Protein AF-0000000067006328 (afdb_homodimer)

Sequence (794 aa):
MAFDNLFRKAFWGLAACGLIYALAMGSLTVPVVQRNVTYVHNINPTYWQDLNNTEQFGFIHHQIQPFTITTSDNVSLFAWHILPTHLYCKHERALKAQPDFGLKPFQVASQSVGLQLLLNDPHATAVVAFHGNAAHLASNYRPTAYQQMLGVSTPEKPVHVIAFDYRGFGLSTGSPTETGVIQDAVALLSALTGYSGETGREQQVPEQHLDPAQIILVGQSMGTFISTAFYHEWVLKLGRAPFKALVLIASFTSLPNLLESYSFKGLTPPLLSPLMGYPRLQDYLRSKIQDRWDASSRLAELAQTPGVQLNLVMLHARNDYEIPWQEGRANWDHVLAAASNGKTDFTRDLNHEEFKSEDGSKHLRWERVRHGGHNRIQTSEQVRLSILRLVEGEDTGMAFDNLFRKAFWGLAACGLIYALAMGSLTVPVVQRNVTYVHNINPTYWQDLNNTEQFGFIHHQIQPFTITTSDNVSLFAWHILPTHLYCKHERALKAQPDFGLKPFQVASQSVGLQLLLNDPHATAVVAFHGNAAHLASNYRPTAYQQMLGVSTPEKPVHVIAFDYRGFGLSTGSPTETGVIQDAVALLSALTGYSGETGREQQVPEQHLDPAQIILVGQSMGTFISTAFYHEWVLKLGRAPFKALVLIASFTSLPNLLESYSFKGLTPPLLSPLMGYPRLQDYLRSKIQDRWDASSRLAELAQTP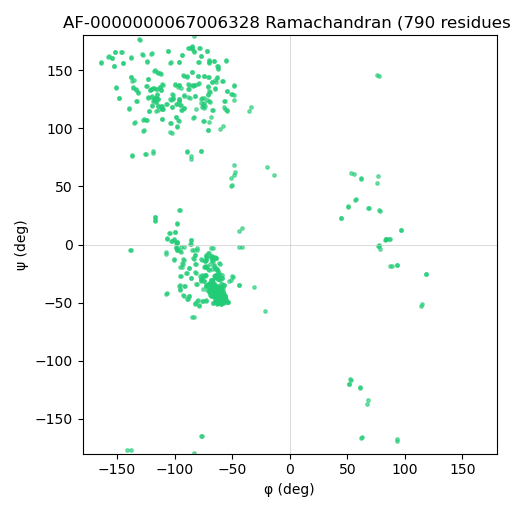GVQLNLVMLHARNDYEIPWQEGRANWDHVLAAASNGKTDFTRDLNHEEFKSEDGSKHLRWERVRHGGHNRIQTSEQVRLSILRLVEGEDTG

Solvent-accessible surface area (backbone atoms only — not comparable to full-atom values): 40575 Å² total; per-residue (Å²): 110,70,65,59,51,52,51,50,51,50,48,53,50,50,50,47,51,48,48,53,48,49,49,53,56,55,45,46,54,36,65,70,50,33,42,44,69,66,40,27,29,81,51,40,60,59,82,82,41,59,87,83,50,45,36,75,61,36,41,44,87,72,37,50,45,35,24,32,45,68,30,97,86,70,34,42,26,32,33,35,40,38,55,24,62,70,60,42,65,75,40,40,68,63,47,70,65,45,86,77,66,58,78,34,47,42,86,60,39,54,69,34,69,70,44,38,60,49,33,70,33,93,57,32,31,39,35,38,44,30,60,46,59,41,27,36,63,68,45,84,57,40,41,55,25,52,50,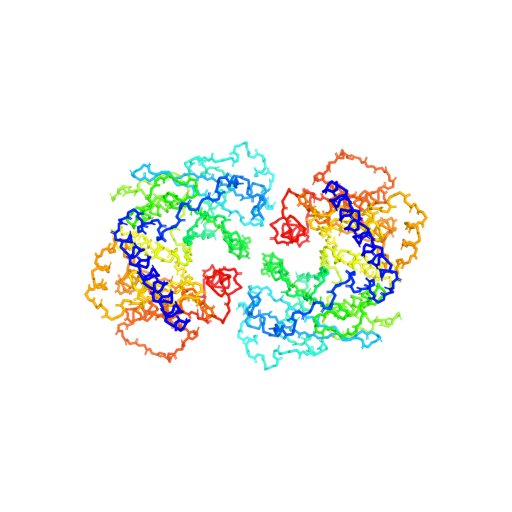40,53,28,26,61,26,35,95,81,43,34,25,34,41,34,39,43,27,46,38,28,13,48,82,9,37,70,67,63,42,62,70,51,40,34,45,42,50,49,38,52,52,22,65,48,40,50,52,57,88,61,85,84,59,79,60,80,59,94,64,69,38,38,57,45,65,34,29,35,40,38,11,31,42,55,6,23,40,47,50,44,50,29,52,40,44,43,37,73,71,66,63,41,80,51,48,48,28,42,35,29,34,43,30,59,34,28,46,65,60,40,46,53,60,30,15,62,81,57,76,38,69,25,71,42,51,86,40,64,85,35,61,67,57,48,50,50,55,56,68,45,53,77,64,43,55,57,32,34,61,43,45,19,49,51,43,48,39,82,89,44,57,42,35,38,39,36,39,28,17,61,55,10,56,50,56,51,37,63,34,32,46,50,32,49,53,41,26,51,35,37,49,43,72,70,57,74,94,65,83,88,45,87,46,54,43,75,48,66,41,93,87,64,39,36,38,40,38,41,36,45,39,75,37,40,25,67,65,54,33,62,55,17,45,59,47,35,45,54,51,40,39,63,73,72,51,68,71,82,116,109,69,65,58,50,54,51,50,50,50,48,53,51,50,48,49,51,48,48,51,49,50,48,52,55,54,46,48,54,36,65,69,52,34,42,43,69,66,39,28,28,80,52,40,61,59,84,83,40,60,85,84,51,46,36,74,63,37,40,44,87,72,37,51,45,34,25,33,46,68,29,97,86,70,35,43,27,34,32,37,40,38,57,23,62,69,59,43,63,76,39,40,69,62,48,70,65,46,86,77,64,55,77,35,47,40,86,58,38,55,70,35,69,68,44,37,62,50,34,72,32,92,57,32,32,38,36,37,46,31,60,47,58,40,27,37,65,68,46,85,59,40,40,55,24,51,52,40,53,28,27,60,25,35,96,81,42,35,25,35,39,35,39,44,27,46,39,29,13,48,85,10,37,67,66,63,44,62,70,51,40,33,46,42,52,50,38,52,52,22,64,48,40,54,52,54,91,56,87,82,57,79,60,79,58,94,64,70,38,40,58,44,64,33,27,34,39,38,11,32,41,55,6,24,39,46,49,44,52,28,50,38,43,42,36,71,71,66,64,41,78,51,50,49,29,43,36,30,32,42,31,58,36,26,46,64,59,40,46,54,61,30,14,62,81,57,75,39,71,26,71,42,50,86,41,64,86,36,59,68,59,47,50,51,55,55,68,46,55,78,65,43,56,57,32,35,62,43,43,19,50,52,43,50,39,82,88,45,57,41,36,37,38,35,36,26,17,62,55,10,58,51,57,53,37,62,34,33,46,50,33,49,51,42,25,49,35,35,50,42,72,68,58,73,93,64,81,88,44,88,44,55,43,76,48,68,42,93,84,62,37,35,38,40,36,42,35,45,39,73,36,40,25,68,63,54,34,62,53,16,43,60,47,36,46,53,52,40,40,62,73,72,50,66,70,81,115

Secondary structure (DSSP, 8-state):
-HHHHHHHHHHHHHHHHHHHHHHHHHHTTSHHHHHHHHH-TT--GGGT--TT-GGGGT--TTTEEEEEEE-TTSPEEEEEEE--HHHHHHTHHHHHH-S--S-EEHHHHTTSHHHHHHHT-TT-EEEEEE--SSS-TTSTTHHHHHHHHHTT--SSS-EEEEEEPPTTSTT--S---HHHHHHHHHHHHHHHHT--SSTT-----SS----GGGEEEEEETHHHHHHHHHHHIIIIIS-PPPPSEEEEES--S-HHHHHHH--GGGTS--TTGGGTT-HHHHHHHHHT------HHHHHHHHHHSTT--EEEEEEEETT-SSS-HHHHHHHHHHHHHHHHTT---S---SSEEEEE-TTSSEEEEEEEESS-TTTGGGGSHHHHHHHHHHHHT----/-HHHHHHHHHHHHHHHHHHHHHHHHHHTTSHHHHHHHHH-TT--GGGT--TT-GGGGT--TTTEEEEEEE-TTSPEEEEEEE--HHHHHHTHHHHHH-S--S-EEHHHHTTSHHHHHHHT-TT-EEEEEE--SSS-TTSTTHHHHHHHHHTT--SSS-EEEEEEPPTTSTT--S---HHHHHHHHHHHHHHHHT--SSTT-----SS----GGGEEEEEETHHHHHHHHHHHIIIIIS-PPPPSEEEEES--S-HHHHHHH--GGGTS--TTGGGTT-HHHHHHHHHT------HHHHHHHHHHSTT--EEEEEEEETT-SSS-HHHHHHHHHHHHHHHHTT---S---SSEEEEE-TTSSEEEEEEEESS-TTTGGGGSHHHHHHHHHHHHT----

Organism: NCBI:txid86049

Foldseek 3Di:
DVVVVVVVVVVVVVVVVVVVLVVVLVQCLPVVSVQCVQQVQVQACVVPDDVQPCVVLVDDVLQKQWEWFAFPVGWIKIKIKGFQPVVCVVCVVQSVPDPDSTYYHCVVSCPGPRNCVQLVDLLEAEEEEQEAGHYFCSDDCNSLLQNLQSVLADPRRGYMYMYIGFDSHHPIHDGDDLVRRLRVVVRVQCSQAVPDPDPPPSPVDPRRHHDLQRYEYEYAHVSLLNQLSNQLCQCPVNVHAHHLAYEYELYAAKPLVCQQCFDDLLPGGRSCVVCVVPVVVSVVSSVSNRHISRNLVSLLCQQQDPPAAYHYEYEYECPASRRHCVRSVVSVVSNCCSNCVNDDPDDDDPAWDWDAHPVRRYTYIYGYHHDLYRDRVSSDVVVSVVSSCSSVPVPVD/DVVVVVVVVVVVVVVVVVVVLVVVLVQCLDPVSVQCVQQVQVQACVVPDDVQPCVVLVDDVLQKQWEWFAFPVGWIKIKIKGFQPVVCVVCVVQSVPPPDSGYYHCVVSCPGPRNCVQLVDQLEAEEEEQEAGHYFCSDDCNSLLQNLQSVLADPRRGYMYMYIGFDSHHPIHDGDDLVRRLRVVVRVQCSQAVPDPDDPCSPPDVRRHHDLQRYEYEYAHVSLLNQLVNQLCQCPVVVHAHHLAYEYELYAFKPLVCQQCFDDVLPGGRSCVVCVVPVVVSVVSSVSNRHISRNLVSLLCQQQDPPAAYHYEYEYECPASRRHCVRSVSSVVSNCCSNCVNDDPDDDDPAWDWDADPVRRYTYIYGYHHDLYRDRVSSDVVVSVVSSCSSVVPPVD

Nearest PDB structures (foldseek):
  8q03-assembly1_B  TM=6.640E-01  e=1.497E-07  metagenome
  4wy5-assembly1_B  TM=5.974E-01  e=1.922E-06  Rhizomucor miehei
  6rt8-assembly2_C  TM=5.659E-01  e=8.477E-06  Catharanthus roseus
  2veo-assembly2_B  TM=4.602E-01  e=1.629E-05  Moesziomyces antarcticus
  3zpx-assembly1_B  TM=4.339E-01  e=1.834E-05  Mycosarcoma maydis

Structure (mmCIF, N/CA/C/O backbone):
data_AF-0000000067006328-model_v1
#
loop_
_entity.id
_entity.type
_entity.pdbx_description
1 polymer 'AB hydrolase-1 domain-containing protein'
#
loop_
_atom_site.group_PDB
_atom_site.id
_atom_site.type_symbol
_atom_site.label_atom_id
_atom_site.label_alt_id
_atom_site.label_comp_id
_atom_site.label_asym_id
_atom_site.label_entity_id
_atom_site.label_seq_id
_atom_site.pdbx_PDB_ins_code
_atom_site.Cartn_x
_atom_site.Cartn_y
_atom_site.Cartn_z
_atom_site.occupancy
_atom_site.B_iso_or_equiv
_atom_site.auth_seq_id
_atom_site.auth_comp_id
_atom_site.auth_asym_id
_atom_site.auth_atom_id
_atom_site.pdbx_PDB_model_num
ATOM 1 N N . MET A 1 1 ? -25.219 8.836 -56.031 1 57.38 1 MET A N 1
ATOM 2 C CA . MET A 1 1 ? -23.766 8.891 -56.156 1 57.38 1 MET A CA 1
ATOM 3 C C . MET A 1 1 ? -23.094 9.039 -54.781 1 57.38 1 MET A C 1
ATOM 5 O O . MET A 1 1 ? -22.125 8.336 -54.469 1 57.38 1 MET A O 1
ATOM 9 N N . ALA A 1 2 ? -23.516 9.898 -53.969 1 72.56 2 ALA A N 1
ATOM 10 C CA . ALA A 1 2 ? -22.969 10.141 -52.625 1 72.56 2 ALA A CA 1
ATOM 11 C C . ALA A 1 2 ? -23.172 8.922 -51.719 1 72.56 2 ALA A C 1
ATOM 13 O O . ALA A 1 2 ? -22.266 8.531 -51 1 72.56 2 ALA A O 1
ATOM 14 N N . PHE A 1 3 ? -24.297 8.383 -51.969 1 73.81 3 PHE A N 1
ATOM 15 C CA . PHE A 1 3 ? -24.625 7.219 -51.156 1 73.81 3 PHE A CA 1
ATOM 16 C C . PHE A 1 3 ? -23.75 6.027 -51.531 1 73.81 3 PHE A C 1
ATOM 18 O O . PHE A 1 3 ? -23.297 5.27 -50.656 1 73.81 3 PHE A O 1
ATOM 25 N N . ASP A 1 4 ? -23.484 5.875 -52.719 1 74.5 4 ASP A N 1
ATOM 26 C CA . ASP A 1 4 ? -22.641 4.793 -53.219 1 74.5 4 ASP A CA 1
ATOM 27 C C . ASP A 1 4 ? -21.188 4.973 -52.75 1 74.5 4 ASP A C 1
ATOM 29 O O . ASP A 1 4 ? -20.531 3.998 -52.375 1 74.5 4 ASP A O 1
ATOM 33 N N . ASN A 1 5 ? -20.797 6.148 -52.594 1 77.44 5 ASN A N 1
ATOM 34 C CA . ASN A 1 5 ? -19.438 6.438 -52.156 1 77.44 5 ASN A CA 1
ATOM 35 C C . ASN A 1 5 ? -19.281 6.152 -50.656 1 77.44 5 ASN A C 1
ATOM 37 O O . ASN A 1 5 ? -18.25 5.629 -50.219 1 77.44 5 ASN A O 1
ATOM 41 N N . LEU A 1 6 ? -20.281 6.449 -49.875 1 77.62 6 LEU A N 1
ATOM 42 C CA . LEU A 1 6 ? -20.234 6.184 -48.438 1 77.62 6 LEU A CA 1
ATOM 43 C C . LEU A 1 6 ? -20.219 4.684 -48.156 1 77.62 6 LEU A C 1
ATOM 45 O O . LEU A 1 6 ? -19.484 4.223 -47.281 1 77.62 6 LEU A O 1
ATOM 49 N N . PHE A 1 7 ? -20.969 3.959 -48.906 1 78.31 7 PHE A N 1
ATOM 50 C CA . PHE A 1 7 ? -21.016 2.51 -48.75 1 78.31 7 PHE A CA 1
ATOM 51 C C . PHE A 1 7 ? -19.688 1.878 -49.156 1 78.31 7 PHE A C 1
ATOM 53 O O . PHE A 1 7 ? -19.234 0.939 -48.5 1 78.31 7 PHE A O 1
ATOM 60 N N . ARG A 1 8 ? -19.109 2.357 -50.188 1 75.19 8 ARG A N 1
ATOM 61 C CA . ARG A 1 8 ? -17.812 1.83 -50.656 1 75.19 8 ARG A CA 1
ATOM 62 C C . ARG A 1 8 ? -16.734 2.109 -49.625 1 75.19 8 ARG A C 1
ATOM 64 O O . ARG A 1 8 ? -15.906 1.24 -49.312 1 75.19 8 ARG A O 1
ATOM 71 N N . LYS A 1 9 ? -16.688 3.164 -49 1 77.69 9 LYS A N 1
ATOM 72 C CA . LYS A 1 9 ? -15.703 3.512 -48 1 77.69 9 LYS A CA 1
ATOM 73 C C . LYS A 1 9 ? -15.898 2.67 -46.75 1 77.69 9 LYS A C 1
ATOM 75 O O . LYS A 1 9 ? -14.922 2.205 -46.156 1 77.69 9 LYS A O 1
ATOM 80 N N . ALA A 1 10 ? -17.109 2.59 -46.469 1 80.56 10 ALA A N 1
ATOM 81 C CA . ALA A 1 10 ? -17.422 1.749 -45.312 1 80.56 10 ALA A CA 1
ATOM 82 C C . ALA A 1 10 ? -17 0.303 -45.562 1 80.56 10 ALA A C 1
ATOM 84 O O . ALA A 1 10 ? -16.438 -0.346 -44.688 1 80.56 10 ALA A O 1
ATOM 85 N N . PHE A 1 11 ? -17.281 -0.171 -46.781 1 76.94 11 PHE A N 1
ATOM 86 C CA . PHE A 1 11 ? -16.922 -1.537 -47.125 1 76.94 11 PHE A CA 1
ATOM 87 C C . PHE A 1 11 ? -15.414 -1.732 -47.094 1 76.94 11 PHE A C 1
ATOM 89 O O . PHE A 1 11 ? -14.922 -2.691 -46.5 1 76.94 11 PHE A O 1
ATOM 96 N N . TRP A 1 12 ? -14.695 -0.899 -47.688 1 79.75 12 TRP A N 1
ATOM 97 C CA . TRP A 1 12 ? -13.242 -1.029 -47.719 1 79.75 12 TRP A CA 1
ATOM 98 C C . TRP A 1 12 ? -12.641 -0.838 -46.344 1 79.75 12 TRP A C 1
ATOM 100 O O . TRP A 1 12 ? -11.633 -1.464 -46 1 79.75 12 TRP A O 1
ATOM 110 N N . GLY A 1 13 ? -13.234 0.03 -45.531 1 79.25 13 GLY A N 1
ATOM 111 C CA . GLY A 1 13 ? -12.82 0.16 -44.156 1 79.25 13 GLY A CA 1
ATOM 112 C C . GLY A 1 13 ? -12.977 -1.126 -43.344 1 79.25 13 GLY A C 1
ATOM 113 O O . GLY A 1 13 ? -12.062 -1.528 -42.625 1 79.25 13 GLY A O 1
ATOM 114 N N . LEU A 1 14 ? -14.094 -1.743 -43.531 1 78.62 14 LEU A N 1
ATOM 115 C CA . LEU A 1 14 ? -14.359 -3.004 -42.844 1 78.62 14 LEU A CA 1
ATOM 116 C C . LEU A 1 14 ? -13.438 -4.105 -43.344 1 78.62 14 LEU A C 1
ATOM 118 O O . LEU A 1 14 ? -12.961 -4.93 -42.562 1 78.62 14 LEU A O 1
ATOM 122 N N . ALA A 1 15 ? -13.289 -4.113 -44.625 1 79.25 15 ALA A N 1
ATOM 123 C CA . ALA A 1 15 ? -12.383 -5.094 -45.219 1 79.25 15 ALA A CA 1
ATOM 124 C C . ALA A 1 15 ? -10.961 -4.91 -44.688 1 79.25 15 ALA A C 1
ATOM 126 O O . ALA A 1 15 ? -10.266 -5.887 -44.406 1 79.25 15 ALA A O 1
ATOM 127 N N . ALA A 1 16 ? -10.586 -3.721 -44.656 1 83.75 16 ALA A N 1
ATOM 128 C CA . ALA A 1 16 ? -9.25 -3.439 -44.125 1 83.75 16 ALA A CA 1
ATOM 129 C C . ALA A 1 16 ? -9.133 -3.883 -42.656 1 83.75 16 ALA A C 1
ATOM 131 O O . ALA A 1 16 ? -8.133 -4.48 -42.281 1 83.75 16 ALA A O 1
ATOM 132 N N . CYS A 1 17 ? -10.117 -3.582 -41.906 1 79.81 17 CYS A N 1
ATOM 133 C CA . CYS A 1 17 ? -10.133 -4.02 -40.5 1 79.81 17 CYS A CA 1
ATOM 134 C C . CYS A 1 17 ? -10.086 -5.539 -40.406 1 79.81 17 CYS A C 1
ATOM 136 O O . CYS A 1 17 ? -9.398 -6.098 -39.562 1 79.81 17 CYS A O 1
ATOM 138 N N . GLY A 1 18 ? -10.812 -6.109 -41.25 1 79.38 18 GLY A N 1
ATOM 139 C CA . GLY A 1 18 ? -10.797 -7.562 -41.281 1 79.38 18 GLY A CA 1
ATOM 140 C C . GLY A 1 18 ? -9.43 -8.133 -41.625 1 79.38 18 GLY A C 1
ATOM 141 O O . GLY A 1 18 ? -8.992 -9.117 -41.031 1 79.38 18 GLY A O 1
ATOM 142 N N . LEU A 1 19 ? -8.852 -7.512 -42.562 1 80.81 19 LEU A N 1
ATOM 143 C CA . LEU A 1 19 ? -7.516 -7.957 -42.969 1 80.81 19 LEU A CA 1
ATOM 144 C C . LEU A 1 19 ? -6.52 -7.766 -41.812 1 80.81 19 LEU A C 1
ATOM 146 O O . LEU A 1 19 ? -5.684 -8.633 -41.562 1 80.81 19 LEU A O 1
ATOM 150 N N . ILE A 1 20 ? -6.574 -6.648 -41.219 1 81.44 20 ILE A N 1
ATOM 151 C CA . ILE A 1 20 ? -5.695 -6.379 -40.094 1 81.44 20 ILE A CA 1
ATOM 152 C C . ILE A 1 20 ? -5.91 -7.434 -39 1 81.44 20 ILE A C 1
ATOM 154 O O . ILE A 1 20 ? -4.945 -7.961 -38.438 1 81.44 20 ILE A O 1
ATOM 158 N N . TYR A 1 21 ? -7.137 -7.688 -38.812 1 81.69 21 TYR A N 1
ATOM 159 C CA . TYR A 1 21 ? -7.465 -8.719 -37.812 1 81.69 21 TYR A CA 1
ATOM 160 C C . TYR A 1 21 ? -6.898 -10.07 -38.25 1 81.69 21 TYR A C 1
ATOM 162 O O . TYR A 1 21 ? -6.305 -10.781 -37.438 1 81.69 21 TYR A O 1
ATOM 170 N N . ALA A 1 22 ? -7.098 -10.367 -39.406 1 80.62 22 ALA A N 1
ATOM 171 C CA . ALA A 1 22 ? -6.609 -11.648 -39.906 1 80.62 22 ALA A CA 1
ATOM 172 C C . ALA A 1 22 ? -5.09 -11.727 -39.844 1 80.62 22 ALA A C 1
ATOM 174 O O . ALA A 1 22 ? -4.535 -12.766 -39.469 1 80.62 22 ALA A O 1
ATOM 175 N N . LEU A 1 23 ? -4.496 -10.688 -40.156 1 82.62 23 LEU A N 1
ATOM 176 C CA . LEU A 1 23 ? -3.039 -10.648 -40.062 1 82.62 23 LEU A CA 1
ATOM 177 C C . LEU A 1 23 ? -2.568 -10.75 -38.625 1 82.62 23 LEU A C 1
ATOM 179 O O . LEU A 1 23 ? -1.579 -11.43 -38.344 1 82.62 23 LEU A O 1
ATOM 183 N N . ALA A 1 24 ? -3.252 -10.094 -37.812 1 82.19 24 ALA A N 1
ATOM 184 C CA . ALA A 1 24 ? -2.926 -10.172 -36.406 1 82.19 24 ALA A CA 1
ATOM 185 C C . ALA A 1 24 ? -3.082 -11.602 -35.875 1 82.19 24 ALA A C 1
ATOM 187 O O . ALA A 1 24 ? -2.199 -12.117 -35.188 1 82.19 24 ALA A O 1
ATOM 188 N N . MET A 1 25 ? -4.109 -12.227 -36.281 1 81.12 25 MET A N 1
ATOM 189 C CA . MET A 1 25 ? -4.355 -13.602 -35.844 1 81.12 25 MET A CA 1
ATOM 190 C C . MET A 1 25 ? -3.326 -14.547 -36.469 1 81.12 25 MET A C 1
ATOM 192 O O . MET A 1 25 ? -2.869 -15.484 -35.812 1 81.12 25 MET A O 1
ATOM 196 N N . GLY A 1 26 ? -3.08 -14.281 -37.688 1 82.38 26 GLY A N 1
ATOM 197 C CA . GLY A 1 26 ? -2.043 -15.07 -38.312 1 82.38 26 GLY A CA 1
ATOM 198 C C . GLY A 1 26 ? -0.684 -14.922 -37.688 1 82.38 26 GLY A C 1
ATOM 199 O O . GLY A 1 26 ? 0.034 -15.906 -37.5 1 82.38 26 GLY A O 1
ATOM 200 N N . SER A 1 27 ? -0.433 -13.727 -37.344 1 85.62 27 SER A N 1
ATOM 201 C CA . SER A 1 27 ? 0.854 -13.469 -36.688 1 85.62 27 SER A CA 1
ATOM 202 C C . SER A 1 27 ? 0.958 -14.188 -35.344 1 85.62 27 SER A C 1
ATOM 204 O O . SER A 1 27 ? 2.053 -14.547 -34.938 1 85.62 27 SER A O 1
ATOM 206 N N . LEU A 1 28 ? -0.098 -14.414 -34.75 1 84 28 LEU A N 1
ATOM 207 C CA . LEU A 1 28 ? -0.126 -15.07 -33.469 1 84 28 LEU A CA 1
ATOM 208 C C . LEU A 1 28 ? 0.195 -16.547 -33.594 1 84 28 LEU A C 1
ATOM 210 O O . LEU A 1 28 ? 0.432 -17.234 -32.594 1 84 28 LEU A O 1
ATOM 214 N N . THR A 1 29 ? 0.228 -17.031 -34.812 1 84.56 29 THR A N 1
ATOM 215 C CA . THR A 1 29 ? 0.603 -18.422 -35 1 84.56 29 THR A CA 1
ATOM 216 C C . THR A 1 29 ? 2.121 -18.578 -35.031 1 84.56 29 THR A C 1
ATOM 218 O O . THR A 1 29 ? 2.639 -19.688 -34.938 1 84.56 29 THR A O 1
ATOM 221 N N . VAL A 1 30 ? 2.75 -17.469 -35.125 1 87.5 30 VAL A N 1
ATOM 222 C CA . VAL A 1 30 ? 4.207 -17.453 -35.094 1 87.5 30 VAL A CA 1
ATOM 223 C C . VAL A 1 30 ? 4.676 -17.5 -33.625 1 87.5 30 VAL A C 1
ATOM 225 O O . VAL A 1 30 ? 4.316 -16.625 -32.844 1 87.5 30 VAL A O 1
ATOM 228 N N . PRO A 1 31 ? 5.566 -18.453 -33.312 1 86.25 31 PRO A N 1
ATOM 229 C CA . PRO A 1 31 ? 5.93 -18.688 -31.922 1 86.25 31 PRO A CA 1
ATOM 230 C C . PRO A 1 31 ? 6.527 -17.453 -31.25 1 86.25 31 PRO A C 1
ATOM 232 O O . PRO A 1 31 ? 6.172 -17.125 -30.125 1 86.25 31 PRO A O 1
ATOM 235 N N . VAL A 1 32 ? 7.375 -16.797 -31.938 1 86.38 32 VAL A N 1
ATOM 236 C CA . VAL A 1 32 ? 8.039 -15.641 -31.344 1 86.38 32 VAL A CA 1
ATOM 237 C C . VAL A 1 32 ? 7.012 -14.547 -31.062 1 86.38 32 VAL A C 1
ATOM 239 O O . VAL A 1 32 ? 7.07 -13.883 -30.016 1 86.38 32 VAL A O 1
ATOM 242 N N . VAL A 1 33 ? 6.129 -14.336 -31.969 1 88 33 VAL A N 1
ATOM 243 C CA . VAL A 1 33 ? 5.082 -13.336 -31.781 1 88 33 VAL A CA 1
ATOM 244 C C . VAL A 1 33 ? 4.156 -13.758 -30.656 1 88 33 VAL A C 1
ATOM 246 O O . VAL A 1 33 ? 3.801 -12.938 -29.797 1 88 33 VAL A O 1
ATOM 249 N N . GLN A 1 34 ? 3.85 -14.984 -30.641 1 87.44 34 GLN A N 1
ATOM 250 C CA . GLN A 1 34 ? 2.969 -15.523 -29.609 1 87.44 34 GLN A CA 1
ATOM 251 C C . GLN A 1 34 ? 3.564 -15.312 -28.219 1 87.44 34 GLN A C 1
ATOM 253 O O . GLN A 1 34 ? 2.867 -14.883 -27.297 1 87.44 34 GLN A O 1
ATOM 258 N N . ARG A 1 35 ? 4.812 -15.586 -28.094 1 88.5 35 ARG A N 1
ATOM 259 C CA . ARG A 1 35 ? 5.496 -15.445 -26.812 1 88.5 35 ARG A CA 1
ATOM 260 C C . ARG A 1 35 ? 5.547 -13.984 -26.375 1 88.5 35 ARG A C 1
ATOM 262 O O . ARG A 1 35 ? 5.328 -13.672 -25.203 1 88.5 35 ARG A O 1
ATOM 269 N N . ASN A 1 36 ? 5.762 -13.172 -27.328 1 89.88 36 ASN A N 1
ATOM 270 C CA . ASN A 1 36 ? 5.844 -11.758 -27 1 89.88 36 ASN A CA 1
ATOM 271 C C . ASN A 1 36 ? 4.488 -11.195 -26.578 1 89.88 36 ASN A C 1
ATOM 273 O O . ASN A 1 36 ? 4.41 -10.32 -25.719 1 89.88 36 ASN A O 1
ATOM 277 N N . VAL A 1 37 ? 3.486 -11.688 -27.156 1 86.75 37 VAL A N 1
ATOM 278 C CA . VAL A 1 37 ? 2.145 -11.219 -26.828 1 86.75 37 VAL A CA 1
ATOM 279 C C . VAL A 1 37 ? 1.691 -11.812 -25.5 1 86.75 37 VAL A C 1
ATOM 281 O O . VAL A 1 37 ? 0.993 -11.156 -24.719 1 86.75 37 VAL A O 1
ATOM 284 N N . THR A 1 38 ? 2.148 -12.984 -25.219 1 89.62 38 THR A N 1
ATOM 285 C CA . THR A 1 38 ? 1.762 -13.688 -24 1 89.62 38 THR A CA 1
ATOM 286 C C . THR A 1 38 ? 2.482 -13.102 -22.781 1 89.62 38 THR A C 1
ATOM 288 O O . THR A 1 38 ? 1.85 -12.766 -21.781 1 89.62 38 THR A O 1
ATOM 291 N N . TYR A 1 39 ? 3.77 -12.953 -22.938 1 94.88 39 TYR A N 1
ATOM 292 C CA . TYR A 1 39 ? 4.586 -12.578 -21.781 1 94.88 39 TYR A CA 1
ATOM 293 C C . TYR A 1 39 ? 4.797 -11.062 -21.734 1 94.88 39 TYR A C 1
ATOM 295 O O . TYR A 1 39 ? 5.051 -10.5 -20.672 1 94.88 39 TYR A O 1
ATOM 303 N N . VAL A 1 40 ? 4.758 -10.406 -22.922 1 93.5 40 VAL A N 1
ATOM 304 C CA . VAL A 1 40 ? 4.945 -8.969 -23.078 1 93.5 40 VAL A CA 1
ATOM 305 C C . VAL A 1 40 ? 6.215 -8.531 -22.344 1 93.5 40 VAL A C 1
ATOM 307 O O . VAL A 1 40 ? 6.242 -7.484 -21.703 1 93.5 40 VAL A O 1
ATOM 310 N N . HIS A 1 41 ? 7.168 -9.375 -22.328 1 93.06 41 HIS A N 1
ATOM 311 C CA . HIS A 1 41 ? 8.414 -9.133 -21.609 1 93.06 41 HIS A CA 1
ATOM 312 C C . HIS A 1 41 ? 9.273 -8.094 -22.312 1 93.06 41 HIS A C 1
ATOM 314 O O . HIS A 1 41 ? 10.172 -7.508 -21.719 1 93.06 41 HIS A O 1
ATOM 320 N N . ASN A 1 42 ? 8.938 -7.773 -23.562 1 90.75 42 ASN A N 1
ATOM 321 C CA . ASN A 1 42 ? 9.719 -6.824 -24.344 1 90.75 42 ASN A CA 1
ATOM 322 C C . ASN A 1 42 ? 9.43 -5.383 -23.938 1 90.75 42 ASN A C 1
ATOM 324 O O . ASN A 1 42 ? 10.203 -4.477 -24.25 1 90.75 42 ASN A O 1
ATOM 328 N N . ILE A 1 43 ? 8.25 -5.207 -23.453 1 90.94 43 ILE A N 1
ATOM 329 C CA . ILE A 1 43 ? 8.031 -3.93 -22.781 1 90.94 43 ILE A CA 1
ATOM 330 C C . ILE A 1 43 ? 8.797 -3.908 -21.453 1 90.94 43 ILE A C 1
ATOM 332 O O . ILE A 1 43 ? 8.328 -4.461 -20.453 1 90.94 43 ILE A O 1
ATOM 336 N N . ASN A 1 44 ? 9.945 -3.285 -21.531 1 91.94 44 ASN A N 1
ATOM 337 C CA . ASN A 1 44 ? 10.891 -3.383 -20.406 1 91.94 44 ASN A CA 1
ATOM 338 C C . ASN A 1 44 ? 11.336 -2.006 -19.938 1 91.94 44 ASN A C 1
ATOM 340 O O . ASN A 1 44 ? 12.32 -1.459 -20.438 1 91.94 44 ASN A O 1
ATOM 344 N N . PRO A 1 45 ? 10.711 -1.504 -18.891 1 93.44 45 PRO A N 1
ATOM 345 C CA . PRO A 1 45 ? 10.992 -0.153 -18.391 1 93.44 45 PRO A CA 1
ATOM 346 C C . PRO A 1 45 ? 12.391 -0.018 -17.812 1 93.44 45 PRO A C 1
ATOM 348 O O . PRO A 1 45 ? 12.805 1.08 -17.422 1 93.44 45 PRO A O 1
ATOM 351 N N . THR A 1 46 ? 13.18 -1.041 -17.734 1 92.12 46 THR A N 1
ATOM 352 C CA . THR A 1 46 ? 14.539 -0.93 -17.234 1 92.12 46 THR A CA 1
ATOM 353 C C . THR A 1 46 ? 15.391 -0.053 -18.156 1 92.12 46 THR A C 1
ATOM 355 O O . THR A 1 46 ? 16.484 0.372 -17.766 1 92.12 46 THR A O 1
ATOM 358 N N . TYR A 1 47 ? 14.875 0.246 -19.266 1 89.06 47 TYR A N 1
ATOM 359 C CA . TYR A 1 47 ? 15.547 1.181 -20.172 1 89.06 47 TYR A CA 1
ATOM 360 C C . TYR A 1 47 ? 15.625 2.57 -19.547 1 89.06 47 TYR A C 1
ATOM 362 O O . TYR A 1 47 ? 16.516 3.357 -19.875 1 89.06 47 TYR A O 1
ATOM 370 N N . TRP A 1 48 ? 14.719 2.873 -18.531 1 90.44 48 TRP A N 1
ATOM 371 C CA . TRP A 1 48 ? 14.742 4.199 -17.922 1 90.44 48 TRP A CA 1
ATOM 372 C C . TRP A 1 48 ? 14.562 4.109 -16.406 1 90.44 48 TRP A C 1
ATOM 374 O O . TRP A 1 48 ? 14.594 5.125 -15.711 1 90.44 48 TRP A O 1
ATOM 384 N N . GLN A 1 49 ? 14.336 2.92 -16 1 93.25 49 GLN A N 1
ATOM 385 C CA . GLN A 1 49 ? 14.25 2.691 -14.562 1 93.25 49 GLN A CA 1
ATOM 386 C C . GLN A 1 49 ? 15.414 1.84 -14.07 1 93.25 49 GLN A C 1
ATOM 388 O O . GLN A 1 49 ? 15.797 0.864 -14.719 1 93.25 49 GLN A O 1
ATOM 393 N N . ASP A 1 50 ? 15.945 2.27 -12.984 1 93.56 50 ASP A N 1
ATOM 394 C CA . ASP A 1 50 ? 17.031 1.524 -12.359 1 93.56 50 ASP A CA 1
ATOM 395 C C . ASP A 1 50 ? 16.516 0.662 -11.211 1 93.56 50 ASP A C 1
ATOM 397 O O . ASP A 1 50 ? 16.219 1.173 -10.125 1 93.56 50 ASP A O 1
ATOM 401 N N . LEU A 1 51 ? 16.516 -0.652 -11.383 1 94.12 51 LEU A N 1
ATOM 402 C CA . LEU A 1 51 ? 15.961 -1.581 -10.398 1 94.12 51 LEU A CA 1
ATOM 403 C C . LEU A 1 51 ? 16.875 -1.678 -9.18 1 94.12 51 LEU A C 1
ATOM 405 O O . LEU A 1 51 ? 16.469 -2.213 -8.141 1 94.12 51 LEU A O 1
ATOM 409 N N . ASN A 1 52 ? 18.047 -1.099 -9.289 1 89.94 52 ASN A N 1
ATOM 410 C CA . ASN A 1 52 ? 18.938 -1.061 -8.141 1 89.94 52 ASN A CA 1
ATOM 411 C C . ASN A 1 52 ? 18.672 0.159 -7.262 1 89.94 52 ASN A C 1
ATOM 413 O O . ASN A 1 52 ? 19.141 0.224 -6.121 1 89.94 52 ASN A O 1
ATOM 417 N N . ASN A 1 53 ? 18.062 1.122 -7.801 1 91.88 53 ASN A N 1
ATOM 418 C CA . ASN A 1 53 ? 17.594 2.268 -7.027 1 91.88 53 ASN A CA 1
ATOM 419 C C . ASN A 1 53 ? 16.188 2.049 -6.5 1 91.88 53 ASN A C 1
ATOM 421 O O . ASN A 1 53 ? 15.227 2.629 -7.016 1 91.88 53 ASN A O 1
ATOM 425 N N . THR A 1 54 ? 16.109 1.312 -5.441 1 93.38 54 THR A N 1
ATOM 426 C CA . THR A 1 54 ? 14.836 0.793 -4.969 1 93.38 54 THR A CA 1
ATOM 427 C C . THR A 1 54 ? 13.984 1.909 -4.363 1 93.38 54 THR A C 1
ATOM 429 O O . THR A 1 54 ? 12.766 1.773 -4.242 1 93.38 54 THR A O 1
ATOM 432 N N . GLU A 1 55 ? 14.586 3.057 -3.982 1 93.88 55 GLU A N 1
ATOM 433 C CA . GLU A 1 55 ? 13.859 4.184 -3.412 1 93.88 55 GLU A CA 1
ATOM 434 C C . GLU A 1 55 ? 12.844 4.742 -4.406 1 93.88 55 GLU A C 1
ATOM 436 O O . GLU A 1 55 ? 11.805 5.285 -4.008 1 93.88 55 GLU A O 1
ATOM 441 N N . GLN A 1 56 ? 13.172 4.598 -5.668 1 95.06 56 GLN A N 1
ATOM 442 C CA . GLN A 1 56 ? 12.266 5.105 -6.688 1 95.06 56 GLN A CA 1
ATOM 443 C C . GLN A 1 56 ? 10.945 4.336 -6.684 1 95.06 56 GLN A C 1
ATOM 445 O O . GLN A 1 56 ? 9.938 4.82 -7.203 1 95.06 56 GLN A O 1
ATOM 450 N N . PHE A 1 57 ? 11.031 3.182 -6.059 1 96.44 57 PHE A N 1
ATOM 451 C CA . PHE A 1 57 ? 9.836 2.35 -6.031 1 96.44 57 PHE A CA 1
ATOM 452 C C . PHE A 1 57 ? 9.18 2.389 -4.656 1 96.44 57 PHE A C 1
ATOM 454 O O . PHE A 1 57 ? 8.312 1.563 -4.352 1 96.44 57 PHE A O 1
ATOM 461 N N . GLY A 1 58 ? 9.617 3.279 -3.771 1 96.5 58 GLY A N 1
ATOM 462 C CA . GLY A 1 58 ? 8.938 3.506 -2.502 1 96.5 58 GLY A CA 1
ATOM 463 C C . GLY A 1 58 ? 9.562 2.74 -1.352 1 96.5 58 GLY A C 1
ATOM 464 O O . GLY A 1 58 ? 8.969 2.635 -0.276 1 96.5 58 GLY A O 1
ATOM 465 N N . PHE A 1 59 ? 10.734 2.186 -1.557 1 98.06 59 PHE A N 1
ATOM 466 C CA . PHE A 1 59 ? 11.406 1.436 -0.498 1 98.06 59 PHE A CA 1
ATOM 467 C C . PHE A 1 59 ? 12.562 2.232 0.078 1 98.06 59 PHE A C 1
ATOM 469 O O . PHE A 1 59 ? 12.93 3.285 -0.451 1 98.06 59 PHE A O 1
ATOM 476 N N . ILE A 1 60 ? 13.07 1.783 1.224 1 96.19 60 ILE A N 1
ATOM 477 C CA . ILE A 1 60 ? 14.172 2.447 1.909 1 96.19 60 ILE A CA 1
ATOM 478 C C . ILE A 1 60 ? 15.508 1.967 1.335 1 96.19 60 ILE A C 1
ATOM 480 O O . ILE A 1 60 ? 15.625 0.816 0.91 1 96.19 60 ILE A O 1
ATOM 484 N N . HIS A 1 61 ? 16.391 2.867 1.388 1 92.06 61 HIS A N 1
ATOM 485 C CA . HIS A 1 61 ? 17.734 2.475 0.994 1 92.06 61 HIS A CA 1
ATOM 486 C C . HIS A 1 61 ? 18.234 1.299 1.83 1 92.06 61 HIS A C 1
ATOM 488 O O . HIS A 1 61 ? 18.125 1.312 3.059 1 92.06 61 HIS A O 1
ATOM 494 N N . HIS A 1 62 ? 18.625 0.21 1.291 1 94.25 62 HIS A N 1
ATOM 495 C CA . HIS A 1 62 ? 19.188 -0.994 1.894 1 94.25 62 HIS A CA 1
ATOM 496 C C . HIS A 1 62 ? 18.094 -1.91 2.418 1 94.25 62 HIS A C 1
ATOM 498 O O . HIS A 1 62 ? 18.375 -2.895 3.105 1 94.25 62 HIS A O 1
ATOM 504 N N . GLN A 1 63 ? 16.875 -1.527 2.176 1 97.38 63 GLN A N 1
ATOM 505 C CA . GLN A 1 63 ? 15.781 -2.41 2.578 1 97.38 63 GLN A CA 1
ATOM 506 C C . GLN A 1 63 ? 15.695 -3.635 1.672 1 97.38 63 GLN A C 1
ATOM 508 O O . GLN A 1 63 ? 15.242 -4.699 2.098 1 97.38 63 GLN A O 1
ATOM 513 N N . ILE A 1 64 ? 16.188 -3.453 0.443 1 98.06 64 ILE A N 1
ATOM 514 C CA . ILE A 1 64 ? 16.094 -4.496 -0.572 1 98.06 64 ILE A CA 1
ATOM 515 C C . ILE A 1 64 ? 17.5 -4.965 -0.968 1 98.06 64 ILE A C 1
ATOM 517 O O . ILE A 1 64 ? 18.344 -4.152 -1.351 1 98.06 64 ILE A O 1
ATOM 521 N N . GLN A 1 65 ? 17.75 -6.227 -0.829 1 97.12 65 GLN A N 1
ATOM 522 C CA . GLN A 1 65 ? 18.969 -6.844 -1.352 1 97.12 65 GLN A CA 1
ATOM 523 C C . GLN A 1 65 ? 18.719 -7.488 -2.711 1 97.12 65 GLN A C 1
ATOM 525 O O . GLN A 1 65 ? 18 -8.5 -2.807 1 97.12 65 GLN A O 1
ATOM 530 N N . PRO A 1 66 ? 19.219 -6.875 -3.762 1 97.5 66 PRO A N 1
ATOM 531 C CA . PRO A 1 66 ? 19.125 -7.535 -5.066 1 97.5 66 PRO A CA 1
ATOM 532 C C . PRO A 1 66 ? 20.109 -8.695 -5.219 1 97.5 66 PRO A C 1
ATOM 534 O O . PRO A 1 66 ? 21.203 -8.656 -4.664 1 97.5 66 PRO A O 1
ATOM 537 N N . PHE A 1 67 ? 19.688 -9.711 -5.906 1 97.88 67 PHE A N 1
ATOM 538 C CA . PHE A 1 67 ? 20.594 -10.828 -6.168 1 97.88 67 PHE A CA 1
ATOM 539 C C . PHE A 1 67 ? 20.219 -11.523 -7.473 1 97.88 67 PHE A C 1
ATOM 541 O O . PHE A 1 67 ? 19.156 -11.258 -8.047 1 97.88 67 PHE A O 1
ATOM 548 N N . THR A 1 68 ? 21.109 -12.344 -7.973 1 98.38 68 THR A N 1
ATOM 549 C CA . THR A 1 68 ? 20.859 -13.141 -9.172 1 98.38 68 THR A CA 1
ATOM 550 C C . THR A 1 68 ? 20.906 -14.625 -8.852 1 98.38 68 THR A C 1
ATOM 552 O O . THR A 1 68 ? 21.594 -15.039 -7.91 1 98.38 68 THR A O 1
ATOM 555 N N . ILE A 1 69 ? 20.172 -15.336 -9.578 1 97.69 69 ILE A N 1
ATOM 556 C CA . ILE A 1 69 ? 20.203 -16.797 -9.57 1 97.69 69 ILE A CA 1
ATOM 557 C C . ILE A 1 69 ? 20.453 -17.312 -10.984 1 97.69 69 ILE A C 1
ATOM 559 O O . ILE A 1 69 ? 19.859 -16.797 -11.945 1 97.69 69 ILE A O 1
ATOM 563 N N . THR A 1 70 ? 21.297 -18.266 -11.117 1 97.44 70 THR A N 1
ATOM 564 C CA . THR A 1 70 ? 21.547 -18.891 -12.406 1 97.44 70 THR A CA 1
ATOM 565 C C . THR A 1 70 ? 20.828 -20.219 -12.516 1 97.44 70 THR A C 1
ATOM 567 O O . THR A 1 70 ? 20.938 -21.078 -11.633 1 97.44 70 THR A O 1
ATOM 570 N N . THR A 1 71 ? 20.047 -20.344 -13.555 1 97.25 71 THR A N 1
ATOM 571 C CA . THR A 1 71 ? 19.328 -21.578 -13.781 1 97.25 71 THR A CA 1
ATOM 572 C C . THR A 1 71 ? 20.25 -22.641 -14.375 1 97.25 71 THR A C 1
ATOM 574 O O . THR A 1 71 ? 21.375 -22.359 -14.758 1 97.25 71 THR A O 1
ATOM 577 N N . SER A 1 72 ? 19.781 -23.859 -14.422 1 94.31 72 SER A N 1
ATOM 578 C CA . SER A 1 72 ? 20.578 -24.984 -14.922 1 94.31 72 SER A CA 1
ATOM 579 C C . SER A 1 72 ? 20.938 -24.797 -16.391 1 94.31 72 SER A C 1
ATOM 581 O O . SER A 1 72 ? 21.969 -25.297 -16.859 1 94.31 72 SER A O 1
ATOM 583 N N . ASP A 1 73 ? 20.109 -24.078 -17.078 1 96.38 73 ASP A N 1
ATOM 584 C CA . ASP A 1 73 ? 20.375 -23.812 -18.484 1 96.38 73 ASP A CA 1
ATOM 585 C C . ASP A 1 73 ? 21.016 -22.453 -18.688 1 96.38 73 ASP A C 1
ATOM 587 O O . ASP A 1 73 ? 20.891 -21.844 -19.75 1 96.38 73 ASP A O 1
ATOM 591 N N . ASN A 1 74 ? 21.562 -21.875 -17.703 1 96.94 74 ASN A N 1
ATOM 592 C CA . ASN A 1 74 ? 22.484 -20.75 -17.703 1 96.94 74 ASN A CA 1
ATOM 593 C C . ASN A 1 74 ? 21.766 -19.438 -17.938 1 96.94 74 ASN A C 1
ATOM 595 O O . ASN A 1 74 ? 22.281 -18.531 -18.578 1 96.94 74 ASN A O 1
ATOM 599 N N . VAL A 1 75 ? 20.547 -19.344 -17.531 1 98.19 75 VAL A N 1
ATOM 600 C CA . VAL A 1 75 ? 19.812 -18.078 -17.484 1 98.19 75 VAL A CA 1
ATOM 601 C C . VAL A 1 75 ? 20.062 -17.391 -16.141 1 98.19 75 VAL A C 1
ATOM 603 O O . VAL A 1 75 ? 20.062 -18.047 -15.094 1 98.19 75 VAL A O 1
ATOM 606 N N . SER A 1 76 ? 20.344 -16.109 -16.203 1 98.62 76 SER A N 1
ATOM 607 C CA . SER A 1 76 ? 20.5 -15.328 -14.977 1 98.62 76 SER A CA 1
ATOM 608 C C . SER A 1 76 ? 19.203 -14.617 -14.609 1 98.62 76 SER A C 1
ATOM 610 O O . SER A 1 76 ? 18.688 -13.797 -15.375 1 98.62 76 SER A O 1
ATOM 612 N N . LEU A 1 77 ? 18.703 -14.922 -13.484 1 98.81 77 LEU A N 1
ATOM 613 C CA . LEU A 1 77 ? 17.469 -14.32 -12.992 1 98.81 77 LEU A CA 1
ATOM 614 C C . LEU A 1 77 ? 17.766 -13.195 -12.008 1 98.81 77 LEU A C 1
ATOM 616 O O . LEU A 1 77 ? 18.672 -13.32 -11.172 1 98.81 77 LEU A O 1
ATOM 620 N N . PHE A 1 78 ? 17.062 -12.125 -12.141 1 98.75 78 PHE A N 1
ATOM 621 C CA . PHE A 1 78 ? 17.141 -11.008 -11.211 1 98.75 78 PHE A CA 1
ATOM 622 C C . PHE A 1 78 ? 16.062 -11.102 -10.141 1 98.75 78 PHE A C 1
ATOM 624 O O . PHE A 1 78 ? 14.898 -11.359 -10.453 1 98.75 78 PHE A O 1
ATOM 631 N N . ALA A 1 79 ? 16.484 -10.867 -8.891 1 98.75 79 ALA A N 1
ATOM 632 C CA . ALA A 1 79 ? 15.531 -11.008 -7.793 1 98.75 79 ALA A CA 1
ATOM 633 C C . ALA A 1 79 ? 15.797 -9.977 -6.699 1 98.75 79 ALA A C 1
ATOM 635 O O . ALA A 1 79 ? 16.875 -9.383 -6.648 1 98.75 79 ALA A O 1
ATOM 636 N N . TRP A 1 80 ? 14.766 -9.656 -5.91 1 98.75 80 TRP A N 1
ATOM 637 C CA . TRP A 1 80 ? 14.812 -8.805 -4.727 1 98.75 80 TRP A CA 1
ATOM 638 C C . TRP A 1 80 ? 14.469 -9.609 -3.473 1 98.75 80 TRP A C 1
ATOM 640 O O . TRP A 1 80 ? 13.508 -10.375 -3.463 1 98.75 80 TRP A O 1
ATOM 650 N N . HIS A 1 81 ? 15.297 -9.516 -2.48 1 98.69 81 HIS A N 1
ATOM 651 C CA . HIS A 1 81 ? 14.859 -9.812 -1.121 1 98.69 81 HIS A CA 1
ATOM 652 C C . HIS A 1 81 ? 14.461 -8.539 -0.383 1 98.69 81 HIS A C 1
ATOM 654 O O . HIS A 1 81 ? 15.258 -7.602 -0.269 1 98.69 81 HIS A O 1
ATOM 660 N N . ILE A 1 82 ? 13.258 -8.453 0.132 1 98.81 82 ILE A N 1
ATOM 661 C CA . ILE A 1 82 ? 12.734 -7.25 0.76 1 98.81 82 ILE A CA 1
ATOM 662 C C . ILE A 1 82 ? 12.492 -7.504 2.246 1 98.81 82 ILE A C 1
ATOM 664 O O . ILE A 1 82 ? 11.734 -8.398 2.615 1 98.81 82 ILE A O 1
ATOM 668 N N . LEU A 1 83 ? 13.07 -6.68 3.086 1 98.31 83 LEU A N 1
ATOM 669 C CA . LEU A 1 83 ? 12.969 -6.773 4.539 1 98.31 83 LEU A CA 1
ATOM 670 C C . LEU A 1 83 ? 11.703 -6.086 5.039 1 98.31 83 LEU A C 1
ATOM 672 O O . LEU A 1 83 ? 11.344 -5.008 4.559 1 98.31 83 LEU A O 1
ATOM 676 N N . PRO A 1 84 ? 11.023 -6.746 5.98 1 98.38 84 PRO A N 1
ATOM 677 C CA . PRO A 1 84 ? 9.977 -5.949 6.625 1 98.38 84 PRO A CA 1
ATOM 678 C C . PRO A 1 84 ? 10.531 -4.738 7.371 1 98.38 84 PRO A C 1
ATOM 680 O O . PRO A 1 84 ? 11.664 -4.773 7.859 1 98.38 84 PRO A O 1
ATOM 683 N N . THR A 1 85 ? 9.742 -3.727 7.523 1 97.81 85 THR A N 1
ATOM 684 C CA . THR A 1 85 ? 10.188 -2.42 7.992 1 97.81 85 THR A CA 1
ATOM 685 C C . THR A 1 85 ? 10.719 -2.51 9.422 1 97.81 85 THR A C 1
ATOM 687 O O . THR A 1 85 ? 11.711 -1.853 9.758 1 97.81 85 THR A O 1
ATOM 690 N N . HIS A 1 86 ? 10.07 -3.305 10.305 1 97.5 86 HIS A N 1
ATOM 691 C CA . HIS A 1 86 ? 10.5 -3.367 11.695 1 97.5 86 HIS A CA 1
ATOM 692 C C . HIS A 1 86 ? 11.883 -4.004 11.812 1 97.5 86 HIS A C 1
ATOM 694 O O . HIS A 1 86 ? 12.68 -3.604 12.664 1 97.5 86 HIS A O 1
ATOM 700 N N . LEU A 1 87 ? 12.188 -5 10.984 1 98.12 87 LEU A N 1
ATOM 701 C CA . LEU A 1 87 ? 13.523 -5.582 11.008 1 98.12 87 LEU A CA 1
ATOM 702 C C . LEU A 1 87 ? 14.555 -4.605 10.438 1 98.12 87 LEU A C 1
ATOM 704 O O . LEU A 1 87 ? 15.68 -4.523 10.938 1 98.12 87 LEU A O 1
ATOM 708 N N . TYR A 1 88 ? 14.156 -3.9 9.359 1 97.88 88 TYR A N 1
ATOM 709 C CA . TYR A 1 88 ? 15.039 -2.842 8.891 1 97.88 88 TYR A CA 1
ATOM 710 C C . TYR A 1 88 ? 15.375 -1.868 10.008 1 97.88 88 TYR A C 1
ATOM 712 O O . TYR A 1 88 ? 16.547 -1.523 10.211 1 97.88 88 TYR A O 1
ATOM 720 N N . CYS A 1 89 ? 14.344 -1.418 10.695 1 97 89 CYS A N 1
ATOM 721 C CA . CYS A 1 89 ? 14.508 -0.458 11.781 1 97 89 CYS A CA 1
ATOM 722 C C . CYS A 1 89 ? 15.469 -0.988 12.836 1 97 89 CYS A C 1
ATOM 724 O O . CYS A 1 89 ? 16.406 -0.291 13.242 1 97 89 CYS A O 1
ATOM 726 N N . LYS A 1 90 ? 15.281 -2.197 13.234 1 96.88 90 LYS A N 1
ATOM 727 C CA . LYS A 1 90 ? 16.062 -2.811 14.305 1 96.88 90 LYS A CA 1
ATOM 728 C C . LYS A 1 90 ? 17.516 -3.008 13.883 1 96.88 90 LYS A C 1
ATOM 730 O O . LYS A 1 90 ? 18.422 -2.922 14.703 1 96.88 90 LYS A O 1
ATOM 735 N N . HIS A 1 91 ? 17.766 -3.244 12.586 1 97.31 91 HIS A N 1
ATOM 736 C CA . HIS A 1 91 ? 19.094 -3.602 12.125 1 97.31 91 HIS A CA 1
ATOM 737 C C . HIS A 1 91 ? 19.656 -2.551 11.172 1 97.31 91 HIS A C 1
ATOM 739 O O . HIS A 1 91 ? 20.469 -2.865 10.305 1 97.31 91 HIS A O 1
ATOM 745 N N . GLU A 1 92 ? 19.156 -1.362 11.273 1 95.69 92 GLU A N 1
ATOM 746 C CA . GLU A 1 92 ? 19.484 -0.281 10.352 1 95.69 92 GLU A CA 1
ATOM 747 C C . GLU A 1 92 ? 21 -0.045 10.297 1 95.69 92 GLU A C 1
ATOM 749 O O . GLU A 1 92 ? 21.578 0.085 9.219 1 95.69 92 GLU A O 1
ATOM 754 N N . ARG A 1 93 ? 21.672 -0.004 11.445 1 95.06 93 ARG A N 1
ATOM 755 C CA . ARG A 1 93 ? 23.109 0.255 11.508 1 95.06 93 ARG A CA 1
ATOM 756 C C . ARG A 1 93 ? 23.891 -0.827 10.773 1 95.06 93 ARG A C 1
ATOM 758 O O . ARG A 1 93 ? 24.781 -0.522 9.977 1 95.06 93 ARG A O 1
ATOM 765 N N . ALA A 1 94 ? 23.516 -2.049 11.016 1 95.75 94 ALA A N 1
ATOM 766 C CA . ALA A 1 94 ? 24.203 -3.168 10.383 1 95.75 94 ALA A CA 1
ATOM 767 C C . ALA A 1 94 ? 23.969 -3.172 8.875 1 95.75 94 ALA A C 1
ATOM 769 O O . ALA A 1 94 ? 24.875 -3.469 8.094 1 95.75 94 ALA A O 1
ATOM 770 N N . LEU A 1 95 ? 22.734 -2.885 8.469 1 95.62 95 LEU A N 1
ATOM 771 C CA . LEU A 1 95 ? 22.375 -2.855 7.055 1 95.62 95 LEU A CA 1
ATOM 772 C C . LEU A 1 95 ? 23.156 -1.762 6.324 1 95.62 95 LEU A C 1
ATOM 774 O O . LEU A 1 95 ? 23.688 -1.992 5.234 1 95.62 95 LEU A O 1
ATOM 778 N N . LYS A 1 96 ? 23.266 -0.591 6.957 1 92.06 96 LYS A N 1
ATOM 779 C CA . LYS A 1 96 ? 23.938 0.551 6.344 1 92.06 96 LYS A CA 1
ATOM 780 C C . LYS A 1 96 ? 25.453 0.357 6.328 1 92.06 96 LYS A C 1
ATOM 782 O O . LYS A 1 96 ? 26.141 0.897 5.465 1 92.06 96 LYS A O 1
ATOM 787 N N . ALA A 1 97 ? 25.969 -0.41 7.258 1 93.62 97 ALA A N 1
ATOM 788 C CA . ALA A 1 97 ? 27.406 -0.644 7.375 1 93.62 97 ALA A CA 1
ATOM 789 C C . ALA A 1 97 ? 27.859 -1.729 6.406 1 93.62 97 ALA A C 1
ATOM 791 O O . ALA A 1 97 ? 29.062 -1.898 6.176 1 93.62 97 ALA A O 1
ATOM 792 N N . GLN A 1 98 ? 26.875 -2.348 5.824 1 89.69 98 GLN A N 1
ATOM 793 C CA . GLN A 1 98 ? 27.234 -3.422 4.902 1 89.69 98 GLN A CA 1
ATOM 794 C C . GLN A 1 98 ? 27.953 -2.875 3.672 1 89.69 98 GLN A C 1
ATOM 796 O O . GLN A 1 98 ? 27.422 -2.004 2.977 1 89.69 98 GLN A O 1
ATOM 801 N N . PRO A 1 99 ? 29.219 -3.176 3.393 1 80.12 99 PRO A N 1
ATOM 802 C CA . PRO A 1 99 ? 30.031 -2.586 2.336 1 80.12 99 PRO A CA 1
ATOM 803 C C . PRO A 1 99 ? 29.469 -2.822 0.94 1 80.12 99 PRO A C 1
ATOM 805 O O . PRO A 1 99 ? 29.484 -1.917 0.102 1 80.12 99 PRO A O 1
ATOM 808 N N . ASP A 1 100 ? 28.984 -3.955 0.617 1 82.81 100 ASP A N 1
ATOM 809 C CA . ASP A 1 100 ? 28.562 -4.309 -0.736 1 82.81 100 ASP A CA 1
ATOM 810 C C . ASP A 1 100 ? 27.078 -4.648 -0.777 1 82.81 100 ASP A C 1
ATOM 812 O O . ASP A 1 100 ? 26.703 -5.801 -1.021 1 82.81 100 ASP A O 1
ATOM 816 N N . PHE A 1 101 ? 26.172 -3.551 -0.771 1 87 101 PHE A N 1
ATOM 817 C CA . PHE A 1 101 ? 24.734 -3.771 -0.784 1 87 101 PHE A CA 1
ATOM 818 C C . PHE A 1 101 ? 24.219 -3.939 -2.211 1 87 101 PHE A C 1
ATOM 820 O O . PHE A 1 101 ? 23.078 -4.336 -2.422 1 87 101 PHE A O 1
ATOM 827 N N . GLY A 1 102 ? 24.969 -3.957 -3.188 1 89.31 102 GLY A N 1
ATOM 828 C CA . GLY A 1 102 ? 24.562 -4.008 -4.582 1 89.31 102 GLY A CA 1
ATOM 829 C C . GLY A 1 102 ? 24.25 -5.414 -5.062 1 89.31 102 GLY A C 1
ATOM 830 O O . GLY A 1 102 ? 24.203 -6.352 -4.266 1 89.31 102 GLY A O 1
ATOM 831 N N . LEU A 1 103 ? 23.875 -5.496 -6.309 1 95.38 103 LEU A N 1
ATOM 832 C CA . LEU A 1 103 ? 23.531 -6.754 -6.969 1 95.38 103 LEU A CA 1
ATOM 833 C C . LEU A 1 103 ? 24.672 -7.762 -6.832 1 95.38 103 LEU A C 1
ATOM 835 O O . LEU A 1 103 ? 25.828 -7.418 -7.031 1 95.38 103 LEU A O 1
ATOM 839 N N . LYS A 1 104 ? 24.359 -8.945 -6.457 1 95.56 104 LYS A N 1
ATOM 840 C CA . LYS A 1 104 ? 25.328 -10.023 -6.355 1 95.56 104 LYS A CA 1
ATOM 841 C C . LYS A 1 104 ? 24.672 -11.383 -6.512 1 95.56 104 LYS A C 1
ATOM 843 O O . LYS A 1 104 ? 23.453 -11.516 -6.367 1 95.56 104 LYS A O 1
ATOM 848 N N . PRO A 1 105 ? 25.453 -12.398 -6.836 1 96.88 105 PRO A N 1
ATOM 849 C CA . PRO A 1 105 ? 24.875 -13.75 -6.898 1 96.88 105 PRO A CA 1
ATOM 850 C C . PRO A 1 105 ? 24.344 -14.227 -5.551 1 96.88 105 PRO A C 1
ATOM 852 O O . PRO A 1 105 ? 24.875 -13.852 -4.504 1 96.88 105 PRO A O 1
ATOM 855 N N . PHE A 1 106 ? 23.391 -15.055 -5.582 1 96.62 106 PHE A N 1
ATOM 856 C CA . PHE A 1 106 ? 22.719 -15.5 -4.371 1 96.62 106 PHE A CA 1
ATOM 857 C C . PHE A 1 106 ? 23.703 -16.109 -3.393 1 96.62 106 PHE A C 1
ATOM 859 O O . PHE A 1 106 ? 23.562 -15.953 -2.178 1 96.62 106 PHE A O 1
ATOM 866 N N . GLN A 1 107 ? 24.703 -16.781 -3.9 1 93.06 107 GLN A N 1
ATOM 867 C CA . GLN A 1 107 ? 25.672 -17.438 -3.033 1 93.06 107 GLN A CA 1
ATOM 868 C C . GLN A 1 107 ? 26.359 -16.406 -2.129 1 93.06 107 GLN A C 1
ATOM 870 O O . GLN A 1 107 ? 26.703 -16.719 -0.984 1 93.06 107 GLN A O 1
ATOM 875 N N . VAL A 1 108 ? 26.516 -15.266 -2.682 1 94.31 108 VAL A N 1
ATOM 876 C CA . VAL A 1 108 ? 27.125 -14.18 -1.917 1 94.31 108 VAL A CA 1
ATOM 877 C C . VAL A 1 108 ? 26.047 -13.43 -1.137 1 94.31 108 VAL A C 1
ATOM 879 O O . VAL A 1 108 ? 26.219 -13.133 0.049 1 94.31 108 VAL A O 1
ATOM 882 N N . ALA A 1 109 ? 24.922 -13.148 -1.784 1 95.12 109 ALA A N 1
ATOM 883 C CA . ALA A 1 109 ? 23.844 -12.367 -1.203 1 95.12 109 ALA A CA 1
ATOM 884 C C . ALA A 1 109 ? 23.266 -13.055 0.038 1 95.12 109 ALA A C 1
ATOM 886 O O . ALA A 1 109 ? 22.828 -12.383 0.978 1 95.12 109 ALA A O 1
ATOM 887 N N . SER A 1 110 ? 23.344 -14.391 0.011 1 94.62 110 SER A N 1
ATOM 888 C CA . SER A 1 110 ? 22.766 -15.156 1.114 1 94.62 110 SER A CA 1
ATOM 889 C C . SER A 1 110 ? 23.484 -14.859 2.426 1 94.62 110 SER A C 1
ATOM 891 O O . SER A 1 110 ? 22.984 -15.18 3.504 1 94.62 110 SER A O 1
ATOM 893 N N . GLN A 1 111 ? 24.656 -14.164 2.355 1 92.88 111 GLN A N 1
ATOM 894 C CA . GLN A 1 111 ? 25.438 -13.836 3.541 1 92.88 111 GLN A CA 1
ATOM 895 C C . GLN A 1 111 ? 25.156 -12.406 3.998 1 92.88 111 GLN A C 1
ATOM 897 O O . GLN A 1 111 ? 25.641 -11.977 5.047 1 92.88 111 GLN A O 1
ATOM 902 N N . SER A 1 112 ? 24.391 -11.734 3.236 1 94.56 112 SER A N 1
ATOM 903 C CA . SER A 1 112 ? 24.062 -10.359 3.615 1 94.56 112 SER A CA 1
ATOM 904 C C . SER A 1 112 ? 23.234 -10.328 4.895 1 94.56 112 SER A C 1
ATOM 906 O O . SER A 1 112 ? 22.578 -11.312 5.246 1 94.56 112 SER A O 1
ATOM 908 N N . VAL A 1 113 ? 23.234 -9.211 5.609 1 95.38 113 VAL A N 1
ATOM 909 C CA . VAL A 1 113 ? 22.531 -9.031 6.871 1 95.38 113 VAL A CA 1
ATOM 910 C C . VAL A 1 113 ? 21.047 -9.344 6.68 1 95.38 113 VAL A C 1
ATOM 912 O O . VAL A 1 113 ? 20.469 -10.109 7.449 1 95.38 113 VAL A O 1
ATOM 915 N N . GLY A 1 114 ? 20.453 -8.805 5.641 1 95.88 114 GLY A N 1
ATOM 916 C CA . GLY A 1 114 ? 19.031 -8.969 5.406 1 95.88 114 GLY A CA 1
ATOM 917 C C . GLY A 1 114 ? 18.625 -10.414 5.172 1 95.88 114 GLY A C 1
ATOM 918 O O . GLY A 1 114 ? 17.703 -10.914 5.816 1 95.88 114 GLY A O 1
ATOM 919 N N . LEU A 1 115 ? 19.328 -11.078 4.273 1 96.81 115 LEU A N 1
ATOM 920 C CA . LEU A 1 115 ? 18.969 -12.461 3.951 1 96.81 115 LEU A CA 1
ATOM 921 C C . LEU A 1 115 ? 19.25 -13.383 5.129 1 96.81 115 LEU A C 1
ATOM 923 O O . LEU A 1 115 ? 18.547 -14.367 5.336 1 96.81 115 LEU A O 1
ATOM 927 N N . GLN A 1 116 ? 20.25 -13.062 5.938 1 96.44 116 GLN A N 1
ATOM 928 C CA . GLN A 1 116 ? 20.547 -13.867 7.117 1 96.44 116 GLN A CA 1
ATOM 929 C C . GLN A 1 116 ? 19.422 -13.789 8.133 1 96.44 116 GLN A C 1
ATOM 931 O O . GLN A 1 116 ? 19.141 -14.766 8.828 1 96.44 116 GLN A O 1
ATOM 936 N N . LEU A 1 117 ? 18.75 -12.617 8.195 1 97.44 117 LEU A N 1
ATOM 937 C CA . LEU A 1 117 ? 17.609 -12.469 9.094 1 97.44 117 LEU A CA 1
ATOM 938 C C . LEU A 1 117 ? 16.469 -13.383 8.664 1 97.44 117 LEU A C 1
ATOM 940 O O . LEU A 1 117 ? 15.672 -13.82 9.508 1 97.44 117 LEU A O 1
ATOM 944 N N . LEU A 1 118 ? 16.406 -13.656 7.375 1 98.12 118 LEU A N 1
ATOM 945 C CA . LEU A 1 118 ? 15.398 -14.578 6.859 1 98.12 118 LEU A CA 1
ATOM 946 C C . LEU A 1 118 ? 15.836 -16.031 7.027 1 98.12 118 LEU A C 1
ATOM 948 O O . LEU A 1 118 ? 15.117 -16.828 7.617 1 98.12 118 LEU A O 1
ATOM 952 N N . LEU A 1 119 ? 17.016 -16.344 6.609 1 96.94 119 LEU A N 1
ATOM 953 C CA . LEU A 1 119 ? 17.469 -17.719 6.453 1 96.94 119 LEU A CA 1
ATOM 954 C C . LEU A 1 119 ? 17.766 -18.344 7.812 1 96.94 119 LEU A C 1
ATOM 956 O O . LEU A 1 119 ? 17.75 -19.578 7.953 1 96.94 119 LEU A O 1
ATOM 960 N N . ASN A 1 120 ? 17.969 -17.516 8.859 1 95.44 120 ASN A N 1
ATOM 961 C CA . ASN A 1 120 ? 18.359 -18.047 10.164 1 95.44 120 ASN A CA 1
ATOM 962 C C . ASN A 1 120 ? 17.203 -17.984 11.156 1 95.44 120 ASN A C 1
ATOM 964 O O . ASN A 1 120 ? 17.375 -18.266 12.336 1 95.44 120 ASN A O 1
ATOM 968 N N . ASP A 1 121 ? 16.062 -17.594 10.758 1 96.75 121 ASP A N 1
ATOM 969 C CA . ASP A 1 121 ? 14.93 -17.453 11.664 1 96.75 121 ASP A CA 1
ATOM 970 C C . ASP A 1 121 ? 13.867 -18.516 11.367 1 96.75 121 ASP A C 1
ATOM 972 O O . ASP A 1 121 ? 13.133 -18.406 10.383 1 96.75 121 ASP A O 1
ATOM 976 N N . PRO A 1 122 ? 13.703 -19.469 12.18 1 95.5 122 PRO A N 1
ATOM 977 C CA . PRO A 1 122 ? 12.719 -20.531 11.938 1 95.5 122 PRO A CA 1
ATOM 978 C C . PRO A 1 122 ? 11.281 -20.016 12.008 1 95.5 122 PRO A C 1
ATOM 980 O O . PRO A 1 122 ? 10.352 -20.719 11.586 1 95.5 122 PRO A O 1
ATOM 983 N N . HIS A 1 123 ? 11.086 -18.812 12.516 1 96.44 123 HIS A N 1
ATOM 984 C CA . HIS A 1 123 ? 9.742 -18.266 12.656 1 96.44 123 HIS A CA 1
ATOM 985 C C . HIS A 1 123 ? 9.398 -17.344 11.492 1 96.44 123 HIS A C 1
ATOM 987 O O . HIS A 1 123 ? 8.266 -16.859 11.383 1 96.44 123 HIS A O 1
ATOM 993 N N . ALA A 1 124 ? 10.352 -17.125 10.609 1 98 124 ALA A N 1
ATOM 994 C CA . ALA A 1 124 ? 10.133 -16.219 9.484 1 98 124 ALA A CA 1
ATOM 995 C C . ALA A 1 124 ? 9.344 -16.906 8.375 1 98 124 ALA A C 1
ATOM 997 O O . ALA A 1 124 ? 9.398 -18.125 8.219 1 98 124 ALA A O 1
ATOM 998 N N . THR A 1 125 ? 8.547 -16.156 7.754 1 98.56 125 THR A N 1
ATOM 999 C CA . THR A 1 125 ? 7.859 -16.578 6.531 1 98.56 125 THR A CA 1
ATOM 1000 C C . THR A 1 125 ? 8.375 -15.781 5.332 1 98.56 125 THR A C 1
ATOM 1002 O O . THR A 1 125 ? 8.57 -14.562 5.418 1 98.56 125 THR A O 1
ATOM 1005 N N . ALA A 1 126 ? 8.68 -16.453 4.266 1 98.81 126 ALA A N 1
ATOM 1006 C CA . ALA A 1 126 ? 9.008 -15.805 2.996 1 98.81 126 ALA A CA 1
ATOM 1007 C C . ALA A 1 126 ? 7.832 -15.867 2.025 1 98.81 126 ALA A C 1
ATOM 1009 O O . ALA A 1 126 ? 7.348 -16.953 1.704 1 98.81 126 ALA A O 1
ATOM 1010 N N . VAL A 1 127 ? 7.359 -14.758 1.653 1 98.94 127 VAL A N 1
ATOM 1011 C CA . VAL A 1 127 ? 6.375 -14.703 0.578 1 98.94 127 VAL A CA 1
ATOM 1012 C C . VAL A 1 127 ? 7.086 -14.516 -0.762 1 98.94 127 VAL A C 1
ATOM 1014 O O . VAL A 1 127 ? 7.781 -13.523 -0.968 1 98.94 127 VAL A O 1
ATOM 1017 N N . VAL A 1 128 ? 6.949 -15.461 -1.629 1 98.94 128 VAL A N 1
ATOM 1018 C CA . VAL A 1 128 ? 7.543 -15.375 -2.959 1 98.94 128 VAL A CA 1
ATOM 1019 C C . VAL A 1 128 ? 6.488 -14.922 -3.965 1 98.94 128 VAL A C 1
ATOM 1021 O O . VAL A 1 128 ? 5.48 -15.602 -4.168 1 98.94 128 VAL A O 1
ATOM 1024 N N . ALA A 1 129 ? 6.805 -13.82 -4.578 1 98.88 129 ALA A N 1
ATOM 1025 C CA . ALA A 1 129 ? 5.828 -13.203 -5.469 1 98.88 129 ALA A CA 1
ATOM 1026 C C . ALA A 1 129 ? 6.066 -13.609 -6.918 1 98.88 129 ALA A C 1
ATOM 1028 O O . ALA A 1 129 ? 7.176 -13.477 -7.434 1 98.88 129 ALA A O 1
ATOM 1029 N N . PHE A 1 130 ? 5.031 -14.133 -7.531 1 98.88 130 PHE A N 1
ATOM 1030 C CA . PHE A 1 130 ? 4.984 -14.414 -8.961 1 98.88 130 PHE A CA 1
ATOM 1031 C C . PHE A 1 130 ? 4.152 -13.367 -9.688 1 98.88 130 PHE A C 1
ATOM 1033 O O . PHE A 1 130 ? 2.92 -13.398 -9.633 1 98.88 130 PHE A O 1
ATOM 1040 N N . HIS A 1 131 ? 4.875 -12.469 -10.375 1 98.44 131 HIS A N 1
ATOM 1041 C CA . HIS A 1 131 ? 4.188 -11.312 -10.938 1 98.44 131 HIS A CA 1
ATOM 1042 C C . HIS A 1 131 ? 3.541 -11.648 -12.273 1 98.44 131 HIS A C 1
ATOM 1044 O O . HIS A 1 131 ? 3.832 -12.695 -12.867 1 98.44 131 HIS A O 1
ATOM 1050 N N . GLY A 1 132 ? 2.656 -10.781 -12.75 1 97 132 GLY A N 1
ATOM 1051 C CA . GLY A 1 132 ? 1.948 -10.945 -14.008 1 97 132 GLY A CA 1
ATOM 1052 C C . GLY A 1 132 ? 2.805 -10.641 -15.227 1 97 132 GLY A C 1
ATOM 1053 O O . GLY A 1 132 ? 4.031 -10.57 -15.125 1 97 132 GLY A O 1
ATOM 1054 N N . ASN A 1 133 ? 2.123 -10.477 -16.344 1 94.75 133 ASN A N 1
ATOM 1055 C CA . ASN A 1 133 ? 2.848 -10.234 -17.594 1 94.75 133 ASN A CA 1
ATOM 1056 C C . ASN A 1 133 ? 3.346 -8.797 -17.688 1 94.75 133 ASN A C 1
ATOM 1058 O O . ASN A 1 133 ? 2.936 -7.945 -16.891 1 94.75 133 ASN A O 1
ATOM 1062 N N . ALA A 1 134 ? 4.227 -8.586 -18.516 1 94.38 134 ALA A N 1
ATOM 1063 C CA . ALA A 1 134 ? 4.75 -7.293 -18.953 1 94.38 134 ALA A CA 1
ATOM 1064 C C . ALA A 1 134 ? 5.68 -6.691 -17.906 1 94.38 134 ALA A C 1
ATOM 1066 O O . ALA A 1 134 ? 5.469 -6.875 -16.703 1 94.38 134 ALA A O 1
ATOM 1067 N N . ALA A 1 135 ? 6.629 -6.031 -18.328 1 96.25 135 ALA A N 1
ATOM 1068 C CA . ALA A 1 135 ? 7.531 -5.156 -17.578 1 96.25 135 ALA A CA 1
ATOM 1069 C C . ALA A 1 135 ? 8.398 -5.961 -16.609 1 96.25 135 ALA A C 1
ATOM 1071 O O . ALA A 1 135 ? 8.953 -6.996 -16.984 1 96.25 135 ALA A O 1
ATOM 1072 N N . HIS A 1 136 ? 8.578 -5.449 -15.344 1 97.81 136 HIS A N 1
ATOM 1073 C CA . HIS A 1 136 ? 9.492 -6.098 -14.406 1 97.81 136 HIS A CA 1
ATOM 1074 C C . HIS A 1 136 ? 8.891 -6.148 -13.008 1 97.81 136 HIS A C 1
ATOM 1076 O O . HIS A 1 136 ? 7.75 -5.73 -12.797 1 97.81 136 HIS A O 1
ATOM 1082 N N . LEU A 1 137 ? 9.68 -6.66 -12.094 1 98.31 137 LEU A N 1
ATOM 1083 C CA . LEU A 1 137 ? 9.188 -7.043 -10.773 1 98.31 137 LEU A CA 1
ATOM 1084 C C . LEU A 1 137 ? 8.773 -5.816 -9.969 1 98.31 137 LEU A C 1
ATOM 1086 O O . LEU A 1 137 ? 8.141 -5.941 -8.922 1 98.31 137 LEU A O 1
ATOM 1090 N N . ALA A 1 138 ? 9.062 -4.594 -10.406 1 98 138 ALA A N 1
ATOM 1091 C CA . ALA A 1 138 ? 8.719 -3.398 -9.641 1 98 138 ALA A CA 1
ATOM 1092 C C . ALA A 1 138 ? 7.727 -2.527 -10.414 1 98 138 ALA A C 1
ATOM 1094 O O . ALA A 1 138 ? 7.609 -1.327 -10.148 1 98 138 ALA A O 1
ATOM 1095 N N . SER A 1 139 ? 7.043 -3.105 -11.359 1 97.06 139 SER A N 1
ATOM 1096 C CA . SER A 1 139 ? 6.164 -2.312 -12.219 1 97.06 139 SER A CA 1
ATOM 1097 C C . SER A 1 139 ? 4.762 -2.209 -11.625 1 97.06 139 SER A C 1
ATOM 1099 O O . SER A 1 139 ? 4.281 -3.146 -10.984 1 97.06 139 SER A O 1
ATOM 1101 N N . ASN A 1 140 ? 4.129 -1.063 -11.82 1 94.5 140 ASN A N 1
ATOM 1102 C CA . ASN A 1 140 ? 2.719 -0.836 -11.516 1 94.5 140 ASN A CA 1
ATOM 1103 C C . ASN A 1 140 ? 2.424 -1.041 -10.031 1 94.5 140 ASN A C 1
ATOM 1105 O O . ASN A 1 140 ? 3.057 -0.419 -9.18 1 94.5 140 ASN A O 1
ATOM 1109 N N . TYR A 1 141 ? 1.48 -1.952 -9.688 1 96.69 141 TYR A N 1
ATOM 1110 C CA . TYR A 1 141 ? 0.983 -2.117 -8.328 1 96.69 141 TYR A CA 1
ATOM 1111 C C . TYR A 1 141 ? 1.871 -3.066 -7.535 1 96.69 141 TYR A C 1
ATOM 1113 O O . TYR A 1 141 ? 1.646 -3.289 -6.344 1 96.69 141 TYR A O 1
ATOM 1121 N N . ARG A 1 142 ? 2.938 -3.574 -8.18 1 98.44 142 ARG A N 1
ATOM 1122 C CA . ARG A 1 142 ? 3.727 -4.648 -7.586 1 98.44 142 ARG A CA 1
ATOM 1123 C C . ARG A 1 142 ? 4.453 -4.168 -6.336 1 98.44 142 ARG A C 1
ATOM 1125 O O . ARG A 1 142 ? 4.398 -4.824 -5.289 1 98.44 142 ARG A O 1
ATOM 1132 N N . PRO A 1 143 ? 5.055 -2.936 -6.355 1 98.25 143 PRO A N 1
ATOM 1133 C CA . PRO A 1 143 ? 5.691 -2.477 -5.117 1 98.25 143 PRO A CA 1
ATOM 1134 C C . PRO A 1 143 ? 4.699 -2.326 -3.967 1 98.25 143 PRO A C 1
ATOM 1136 O O . PRO A 1 143 ? 5.008 -2.705 -2.832 1 98.25 143 PRO A O 1
ATOM 1139 N N . THR A 1 144 ? 3.527 -1.796 -4.297 1 97.81 144 THR A N 1
ATOM 1140 C CA . THR A 1 144 ? 2.504 -1.641 -3.27 1 97.81 144 THR A CA 1
ATOM 1141 C C . THR A 1 144 ? 2.059 -3 -2.74 1 97.81 144 THR A C 1
ATOM 1143 O O . THR A 1 144 ? 1.815 -3.156 -1.542 1 97.81 144 THR A O 1
ATOM 1146 N N . ALA A 1 145 ? 1.949 -3.963 -3.611 1 98.5 145 ALA A N 1
ATOM 1147 C CA . ALA A 1 145 ? 1.593 -5.316 -3.191 1 98.5 145 ALA A CA 1
ATOM 1148 C C . ALA A 1 145 ? 2.631 -5.883 -2.227 1 98.5 145 ALA A C 1
ATOM 1150 O O . ALA A 1 145 ? 2.279 -6.496 -1.216 1 98.5 145 ALA A O 1
ATOM 1151 N N . TYR A 1 146 ? 3.924 -5.672 -2.537 1 98.81 146 TYR A N 1
ATOM 1152 C CA . TYR A 1 146 ? 4.984 -6.121 -1.644 1 98.81 146 TYR A CA 1
ATOM 1153 C C . TYR A 1 146 ? 4.855 -5.473 -0.272 1 98.81 146 TYR A C 1
ATOM 1155 O O . TYR A 1 146 ? 5 -6.141 0.755 1 98.81 146 TYR A O 1
ATOM 1163 N N . GLN A 1 147 ? 4.559 -4.195 -0.308 1 98.25 147 GLN A N 1
ATOM 1164 C CA . GLN A 1 147 ? 4.418 -3.451 0.939 1 98.25 147 GLN A CA 1
ATOM 1165 C C . GLN A 1 147 ? 3.256 -3.986 1.771 1 98.25 147 GLN A C 1
ATOM 1167 O O . GLN A 1 147 ? 3.346 -4.055 3 1 98.25 147 GLN A O 1
ATOM 1172 N N . GLN A 1 148 ? 2.195 -4.371 1.088 1 97.81 148 GLN A N 1
ATOM 1173 C CA . GLN A 1 148 ? 1.053 -4.945 1.789 1 97.81 148 GLN A CA 1
ATOM 1174 C C . GLN A 1 148 ? 1.422 -6.27 2.451 1 97.81 148 GLN A C 1
ATOM 1176 O O . GLN A 1 148 ? 1.035 -6.527 3.592 1 97.81 148 GLN A O 1
ATOM 1181 N N . MET A 1 149 ? 2.186 -7.047 1.747 1 98.44 149 MET A N 1
ATOM 1182 C CA . MET A 1 149 ? 2.623 -8.328 2.287 1 98.44 149 MET A CA 1
ATOM 1183 C C . MET A 1 149 ? 3.561 -8.133 3.475 1 98.44 149 MET A C 1
ATOM 1185 O O . MET A 1 149 ? 3.439 -8.82 4.488 1 98.44 149 MET A O 1
ATOM 1189 N N . LEU A 1 150 ? 4.422 -7.141 3.355 1 98.44 150 LEU A N 1
ATOM 1190 C CA . LEU A 1 150 ? 5.344 -6.82 4.438 1 98.44 150 LEU A CA 1
ATOM 1191 C C . LEU A 1 150 ? 4.59 -6.328 5.668 1 98.44 150 LEU A C 1
ATOM 1193 O O . LEU A 1 150 ? 5.043 -6.52 6.801 1 98.44 150 LEU A O 1
ATOM 1197 N N . GLY A 1 151 ? 3.42 -5.734 5.422 1 97.31 151 GLY A N 1
ATOM 1198 C CA . GLY A 1 151 ? 2.623 -5.152 6.492 1 97.31 151 GLY A CA 1
ATOM 1199 C C . GLY A 1 151 ? 2.053 -6.188 7.441 1 97.31 151 GLY A C 1
ATOM 1200 O O . GLY A 1 151 ? 1.574 -5.848 8.523 1 97.31 151 GLY A O 1
ATOM 1201 N N . VAL A 1 152 ? 2.154 -7.488 7.082 1 97.5 152 VAL A N 1
ATOM 1202 C CA . VAL A 1 152 ? 1.689 -8.594 7.914 1 97.5 152 VAL A CA 1
ATOM 1203 C C . VAL A 1 152 ? 2.744 -8.93 8.969 1 97.5 152 VAL A C 1
ATOM 1205 O O . VAL A 1 152 ? 2.441 -9.562 9.977 1 97.5 152 VAL A O 1
ATOM 1208 N N . SER A 1 153 ? 3.934 -8.477 8.781 1 98.12 153 SER A N 1
ATOM 1209 C CA . SER A 1 153 ? 5.105 -8.891 9.547 1 98.12 153 SER A CA 1
ATOM 1210 C C . SER A 1 153 ? 5.055 -8.352 10.969 1 98.12 153 SER A C 1
ATOM 1212 O O . SER A 1 153 ? 4.656 -7.211 11.195 1 98.12 153 SER A O 1
ATOM 1214 N N . THR A 1 154 ? 5.379 -9.172 11.961 1 96.62 154 THR A N 1
ATOM 1215 C CA . THR A 1 154 ? 5.562 -8.797 13.359 1 96.62 154 THR A CA 1
ATOM 1216 C C . THR A 1 154 ? 6.906 -9.305 13.883 1 96.62 154 THR A C 1
ATOM 1218 O O . THR A 1 154 ? 7.543 -10.148 13.25 1 96.62 154 THR A O 1
ATOM 1221 N N . PRO A 1 155 ? 7.332 -8.766 14.984 1 94.69 155 PRO A N 1
ATOM 1222 C CA . PRO A 1 155 ? 8.594 -9.266 15.539 1 94.69 155 PRO A CA 1
ATOM 1223 C C . PRO A 1 155 ? 8.539 -10.75 15.875 1 94.69 155 PRO A C 1
ATOM 1225 O O . PRO A 1 155 ? 9.555 -11.445 15.758 1 94.69 155 PRO A O 1
ATOM 1228 N N . GLU A 1 156 ? 7.375 -11.289 16.141 1 95.38 156 GLU A N 1
ATOM 1229 C CA . GLU A 1 156 ? 7.238 -12.695 16.531 1 95.38 156 GLU A CA 1
ATOM 1230 C C . GLU A 1 156 ? 7.137 -13.594 15.297 1 95.38 156 GLU A C 1
ATOM 1232 O O . GLU A 1 156 ? 7.543 -14.758 15.336 1 95.38 156 GLU A O 1
ATOM 1237 N N . LYS A 1 157 ? 6.633 -13.078 14.281 1 97.12 157 LYS A N 1
ATOM 1238 C CA . LYS A 1 157 ? 6.441 -13.789 13.016 1 97.12 157 LYS A CA 1
ATOM 1239 C C . LYS A 1 157 ? 6.824 -12.914 11.828 1 97.12 157 LYS A C 1
ATOM 1241 O O . LYS A 1 157 ? 5.957 -12.477 11.062 1 97.12 157 LYS A O 1
ATOM 1246 N N . PRO A 1 158 ? 8.117 -12.797 11.633 1 98.25 158 PRO A N 1
ATOM 1247 C CA . PRO A 1 158 ? 8.555 -11.906 10.555 1 98.25 158 PRO A CA 1
ATOM 1248 C C . PRO A 1 158 ? 8.172 -12.43 9.172 1 98.25 158 PRO A C 1
ATOM 1250 O O . PRO A 1 158 ? 8.211 -13.633 8.93 1 98.25 158 PRO A O 1
ATOM 1253 N N . VAL A 1 159 ? 7.766 -11.539 8.328 1 98.81 159 VAL A N 1
ATOM 1254 C CA . VAL A 1 159 ? 7.418 -11.867 6.949 1 98.81 159 VAL A CA 1
ATOM 1255 C C . VAL A 1 159 ? 8.32 -11.102 5.984 1 98.81 159 VAL A C 1
ATOM 1257 O O . VAL A 1 159 ? 8.375 -9.867 6.027 1 98.81 159 VAL A O 1
ATOM 1260 N N . HIS A 1 160 ? 9.055 -11.812 5.188 1 98.88 160 HIS A N 1
ATOM 1261 C CA . HIS A 1 160 ? 9.891 -11.281 4.117 1 98.88 160 HIS A CA 1
ATOM 1262 C C . HIS A 1 160 ? 9.242 -11.5 2.752 1 98.88 160 HIS A C 1
ATOM 1264 O O . HIS A 1 160 ? 8.359 -12.352 2.611 1 98.88 160 HIS A O 1
ATOM 1270 N N . VAL A 1 161 ? 9.648 -10.672 1.786 1 98.94 161 VAL A N 1
ATOM 1271 C CA . VAL A 1 161 ? 9.141 -10.867 0.431 1 98.94 161 VAL A CA 1
ATOM 1272 C C . VAL A 1 161 ? 10.305 -11.125 -0.522 1 98.94 161 VAL A C 1
ATOM 1274 O O . VAL A 1 161 ? 11.352 -10.477 -0.43 1 98.94 161 VAL A O 1
ATOM 1277 N N . ILE A 1 162 ? 10.164 -12.102 -1.349 1 98.88 162 ILE A N 1
ATOM 1278 C CA . ILE A 1 162 ? 11.055 -12.367 -2.471 1 98.88 162 ILE A CA 1
ATOM 1279 C C . ILE A 1 162 ? 10.32 -12.094 -3.785 1 98.88 162 ILE A C 1
ATOM 1281 O O . ILE A 1 162 ? 9.289 -12.711 -4.066 1 98.88 162 ILE A O 1
ATOM 1285 N N . ALA A 1 163 ? 10.828 -11.156 -4.488 1 98.88 163 ALA A N 1
ATOM 1286 C CA . ALA A 1 163 ? 10.336 -10.891 -5.84 1 98.88 163 ALA A CA 1
ATOM 1287 C C . ALA A 1 163 ? 11.391 -11.227 -6.887 1 98.88 163 ALA A C 1
ATOM 1289 O O . ALA A 1 163 ? 12.586 -11.055 -6.645 1 98.88 163 ALA A O 1
ATOM 1290 N N . PHE A 1 164 ? 10.93 -11.68 -8.055 1 98.81 164 PHE A N 1
ATOM 1291 C CA . PHE A 1 164 ? 11.922 -12 -9.078 1 98.81 164 PHE A CA 1
ATOM 1292 C C . PHE A 1 164 ? 11.32 -11.852 -10.477 1 98.81 164 PHE A C 1
ATOM 1294 O O . PHE A 1 164 ? 10.102 -11.906 -10.641 1 98.81 164 PHE A O 1
ATOM 1301 N N . ASP A 1 165 ? 12.164 -11.578 -11.406 1 98.75 165 ASP A N 1
ATOM 1302 C CA . ASP A 1 165 ? 11.797 -11.547 -12.82 1 98.75 165 ASP A CA 1
ATOM 1303 C C . ASP A 1 165 ? 12.133 -12.875 -13.5 1 98.75 165 ASP A C 1
ATOM 1305 O O . ASP A 1 165 ? 13.18 -13.461 -13.242 1 98.75 165 ASP A O 1
ATOM 1309 N N . TYR A 1 166 ? 11.195 -13.281 -14.289 1 98.5 166 TYR A N 1
ATOM 1310 C CA . TYR A 1 166 ? 11.422 -14.477 -15.102 1 98.5 166 TYR A CA 1
ATOM 1311 C C . TYR A 1 166 ? 12.414 -14.195 -16.219 1 98.5 166 TYR A C 1
ATOM 1313 O O . TYR A 1 166 ? 12.727 -13.039 -16.5 1 98.5 166 TYR A O 1
ATOM 1321 N N . ARG A 1 167 ? 12.906 -15.359 -16.844 1 98.62 167 ARG A N 1
ATOM 1322 C CA . ARG A 1 167 ? 13.781 -15.18 -18 1 98.62 167 ARG A CA 1
ATOM 1323 C C . ARG A 1 167 ? 13.156 -14.234 -19.016 1 98.62 167 ARG A C 1
ATOM 1325 O O . ARG A 1 167 ? 11.969 -14.352 -19.328 1 98.62 167 ARG A O 1
ATOM 1332 N N . GLY A 1 168 ? 13.938 -13.258 -19.422 1 97.19 168 GLY A N 1
ATOM 1333 C CA . GLY A 1 168 ? 13.5 -12.297 -20.422 1 97.19 168 GLY A CA 1
ATOM 1334 C C . GLY A 1 168 ? 12.891 -11.047 -19.812 1 97.19 168 GLY A C 1
ATOM 1335 O O . GLY A 1 168 ? 12.766 -10.023 -20.5 1 97.19 168 GLY A O 1
ATOM 1336 N N . PHE A 1 169 ? 12.484 -11.008 -18.625 1 98.06 169 PHE A N 1
ATOM 1337 C CA . PHE A 1 169 ? 11.859 -9.875 -17.953 1 98.06 169 PHE A CA 1
ATOM 1338 C C . PHE A 1 169 ? 12.898 -9.023 -17.234 1 98.06 169 PHE A C 1
ATOM 1340 O O . PHE A 1 169 ? 13.836 -9.555 -16.641 1 98.06 169 PHE A O 1
ATOM 1347 N N . GLY A 1 170 ? 12.641 -7.727 -17.234 1 97.44 170 GLY A N 1
ATOM 1348 C CA . GLY A 1 170 ? 13.508 -6.832 -16.484 1 97.44 170 GLY A CA 1
ATOM 1349 C C . GLY A 1 170 ? 14.977 -7.016 -16.812 1 97.44 170 GLY A C 1
ATOM 1350 O O . GLY A 1 170 ? 15.375 -6.949 -17.969 1 97.44 170 GLY A O 1
ATOM 1351 N N . LEU A 1 171 ? 15.742 -7.367 -15.781 1 97.62 171 LEU A N 1
ATOM 1352 C CA . LEU A 1 171 ? 17.188 -7.52 -15.938 1 97.62 171 LEU A CA 1
ATOM 1353 C C . LEU A 1 171 ? 17.562 -8.984 -16.109 1 97.62 171 LEU A C 1
ATOM 1355 O O . LEU A 1 171 ? 18.734 -9.32 -16.219 1 97.62 171 LEU A O 1
ATOM 1359 N N . SER A 1 172 ? 16.547 -9.891 -16.031 1 98.44 172 SER A N 1
ATOM 1360 C CA . SER A 1 172 ? 16.812 -11.312 -16.25 1 98.44 172 SER A CA 1
ATOM 1361 C C . SER A 1 172 ? 17.141 -11.602 -17.719 1 98.44 172 SER A C 1
ATOM 1363 O O . SER A 1 172 ? 16.547 -11.016 -18.609 1 98.44 172 SER A O 1
ATOM 1365 N N . THR A 1 173 ? 18.047 -12.531 -17.938 1 98.12 173 THR A N 1
ATOM 1366 C CA . THR A 1 173 ? 18.438 -12.883 -19.312 1 98.12 173 THR A CA 1
ATOM 1367 C C . THR A 1 173 ? 17.516 -13.961 -19.875 1 98.12 173 THR A C 1
ATOM 1369 O O . THR A 1 173 ? 16.672 -14.5 -19.156 1 98.12 173 THR A O 1
ATOM 1372 N N . GLY A 1 174 ? 17.641 -14.188 -21.188 1 96.75 174 GLY A N 1
ATOM 1373 C CA . GLY A 1 174 ? 16.922 -15.266 -21.828 1 96.75 174 GLY A CA 1
ATOM 1374 C C . GLY A 1 174 ? 15.586 -14.836 -22.422 1 96.75 174 GLY A C 1
ATOM 1375 O O . GLY A 1 174 ? 15.352 -13.641 -22.609 1 96.75 174 GLY A O 1
ATOM 1376 N N . SER A 1 175 ? 14.781 -15.844 -22.781 1 96 175 SER A N 1
ATOM 1377 C CA . SER A 1 175 ? 13.453 -15.656 -23.359 1 96 175 SER A CA 1
ATOM 1378 C C . SER A 1 175 ? 12.445 -16.609 -22.75 1 96 175 SER A C 1
ATOM 1380 O O . SER A 1 175 ? 12.758 -17.781 -22.5 1 96 175 SER A O 1
ATOM 1382 N N . PRO A 1 176 ? 11.312 -16.125 -22.547 1 96.81 176 PRO A N 1
ATOM 1383 C CA . PRO A 1 176 ? 10.359 -16.922 -21.781 1 96.81 176 PRO A CA 1
ATOM 1384 C C . PRO A 1 176 ? 9.695 -18.016 -22.641 1 96.81 176 PRO A C 1
ATOM 1386 O O . PRO A 1 176 ? 9.406 -17.781 -23.812 1 96.81 176 PRO A O 1
ATOM 1389 N N . THR A 1 177 ? 9.547 -19.125 -22.141 1 95.69 177 THR A N 1
ATOM 1390 C CA . THR A 1 177 ? 8.711 -20.25 -22.531 1 95.69 177 THR A CA 1
ATOM 1391 C C . THR A 1 177 ? 8.062 -20.891 -21.312 1 95.69 177 THR A C 1
ATOM 1393 O O . THR A 1 177 ? 8.469 -20.625 -20.172 1 95.69 177 THR A O 1
ATOM 1396 N N . GLU A 1 178 ? 7.031 -21.625 -21.516 1 96.44 178 GLU A N 1
ATOM 1397 C CA . GLU A 1 178 ? 6.367 -22.281 -20.391 1 96.44 178 GLU A CA 1
ATOM 1398 C C . GLU A 1 178 ? 7.355 -23.109 -19.578 1 96.44 178 GLU A C 1
ATOM 1400 O O . GLU A 1 178 ? 7.449 -22.953 -18.359 1 96.44 178 GLU A O 1
ATOM 1405 N N . THR A 1 179 ? 8.141 -23.938 -20.266 1 96.62 179 THR A N 1
ATOM 1406 C CA . THR A 1 179 ? 9.109 -24.781 -19.594 1 96.62 179 THR A CA 1
ATOM 1407 C C . THR A 1 179 ? 10.203 -23.938 -18.938 1 96.62 179 THR A C 1
ATOM 1409 O O . THR A 1 179 ? 10.625 -24.234 -17.812 1 96.62 179 THR A O 1
ATOM 1412 N N . GLY A 1 180 ? 10.641 -22.938 -19.609 1 97.5 180 GLY A N 1
ATOM 1413 C CA . GLY A 1 180 ? 11.711 -22.094 -19.109 1 97.5 180 GLY A CA 1
ATOM 1414 C C . GLY A 1 180 ? 11.344 -21.344 -17.859 1 97.5 180 GLY A C 1
ATOM 1415 O O . GLY A 1 180 ? 12.133 -21.297 -16.906 1 97.5 180 GLY A O 1
ATOM 1416 N N . VAL A 1 181 ? 10.195 -20.797 -17.875 1 98.06 181 VAL A N 1
ATOM 1417 C CA . VAL A 1 181 ? 9.773 -19.984 -16.734 1 98.06 181 VAL A CA 1
ATOM 1418 C C . VAL A 1 181 ? 9.523 -20.875 -15.516 1 98.06 181 VAL A C 1
ATOM 1420 O O . VAL A 1 181 ? 9.781 -20.469 -14.383 1 98.06 181 VAL A O 1
ATOM 1423 N N . ILE A 1 182 ? 9.039 -22.094 -15.703 1 98.19 182 ILE A N 1
ATOM 1424 C CA . ILE A 1 182 ? 8.906 -23.062 -14.617 1 98.19 182 ILE A CA 1
ATOM 1425 C C . ILE A 1 182 ? 10.289 -23.359 -14.031 1 98.19 182 ILE A C 1
ATOM 1427 O O . ILE A 1 182 ? 10.453 -23.391 -12.812 1 98.19 182 ILE A O 1
ATOM 1431 N N . GLN A 1 183 ? 11.281 -23.5 -14.906 1 97.44 183 GLN A N 1
ATOM 1432 C CA . GLN A 1 183 ? 12.648 -23.766 -14.477 1 97.44 183 GLN A CA 1
ATOM 1433 C C . GLN A 1 183 ? 13.211 -22.594 -13.68 1 97.44 183 GLN A C 1
ATOM 1435 O O . GLN A 1 183 ? 13.992 -22.797 -12.742 1 97.44 183 GLN A O 1
ATOM 1440 N N . ASP A 1 184 ? 12.82 -21.406 -14.117 1 98.69 184 ASP A N 1
ATOM 1441 C CA . ASP A 1 184 ? 13.242 -20.219 -13.367 1 98.69 184 ASP A CA 1
ATOM 1442 C C . ASP A 1 184 ? 12.797 -20.312 -11.914 1 98.69 184 ASP A C 1
ATOM 1444 O O . ASP A 1 184 ? 13.602 -20.078 -11 1 98.69 184 ASP A O 1
ATOM 1448 N N . ALA A 1 185 ? 11.547 -20.656 -11.695 1 98.69 185 ALA A N 1
ATOM 1449 C CA . ALA A 1 185 ? 11 -20.75 -10.336 1 98.69 185 ALA A CA 1
ATOM 1450 C C . ALA A 1 185 ? 11.672 -21.875 -9.562 1 98.69 185 ALA A C 1
ATOM 1452 O O . ALA A 1 185 ? 11.969 -21.734 -8.375 1 98.69 185 ALA A O 1
ATOM 1453 N N . VAL A 1 186 ? 11.938 -23 -10.242 1 98 186 VAL A N 1
ATOM 1454 C CA . VAL A 1 186 ? 12.617 -24.109 -9.594 1 98 186 VAL A CA 1
ATOM 1455 C C . VAL A 1 186 ? 14 -23.672 -9.125 1 98 186 VAL A C 1
ATOM 1457 O O . VAL A 1 186 ? 14.414 -23.984 -8.008 1 98 186 VAL A O 1
ATOM 1460 N N . ALA A 1 187 ? 14.703 -22.938 -9.953 1 97.81 187 ALA A N 1
ATOM 1461 C CA . ALA A 1 187 ? 16.047 -22.484 -9.617 1 97.81 187 ALA A CA 1
ATOM 1462 C C . ALA A 1 187 ? 16.031 -21.562 -8.391 1 97.81 187 ALA A C 1
ATOM 1464 O O . ALA A 1 187 ? 16.812 -21.734 -7.465 1 97.81 187 ALA A O 1
ATOM 1465 N N . LEU A 1 188 ? 15.125 -20.625 -8.398 1 98.12 188 LEU A N 1
ATOM 1466 C CA . LEU A 1 188 ? 15.031 -19.672 -7.297 1 98.12 188 LEU A CA 1
ATOM 1467 C C . LEU A 1 188 ? 14.719 -20.391 -5.988 1 98.12 188 LEU A C 1
ATOM 1469 O O . LEU A 1 188 ? 15.398 -20.188 -4.98 1 98.12 188 LEU A O 1
ATOM 1473 N N . LEU A 1 189 ? 13.703 -21.25 -5.996 1 97.94 189 LEU A N 1
ATOM 1474 C CA . LEU A 1 189 ? 13.25 -21.859 -4.758 1 97.94 189 LEU A CA 1
ATOM 1475 C C . LEU A 1 189 ? 14.203 -22.969 -4.316 1 97.94 189 LEU A C 1
ATOM 1477 O O . LEU A 1 189 ? 14.32 -23.25 -3.123 1 97.94 189 LEU A O 1
ATOM 1481 N N . SER A 1 190 ? 14.914 -23.578 -5.281 1 96.5 190 SER A N 1
ATOM 1482 C CA . SER A 1 190 ? 15.977 -24.516 -4.895 1 96.5 190 SER A CA 1
ATOM 1483 C C . SER A 1 190 ? 17.094 -23.781 -4.148 1 96.5 190 SER A C 1
ATOM 1485 O O . SER A 1 190 ? 17.594 -24.281 -3.141 1 96.5 190 SER A O 1
ATOM 1487 N N . ALA A 1 191 ? 17.438 -22.656 -4.625 1 95.19 191 ALA A N 1
ATOM 1488 C CA . ALA A 1 191 ? 18.484 -21.875 -3.963 1 95.19 191 ALA A CA 1
ATOM 1489 C C . ALA A 1 191 ? 18.047 -21.484 -2.553 1 95.19 191 ALA A C 1
ATOM 1491 O O . ALA A 1 191 ? 18.844 -21.578 -1.606 1 95.19 191 ALA A O 1
ATOM 1492 N N . LEU A 1 192 ? 16.812 -21.047 -2.406 1 96.19 192 LEU A N 1
ATOM 1493 C CA . LEU A 1 192 ? 16.312 -20.578 -1.123 1 96.19 192 LEU A CA 1
ATOM 1494 C C . LEU A 1 192 ? 16.156 -21.734 -0.136 1 96.19 192 LEU A C 1
ATOM 1496 O O . LEU A 1 192 ? 16.375 -21.547 1.066 1 96.19 192 LEU A O 1
ATOM 1500 N N . THR A 1 193 ? 15.805 -22.906 -0.657 1 96.06 193 THR A N 1
ATOM 1501 C CA . THR A 1 193 ? 15.469 -24.016 0.226 1 96.06 193 THR A CA 1
ATOM 1502 C C . THR A 1 193 ? 16.641 -24.984 0.344 1 96.06 193 THR A C 1
ATOM 1504 O O . THR A 1 193 ? 16.609 -25.891 1.172 1 96.06 193 THR A O 1
ATOM 1507 N N . GLY A 1 194 ? 17.609 -24.859 -0.486 1 91.81 194 GLY A N 1
ATOM 1508 C CA . GLY A 1 194 ? 18.797 -25.703 -0.412 1 91.81 194 GLY A CA 1
ATOM 1509 C C . GLY A 1 194 ? 18.641 -27.016 -1.166 1 91.81 194 GLY A C 1
ATOM 1510 O O . GLY A 1 194 ? 19.5 -27.891 -1.08 1 91.81 194 GLY A O 1
ATOM 1511 N N . TYR A 1 195 ? 17.453 -27.094 -1.84 1 84.5 195 TYR A N 1
ATOM 1512 C CA . TYR A 1 195 ? 17.266 -28.312 -2.631 1 84.5 195 TYR A CA 1
ATOM 1513 C C . TYR A 1 195 ? 18.219 -28.344 -3.818 1 84.5 195 TYR A C 1
ATOM 1515 O O . TYR A 1 195 ? 18.453 -27.312 -4.461 1 84.5 195 TYR A O 1
ATOM 1523 N N . SER A 1 196 ? 19.172 -29.188 -3.801 1 69.44 196 SER A N 1
ATOM 1524 C CA . SER A 1 196 ? 20.078 -29.328 -4.934 1 69.44 196 SER A CA 1
ATOM 1525 C C . SER A 1 196 ? 19.406 -30.047 -6.094 1 69.44 196 SER A C 1
ATOM 1527 O O . SER A 1 196 ? 18.422 -30.766 -5.898 1 69.44 196 SER A O 1
ATOM 1529 N N . GLY A 1 197 ? 19.375 -29.5 -7.344 1 53.75 197 GLY A N 1
ATOM 1530 C CA . GLY A 1 197 ? 18.875 -30.062 -8.594 1 53.75 197 GLY A CA 1
ATOM 1531 C C . GLY A 1 197 ? 18.797 -31.578 -8.578 1 53.75 197 GLY A C 1
ATOM 1532 O O . GLY A 1 197 ? 17.859 -32.156 -9.133 1 53.75 197 GLY A O 1
ATOM 1533 N N . GLU A 1 198 ? 19.969 -32.312 -8.305 1 44.81 198 GLU A N 1
ATOM 1534 C CA . GLU A 1 198 ? 20 -33.75 -8.648 1 44.81 198 GLU A CA 1
ATOM 1535 C C . GLU A 1 198 ? 19.234 -34.562 -7.625 1 44.81 198 GLU A C 1
ATOM 1537 O O . GLU A 1 198 ? 19.234 -34.25 -6.434 1 44.81 198 GLU A O 1
ATOM 1542 N N . THR A 1 199 ? 18.281 -35.25 -8.008 1 41.59 199 THR A N 1
ATOM 1543 C CA . THR A 1 199 ? 17.641 -36.312 -7.273 1 41.59 199 THR A CA 1
ATOM 1544 C C . THR A 1 199 ? 18.656 -37.062 -6.398 1 41.59 199 THR A C 1
ATOM 1546 O O . THR A 1 199 ? 19.734 -37.438 -6.871 1 41.59 199 THR A O 1
ATOM 1549 N N . GLY A 1 200 ? 18.625 -37.156 -5.102 1 42.72 200 GLY A N 1
ATOM 1550 C CA . GLY A 1 200 ? 19.375 -38.031 -4.199 1 42.72 200 GLY A CA 1
ATOM 1551 C C . GLY A 1 200 ? 20.328 -37.25 -3.301 1 42.72 200 GLY A C 1
ATOM 1552 O O . GLY A 1 200 ? 20.953 -37.844 -2.404 1 42.72 200 GLY A O 1
ATOM 1553 N N . ARG A 1 201 ? 21.234 -36.375 -3.791 1 38.44 201 ARG A N 1
ATOM 1554 C CA . ARG A 1 201 ? 22.312 -35.938 -2.91 1 38.44 201 ARG A CA 1
ATOM 1555 C C . ARG A 1 201 ? 21.859 -34.75 -2.059 1 38.44 201 ARG A C 1
ATOM 1557 O O . ARG A 1 201 ? 21.906 -33.625 -2.514 1 38.44 201 ARG A O 1
ATOM 1564 N N . GLU A 1 202 ? 21.094 -34.938 -1.08 1 43.41 202 GLU A N 1
ATOM 1565 C CA . GLU A 1 202 ? 20.828 -33.938 -0.034 1 43.41 202 GLU A CA 1
ATOM 1566 C C . GLU A 1 202 ? 22.125 -33.375 0.526 1 43.41 202 GLU A C 1
ATOM 1568 O O . GLU A 1 202 ? 22.828 -34.031 1.29 1 43.41 202 GLU A O 1
ATOM 1573 N N . GLN A 1 203 ? 23.031 -32.938 -0.213 1 40.34 203 GLN A N 1
ATOM 1574 C CA . GLN A 1 203 ? 24.141 -32.375 0.545 1 40.34 203 GLN A CA 1
ATOM 1575 C C . GLN A 1 203 ? 23.672 -31.203 1.4 1 40.34 203 GLN A C 1
ATOM 1577 O O . GLN A 1 203 ? 23.094 -30.25 0.887 1 40.34 203 GLN A O 1
ATOM 1582 N N . GLN A 1 204 ? 23.453 -31.453 2.631 1 42.41 204 GLN A N 1
ATOM 1583 C CA . GLN A 1 204 ? 23.219 -30.406 3.617 1 42.41 204 GLN A CA 1
ATOM 1584 C C . GLN A 1 204 ? 24.281 -29.297 3.518 1 42.41 204 GLN A C 1
ATOM 1586 O O . GLN A 1 204 ? 25.453 -29.547 3.758 1 42.41 204 GLN A O 1
ATOM 1591 N N . VAL A 1 205 ? 24.375 -28.531 2.57 1 44.06 205 VAL A N 1
ATOM 1592 C CA . VAL A 1 205 ? 25.328 -27.406 2.631 1 44.06 205 VAL A CA 1
ATOM 1593 C C . VAL A 1 205 ? 25.156 -26.672 3.955 1 44.06 205 VAL A C 1
ATOM 1595 O O . VAL A 1 205 ? 24.047 -26.484 4.438 1 44.06 205 VAL A O 1
ATOM 1598 N N . PRO A 1 206 ? 26.125 -26.453 4.648 1 48.38 206 PRO A N 1
ATOM 1599 C CA . PRO A 1 206 ? 26.172 -25.688 5.891 1 48.38 206 PRO A CA 1
ATOM 1600 C C . PRO A 1 206 ? 25.375 -24.375 5.809 1 48.38 206 PRO A C 1
ATOM 1602 O O . PRO A 1 206 ? 25.281 -23.641 6.793 1 48.38 206 PRO A O 1
ATOM 1605 N N . GLU A 1 207 ? 24.812 -24.109 4.621 1 62.25 207 GLU A N 1
ATOM 1606 C CA . GLU A 1 207 ? 24.188 -22.812 4.391 1 62.25 207 GLU A CA 1
ATOM 1607 C C . GLU A 1 207 ? 22.719 -22.828 4.824 1 62.25 207 GLU A C 1
ATOM 1609 O O . GLU A 1 207 ? 22.062 -23.875 4.742 1 62.25 207 GLU A O 1
ATOM 1614 N N . GLN A 1 208 ? 22.328 -21.844 5.688 1 83.19 208 GLN A N 1
ATOM 1615 C CA . GLN A 1 208 ? 20.984 -21.672 6.207 1 83.19 208 GLN A CA 1
ATOM 1616 C C . GLN A 1 208 ? 19.969 -21.516 5.074 1 83.19 208 GLN A C 1
ATOM 1618 O O . GLN A 1 208 ? 20.203 -20.75 4.129 1 83.19 208 GLN A O 1
ATOM 1623 N N . HIS A 1 209 ? 19.078 -22.453 5.051 1 92.19 209 HIS A N 1
ATOM 1624 C CA . HIS A 1 209 ? 18.031 -22.469 4.039 1 92.19 209 HIS A CA 1
ATOM 1625 C C . HIS A 1 209 ? 16.656 -22.391 4.676 1 92.19 209 HIS A C 1
ATOM 1627 O O . HIS A 1 209 ? 16.516 -22.578 5.891 1 92.19 209 HIS A O 1
ATOM 1633 N N . LEU A 1 210 ? 15.758 -22.094 3.809 1 96.56 210 LEU A N 1
ATOM 1634 C CA . LEU A 1 210 ? 14.367 -22.062 4.258 1 96.56 210 LEU A CA 1
ATOM 1635 C C . LEU A 1 210 ? 13.734 -23.438 4.148 1 96.56 210 LEU A C 1
ATOM 1637 O O . LEU A 1 210 ? 13.984 -24.172 3.186 1 96.56 210 LEU A O 1
ATOM 1641 N N . ASP A 1 211 ? 13 -23.781 5.164 1 95.75 211 ASP A N 1
ATOM 1642 C CA . ASP A 1 211 ? 12.062 -24.875 5.008 1 95.75 211 ASP A CA 1
ATOM 1643 C C . ASP A 1 211 ? 10.914 -24.5 4.078 1 95.75 211 ASP A C 1
ATOM 1645 O O . ASP A 1 211 ? 10.344 -23.406 4.199 1 95.75 211 ASP A O 1
ATOM 1649 N N . PRO A 1 212 ? 10.609 -25.359 3.104 1 96.62 212 PRO A N 1
ATOM 1650 C CA . PRO A 1 212 ? 9.469 -25.047 2.242 1 96.62 212 PRO A CA 1
ATOM 1651 C C . PRO A 1 212 ? 8.219 -24.688 3.035 1 96.62 212 PRO A C 1
ATOM 1653 O O . PRO A 1 212 ? 7.41 -23.859 2.58 1 96.62 212 PRO A O 1
ATOM 1656 N N . ALA A 1 213 ? 8.047 -25.156 4.23 1 96.12 213 ALA A N 1
ATOM 1657 C CA . ALA A 1 213 ? 6.887 -24.906 5.078 1 96.12 213 ALA A CA 1
ATOM 1658 C C . ALA A 1 213 ? 6.891 -23.453 5.582 1 96.12 213 ALA A C 1
ATOM 1660 O O . ALA A 1 213 ? 5.895 -22.984 6.129 1 96.12 213 ALA A O 1
ATOM 1661 N N . GLN A 1 214 ? 7.961 -22.719 5.324 1 97.62 214 GLN A N 1
ATOM 1662 C CA . GLN A 1 214 ? 8.078 -21.312 5.691 1 97.62 214 GLN A CA 1
ATOM 1663 C C . GLN A 1 214 ? 7.742 -20.406 4.508 1 97.62 214 GLN A C 1
ATOM 1665 O O . GLN A 1 214 ? 7.812 -19.172 4.621 1 97.62 214 GLN A O 1
ATOM 1670 N N . ILE A 1 215 ? 7.371 -20.984 3.379 1 98.56 215 ILE A N 1
ATOM 1671 C CA . ILE A 1 215 ? 7.277 -20.203 2.158 1 98.56 215 ILE A CA 1
ATOM 1672 C C . ILE A 1 215 ? 5.828 -20.172 1.672 1 98.56 215 ILE A C 1
ATOM 1674 O O . ILE A 1 215 ? 5.18 -21.219 1.583 1 98.56 215 ILE A O 1
ATOM 1678 N N . ILE A 1 216 ? 5.297 -19.016 1.467 1 98.81 216 ILE A N 1
ATOM 1679 C CA . ILE A 1 216 ? 4.012 -18.797 0.812 1 98.81 216 ILE A CA 1
ATOM 1680 C C . ILE A 1 216 ? 4.238 -18.297 -0.615 1 98.81 216 ILE A C 1
ATOM 1682 O O . ILE A 1 216 ? 4.98 -17.344 -0.833 1 98.81 216 ILE A O 1
ATOM 1686 N N . LEU A 1 217 ? 3.67 -18.969 -1.61 1 98.94 217 LEU A N 1
ATOM 1687 C CA . LEU A 1 217 ? 3.719 -18.531 -2.998 1 98.94 217 LEU A CA 1
ATOM 1688 C C . LEU A 1 217 ? 2.506 -17.672 -3.336 1 98.94 217 LEU A C 1
ATOM 1690 O O . LEU A 1 217 ? 1.367 -18.062 -3.074 1 98.94 217 LEU A O 1
ATOM 1694 N N . VAL A 1 218 ? 2.758 -16.516 -3.871 1 98.94 218 VAL A N 1
ATOM 1695 C CA . VAL A 1 218 ? 1.662 -15.633 -4.266 1 98.94 218 VAL A CA 1
ATOM 1696 C C . VAL A 1 218 ? 1.774 -15.305 -5.754 1 98.94 218 VAL A C 1
ATOM 1698 O O . VAL A 1 218 ? 2.727 -14.648 -6.18 1 98.94 218 VAL A O 1
ATOM 1701 N N . GLY A 1 219 ? 0.811 -15.742 -6.504 1 98.81 219 GLY A N 1
ATOM 1702 C CA . GLY A 1 219 ? 0.766 -15.43 -7.926 1 98.81 219 GLY A CA 1
ATOM 1703 C C . GLY A 1 219 ? -0.357 -14.484 -8.297 1 98.81 219 GLY A C 1
ATOM 1704 O O . GLY A 1 219 ? -1.473 -14.602 -7.785 1 98.81 219 GLY A O 1
ATOM 1705 N N . GLN A 1 220 ? -0.063 -13.578 -9.125 1 98.38 220 GLN A N 1
ATOM 1706 C CA . GLN A 1 220 ? -1.058 -12.648 -9.648 1 98.38 220 GLN A CA 1
ATOM 1707 C C . GLN A 1 220 ? -1.132 -12.727 -11.172 1 98.38 220 GLN A C 1
ATOM 1709 O O . GLN A 1 220 ? -0.102 -12.727 -11.852 1 98.38 220 GLN A O 1
ATOM 1714 N N . SER A 1 221 ? -2.354 -12.805 -11.75 1 96.44 221 SER A N 1
ATOM 1715 C CA . SER A 1 221 ? -2.557 -12.836 -13.195 1 96.44 221 SER A CA 1
ATOM 1716 C C . SER A 1 221 ? -1.718 -13.922 -13.852 1 96.44 221 SER A C 1
ATOM 1718 O O . SER A 1 221 ? -1.807 -15.094 -13.477 1 96.44 221 SER A O 1
ATOM 1720 N N . MET A 1 222 ? -0.755 -13.648 -14.711 1 96.06 222 MET A N 1
ATOM 1721 C CA . MET A 1 222 ? 0.098 -14.656 -15.328 1 96.06 222 MET A CA 1
ATOM 1722 C C . MET A 1 222 ? 0.913 -15.398 -14.273 1 96.06 222 MET A C 1
ATOM 1724 O O . MET A 1 222 ? 1.226 -16.578 -14.445 1 96.06 222 MET A O 1
ATOM 1728 N N . GLY A 1 223 ? 1.169 -14.727 -13.156 1 98.25 223 GLY A N 1
ATOM 1729 C CA . GLY A 1 223 ? 1.891 -15.352 -12.055 1 98.25 223 GLY A CA 1
ATOM 1730 C C . GLY A 1 223 ? 1.168 -16.547 -11.477 1 98.25 223 GLY A C 1
ATOM 1731 O O . GLY A 1 223 ? 1.794 -17.438 -10.891 1 98.25 223 GLY A O 1
ATOM 1732 N N . THR A 1 224 ? -0.153 -16.578 -11.664 1 98.31 224 THR A N 1
ATOM 1733 C CA . THR A 1 224 ? -0.921 -17.719 -11.18 1 98.31 224 THR A CA 1
ATOM 1734 C C . THR A 1 224 ? -0.635 -18.969 -12.016 1 98.31 224 THR A C 1
ATOM 1736 O O . THR A 1 224 ? -0.577 -20.078 -11.484 1 98.31 224 THR A O 1
ATOM 1739 N N . PHE A 1 225 ? -0.417 -18.781 -13.367 1 97.06 225 PHE A N 1
ATOM 1740 C CA . PHE A 1 225 ? 0.037 -19.875 -14.227 1 97.06 225 PHE A CA 1
ATOM 1741 C C . PHE A 1 225 ? 1.375 -20.422 -13.75 1 97.06 225 PHE A C 1
ATOM 1743 O O . PHE A 1 225 ? 1.521 -21.625 -13.555 1 97.06 225 PHE A O 1
ATOM 1750 N N . ILE A 1 226 ? 2.199 -19.531 -13.5 1 98.38 226 ILE A N 1
ATOM 1751 C CA . ILE A 1 226 ? 3.586 -19.891 -13.242 1 98.38 226 ILE A CA 1
ATOM 1752 C C . ILE A 1 226 ? 3.699 -20.547 -11.867 1 98.38 226 ILE A C 1
ATOM 1754 O O . ILE A 1 226 ? 4.309 -21.609 -11.727 1 98.38 226 ILE A O 1
ATOM 1758 N N . SER A 1 227 ? 3.113 -19.953 -10.859 1 98.75 227 SER A N 1
ATOM 1759 C CA . SER A 1 227 ? 3.195 -20.5 -9.508 1 98.75 227 SER A CA 1
ATOM 1760 C C . SER A 1 227 ? 2.521 -21.859 -9.422 1 98.75 227 SER A C 1
ATOM 1762 O O . SER A 1 227 ? 3.016 -22.766 -8.742 1 98.75 227 SER A O 1
ATOM 1764 N N . THR A 1 228 ? 1.421 -22.031 -10.141 1 98.5 228 THR A N 1
ATOM 1765 C CA . THR A 1 228 ? 0.725 -23.312 -10.156 1 98.5 228 THR A CA 1
ATOM 1766 C C . THR A 1 228 ? 1.576 -24.375 -10.836 1 98.5 228 THR A C 1
ATOM 1768 O O . THR A 1 228 ? 1.754 -25.469 -10.305 1 98.5 228 THR A O 1
ATOM 1771 N N . ALA A 1 229 ? 2.068 -24.047 -12.008 1 98.44 229 ALA A N 1
ATOM 1772 C CA . ALA A 1 229 ? 2.895 -24.984 -12.758 1 98.44 229 ALA A CA 1
ATOM 1773 C C . ALA A 1 229 ? 4.152 -25.359 -11.977 1 98.44 229 ALA A C 1
ATOM 1775 O O . ALA A 1 229 ? 4.543 -26.531 -11.938 1 98.44 229 ALA A O 1
ATOM 1776 N N . PHE A 1 230 ? 4.742 -24.359 -11.414 1 98.5 230 PHE A N 1
ATOM 1777 C CA . PHE A 1 230 ? 5.922 -24.594 -10.586 1 98.5 230 PHE A CA 1
ATOM 1778 C C . PHE A 1 230 ? 5.598 -25.516 -9.422 1 98.5 230 PHE A C 1
ATOM 1780 O O . PHE A 1 230 ? 6.332 -26.469 -9.148 1 98.5 230 PHE A O 1
ATOM 1787 N N . TYR A 1 231 ? 4.52 -25.156 -8.688 1 98.31 231 TYR A N 1
ATOM 1788 C CA . TYR A 1 231 ? 4.148 -25.953 -7.527 1 98.31 231 TYR A CA 1
ATOM 1789 C C . TYR A 1 231 ? 3.908 -27.406 -7.922 1 98.31 231 TYR A C 1
ATOM 1791 O O . TYR A 1 231 ? 4.371 -28.328 -7.238 1 98.31 231 TYR A O 1
ATOM 1799 N N . HIS A 1 232 ? 3.219 -27.578 -9.023 1 98.06 232 HIS A N 1
ATOM 1800 C CA . HIS A 1 232 ? 2.979 -28.906 -9.586 1 98.06 232 HIS A CA 1
ATOM 1801 C C . HIS A 1 232 ? 4.289 -29.625 -9.875 1 98.06 232 HIS A C 1
ATOM 1803 O O . HIS A 1 232 ? 4.469 -30.781 -9.477 1 98.06 232 HIS A O 1
ATOM 1809 N N . GLU A 1 233 ? 5.203 -28.969 -10.57 1 97.31 233 GLU A N 1
ATOM 1810 C CA . GLU A 1 233 ? 6.52 -29.516 -10.891 1 97.31 233 GLU A CA 1
ATOM 1811 C C . GLU A 1 233 ? 7.293 -29.875 -9.625 1 97.31 233 GLU A C 1
ATOM 1813 O O . GLU A 1 233 ? 7.852 -30.969 -9.516 1 97.31 233 GLU A O 1
ATOM 1818 N N . TRP A 1 234 ? 7.289 -29.031 -8.656 1 97.5 234 TRP A N 1
ATOM 1819 C CA . TRP A 1 234 ? 8.055 -29.125 -7.418 1 97.5 234 TRP A CA 1
ATOM 1820 C C . TRP A 1 234 ? 7.609 -30.344 -6.602 1 97.5 234 TRP A C 1
ATOM 1822 O O . TRP A 1 234 ? 8.43 -31.156 -6.195 1 97.5 234 TRP A O 1
ATOM 1832 N N . VAL A 1 235 ? 6.301 -30.5 -6.473 1 97.25 235 VAL A N 1
ATOM 1833 C CA . VAL A 1 235 ? 5.762 -31.5 -5.555 1 97.25 235 VAL A CA 1
ATOM 1834 C C . VAL A 1 235 ? 5.602 -32.844 -6.277 1 97.25 235 VAL A C 1
ATOM 1836 O O . VAL A 1 235 ? 6.031 -33.875 -5.77 1 97.25 235 VAL A O 1
ATOM 1839 N N . LEU A 1 236 ? 5.039 -32.844 -7.465 1 96.94 236 LEU A N 1
ATOM 1840 C CA . LEU A 1 236 ? 4.641 -34.094 -8.102 1 96.94 236 LEU A CA 1
ATOM 1841 C C . LEU A 1 236 ? 5.77 -34.625 -8.969 1 96.94 236 LEU A C 1
ATOM 1843 O O . LEU A 1 236 ? 5.922 -35.844 -9.086 1 96.94 236 LEU A O 1
ATOM 1847 N N . LYS A 1 237 ? 6.504 -33.781 -9.594 1 95.44 237 LYS A N 1
ATOM 1848 C CA . LYS A 1 237 ? 7.539 -34.25 -10.5 1 95.44 237 LYS A CA 1
ATOM 1849 C C . LYS A 1 237 ? 8.875 -34.406 -9.781 1 95.44 237 LYS A C 1
ATOM 1851 O O . LYS A 1 237 ? 9.57 -35.406 -9.938 1 95.44 237 LYS A O 1
ATOM 1856 N N . LEU A 1 238 ? 9.203 -33.438 -8.984 1 95 238 LEU A N 1
ATOM 1857 C CA . LEU A 1 238 ? 10.492 -33.469 -8.305 1 95 238 LEU A CA 1
ATOM 1858 C C . LEU A 1 238 ? 10.383 -34.125 -6.934 1 95 238 LEU A C 1
ATOM 1860 O O . LEU A 1 238 ? 11.391 -34.406 -6.301 1 95 238 LEU A O 1
ATOM 1864 N N . GLY A 1 239 ? 9.164 -34.344 -6.434 1 94.69 239 GLY A N 1
ATOM 1865 C CA . GLY A 1 239 ? 8.93 -35.031 -5.18 1 94.69 239 GLY A CA 1
ATOM 1866 C C . GLY A 1 239 ? 9.398 -34.25 -3.965 1 94.69 239 GLY A C 1
ATOM 1867 O O . GLY A 1 239 ? 9.891 -34.844 -2.996 1 94.69 239 GLY A O 1
ATOM 1868 N N . ARG A 1 240 ? 9.344 -32.969 -4.051 1 95.31 240 ARG A N 1
ATOM 1869 C CA . ARG A 1 240 ? 9.844 -32.125 -2.965 1 95.31 240 ARG A CA 1
ATOM 1870 C C . ARG A 1 240 ? 8.719 -31.75 -2.012 1 95.31 240 ARG A C 1
ATOM 1872 O O . ARG A 1 240 ? 7.539 -31.938 -2.322 1 95.31 240 ARG A O 1
ATOM 1879 N N . ALA A 1 241 ? 9.148 -31.297 -0.825 1 95.25 241 ALA A N 1
ATOM 1880 C CA . ALA A 1 241 ? 8.18 -30.953 0.212 1 95.25 241 ALA A CA 1
ATOM 1881 C C . ALA A 1 241 ? 7.285 -29.797 -0.231 1 95.25 241 ALA A C 1
ATOM 1883 O O . ALA A 1 241 ? 7.75 -28.859 -0.886 1 95.25 241 ALA A O 1
ATOM 1884 N N . PRO A 1 242 ? 6.039 -29.859 0.172 1 96.69 242 PRO A N 1
ATOM 1885 C CA . PRO A 1 242 ? 5.121 -28.781 -0.201 1 96.69 242 PRO A CA 1
ATOM 1886 C C . PRO A 1 242 ? 5.426 -27.469 0.519 1 96.69 242 PRO A C 1
ATOM 1888 O O . PRO A 1 242 ? 6.082 -27.469 1.562 1 96.69 242 PRO A O 1
ATOM 1891 N N . PHE A 1 243 ? 4.977 -26.422 -0.056 1 97.69 243 PHE A N 1
ATOM 1892 C CA . PHE A 1 243 ? 5.109 -25.109 0.555 1 97.69 243 PHE A CA 1
ATOM 1893 C C . PHE A 1 243 ? 3.969 -24.844 1.531 1 97.69 243 PHE A C 1
ATOM 1895 O O . PHE A 1 243 ? 3.006 -25.609 1.589 1 97.69 243 PHE A O 1
ATOM 1902 N N . LYS A 1 244 ? 4.125 -23.781 2.307 1 97.5 244 LYS A N 1
ATOM 1903 C CA . LYS A 1 244 ? 3.127 -23.422 3.309 1 97.5 244 LYS A CA 1
ATOM 1904 C C . LYS A 1 244 ? 1.764 -23.188 2.666 1 97.5 244 LYS A C 1
ATOM 1906 O O . LYS A 1 244 ? 0.734 -23.578 3.213 1 97.5 244 LYS A O 1
ATOM 1911 N N . ALA A 1 245 ? 1.74 -22.438 1.541 1 98.5 245 ALA A N 1
ATOM 1912 C CA . ALA A 1 245 ? 0.483 -22.156 0.853 1 98.5 245 ALA A CA 1
ATOM 1913 C C . ALA A 1 245 ? 0.736 -21.656 -0.563 1 98.5 245 ALA A C 1
ATOM 1915 O O . ALA A 1 245 ? 1.838 -21.188 -0.878 1 98.5 245 ALA A O 1
ATOM 1916 N N . LEU A 1 246 ? -0.243 -21.828 -1.379 1 98.75 246 LEU A N 1
ATOM 1917 C CA . LEU A 1 246 ? -0.331 -21.25 -2.713 1 98.75 246 LEU A CA 1
ATOM 1918 C C . LEU A 1 246 ? -1.497 -20.281 -2.803 1 98.75 246 LEU A C 1
ATOM 1920 O O . LEU A 1 246 ? -2.652 -20.656 -2.605 1 98.75 246 LEU A O 1
ATOM 1924 N N . VAL A 1 247 ? -1.188 -19.016 -3.014 1 98.88 247 VAL A N 1
ATOM 1925 C CA . VAL A 1 247 ? -2.207 -17.969 -3.143 1 98.88 247 VAL A CA 1
ATOM 1926 C C . VAL A 1 247 ? -2.309 -17.531 -4.598 1 98.88 247 VAL A C 1
ATOM 1928 O O . VAL A 1 247 ? -1.328 -17.062 -5.184 1 98.88 247 VAL A O 1
ATOM 1931 N N . LEU A 1 248 ? -3.475 -17.656 -5.191 1 98.81 248 LEU A N 1
ATOM 1932 C CA . LEU A 1 248 ? -3.703 -17.281 -6.582 1 98.81 248 LEU A CA 1
ATOM 1933 C C . LEU A 1 248 ? -4.668 -16.109 -6.68 1 98.81 248 LEU A C 1
ATOM 1935 O O . LEU A 1 248 ? -5.824 -16.203 -6.266 1 98.81 248 LEU A O 1
ATOM 1939 N N . ILE A 1 249 ? -4.176 -15.023 -7.246 1 98.69 249 ILE A N 1
ATOM 1940 C CA . ILE A 1 249 ? -4.973 -13.805 -7.379 1 98.69 249 ILE A CA 1
ATOM 1941 C C . ILE A 1 249 ? -5.305 -13.562 -8.844 1 98.69 249 ILE A C 1
ATOM 1943 O O . ILE A 1 249 ? -4.406 -13.336 -9.664 1 98.69 249 ILE A O 1
ATOM 1947 N N . ALA A 1 250 ? -6.59 -13.594 -9.18 1 97.31 250 ALA A N 1
ATOM 1948 C CA . ALA A 1 250 ? -7.074 -13.336 -10.531 1 97.31 250 ALA A CA 1
ATOM 1949 C C . ALA A 1 250 ? -6.527 -14.359 -11.523 1 97.31 250 ALA A C 1
ATOM 1951 O O . ALA A 1 250 ? -5.945 -14 -12.547 1 97.31 250 ALA A O 1
ATOM 1952 N N . SER A 1 251 ? -6.797 -15.547 -11.227 1 96.19 251 SER A N 1
ATOM 1953 C CA . SER A 1 251 ? -6.27 -16.656 -12.016 1 96.19 251 SER A CA 1
ATOM 1954 C C . SER A 1 251 ? -7.152 -16.938 -13.227 1 96.19 251 SER A C 1
ATOM 1956 O O . SER A 1 251 ? -8.234 -16.375 -13.359 1 96.19 251 SER A O 1
ATOM 1958 N N . PHE A 1 252 ? -6.664 -17.766 -14.078 1 92.12 252 PHE A N 1
ATOM 1959 C CA . PHE A 1 252 ? -7.41 -18.266 -15.234 1 92.12 252 PHE A CA 1
ATOM 1960 C C . PHE A 1 252 ? -7.023 -19.703 -15.547 1 92.12 252 PHE A C 1
ATOM 1962 O O . PHE A 1 252 ? -6.047 -20.219 -15.008 1 92.12 252 PHE A O 1
ATOM 1969 N N . THR A 1 253 ? -7.832 -20.297 -16.359 1 92.94 253 THR A N 1
ATOM 1970 C CA . THR A 1 253 ? -7.781 -21.75 -16.484 1 92.94 253 THR A CA 1
ATOM 1971 C C . THR A 1 253 ? -6.613 -22.172 -17.375 1 92.94 253 THR A C 1
ATOM 1973 O O . THR A 1 253 ? -5.898 -23.125 -17.047 1 92.94 253 THR A O 1
ATOM 1976 N N . SER A 1 254 ? -6.582 -21.594 -18.516 1 91.69 254 SER A N 1
ATOM 1977 C CA . SER A 1 254 ? -5.512 -21.844 -19.469 1 91.69 254 SER A CA 1
ATOM 1978 C C . SER A 1 254 ? -5.383 -20.688 -20.453 1 91.69 254 SER A C 1
ATOM 1980 O O . SER A 1 254 ? -6.277 -19.844 -20.562 1 91.69 254 SER A O 1
ATOM 1982 N N . LEU A 1 255 ? -4.215 -20.688 -21.094 1 87.44 255 LEU A N 1
ATOM 1983 C CA . LEU A 1 255 ? -4 -19.609 -22.047 1 87.44 255 LEU A CA 1
ATOM 1984 C C . LEU A 1 255 ? -4.957 -19.75 -23.234 1 87.44 255 LEU A C 1
ATOM 1986 O O . LEU A 1 255 ? -5.555 -18.75 -23.672 1 87.44 255 LEU A O 1
ATOM 1990 N N . PRO A 1 256 ? -5.207 -20.891 -23.797 1 83.62 256 PRO A N 1
ATOM 1991 C CA . PRO A 1 256 ? -6.168 -21.016 -24.891 1 83.62 256 PRO A CA 1
ATOM 1992 C C . PRO A 1 256 ? -7.574 -20.562 -24.5 1 83.62 256 PRO A C 1
ATOM 1994 O O . PRO A 1 256 ? -8.25 -19.891 -25.281 1 83.62 256 PRO A O 1
ATOM 1997 N N . ASN A 1 257 ? -7.973 -20.875 -23.344 1 80.75 257 ASN A N 1
ATOM 1998 C CA . ASN A 1 257 ? -9.297 -20.469 -22.875 1 80.75 257 ASN A CA 1
ATOM 1999 C C . ASN A 1 257 ? -9.383 -18.969 -22.688 1 80.75 257 ASN A C 1
ATOM 2001 O O . ASN A 1 257 ? -10.43 -18.359 -22.953 1 80.75 257 ASN A O 1
ATOM 2005 N N . LEU A 1 258 ? -8.273 -18.469 -22.219 1 78.62 258 LEU A N 1
ATOM 2006 C CA . LEU A 1 258 ? -8.234 -17.031 -22.031 1 78.62 258 LEU A CA 1
ATOM 2007 C C . LEU A 1 258 ? -8.359 -16.297 -23.359 1 78.62 258 LEU A C 1
ATOM 2009 O O . LEU A 1 258 ? -9.039 -15.273 -23.453 1 78.62 258 LEU A O 1
ATOM 2013 N N . LEU A 1 259 ? -7.734 -16.781 -24.344 1 75.56 259 LEU A N 1
ATOM 2014 C CA . LEU A 1 259 ? -7.754 -16.156 -25.656 1 75.56 259 LEU A CA 1
ATOM 2015 C C . LEU A 1 259 ? -9.164 -16.156 -26.25 1 75.56 259 LEU A C 1
ATOM 2017 O O . LEU A 1 259 ? -9.516 -15.273 -27.031 1 75.56 259 LEU A O 1
ATOM 2021 N N . GLU A 1 260 ? -9.906 -17.109 -25.797 1 70.25 260 GLU A N 1
ATOM 2022 C CA . GLU A 1 260 ? -11.289 -17.188 -26.266 1 70.25 260 GLU A CA 1
ATOM 2023 C C . GLU A 1 260 ? -12.164 -16.141 -25.578 1 70.25 260 GLU A C 1
ATOM 2025 O O . GLU A 1 260 ? -13.102 -15.609 -26.172 1 70.25 260 GLU A O 1
ATOM 2030 N N . SER A 1 261 ? -11.727 -15.852 -24.359 1 65.25 261 SER A N 1
ATOM 2031 C CA . SER A 1 261 ? -12.586 -14.984 -23.562 1 65.25 261 SER A CA 1
ATOM 2032 C C . SER A 1 261 ? -11.992 -13.586 -23.422 1 65.25 261 SER A C 1
ATOM 2034 O O . SER A 1 261 ? -12.688 -12.641 -23.047 1 65.25 261 SER A O 1
ATOM 2036 N N . TYR A 1 262 ? -10.828 -13.461 -23.891 1 63.31 262 TYR A N 1
ATOM 2037 C CA . TYR A 1 262 ? -10.078 -12.25 -23.578 1 63.31 262 TYR A CA 1
ATOM 2038 C C . TYR A 1 262 ? -10.586 -11.07 -24.391 1 63.31 262 TYR A C 1
ATOM 2040 O O . TYR A 1 262 ? -10.781 -11.18 -25.609 1 63.31 262 TYR A O 1
ATOM 2048 N N . SER A 1 263 ? -11.031 -10.055 -23.656 1 59.81 263 SER A N 1
ATOM 2049 C CA . SER A 1 263 ? -11.367 -8.758 -24.234 1 59.81 263 SER A CA 1
ATOM 2050 C C . SER A 1 263 ? -10.383 -7.684 -23.797 1 59.81 263 SER A C 1
ATOM 2052 O O . SER A 1 263 ? -10.062 -7.562 -22.609 1 59.81 263 SER A O 1
ATOM 2054 N N . PHE A 1 264 ? -9.789 -7.18 -24.734 1 54.47 264 PHE A N 1
ATOM 2055 C CA . PHE A 1 264 ? -8.852 -6.109 -24.406 1 54.47 264 PHE A CA 1
ATOM 2056 C C . PHE A 1 264 ? -9.547 -5.016 -23.609 1 54.47 264 PHE A C 1
ATOM 2058 O O . PHE A 1 264 ? -10.344 -4.25 -24.156 1 54.47 264 PHE A O 1
ATOM 2065 N N . LYS A 1 265 ? -9.133 -4.832 -22.359 1 55.06 265 LYS A N 1
ATOM 2066 C CA . LYS A 1 265 ? -9.586 -3.832 -21.391 1 55.06 265 LYS A CA 1
ATOM 2067 C C . LYS A 1 265 ? -11.102 -3.723 -21.391 1 55.06 265 LYS A C 1
ATOM 2069 O O . LYS A 1 265 ? -11.656 -2.635 -21.203 1 55.06 265 LYS A O 1
ATOM 2074 N N . GLY A 1 266 ? -11.727 -4.75 -21.828 1 52.41 266 GLY A N 1
ATOM 2075 C CA . GLY A 1 266 ? -13.18 -4.77 -21.875 1 52.41 266 GLY A CA 1
ATOM 2076 C C . GLY A 1 266 ? -13.75 -3.986 -23.047 1 52.41 266 GLY A C 1
ATOM 2077 O O . GLY A 1 266 ? -14.977 -3.889 -23.188 1 52.41 266 GLY A O 1
ATOM 2078 N N . LEU A 1 267 ? -12.867 -3.406 -23.812 1 52.31 267 LEU A N 1
ATOM 2079 C CA . LEU A 1 267 ? -13.297 -2.494 -24.859 1 52.31 267 LEU A CA 1
ATOM 2080 C C . LEU A 1 267 ? -13.539 -3.246 -26.172 1 52.31 267 LEU A C 1
ATOM 2082 O O . LEU A 1 267 ? -14.25 -2.758 -27.047 1 52.31 267 LEU A O 1
ATOM 2086 N N . THR A 1 268 ? -12.898 -4.395 -26.344 1 57.12 268 THR A N 1
ATOM 2087 C CA . THR A 1 268 ? -13.062 -5.16 -27.562 1 57.12 268 THR A CA 1
ATOM 2088 C C . THR A 1 268 ? -13.742 -6.5 -27.281 1 57.12 268 THR A C 1
ATOM 2090 O O . THR A 1 268 ? -13.711 -6.988 -26.156 1 57.12 268 THR A O 1
ATOM 2093 N N . PRO A 1 269 ? -14.484 -6.887 -28.281 1 59.28 269 PRO A N 1
ATOM 2094 C CA . PRO A 1 269 ? -14.914 -8.281 -28.125 1 59.28 269 PRO A CA 1
ATOM 2095 C C . PRO A 1 269 ? -13.742 -9.242 -27.938 1 59.28 269 PRO A C 1
ATOM 2097 O O . PRO A 1 269 ? -12.602 -8.898 -28.234 1 59.28 269 PRO A O 1
ATOM 2100 N N . PRO A 1 270 ? -14.109 -10.344 -27.375 1 62.66 270 PRO A N 1
ATOM 2101 C CA . PRO A 1 270 ? -13.047 -11.344 -27.219 1 62.66 270 PRO A CA 1
ATOM 2102 C C . PRO A 1 270 ? -12.258 -11.562 -28.516 1 62.66 270 PRO A C 1
ATOM 2104 O O . PRO A 1 270 ? -12.828 -11.508 -29.609 1 62.66 270 PRO A O 1
ATOM 2107 N N . LEU A 1 271 ? -10.969 -11.648 -28.344 1 64.31 271 LEU A N 1
ATOM 2108 C CA . LEU A 1 271 ? -10 -11.688 -29.438 1 64.31 271 LEU A CA 1
ATOM 2109 C C . LEU A 1 271 ? -10.469 -12.633 -30.547 1 64.31 271 LEU A C 1
ATOM 2111 O O . LEU A 1 271 ? -10.344 -12.328 -31.734 1 64.31 271 LEU A O 1
ATOM 2115 N N . LEU A 1 272 ? -11.156 -13.766 -30.172 1 63.53 272 LEU A N 1
ATOM 2116 C CA . LEU A 1 272 ? -11.492 -14.766 -3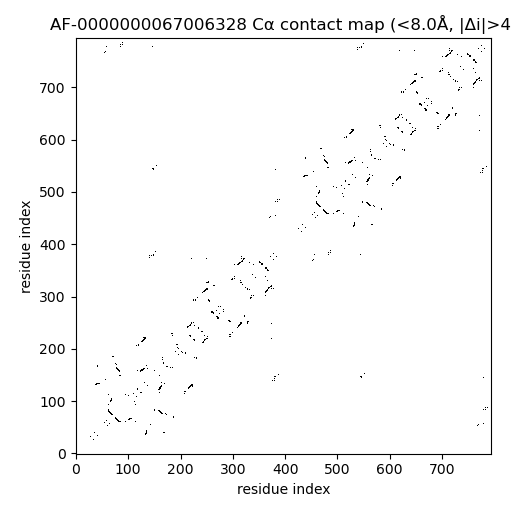1.172 1 63.53 272 LEU A CA 1
ATOM 2117 C C . LEU A 1 272 ? -12.953 -14.664 -31.578 1 63.53 272 LEU A C 1
ATOM 2119 O O . LEU A 1 272 ? -13.43 -15.43 -32.406 1 63.53 272 LEU A O 1
ATOM 2123 N N . SER A 1 273 ? -13.586 -13.695 -31.016 1 65.12 273 SER A N 1
ATOM 2124 C CA . SER A 1 273 ? -15.023 -13.594 -31.25 1 65.12 273 SER A CA 1
ATOM 2125 C C . SER A 1 273 ? -15.328 -13.422 -32.75 1 65.12 273 SER A C 1
ATOM 2127 O O . SER A 1 273 ? -16.281 -14.016 -33.25 1 65.12 273 SER A O 1
ATOM 2129 N N . PRO A 1 274 ? -14.539 -12.68 -33.438 1 65.38 274 PRO A N 1
ATOM 2130 C CA . PRO A 1 274 ? -14.883 -12.531 -34.844 1 65.38 274 PRO A CA 1
ATOM 2131 C C . PRO A 1 274 ? -14.742 -13.836 -35.625 1 65.38 274 PRO A C 1
ATOM 2133 O O . PRO A 1 274 ? -15.266 -13.961 -36.719 1 65.38 274 PRO A O 1
ATOM 2136 N N . LEU A 1 27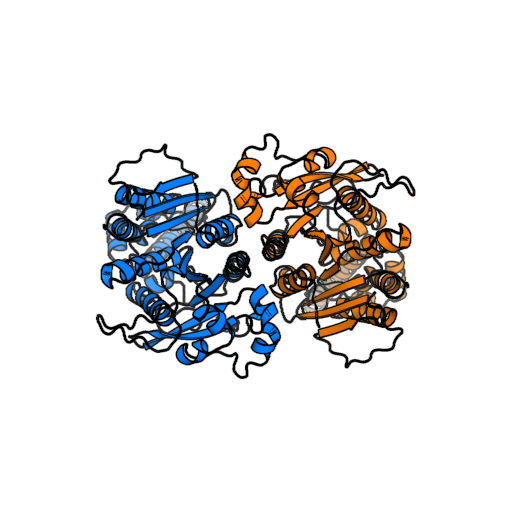5 ? -14.102 -14.742 -35.031 1 68.5 275 LEU A N 1
ATOM 2137 C CA . LEU A 1 275 ? -13.859 -16 -35.719 1 68.5 275 LEU A CA 1
ATOM 2138 C C . LEU A 1 275 ? -14.875 -17.062 -35.281 1 68.5 275 LEU A C 1
ATOM 2140 O O . LEU A 1 275 ? -14.773 -18.219 -35.688 1 68.5 275 LEU A O 1
ATOM 2144 N N . MET A 1 276 ? -15.781 -16.719 -34.438 1 65.25 276 MET A N 1
ATOM 2145 C CA . MET A 1 276 ? -16.781 -17.656 -33.938 1 65.25 276 MET A CA 1
ATOM 2146 C C . MET A 1 276 ? -17.484 -18.391 -35.062 1 65.25 276 MET A C 1
ATOM 2148 O O . MET A 1 276 ? -17.844 -19.562 -34.906 1 65.25 276 MET A O 1
ATOM 2152 N N . GLY A 1 277 ? -17.578 -17.719 -36.125 1 66.94 277 GLY A N 1
ATOM 2153 C CA . GLY A 1 277 ? -18.25 -18.344 -37.25 1 66.94 277 GLY A CA 1
ATOM 2154 C C . GLY A 1 277 ? -17.359 -19.297 -38 1 66.94 277 GLY A C 1
ATOM 2155 O O . GLY A 1 277 ? -17.828 -19.969 -38.938 1 66.94 277 GLY A O 1
ATOM 2156 N N . TYR A 1 278 ? -16.172 -19.359 -37.625 1 78.31 278 TYR A N 1
ATOM 2157 C CA . TYR A 1 278 ? -15.219 -20.203 -38.344 1 78.31 278 TYR A CA 1
ATOM 2158 C C . TYR A 1 278 ? -14.531 -21.188 -37.406 1 78.31 278 TYR A C 1
ATOM 2160 O O . TYR A 1 278 ? -13.352 -21.047 -37.125 1 78.31 278 TYR A O 1
ATOM 2168 N N . PRO A 1 279 ? -15.203 -22.203 -37.062 1 77.44 279 PRO A N 1
ATOM 2169 C CA . PRO A 1 279 ? -14.695 -23.156 -36.062 1 77.44 279 PRO A CA 1
ATOM 2170 C C . PRO A 1 279 ? -13.367 -23.781 -36.469 1 77.44 279 PRO A C 1
ATOM 2172 O O . PRO A 1 279 ? -12.5 -24.016 -35.625 1 77.44 279 PRO A O 1
ATOM 2175 N N . ARG A 1 280 ? -13.188 -24.047 -37.781 1 81.75 280 ARG A N 1
ATOM 2176 C CA . ARG A 1 280 ? -11.945 -24.641 -38.25 1 81.75 280 ARG A CA 1
ATOM 2177 C C . ARG A 1 280 ? -10.766 -23.703 -38.031 1 81.75 280 ARG A C 1
ATOM 2179 O O . ARG A 1 280 ? -9.672 -24.156 -37.656 1 81.75 280 ARG A O 1
ATOM 2186 N N . LEU A 1 281 ? -11.039 -22.547 -38.281 1 79.44 281 LEU A N 1
ATOM 2187 C CA . LEU A 1 281 ? -9.977 -21.562 -38.062 1 79.44 281 LEU A CA 1
ATOM 2188 C C . LEU A 1 281 ? -9.664 -21.422 -36.594 1 79.44 281 LEU A C 1
ATOM 2190 O O . LEU A 1 281 ? -8.508 -21.266 -36.188 1 79.44 281 LEU A O 1
ATOM 2194 N N . GLN A 1 282 ? -10.664 -21.469 -35.812 1 77.38 282 GLN A N 1
ATOM 2195 C CA . GLN A 1 282 ? -10.461 -21.422 -34.375 1 77.38 282 GLN A CA 1
ATOM 2196 C C . GLN A 1 282 ? -9.625 -22.594 -33.875 1 77.38 282 GLN A C 1
ATOM 2198 O O . GLN A 1 282 ? -8.695 -22.422 -33.094 1 77.38 282 GLN A O 1
ATOM 2203 N N . ASP A 1 283 ? -10.023 -23.688 -34.406 1 81.19 283 ASP A N 1
ATOM 2204 C CA . ASP A 1 283 ? -9.297 -24.891 -34.062 1 81.19 283 ASP A CA 1
ATOM 2205 C C . ASP A 1 283 ? -7.84 -24.812 -34.5 1 81.19 283 ASP A C 1
ATOM 2207 O O . ASP A 1 283 ? -6.945 -25.297 -33.781 1 81.19 283 ASP A O 1
ATOM 2211 N N . TYR A 1 284 ? -7.668 -24.328 -35.594 1 82.06 284 TYR A N 1
ATOM 2212 C CA . TYR A 1 284 ? -6.309 -24.172 -36.125 1 82.06 284 TYR A CA 1
ATOM 2213 C C . TYR A 1 284 ? -5.492 -23.234 -35.219 1 82.06 284 TYR A C 1
ATOM 2215 O O . TYR A 1 284 ? -4.367 -23.562 -34.844 1 82.06 284 TYR A O 1
ATOM 2223 N N . LEU A 1 285 ? -6.074 -22.188 -34.906 1 80.62 285 LEU A N 1
ATOM 2224 C CA . LEU A 1 285 ? -5.375 -21.219 -34.062 1 80.62 285 LEU A CA 1
ATOM 2225 C C . LEU A 1 285 ? -5.074 -21.797 -32.688 1 80.62 285 LEU A C 1
ATOM 2227 O O . LEU A 1 285 ? -3.984 -21.594 -32.125 1 80.62 285 LEU A O 1
ATOM 2231 N N . ARG A 1 286 ? -5.977 -22.5 -32.188 1 81.5 286 ARG A N 1
ATOM 2232 C CA . ARG A 1 286 ? -5.797 -23.141 -30.891 1 81.5 286 ARG A CA 1
ATOM 2233 C C . ARG A 1 286 ? -4.66 -24.156 -30.938 1 81.5 286 ARG A C 1
ATOM 2235 O O . ARG A 1 286 ? -3.906 -24.297 -29.969 1 81.5 286 ARG A O 1
ATOM 2242 N N . SER A 1 287 ? -4.621 -24.812 -32.031 1 84.19 287 SER A N 1
ATOM 2243 C CA . SER A 1 287 ? -3.602 -25.844 -32.156 1 84.19 287 SER A CA 1
ATOM 2244 C C . SER A 1 287 ? -2.205 -25.234 -32.25 1 84.19 287 SER A C 1
ATOM 2246 O O . SER A 1 287 ? -1.21 -25.922 -32 1 84.19 287 SER A O 1
ATOM 2248 N N . LYS A 1 288 ? -2.131 -24.047 -32.531 1 86.44 288 LYS A N 1
ATOM 2249 C CA . LYS A 1 288 ? -0.832 -23.406 -32.719 1 86.44 288 LYS A CA 1
ATOM 2250 C C . LYS A 1 288 ? -0.348 -22.75 -31.438 1 86.44 288 LYS A C 1
ATOM 2252 O O . LYS A 1 288 ? 0.779 -22.266 -31.359 1 86.44 288 LYS A O 1
ATOM 2257 N N . ILE A 1 289 ? -1.164 -22.844 -30.453 1 86.38 289 ILE A N 1
ATOM 2258 C CA . ILE A 1 289 ? -0.757 -22.266 -29.172 1 86.38 289 ILE A CA 1
ATOM 2259 C C . ILE A 1 289 ? 0.305 -23.156 -28.516 1 86.38 289 ILE A C 1
ATOM 2261 O O . ILE A 1 289 ? 0.047 -24.328 -28.219 1 86.38 289 ILE A O 1
ATOM 2265 N N . GLN A 1 290 ? 1.454 -22.625 -28.328 1 87.69 290 GLN A N 1
ATOM 2266 C CA . GLN A 1 290 ? 2.594 -23.391 -27.828 1 87.69 290 GLN A CA 1
ATOM 2267 C C . GLN A 1 290 ? 2.568 -23.5 -26.312 1 87.69 290 GLN A C 1
ATOM 2269 O O . GLN A 1 290 ? 2.492 -24.594 -25.766 1 87.69 290 GLN A O 1
ATOM 2274 N N . ASP A 1 291 ? 2.648 -22.422 -25.641 1 91.31 291 ASP A N 1
ATOM 2275 C CA . ASP A 1 291 ? 2.562 -22.391 -24.188 1 91.31 291 ASP A CA 1
ATOM 2276 C C . ASP A 1 291 ? 1.108 -22.391 -23.719 1 91.31 291 ASP A C 1
ATOM 2278 O O . ASP A 1 291 ? 0.403 -21.391 -23.859 1 91.31 291 ASP A O 1
ATOM 2282 N N . ARG A 1 292 ? 0.694 -23.453 -23.156 1 91 292 ARG A N 1
ATOM 2283 C CA . ARG A 1 292 ? -0.732 -23.625 -22.906 1 91 292 ARG A CA 1
ATOM 2284 C C . ARG A 1 292 ? -1.084 -23.203 -21.484 1 91 292 ARG A C 1
ATOM 2286 O O . ARG A 1 292 ? -2.191 -22.734 -21.219 1 91 292 ARG A O 1
ATOM 2293 N N . TRP A 1 293 ? -0.196 -23.453 -20.516 1 94.25 293 TRP A N 1
ATOM 2294 C CA . TRP A 1 293 ? -0.392 -23.078 -19.125 1 94.25 293 TRP A CA 1
ATOM 2295 C C . TRP A 1 293 ? -1.703 -23.656 -18.594 1 94.25 293 TRP A C 1
ATOM 2297 O O . TRP A 1 293 ? -2.543 -22.906 -18.078 1 94.25 293 TRP A O 1
ATOM 2307 N N . ASP A 1 294 ? -1.798 -24.953 -18.609 1 94.06 294 ASP A N 1
ATOM 2308 C CA . ASP A 1 294 ? -3.018 -25.625 -18.156 1 94.06 294 ASP A CA 1
ATOM 2309 C C . ASP A 1 294 ? -3.109 -25.641 -16.625 1 94.06 294 ASP A C 1
ATOM 2311 O O . ASP A 1 294 ? -2.906 -26.688 -16 1 94.06 294 ASP A O 1
ATOM 2315 N N . ALA A 1 295 ? -3.527 -24.578 -16.047 1 95.88 295 ALA A N 1
ATOM 2316 C CA . ALA A 1 295 ? -3.582 -24.391 -14.594 1 95.88 295 ALA A CA 1
ATOM 2317 C C . ALA A 1 295 ? -4.633 -25.312 -13.969 1 95.88 295 ALA A C 1
ATOM 2319 O O . ALA A 1 295 ? -4.41 -25.875 -12.898 1 95.88 295 ALA A O 1
ATOM 2320 N N . SER A 1 296 ? -5.734 -25.516 -14.656 1 95.25 296 SER A N 1
ATOM 2321 C CA . SER A 1 296 ? -6.836 -26.297 -14.109 1 95.25 296 SER A CA 1
ATOM 2322 C C . SER A 1 296 ? -6.418 -27.75 -13.891 1 95.25 296 SER A C 1
ATOM 2324 O O . SER A 1 296 ? -6.656 -28.312 -12.812 1 95.25 296 SER A O 1
ATOM 2326 N N . SER A 1 297 ? -5.82 -28.328 -14.859 1 96 297 SER A N 1
ATOM 2327 C CA . SER A 1 297 ? -5.402 -29.719 -14.758 1 96 297 SER A CA 1
ATOM 2328 C C . SER A 1 297 ? -4.332 -29.891 -13.688 1 96 297 SER A C 1
ATOM 2330 O O . SER A 1 297 ? -4.34 -30.875 -12.953 1 96 297 SER A O 1
ATOM 2332 N N . ARG A 1 298 ? -3.426 -28.953 -13.656 1 97.38 298 ARG A N 1
ATOM 2333 C CA . ARG A 1 298 ? -2.352 -29.031 -12.664 1 97.38 298 ARG A CA 1
ATOM 2334 C C . ARG A 1 298 ? -2.902 -28.906 -11.25 1 97.38 298 ARG A C 1
ATOM 2336 O O . ARG A 1 298 ? -2.51 -29.656 -10.359 1 97.38 298 ARG A O 1
ATOM 2343 N N . LEU A 1 299 ? -3.789 -27.984 -11.055 1 97.5 299 LEU A N 1
ATOM 2344 C CA . LEU A 1 299 ? -4.418 -27.797 -9.75 1 97.5 299 LEU A CA 1
ATOM 2345 C C . LEU A 1 299 ? -5.207 -29.031 -9.344 1 97.5 299 LEU A C 1
ATOM 2347 O O . LEU A 1 299 ? -5.145 -29.469 -8.195 1 97.5 299 LEU A O 1
ATOM 2351 N N . ALA A 1 300 ? -5.906 -29.578 -10.305 1 96.62 300 ALA A N 1
ATOM 2352 C CA . ALA A 1 300 ? -6.699 -30.781 -10.031 1 96.62 300 ALA A CA 1
ATOM 2353 C C . ALA A 1 300 ? -5.801 -31.938 -9.617 1 96.62 300 ALA A C 1
ATOM 2355 O O . ALA A 1 300 ? -6.129 -32.688 -8.688 1 96.62 300 ALA A O 1
ATOM 2356 N N . GLU A 1 301 ? -4.734 -32.062 -10.328 1 97.56 301 GLU A N 1
ATOM 2357 C CA . GLU A 1 301 ? -3.82 -33.156 -10 1 97.56 301 GLU A CA 1
ATOM 2358 C C . GLU A 1 301 ? -3.221 -32.969 -8.609 1 97.56 301 GLU A C 1
ATOM 2360 O O . GLU A 1 301 ? -3.107 -33.938 -7.848 1 97.56 301 GLU A O 1
ATOM 2365 N N . LEU A 1 302 ? -2.818 -31.75 -8.281 1 97.5 302 LEU A N 1
ATOM 2366 C CA . LEU A 1 302 ? -2.314 -31.469 -6.945 1 97.5 302 LEU A CA 1
ATOM 2367 C C . LEU A 1 302 ? -3.355 -31.812 -5.883 1 97.5 302 LEU A C 1
ATOM 2369 O O . LEU A 1 302 ? -3.023 -32.375 -4.844 1 97.5 302 LEU A O 1
ATOM 2373 N N . ALA A 1 303 ? -4.582 -31.516 -6.141 1 96.88 303 ALA A N 1
ATOM 2374 C CA . ALA A 1 303 ? -5.672 -31.656 -5.18 1 96.88 303 ALA A CA 1
ATOM 2375 C C . ALA A 1 303 ? -6.051 -33.125 -5.008 1 96.88 303 ALA A C 1
ATOM 2377 O O . ALA A 1 303 ? -6.457 -33.562 -3.92 1 96.88 303 ALA A O 1
ATOM 2378 N N . GLN A 1 304 ? -5.914 -33.906 -6.027 1 95.12 304 GLN A N 1
ATOM 2379 C CA . GLN A 1 304 ? -6.414 -35.281 -5.977 1 95.12 304 GLN A CA 1
ATOM 2380 C C . GLN A 1 304 ? -5.316 -36.25 -5.547 1 95.12 304 GLN A C 1
ATOM 2382 O O . GLN A 1 304 ? -5.605 -37.375 -5.164 1 95.12 304 GLN A O 1
ATOM 2387 N N . THR A 1 305 ? -4.09 -35.812 -5.688 1 94.75 305 THR A N 1
ATOM 2388 C CA . THR A 1 305 ? -2.988 -36.719 -5.348 1 94.75 305 THR A CA 1
ATOM 2389 C C . THR A 1 305 ? -2.932 -36.938 -3.842 1 94.75 305 THR A C 1
ATOM 2391 O O . THR A 1 305 ? -2.758 -36 -3.064 1 94.75 305 THR A O 1
ATOM 2394 N N . PRO A 1 306 ? -2.998 -38.156 -3.447 1 89.56 306 PRO A N 1
ATOM 2395 C CA . PRO A 1 306 ? -2.959 -38.469 -2.016 1 89.56 306 PRO A CA 1
ATOM 2396 C C . PRO A 1 306 ? -1.628 -38.094 -1.369 1 89.56 306 PRO A C 1
ATOM 2398 O O . PRO A 1 306 ? -0.571 -38.25 -1.985 1 89.56 306 PRO A O 1
ATOM 2401 N N . GLY A 1 307 ? -1.692 -37.625 -0.253 1 86.81 307 GLY A N 1
ATOM 2402 C CA . GLY A 1 307 ? -0.482 -37.312 0.499 1 86.81 307 GLY A CA 1
ATOM 2403 C C . GLY A 1 307 ? 0.07 -35.938 0.226 1 86.81 307 GLY A C 1
ATOM 2404 O O . GLY A 1 307 ? 0.902 -35.438 0.984 1 86.81 307 GLY A O 1
ATOM 2405 N N . VAL A 1 308 ? -0.315 -35.344 -0.848 1 92.94 308 VAL A N 1
ATOM 2406 C CA . VAL A 1 308 ? 0.138 -34 -1.156 1 92.94 308 VAL A CA 1
ATOM 2407 C C . VAL A 1 308 ? -0.61 -32.969 -0.285 1 92.94 308 VAL A C 1
ATOM 2409 O O . VAL A 1 308 ? -1.843 -32.969 -0.256 1 92.94 308 VAL A O 1
ATOM 2412 N N . GLN A 1 309 ? 0.164 -32.281 0.499 1 94.94 309 GLN A N 1
ATOM 2413 C CA . GLN A 1 309 ? -0.42 -31.172 1.245 1 94.94 309 GLN A CA 1
ATOM 2414 C C . GLN A 1 309 ? -0.639 -29.969 0.345 1 94.94 309 GLN A C 1
ATOM 2416 O O . GLN A 1 309 ? 0.281 -29.531 -0.348 1 94.94 309 GLN A O 1
ATOM 2421 N N . LEU A 1 310 ? -1.861 -29.469 0.321 1 97.5 310 LEU A N 1
ATOM 2422 C CA . LEU A 1 310 ? -2.188 -28.312 -0.502 1 97.5 310 LEU A CA 1
ATOM 2423 C C . LEU A 1 310 ? -3.027 -27.312 0.281 1 97.5 310 LEU A C 1
ATOM 2425 O O . LEU A 1 310 ? -4.176 -27.594 0.633 1 97.5 310 LEU A O 1
ATOM 2429 N N . ASN A 1 311 ? -2.461 -26.266 0.692 1 97.81 311 ASN A N 1
ATOM 2430 C CA . ASN A 1 311 ? -3.148 -25.094 1.202 1 97.81 311 ASN A CA 1
ATOM 2431 C C . ASN A 1 311 ? -3.291 -24.016 0.127 1 97.81 311 ASN A C 1
ATOM 2433 O O . ASN A 1 311 ? -2.324 -23.328 -0.197 1 97.81 311 ASN A O 1
ATOM 2437 N N . LEU A 1 312 ? -4.504 -23.922 -0.451 1 98.5 312 LEU A N 1
ATOM 2438 C CA . LEU A 1 312 ? -4.742 -23.094 -1.63 1 98.5 312 LEU A CA 1
ATOM 2439 C C . LEU A 1 312 ? -5.746 -21.984 -1.324 1 98.5 312 LEU A C 1
ATOM 2441 O O . LEU A 1 312 ? -6.828 -22.25 -0.801 1 98.5 312 LEU A O 1
ATOM 2445 N N . VAL A 1 313 ? -5.348 -20.781 -1.56 1 98.56 313 VAL A N 1
ATOM 2446 C CA . VAL A 1 313 ? -6.238 -19.625 -1.446 1 98.56 313 VAL A CA 1
ATOM 2447 C C . VAL A 1 313 ? -6.395 -18.953 -2.811 1 98.56 313 VAL A C 1
ATOM 2449 O O . VAL A 1 313 ? -5.398 -18.641 -3.467 1 98.56 313 VAL A O 1
ATOM 2452 N N . MET A 1 314 ? -7.59 -18.781 -3.246 1 98.5 314 MET A N 1
ATOM 2453 C CA . MET A 1 314 ? -7.871 -18.125 -4.52 1 98.5 314 MET A CA 1
ATOM 2454 C C . MET A 1 314 ? -8.734 -16.891 -4.316 1 98.5 314 MET A C 1
ATOM 2456 O O . MET A 1 314 ? -9.773 -16.953 -3.658 1 98.5 314 MET A O 1
ATOM 2460 N N . LEU A 1 315 ? -8.273 -15.812 -4.836 1 98.44 315 LEU A N 1
ATOM 2461 C CA . LEU A 1 315 ? -9.016 -14.562 -4.785 1 98.44 315 LEU A CA 1
ATOM 2462 C C . LEU A 1 315 ? -9.258 -14.008 -6.188 1 98.44 315 LEU A C 1
ATOM 2464 O O . LEU A 1 315 ? -8.375 -14.078 -7.047 1 98.44 315 LEU A O 1
ATOM 2468 N N . HIS A 1 316 ? -10.422 -13.43 -6.406 1 98.5 316 HIS A N 1
ATOM 2469 C CA . HIS A 1 316 ? -10.75 -12.805 -7.684 1 98.5 316 HIS A CA 1
ATOM 2470 C C . HIS A 1 316 ? -11.742 -11.672 -7.5 1 98.5 316 HIS A C 1
ATOM 2472 O O . HIS A 1 316 ? -12.703 -11.797 -6.734 1 98.5 316 HIS A O 1
ATOM 2478 N N . ALA A 1 317 ? -11.484 -10.539 -8.156 1 98 317 ALA A N 1
ATOM 2479 C CA . ALA A 1 317 ? -12.383 -9.391 -8.039 1 98 317 ALA A CA 1
ATOM 2480 C C . ALA A 1 317 ? -13.578 -9.531 -8.977 1 98 317 ALA A C 1
ATOM 2482 O O . ALA A 1 317 ? -13.43 -9.922 -10.141 1 98 317 ALA A O 1
ATOM 2483 N N . ARG A 1 318 ? -14.711 -9.211 -8.508 1 96.94 318 ARG A N 1
ATOM 2484 C CA . ARG A 1 318 ? -15.93 -9.258 -9.312 1 96.94 318 ARG A CA 1
ATOM 2485 C C . ARG A 1 318 ? -15.852 -8.281 -10.484 1 96.94 318 ARG A C 1
ATOM 2487 O O . ARG A 1 318 ? -16.344 -8.57 -11.57 1 96.94 318 ARG A O 1
ATOM 2494 N N . ASN A 1 319 ? -15.234 -7.18 -10.242 1 96 319 ASN A N 1
ATOM 2495 C CA . ASN A 1 319 ? -15.164 -6.148 -11.266 1 96 319 ASN A CA 1
ATOM 2496 C C . ASN A 1 319 ? -13.867 -6.23 -12.062 1 96 319 ASN A C 1
ATOM 2498 O O . ASN A 1 319 ? -13.305 -5.203 -12.453 1 96 319 ASN A O 1
ATOM 2502 N N . ASP A 1 320 ? -13.312 -7.371 -12.203 1 94.94 320 ASP A N 1
ATOM 2503 C CA . ASP A 1 320 ? -12.195 -7.605 -13.117 1 94.94 320 ASP A CA 1
ATOM 2504 C C . ASP A 1 320 ? -12.664 -7.645 -14.57 1 94.94 320 ASP A C 1
ATOM 2506 O O . ASP A 1 320 ? -13.195 -8.656 -15.023 1 94.94 320 ASP A O 1
ATOM 2510 N N . TYR A 1 321 ? -12.375 -6.625 -15.289 1 89.5 321 TYR A N 1
ATOM 2511 C CA . TYR A 1 321 ? -12.875 -6.531 -16.656 1 89.5 321 TYR A CA 1
ATOM 2512 C C . TYR A 1 321 ? -11.859 -7.086 -17.641 1 89.5 321 TYR A C 1
ATOM 2514 O O . TYR A 1 321 ? -12.195 -7.352 -18.812 1 89.5 321 TYR A O 1
ATOM 2522 N N . GLU A 1 322 ? -10.672 -7.246 -17.219 1 87.38 322 GLU A N 1
ATOM 2523 C CA . GLU A 1 322 ? -9.633 -7.801 -18.094 1 87.38 322 GLU A CA 1
ATOM 2524 C C . GLU A 1 322 ? -9.727 -9.32 -18.156 1 87.38 322 GLU A C 1
ATOM 2526 O O . GLU A 1 322 ? -9.602 -9.914 -19.234 1 87.38 322 GLU A O 1
ATOM 2531 N N . ILE A 1 323 ? -9.828 -9.938 -17.016 1 91.12 323 ILE A N 1
ATOM 2532 C CA . ILE A 1 323 ? -10.062 -11.367 -16.859 1 91.12 323 ILE A CA 1
ATOM 2533 C C . ILE A 1 323 ? -11.305 -11.602 -16 1 91.12 323 ILE A C 1
ATOM 2535 O O . ILE A 1 323 ? -11.25 -11.508 -14.773 1 91.12 323 ILE A O 1
ATOM 2539 N N . PRO A 1 324 ? -12.328 -12.016 -16.672 1 91.06 324 PRO A N 1
ATOM 2540 C CA . PRO A 1 324 ? -13.555 -12.211 -15.898 1 91.06 324 PRO A CA 1
ATOM 2541 C C . PRO A 1 324 ? -13.375 -13.203 -14.75 1 91.06 324 PRO A C 1
ATOM 2543 O O . PRO A 1 324 ? -12.68 -14.211 -14.898 1 91.06 324 PRO A O 1
ATOM 2546 N N . TRP A 1 325 ? -14 -12.883 -13.586 1 94.44 325 TRP A N 1
ATOM 2547 C CA . TRP A 1 325 ? -13.82 -13.664 -12.367 1 94.44 325 TRP A CA 1
ATOM 2548 C C . TRP A 1 325 ? -14.281 -15.109 -12.57 1 94.44 325 TRP A C 1
ATOM 2550 O O . TRP A 1 325 ? -13.875 -16 -11.828 1 94.44 325 TRP A O 1
ATOM 2560 N N . GLN A 1 326 ? -15.047 -15.391 -13.602 1 93.38 326 GLN A N 1
ATOM 2561 C CA . GLN A 1 326 ? -15.523 -16.734 -13.906 1 93.38 326 GLN A CA 1
ATOM 2562 C C . GLN A 1 326 ? -14.367 -17.672 -14.258 1 93.38 326 GLN A C 1
ATOM 2564 O O . GLN A 1 326 ? -14.453 -18.875 -14.039 1 93.38 326 GLN A O 1
ATOM 2569 N N . GLU A 1 327 ? -13.336 -17.094 -14.75 1 91.5 327 GLU A N 1
ATOM 2570 C CA . GLU A 1 327 ? -12.148 -17.891 -15.031 1 91.5 327 GLU A CA 1
ATOM 2571 C C . GLU A 1 327 ? -11.547 -18.453 -13.742 1 91.5 327 GLU A C 1
ATOM 2573 O O . GLU A 1 327 ? -11.219 -19.625 -13.664 1 91.5 327 GLU A O 1
ATOM 2578 N N . GLY A 1 328 ? -11.367 -17.547 -12.734 1 94.81 328 GLY A N 1
ATOM 2579 C CA . GLY A 1 328 ? -10.922 -18.016 -11.438 1 94.81 328 GLY A CA 1
ATOM 2580 C C . GLY A 1 328 ? -11.875 -19.016 -10.797 1 94.81 328 GLY A C 1
ATOM 2581 O O . GLY A 1 328 ? -11.438 -19.984 -10.188 1 94.81 328 GLY A O 1
ATOM 2582 N N . ARG A 1 329 ? -13.125 -18.766 -11.016 1 96.06 329 ARG A N 1
ATOM 2583 C CA . ARG A 1 329 ? -14.141 -19.656 -10.453 1 96.06 329 ARG A CA 1
ATOM 2584 C C . ARG A 1 329 ? -14.062 -21.047 -11.078 1 96.06 329 ARG A C 1
ATOM 2586 O O . ARG A 1 329 ? -14.211 -22.047 -10.383 1 96.06 329 ARG A O 1
ATOM 2593 N N . ALA A 1 330 ? -13.844 -21.078 -12.336 1 94.62 330 ALA A N 1
ATOM 2594 C CA . ALA A 1 330 ? -13.703 -22.359 -13.016 1 94.62 330 ALA A CA 1
ATOM 2595 C C . ALA A 1 330 ? -12.539 -23.172 -12.438 1 94.62 330 ALA A C 1
ATOM 2597 O O . ALA A 1 330 ? -12.656 -24.375 -12.227 1 94.62 330 ALA A O 1
ATOM 2598 N N . ASN A 1 331 ? -11.414 -22.516 -12.227 1 95.62 331 ASN A N 1
ATOM 2599 C CA . ASN A 1 331 ? -10.289 -23.172 -11.57 1 95.62 331 ASN A CA 1
ATOM 2600 C C . ASN A 1 331 ? -10.672 -23.719 -10.203 1 95.62 331 ASN A C 1
ATOM 2602 O O . ASN A 1 331 ? -10.312 -24.844 -9.852 1 95.62 331 ASN A O 1
ATOM 2606 N N . TRP A 1 332 ? -11.352 -22.891 -9.453 1 96.62 332 TRP A N 1
ATOM 2607 C CA . TRP A 1 332 ? -11.82 -23.281 -8.125 1 96.62 332 TRP A CA 1
ATOM 2608 C C . TRP A 1 332 ? -12.695 -24.531 -8.211 1 96.62 332 TRP A C 1
ATOM 2610 O O . TRP A 1 332 ? -12.5 -25.484 -7.449 1 96.62 332 TRP A O 1
ATOM 2620 N N . ASP A 1 333 ? -13.625 -24.531 -9.156 1 95.62 333 ASP A N 1
ATOM 2621 C CA . ASP A 1 333 ? -14.539 -25.656 -9.305 1 95.62 333 ASP A CA 1
ATOM 2622 C C . ASP A 1 333 ? -13.789 -26.938 -9.648 1 95.62 333 ASP A C 1
ATOM 2624 O O . ASP A 1 333 ? -14.109 -28.016 -9.133 1 95.62 333 ASP A O 1
ATOM 2628 N N . HIS A 1 334 ? -12.82 -26.828 -10.484 1 94.5 334 HIS A N 1
ATOM 2629 C CA . HIS A 1 334 ? -12.023 -27.984 -10.867 1 94.5 334 HIS A CA 1
ATOM 2630 C C . HIS A 1 334 ? -11.25 -28.547 -9.672 1 94.5 334 HIS A C 1
ATOM 2632 O O . HIS A 1 334 ? -11.227 -29.766 -9.453 1 94.5 334 HIS A O 1
ATOM 2638 N N . VAL A 1 335 ? -10.609 -27.656 -8.938 1 96.25 335 VAL A N 1
ATOM 2639 C CA . VAL A 1 335 ? -9.789 -28.094 -7.816 1 96.25 335 VAL A CA 1
ATOM 2640 C C . VAL A 1 335 ? -10.672 -28.688 -6.727 1 96.25 335 VAL A C 1
ATOM 2642 O O . VAL A 1 335 ? -10.328 -29.719 -6.129 1 96.25 335 VAL A O 1
ATOM 2645 N N . LEU A 1 336 ? -11.773 -28 -6.488 1 96.25 336 LEU A N 1
ATOM 2646 C CA . LEU A 1 336 ? -12.711 -28.484 -5.48 1 96.25 336 LEU A CA 1
ATOM 2647 C C . LEU A 1 336 ? -13.227 -29.875 -5.836 1 96.25 336 LEU A C 1
ATOM 2649 O O . LEU A 1 336 ? -13.289 -30.766 -4.977 1 96.25 336 LEU A O 1
ATOM 2653 N N . ALA A 1 337 ? -13.625 -30.062 -7.094 1 95.19 337 ALA A N 1
ATOM 2654 C CA . ALA A 1 337 ? -14.117 -31.359 -7.551 1 95.19 337 ALA A CA 1
ATOM 2655 C C . ALA A 1 337 ? -13.062 -32.438 -7.371 1 95.19 337 ALA A C 1
ATOM 2657 O O . ALA A 1 337 ? -13.375 -33.562 -6.945 1 95.19 337 ALA A O 1
ATOM 2658 N N . ALA A 1 338 ? -11.898 -32.125 -7.684 1 95.62 338 ALA A N 1
ATOM 2659 C CA . ALA A 1 338 ? -10.797 -33.094 -7.578 1 95.62 338 ALA A CA 1
ATOM 2660 C C . ALA A 1 338 ? -10.508 -33.438 -6.121 1 95.62 338 ALA A C 1
ATOM 2662 O O . ALA A 1 338 ? -10.266 -34.594 -5.793 1 95.62 338 ALA A O 1
ATOM 2663 N N . ALA A 1 339 ? -10.492 -32.438 -5.27 1 95.12 339 ALA A N 1
ATOM 2664 C CA . ALA A 1 339 ? -10.141 -32.625 -3.865 1 95.12 339 ALA A CA 1
ATOM 2665 C C . ALA A 1 339 ? -11.25 -33.344 -3.109 1 95.12 339 ALA A C 1
ATOM 2667 O O . ALA A 1 339 ? -10.977 -34.094 -2.178 1 95.12 339 ALA A O 1
ATOM 2668 N N . SER A 1 340 ? -12.508 -33.094 -3.467 1 93.06 340 SER A N 1
ATOM 2669 C CA . SER A 1 340 ? -13.648 -33.625 -2.725 1 93.06 340 SER A CA 1
ATOM 2670 C C . SER A 1 340 ? -14.148 -34.938 -3.34 1 93.06 340 SER A C 1
ATOM 2672 O O . SER A 1 340 ? -15.055 -35.562 -2.801 1 93.06 340 SER A O 1
ATOM 2674 N N . ASN A 1 341 ? -13.641 -35.312 -4.402 1 88.56 341 ASN A N 1
ATOM 2675 C CA . ASN A 1 341 ? -14.164 -36.438 -5.172 1 88.56 341 ASN A CA 1
ATOM 2676 C C . ASN A 1 341 ? -15.625 -36.25 -5.551 1 88.56 341 ASN A C 1
ATOM 2678 O O . ASN A 1 341 ? -16.453 -37.156 -5.418 1 88.56 341 ASN A O 1
ATOM 2682 N N . GLY A 1 342 ? -15.867 -34.969 -5.895 1 79.81 342 GLY A N 1
ATOM 2683 C CA . GLY A 1 342 ? -17.188 -34.594 -6.352 1 79.81 342 GLY A CA 1
ATOM 2684 C C . GLY A 1 342 ? -18.203 -34.469 -5.223 1 79.81 342 GLY A C 1
ATOM 2685 O O . GLY A 1 342 ? -19.359 -34.125 -5.457 1 79.81 342 GLY A O 1
ATOM 2686 N N . LYS A 1 343 ? -17.875 -34.719 -3.986 1 81.56 343 LYS A N 1
ATOM 2687 C CA . LYS A 1 343 ? -18.781 -34.656 -2.846 1 81.56 343 LYS A CA 1
ATOM 2688 C C . LYS A 1 343 ? -18.547 -33.406 -2.016 1 81.56 343 LYS A C 1
ATOM 2690 O O . LYS A 1 343 ? -17.469 -33.25 -1.437 1 81.56 343 LYS A O 1
ATOM 2695 N N . THR A 1 344 ? -19.344 -32.375 -2.252 1 80.94 344 THR A N 1
ATOM 2696 C CA . THR A 1 344 ? -19.266 -31.188 -1.421 1 80.94 344 THR A CA 1
ATOM 2697 C C . THR A 1 344 ? -20.406 -31.141 -0.412 1 80.94 344 THR A C 1
ATOM 2699 O O . THR A 1 344 ? -21.562 -31.438 -0.754 1 80.94 344 THR A O 1
ATOM 2702 N N . ASP A 1 345 ? -20.047 -30.938 0.792 1 79.5 345 ASP A N 1
ATOM 2703 C CA . ASP A 1 345 ? -21.031 -31 1.872 1 79.5 345 ASP A CA 1
ATOM 2704 C C . ASP A 1 345 ? -21.484 -29.594 2.275 1 79.5 345 ASP A C 1
ATOM 2706 O O . ASP A 1 345 ? -22.016 -29.391 3.377 1 79.5 345 ASP A O 1
ATOM 2710 N N . PHE A 1 346 ? -21.141 -28.656 1.533 1 84.06 346 PHE A N 1
ATOM 2711 C CA . PHE A 1 346 ? -21.562 -27.297 1.868 1 84.06 346 PHE A CA 1
ATOM 2712 C C . PHE A 1 346 ? -22.328 -26.672 0.708 1 84.06 346 PHE A C 1
ATOM 2714 O O . PHE A 1 346 ? -22.234 -27.125 -0.431 1 84.06 346 PHE A O 1
ATOM 2721 N N . THR A 1 347 ? -23.141 -25.672 1.066 1 88.56 347 THR A N 1
ATOM 2722 C CA . THR A 1 347 ? -23.875 -24.906 0.061 1 88.56 347 THR A CA 1
ATOM 2723 C C . THR A 1 347 ? -22.922 -24.016 -0.73 1 88.56 347 THR A C 1
ATOM 2725 O O . THR A 1 347 ? -22.109 -23.281 -0.146 1 88.56 347 THR A O 1
ATOM 2728 N N . ARG A 1 348 ? -23.094 -24.203 -1.978 1 92.12 348 ARG A N 1
ATOM 2729 C CA . ARG A 1 348 ? -22.219 -23.438 -2.861 1 92.12 348 ARG A CA 1
ATOM 2730 C C . ARG A 1 348 ? -22.484 -21.938 -2.73 1 92.12 348 ARG A C 1
ATOM 2732 O O . ARG A 1 348 ? -23.641 -21.516 -2.633 1 92.12 348 ARG A O 1
ATOM 2739 N N . ASP A 1 349 ? -21.406 -21.172 -2.623 1 94.06 349 ASP A N 1
ATOM 2740 C CA . ASP A 1 349 ? -21.422 -19.719 -2.498 1 94.06 349 ASP A CA 1
ATOM 2741 C C . ASP A 1 349 ? -20.422 -19.078 -3.445 1 94.06 349 ASP A C 1
ATOM 2743 O O . ASP A 1 349 ? -19.234 -19.375 -3.398 1 94.06 349 ASP A O 1
ATOM 2747 N N . LEU A 1 350 ? -20.891 -18.219 -4.25 1 94.44 350 LEU A N 1
ATOM 2748 C CA . LEU A 1 350 ? -20.031 -17.641 -5.281 1 94.44 350 LEU A CA 1
ATOM 2749 C C . LEU A 1 350 ? -19 -16.703 -4.66 1 94.44 350 LEU A C 1
ATOM 2751 O O . LEU A 1 350 ? -17.984 -16.391 -5.285 1 94.44 350 LEU A O 1
ATOM 2755 N N . ASN A 1 351 ? -19.281 -16.25 -3.514 1 94.88 351 ASN A N 1
ATOM 2756 C CA . ASN A 1 351 ? -18.422 -15.227 -2.922 1 94.88 351 ASN A CA 1
ATOM 2757 C C . ASN A 1 351 ? -17.375 -15.828 -1.999 1 94.88 351 ASN A C 1
ATOM 2759 O O . ASN A 1 351 ? -16.281 -15.289 -1.869 1 94.88 351 ASN A O 1
ATOM 2763 N N . HIS A 1 352 ? -17.766 -16.844 -1.264 1 95.5 352 HIS A N 1
ATOM 2764 C CA . HIS A 1 352 ? -16.828 -17.453 -0.329 1 95.5 352 HIS A CA 1
ATOM 2765 C C . HIS A 1 352 ? -17.109 -18.953 -0.161 1 95.5 352 HIS A C 1
ATOM 2767 O O . HIS A 1 352 ? -18.234 -19.344 0.152 1 95.5 352 HIS A O 1
ATOM 2773 N N . GLU A 1 353 ? -16.078 -19.75 -0.376 1 96.75 353 GLU A N 1
ATOM 2774 C CA . GLU A 1 353 ? -16.141 -21.188 -0.122 1 96.75 353 GLU A CA 1
ATOM 2775 C C . GLU A 1 353 ? -14.852 -21.672 0.546 1 96.75 353 GLU A C 1
ATOM 2777 O O . GLU A 1 353 ? -13.766 -21.156 0.288 1 96.75 353 GLU A O 1
ATOM 2782 N N . GLU A 1 354 ? -15.016 -22.609 1.416 1 95.44 354 GLU A N 1
ATOM 2783 C CA . GLU A 1 354 ? -13.883 -23.25 2.074 1 95.44 354 GLU A CA 1
ATOM 2784 C C . GLU A 1 354 ? -14.07 -24.766 2.139 1 95.44 354 GLU A C 1
ATOM 2786 O O . GLU A 1 354 ? -15.172 -25.25 2.377 1 95.44 354 GLU A O 1
ATOM 2791 N N . PHE A 1 355 ? -12.992 -25.5 1.81 1 95.75 355 PHE A N 1
ATOM 2792 C CA . PHE A 1 355 ? -13.008 -26.953 1.85 1 95.75 355 PHE A CA 1
ATOM 2793 C C . PHE A 1 355 ? -11.789 -27.484 2.586 1 95.75 355 PHE A C 1
ATOM 2795 O O . PHE A 1 355 ? -10.664 -27.047 2.352 1 95.75 355 PHE A O 1
ATOM 2802 N N . LYS A 1 356 ? -11.984 -28.328 3.441 1 94.25 356 LYS A N 1
ATOM 2803 C CA . LYS A 1 356 ? -10.945 -29.078 4.125 1 94.25 356 LYS A CA 1
ATOM 2804 C C . LYS A 1 356 ? -11.148 -30.578 3.955 1 94.25 356 LYS A C 1
ATOM 2806 O O . LYS A 1 356 ? -12.242 -31.094 4.223 1 94.25 356 LYS A O 1
ATOM 2811 N N . SER A 1 357 ? -10.125 -31.203 3.486 1 92.94 357 SER A N 1
ATOM 2812 C CA . SER A 1 357 ? -10.242 -32.656 3.355 1 92.94 357 SER A CA 1
ATOM 2813 C C . SER A 1 357 ? -10.25 -33.344 4.723 1 92.94 357 SER A C 1
ATOM 2815 O O . SER A 1 357 ? -9.75 -32.781 5.699 1 92.94 357 SER A O 1
ATOM 2817 N N . GLU A 1 358 ? -10.773 -34.469 4.832 1 89.75 358 GLU A N 1
ATOM 2818 C CA . GLU A 1 358 ? -10.906 -35.219 6.082 1 89.75 358 GLU A CA 1
ATOM 2819 C C . GLU A 1 358 ? -9.539 -35.5 6.703 1 89.75 358 GLU A C 1
ATOM 2821 O O . GLU A 1 358 ? -9.383 -35.438 7.922 1 89.75 358 GLU A O 1
ATOM 2826 N N . ASP A 1 359 ? -8.617 -35.781 5.855 1 91.19 359 ASP A N 1
ATOM 2827 C CA . ASP A 1 359 ? -7.293 -36.156 6.359 1 91.19 359 ASP A CA 1
ATOM 2828 C C . ASP A 1 359 ? -6.461 -34.906 6.645 1 91.19 359 ASP A C 1
ATOM 2830 O O . ASP A 1 359 ? -5.32 -35 7.098 1 91.19 359 ASP A O 1
ATOM 2834 N N . GLY A 1 360 ? -6.969 -33.75 6.332 1 91.56 360 GLY A N 1
ATOM 2835 C CA . GLY A 1 360 ? -6.312 -32.5 6.645 1 91.56 360 GLY A CA 1
ATOM 2836 C C . GLY A 1 360 ? -5.254 -32.094 5.633 1 91.56 360 GLY A C 1
ATOM 2837 O O . GLY A 1 360 ? -4.598 -31.062 5.781 1 91.56 360 GLY A O 1
ATOM 2838 N N . SER A 1 361 ? -5.129 -32.844 4.574 1 94.44 361 SER A N 1
ATOM 2839 C CA . SER A 1 361 ? -4.051 -32.625 3.613 1 94.44 361 SER A CA 1
ATOM 2840 C C . SER A 1 361 ? -4.402 -31.5 2.637 1 94.44 361 SER A C 1
ATOM 2842 O O . SER A 1 361 ? -3.516 -30.906 2.031 1 94.44 361 SER A O 1
ATOM 2844 N N . LYS A 1 362 ? -5.703 -31.297 2.49 1 96.56 362 LYS A N 1
ATOM 2845 C CA . LYS A 1 362 ? -6.156 -30.234 1.587 1 96.56 362 LYS A CA 1
ATOM 2846 C C . LYS A 1 362 ? -6.941 -29.172 2.34 1 96.56 362 LYS A C 1
ATOM 2848 O O . LYS A 1 362 ? -7.867 -29.484 3.092 1 96.56 362 LYS A O 1
ATOM 2853 N N . HIS A 1 363 ? -6.562 -28 2.264 1 96.62 363 HIS A N 1
ATOM 2854 C CA . HIS A 1 363 ? -7.281 -26.828 2.736 1 96.62 363 HIS A CA 1
ATOM 2855 C C . HIS A 1 363 ? -7.41 -25.781 1.634 1 96.62 363 HIS A C 1
ATOM 2857 O O . HIS A 1 363 ? -6.43 -25.125 1.272 1 96.62 363 HIS A O 1
ATOM 2863 N N . LEU A 1 364 ? -8.641 -25.625 1.09 1 97.25 364 LEU A N 1
ATOM 2864 C CA . LEU A 1 364 ? -8.898 -24.766 -0.065 1 97.25 364 LEU A CA 1
ATOM 2865 C C . LEU A 1 364 ? -9.859 -23.641 0.296 1 97.25 364 LEU A C 1
ATOM 2867 O O . LEU A 1 364 ? -10.844 -23.859 1.003 1 97.25 364 LEU A O 1
ATOM 2871 N N . ARG A 1 365 ? -9.508 -22.453 -0.144 1 97.12 365 ARG A N 1
ATOM 2872 C CA . ARG A 1 365 ? -10.367 -21.312 0.095 1 97.12 365 ARG A CA 1
ATOM 2873 C C . ARG A 1 365 ? -10.555 -20.484 -1.179 1 97.12 365 ARG A C 1
ATOM 2875 O O . ARG A 1 365 ? -9.594 -20.234 -1.905 1 97.12 365 ARG A O 1
ATOM 2882 N N . TRP A 1 366 ? -11.789 -20.141 -1.463 1 98 366 TRP A N 1
ATOM 2883 C CA . TRP A 1 366 ? -12.18 -19.25 -2.553 1 98 366 TRP A CA 1
ATOM 2884 C C . TRP A 1 366 ? -12.812 -17.969 -2.012 1 98 366 TRP A C 1
ATOM 2886 O O . TRP A 1 366 ? -13.664 -18.016 -1.12 1 98 366 TRP A O 1
ATOM 2896 N N . GLU A 1 367 ? -12.375 -16.891 -2.555 1 97.31 367 GLU A N 1
ATOM 2897 C CA . GLU A 1 367 ? -12.969 -15.609 -2.184 1 97.31 367 GLU A CA 1
ATOM 2898 C C . GLU A 1 367 ? -13.148 -14.711 -3.404 1 97.31 367 GLU A C 1
ATOM 2900 O O . GLU A 1 367 ? -12.172 -14.312 -4.039 1 97.31 367 GLU A O 1
ATOM 2905 N N . ARG A 1 368 ? -14.352 -14.383 -3.73 1 97.56 368 ARG A N 1
ATOM 2906 C CA . ARG A 1 368 ? -14.656 -13.344 -4.711 1 97.56 368 ARG A CA 1
ATOM 2907 C C . ARG A 1 368 ? -14.867 -11.992 -4.027 1 97.56 368 ARG A C 1
ATOM 2909 O O . ARG A 1 368 ? -15.82 -11.82 -3.268 1 97.56 368 ARG A O 1
ATOM 2916 N N . VAL A 1 369 ? -14.023 -11.086 -4.32 1 96.06 369 VAL A N 1
ATOM 2917 C CA . VAL A 1 369 ? -14.125 -9.766 -3.713 1 96.06 369 VAL A CA 1
ATOM 2918 C C . VAL A 1 369 ? -14.867 -8.82 -4.652 1 96.06 369 VAL A C 1
ATOM 2920 O O . VAL A 1 369 ? -14.867 -9.016 -5.871 1 96.06 369 VAL A O 1
ATOM 2923 N N . ARG A 1 370 ? -15.43 -7.797 -4.156 1 94.38 370 ARG A N 1
ATOM 2924 C CA . ARG A 1 370 ? -16.328 -6.965 -4.953 1 94.38 370 ARG A CA 1
ATOM 2925 C C . ARG A 1 370 ? -15.539 -5.996 -5.832 1 94.38 370 ARG A C 1
ATOM 2927 O O . ARG A 1 370 ? -15.984 -5.641 -6.926 1 94.38 370 ARG A O 1
ATOM 2934 N N . HIS A 1 371 ? -14.422 -5.551 -5.312 1 95.19 371 HIS A N 1
ATOM 2935 C CA . HIS A 1 371 ? -13.688 -4.504 -6.016 1 95.19 371 HIS A CA 1
ATOM 2936 C C . HIS A 1 371 ? -12.211 -4.867 -6.156 1 95.19 371 HIS A C 1
ATOM 2938 O O . HIS A 1 371 ? -11.789 -5.941 -5.719 1 95.19 371 HIS A O 1
ATOM 2944 N N . GLY A 1 372 ? -11.438 -3.99 -6.867 1 94.81 372 GLY A N 1
ATOM 2945 C CA . GLY A 1 372 ? -10 -4.141 -7.016 1 94.81 372 GLY A CA 1
ATOM 2946 C C . GLY A 1 372 ? -9.562 -4.32 -8.453 1 94.81 372 GLY A C 1
ATOM 2947 O O . GLY A 1 372 ? -8.398 -4.07 -8.789 1 94.81 372 GLY A O 1
ATOM 2948 N N . GLY A 1 373 ? -10.555 -4.855 -9.289 1 95.56 373 GLY A N 1
ATOM 2949 C CA . GLY A 1 373 ? -10.18 -5.094 -10.672 1 95.56 373 GLY A CA 1
ATOM 2950 C C . GLY A 1 373 ? -9.062 -6.109 -10.82 1 95.56 373 GLY A C 1
ATOM 2951 O O . GLY A 1 373 ? -8.82 -6.91 -9.914 1 95.56 373 GLY A O 1
ATOM 2952 N N . HIS A 1 374 ? -8.477 -6.164 -12.016 1 94.5 374 HIS A N 1
ATOM 2953 C CA . HIS A 1 374 ? -7.504 -7.199 -12.336 1 94.5 374 HIS A CA 1
ATOM 2954 C C . HIS A 1 374 ? -6.184 -6.957 -11.609 1 94.5 374 HIS A C 1
ATOM 2956 O O . HIS A 1 374 ? -5.523 -7.906 -11.18 1 94.5 374 HIS A O 1
ATOM 2962 N N . ASN A 1 375 ? -5.863 -5.656 -11.484 1 94.88 375 ASN A N 1
ATOM 2963 C CA . ASN A 1 375 ? -4.512 -5.34 -11.023 1 94.88 375 ASN A CA 1
ATOM 2964 C C . ASN A 1 375 ? -4.512 -4.832 -9.586 1 94.88 375 ASN A C 1
ATOM 2966 O O . ASN A 1 375 ? -3.676 -5.238 -8.781 1 94.88 375 ASN A O 1
ATOM 2970 N N . ARG A 1 376 ? -5.434 -3.996 -9.234 1 95.56 376 ARG A N 1
ATOM 2971 C CA . ARG A 1 376 ? -5.41 -3.338 -7.934 1 95.56 376 ARG A CA 1
ATOM 2972 C C . ARG A 1 376 ? -5.785 -4.309 -6.82 1 95.56 376 ARG A C 1
ATOM 2974 O O . ARG A 1 376 ? -5.477 -4.07 -5.652 1 95.56 376 ARG A O 1
ATOM 2981 N N . ILE A 1 377 ? -6.426 -5.434 -7.156 1 97.62 377 ILE A N 1
ATOM 2982 C CA . ILE A 1 377 ? -6.895 -6.402 -6.168 1 97.62 377 ILE A CA 1
ATOM 2983 C C . ILE A 1 377 ? -5.715 -6.91 -5.344 1 97.62 377 ILE A C 1
ATOM 2985 O O . ILE A 1 377 ? -5.855 -7.191 -4.152 1 97.62 377 ILE A O 1
ATOM 2989 N N . GLN A 1 378 ? -4.512 -6.949 -5.883 1 98 378 GLN A N 1
ATOM 2990 C CA . GLN A 1 378 ? -3.367 -7.523 -5.188 1 98 378 GLN A CA 1
ATOM 2991 C C . GLN A 1 378 ? -2.891 -6.605 -4.062 1 98 378 GLN A C 1
ATOM 2993 O O . GLN A 1 378 ? -2.102 -7.02 -3.211 1 98 378 GLN A O 1
ATOM 2998 N N . THR A 1 379 ? -3.357 -5.328 -4.043 1 97.81 379 THR A N 1
ATOM 2999 C CA . THR A 1 379 ? -2.953 -4.367 -3.027 1 97.81 379 THR A CA 1
ATOM 3000 C C . THR A 1 379 ? -4.027 -4.227 -1.954 1 97.81 379 THR A C 1
ATOM 3002 O O . THR A 1 379 ? -3.912 -3.395 -1.053 1 97.81 379 THR A O 1
ATOM 3005 N N . SER A 1 380 ? -5.09 -5.008 -2.016 1 97 380 SER A N 1
ATOM 3006 C CA . SER A 1 380 ? -6.242 -4.84 -1.139 1 97 380 SER A CA 1
ATOM 3007 C C . SER A 1 380 ? -5.98 -5.434 0.241 1 97 380 SER A C 1
ATOM 3009 O O . SER A 1 380 ? -5.148 -6.328 0.389 1 97 380 SER A O 1
ATOM 3011 N N . GLU A 1 381 ? -6.734 -4.938 1.215 1 97.94 381 GLU A N 1
ATOM 3012 C CA . GLU A 1 381 ? -6.688 -5.48 2.57 1 97.94 381 GLU A CA 1
ATOM 3013 C C . GLU A 1 381 ? -7.172 -6.926 2.605 1 97.94 381 GLU A C 1
ATOM 3015 O O . GLU A 1 381 ? -6.84 -7.676 3.525 1 97.94 381 GLU A O 1
ATOM 3020 N N . GLN A 1 382 ? -7.93 -7.371 1.598 1 96.62 382 GLN A N 1
ATOM 3021 C CA . GLN A 1 382 ? -8.367 -8.766 1.534 1 96.62 382 GLN A CA 1
ATOM 3022 C C . GLN A 1 382 ? -7.184 -9.695 1.304 1 96.62 382 GLN A C 1
ATOM 3024 O O . GLN A 1 382 ? -7.117 -10.781 1.896 1 96.62 382 GLN A O 1
ATOM 3029 N N . VAL A 1 383 ? -6.305 -9.273 0.454 1 97.5 383 VAL A N 1
ATOM 3030 C CA . VAL A 1 383 ? -5.113 -10.07 0.187 1 97.5 383 VAL A CA 1
ATOM 3031 C C . VAL A 1 383 ? -4.223 -10.094 1.425 1 97.5 383 VAL A C 1
ATOM 3033 O O . VAL A 1 383 ? -3.723 -11.156 1.819 1 97.5 383 VAL A O 1
ATOM 3036 N N . ARG A 1 384 ? -4.039 -8.922 2.049 1 97.88 384 ARG A N 1
ATOM 3037 C CA . ARG A 1 384 ? -3.271 -8.859 3.289 1 97.88 384 ARG A CA 1
ATOM 3038 C C . ARG A 1 384 ? -3.857 -9.789 4.34 1 97.88 384 ARG A C 1
ATOM 3040 O O . ARG A 1 384 ? -3.119 -10.5 5.031 1 97.88 384 ARG A O 1
ATOM 3047 N N . LEU A 1 385 ? -5.176 -9.773 4.473 1 97.69 385 LEU A N 1
ATOM 3048 C CA . LEU A 1 385 ? -5.871 -10.617 5.438 1 97.69 385 LEU A CA 1
ATOM 3049 C C . LEU A 1 385 ? -5.621 -12.094 5.145 1 97.69 385 LEU A C 1
ATOM 3051 O O . LEU A 1 385 ? -5.398 -12.883 6.066 1 97.69 385 LEU A O 1
ATOM 3055 N N . SER A 1 386 ? -5.672 -12.461 3.865 1 97.38 386 SER A N 1
ATOM 3056 C CA . SER A 1 386 ? -5.438 -13.852 3.475 1 97.38 386 SER A CA 1
ATOM 3057 C C . SER A 1 386 ? -4.031 -14.305 3.852 1 97.38 386 SER A C 1
ATOM 3059 O O . SER A 1 386 ? -3.846 -15.406 4.363 1 97.38 386 SER A O 1
ATOM 3061 N N . ILE A 1 387 ? -3.064 -13.477 3.625 1 98.12 387 ILE A N 1
ATOM 3062 C CA . ILE A 1 387 ? -1.683 -13.805 3.963 1 98.12 387 ILE A CA 1
ATOM 3063 C C . ILE A 1 387 ? -1.525 -13.875 5.48 1 98.12 387 ILE A C 1
ATOM 3065 O O . ILE A 1 387 ? -0.856 -14.773 5.996 1 98.12 387 ILE A O 1
ATOM 3069 N N . LEU A 1 388 ? -2.164 -12.93 6.16 1 98.12 388 LEU A N 1
ATOM 3070 C CA . LEU A 1 388 ? -2.111 -12.922 7.617 1 98.12 388 LEU A CA 1
ATOM 3071 C C . LEU A 1 388 ? -2.627 -14.234 8.195 1 98.12 388 LEU A C 1
ATOM 3073 O O . LEU A 1 388 ? -2.008 -14.812 9.094 1 98.12 388 LEU A O 1
ATOM 3077 N N . ARG A 1 389 ? -3.727 -14.711 7.656 1 97.25 389 ARG A N 1
ATOM 3078 C CA . ARG A 1 389 ? -4.312 -15.961 8.125 1 97.25 389 ARG A CA 1
ATOM 3079 C C . ARG A 1 389 ? -3.354 -17.125 7.93 1 97.25 389 ARG A C 1
ATOM 3081 O O . ARG A 1 389 ? -3.262 -18.016 8.781 1 97.25 389 ARG A O 1
ATOM 3088 N N . LEU A 1 390 ? -2.674 -17.094 6.828 1 97.69 390 LEU A N 1
ATOM 3089 C CA . LEU A 1 390 ? -1.719 -18.156 6.527 1 97.69 390 LEU A CA 1
ATOM 3090 C C . LEU A 1 390 ? -0.52 -18.094 7.465 1 97.69 390 LEU A C 1
ATOM 3092 O O . LEU A 1 390 ? -0.011 -19.125 7.902 1 97.69 390 LEU A O 1
ATOM 3096 N N . VAL A 1 391 ? -0.038 -16.875 7.789 1 97.56 391 VAL A N 1
ATOM 3097 C CA . VAL A 1 391 ? 1.121 -16.672 8.648 1 97.56 391 VAL A CA 1
ATOM 3098 C C . VAL A 1 391 ? 0.776 -17.078 10.086 1 97.56 391 VAL A C 1
ATOM 3100 O O . VAL A 1 391 ? 1.587 -17.703 10.766 1 97.56 391 VAL A O 1
ATOM 3103 N N . GLU A 1 392 ? -0.405 -16.734 10.555 1 93.62 392 GLU A N 1
ATOM 3104 C CA . GLU A 1 392 ? -0.829 -17 11.922 1 93.62 392 GLU A CA 1
ATOM 3105 C C . GLU A 1 392 ? -1.227 -18.469 12.102 1 93.62 392 GLU A C 1
ATOM 3107 O O . GLU A 1 392 ? -1.219 -18.984 13.219 1 93.62 392 GLU A O 1
ATOM 3112 N N . GLY A 1 393 ? -1.388 -19.234 11.125 1 83.69 393 GLY A N 1
ATOM 3113 C CA . GLY A 1 393 ? -1.803 -20.625 11.211 1 83.69 393 GLY A CA 1
ATOM 3114 C C . GLY A 1 393 ? -3.283 -20.781 11.492 1 83.69 393 GLY A C 1
ATOM 3115 O O . GLY A 1 393 ? -3.67 -21.5 12.422 1 83.69 393 GLY A O 1
ATOM 3116 N N . GLU A 1 394 ? -4.34 -20.328 10.773 1 60.66 394 GLU A N 1
ATOM 3117 C CA . GLU A 1 394 ? -5.793 -20.344 10.906 1 60.66 394 GLU A CA 1
ATOM 3118 C C . GLU A 1 394 ? -6.234 -21.328 11.977 1 60.66 394 GLU A C 1
ATOM 3120 O O . GLU A 1 394 ? -6.074 -22.547 11.82 1 60.66 394 GLU A O 1
ATOM 3125 N N . ASP A 1 395 ? -5.941 -21.344 13.203 1 43.47 395 ASP A N 1
ATOM 3126 C CA . ASP A 1 395 ? -6.789 -22.172 14.039 1 43.47 395 ASP A CA 1
ATOM 3127 C C . ASP A 1 395 ? -8.266 -21.859 13.82 1 43.47 395 ASP A C 1
ATOM 3129 O O . ASP A 1 395 ? -8.766 -20.844 14.312 1 43.47 395 ASP A O 1
ATOM 3133 N N . THR A 1 396 ? -8.852 -21.938 12.672 1 36.28 396 THR A N 1
ATOM 3134 C CA . THR A 1 396 ? -10.297 -21.797 12.609 1 36.28 396 THR A CA 1
ATOM 3135 C C . THR A 1 396 ? -10.969 -22.594 13.727 1 36.28 396 THR A C 1
ATOM 3137 O O . THR A 1 396 ? -11.586 -23.625 13.469 1 36.28 396 THR A O 1
ATOM 3140 N N . GLY A 1 397 ? -10.297 -23.125 14.758 1 31.28 397 GLY A N 1
ATOM 3141 C CA . GLY A 1 397 ? -11.242 -23.688 15.703 1 31.28 397 GLY A CA 1
ATOM 3142 C C . GLY A 1 397 ? -12.188 -22.656 16.297 1 31.28 397 GLY A C 1
ATOM 3143 O O . GLY A 1 397 ? -11.859 -21.469 16.359 1 31.28 397 GLY A O 1
ATOM 3144 N N . MET B 1 1 ? 3.545 41.812 -46.031 1 57.38 1 MET B N 1
ATOM 3145 C CA . MET B 1 1 ? 2.145 41.656 -45.656 1 57.38 1 MET B CA 1
ATOM 3146 C C . MET B 1 1 ? 1.962 40.406 -44.781 1 57.38 1 MET B C 1
ATOM 3148 O O . MET B 1 1 ? 1.29 40.438 -43.75 1 57.38 1 MET B O 1
ATOM 3152 N N . ALA B 1 2 ? 2.486 39.312 -45.156 1 72.69 2 ALA B N 1
ATOM 3153 C CA . ALA B 1 2 ? 2.389 38.062 -44.406 1 72.69 2 ALA B CA 1
ATOM 3154 C C . ALA B 1 2 ? 3.084 38.156 -43.062 1 72.69 2 ALA B C 1
ATOM 3156 O O . ALA B 1 2 ? 2.553 37.688 -42.062 1 72.69 2 ALA B O 1
ATOM 3157 N N . PHE B 1 3 ? 4.156 38.844 -43.156 1 73.56 3 PHE B N 1
ATOM 3158 C CA . PHE B 1 3 ? 4.918 39 -41.906 1 73.56 3 PHE B CA 1
ATOM 3159 C C . PHE B 1 3 ? 4.18 39.875 -40.938 1 73.56 3 PHE B C 1
ATOM 3161 O O . PHE B 1 3 ? 4.172 39.625 -39.719 1 73.56 3 PHE B O 1
ATOM 3168 N N . ASP B 1 4 ? 3.564 40.844 -41.375 1 74.62 4 ASP B N 1
ATOM 3169 C CA . ASP B 1 4 ? 2.797 41.75 -40.531 1 74.62 4 ASP B CA 1
ATOM 3170 C C . ASP B 1 4 ? 1.584 41.062 -39.938 1 74.62 4 ASP B C 1
ATOM 3172 O O . ASP B 1 4 ? 1.251 41.281 -38.781 1 74.62 4 ASP B O 1
ATOM 3176 N N . ASN B 1 5 ? 1.048 40.156 -40.625 1 77.69 5 ASN B N 1
ATOM 3177 C CA . ASN B 1 5 ? -0.103 39.375 -40.125 1 77.69 5 ASN B CA 1
ATOM 3178 C C . ASN B 1 5 ? 0.294 38.406 -39.031 1 77.69 5 ASN B C 1
ATOM 3180 O O . ASN B 1 5 ? -0.431 38.219 -38.062 1 77.69 5 ASN B O 1
ATOM 3184 N N . LEU B 1 6 ? 1.428 37.781 -39.156 1 77.75 6 LEU B N 1
ATOM 3185 C CA . LEU B 1 6 ? 1.906 36.844 -38.156 1 77.75 6 LEU B CA 1
ATOM 3186 C C . LEU B 1 6 ? 2.23 37.562 -36.844 1 77.75 6 LEU B C 1
ATOM 3188 O O . LEU B 1 6 ? 1.922 37.062 -35.781 1 77.75 6 LEU B O 1
ATOM 3192 N N . PHE B 1 7 ? 2.818 38.719 -36.969 1 78.56 7 PHE B N 1
ATOM 3193 C CA . PHE B 1 7 ? 3.156 39.5 -35.812 1 78.56 7 PHE B CA 1
ATOM 3194 C C . PHE B 1 7 ? 1.896 40 -35.094 1 78.56 7 PHE B C 1
ATOM 3196 O O . PHE B 1 7 ? 1.838 40 -33.844 1 78.56 7 PHE B O 1
ATOM 3203 N N . ARG B 1 8 ? 0.921 40.406 -35.844 1 75.5 8 ARG B N 1
ATOM 3204 C CA . ARG B 1 8 ? -0.333 40.875 -35.25 1 75.5 8 ARG B CA 1
ATOM 3205 C C . ARG B 1 8 ? -1.049 39.719 -34.531 1 75.5 8 ARG B C 1
ATOM 3207 O O . ARG B 1 8 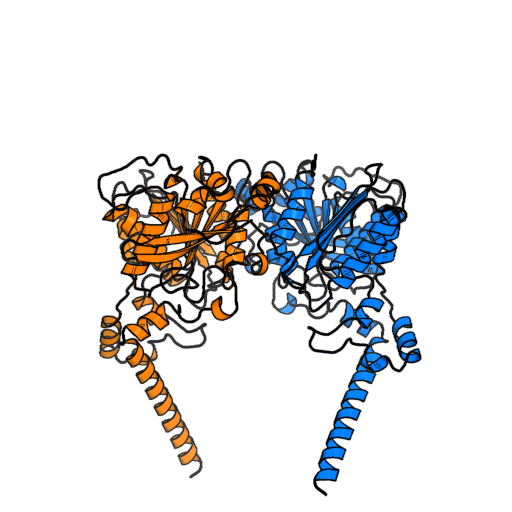? -1.575 39.906 -33.438 1 75.5 8 ARG B O 1
ATOM 3214 N N . LYS B 1 9 ? -1.041 38.594 -35 1 77 9 LYS B N 1
ATOM 3215 C CA . LYS B 1 9 ? -1.672 37.438 -34.375 1 77 9 LYS B CA 1
ATOM 3216 C C . LYS B 1 9 ? -0.939 37.031 -33.094 1 77 9 LYS B C 1
ATOM 3218 O O . LYS B 1 9 ? -1.569 36.688 -32.094 1 77 9 LYS B O 1
ATOM 3223 N N . ALA B 1 10 ? 0.28 37.094 -33.281 1 80.5 10 ALA B N 1
ATOM 3224 C CA . ALA B 1 10 ? 1.09 36.781 -32.125 1 80.5 10 ALA B CA 1
ATOM 3225 C C . ALA B 1 10 ? 0.858 37.812 -31 1 80.5 10 ALA B C 1
ATOM 3227 O O . ALA B 1 10 ? 0.734 37.438 -29.828 1 80.5 10 ALA B O 1
ATOM 3228 N N . PHE B 1 11 ? 0.799 39.031 -31.391 1 77.19 11 PHE B N 1
ATOM 3229 C CA . PHE B 1 11 ? 0.574 40.094 -30.422 1 77.19 11 PHE B CA 1
ATOM 3230 C C . PHE B 1 11 ? -0.782 39.938 -29.75 1 77.19 11 PHE B C 1
ATOM 3232 O O . PHE B 1 11 ? -0.879 40 -28.516 1 77.19 11 PHE B O 1
ATOM 3239 N N . TRP B 1 12 ? -1.791 39.781 -30.469 1 80.19 12 TRP B N 1
ATOM 3240 C CA . TRP B 1 12 ? -3.131 39.656 -29.906 1 80.19 12 TRP B CA 1
ATOM 3241 C C . TRP B 1 12 ? -3.256 38.375 -29.094 1 80.19 12 TRP B C 1
ATOM 3243 O O . TRP B 1 12 ? -3.973 38.312 -28.094 1 80.19 12 TRP B O 1
ATOM 3253 N N . GLY B 1 13 ? -2.588 37.312 -29.516 1 79.62 13 GLY B N 1
ATOM 3254 C CA . GLY B 1 13 ? -2.527 36.094 -28.703 1 79.62 13 GLY B CA 1
ATOM 3255 C C . GLY B 1 13 ? -1.91 36.312 -27.344 1 79.62 13 GLY B C 1
ATOM 3256 O O . GLY B 1 13 ? -2.451 35.875 -26.328 1 79.62 13 GLY B O 1
ATOM 3257 N N . LEU B 1 14 ? -0.834 37.031 -27.328 1 79.25 14 LEU B N 1
ATOM 3258 C CA . LEU B 1 14 ? -0.15 37.344 -26.078 1 79.25 14 LEU B CA 1
ATOM 3259 C C . LEU B 1 14 ? -0.997 38.25 -25.219 1 79.25 14 LEU B C 1
ATOM 3261 O O . LEU B 1 14 ? -1.04 38.094 -24 1 79.25 14 LEU B O 1
ATOM 3265 N N . ALA B 1 15 ? -1.556 39.188 -25.859 1 79.81 15 ALA B N 1
ATOM 3266 C CA . ALA B 1 15 ? -2.432 40.094 -25.141 1 79.81 15 ALA B CA 1
ATOM 3267 C C . ALA B 1 15 ? -3.609 39.344 -24.516 1 79.81 15 ALA B C 1
ATOM 3269 O O . ALA B 1 15 ? -3.992 39.625 -23.375 1 79.81 15 ALA B O 1
ATOM 3270 N N . ALA B 1 16 ? -4.137 38.531 -25.266 1 84.12 16 ALA B N 1
ATOM 3271 C CA . ALA B 1 16 ? -5.242 37.719 -24.734 1 84.12 16 ALA B CA 1
ATOM 3272 C C . ALA B 1 16 ? -4.789 36.875 -23.562 1 84.12 16 ALA B C 1
ATOM 3274 O O . ALA B 1 16 ? -5.484 36.781 -22.547 1 84.12 16 ALA B O 1
ATOM 3275 N N . CYS B 1 17 ? -3.676 36.25 -23.688 1 80.12 17 CYS B N 1
ATOM 3276 C CA . CYS B 1 17 ? -3.127 35.469 -22.594 1 80.12 17 CYS B CA 1
ATOM 3277 C C . CYS B 1 17 ? -2.879 36.344 -21.375 1 80.12 17 CYS B C 1
ATOM 3279 O O . CYS B 1 17 ? -3.137 35.906 -20.25 1 80.12 17 CYS B O 1
ATOM 3281 N N . GLY B 1 18 ? -2.383 37.438 -21.625 1 79.62 18 GLY B N 1
ATOM 3282 C CA . GLY B 1 18 ? -2.174 38.375 -20.531 1 79.62 18 GLY B CA 1
ATOM 3283 C C . GLY B 1 18 ? -3.461 38.781 -19.844 1 79.62 18 GLY B C 1
ATOM 3284 O O . GLY B 1 18 ? -3.504 38.875 -18.609 1 79.62 18 GLY B O 1
ATOM 3285 N N . LEU B 1 19 ? -4.422 39 -20.609 1 81.38 19 LEU B N 1
ATOM 3286 C CA . LEU B 1 19 ? -5.715 39.375 -20.047 1 81.38 19 LEU B CA 1
ATOM 3287 C C . LEU B 1 19 ? -6.293 38.219 -19.234 1 81.38 19 LEU B C 1
ATOM 3289 O O . LEU B 1 19 ? -6.844 38.438 -18.141 1 81.38 19 LEU B O 1
ATOM 3293 N N . ILE B 1 20 ? -6.223 37.062 -19.781 1 81.81 20 ILE B N 1
ATOM 3294 C CA . ILE B 1 20 ? -6.703 35.906 -19.062 1 81.81 20 ILE B CA 1
ATOM 3295 C C . ILE B 1 20 ? -5.965 35.75 -17.734 1 81.81 20 ILE B C 1
ATOM 3297 O O . ILE B 1 20 ? -6.582 35.5 -16.703 1 81.81 20 ILE B O 1
ATOM 3301 N N . TYR B 1 21 ? -4.711 35.938 -17.844 1 81.81 21 TYR B N 1
ATOM 3302 C CA . TYR B 1 21 ? -3.906 35.906 -16.625 1 81.81 21 TYR B CA 1
ATOM 3303 C C . TYR B 1 21 ? -4.348 36.969 -15.641 1 81.81 21 TYR B C 1
ATOM 3305 O O . TYR B 1 21 ? -4.504 36.688 -14.445 1 81.81 21 TYR B O 1
ATOM 3313 N N . ALA B 1 22 ? -4.508 38.062 -16.109 1 80.88 22 ALA B N 1
ATOM 3314 C CA . ALA B 1 22 ? -4.914 39.188 -15.242 1 80.88 22 ALA B CA 1
ATOM 3315 C C . ALA B 1 22 ? -6.281 38.906 -14.617 1 80.88 22 ALA B C 1
ATOM 3317 O O . ALA B 1 22 ? -6.504 39.188 -13.438 1 80.88 22 ALA B O 1
ATOM 3318 N N . LEU B 1 23 ? -7.117 38.406 -15.398 1 83.25 23 LEU B N 1
ATOM 3319 C CA . LEU B 1 23 ? -8.445 38.094 -14.891 1 83.25 23 LEU B CA 1
ATOM 3320 C C . LEU B 1 23 ? -8.383 36.969 -13.867 1 83.25 23 LEU B C 1
ATOM 3322 O O . LEU B 1 23 ? -9.094 37 -12.859 1 83.25 23 LEU B O 1
ATOM 3326 N N . ALA B 1 24 ? -7.586 36.062 -14.164 1 82.5 24 ALA B N 1
ATOM 3327 C CA . ALA B 1 24 ? -7.398 34.969 -13.211 1 82.5 24 ALA B CA 1
ATOM 3328 C C . ALA B 1 24 ? -6.84 35.469 -11.891 1 82.5 24 ALA B C 1
ATOM 3330 O O . ALA B 1 24 ? -7.34 35.125 -10.82 1 82.5 24 ALA B O 1
ATOM 3331 N N . MET B 1 25 ? -5.91 36.312 -11.969 1 81.44 25 MET B N 1
ATOM 3332 C CA . MET B 1 25 ? -5.312 36.906 -10.766 1 81.44 25 MET B CA 1
ATOM 3333 C C . MET B 1 25 ? -6.312 37.781 -10.031 1 81.44 25 MET B C 1
ATOM 3335 O O . MET B 1 25 ? -6.355 37.781 -8.797 1 81.44 25 MET B O 1
ATOM 3339 N N . GLY B 1 26 ? -7 38.5 -10.812 1 82.69 26 GLY B N 1
ATOM 3340 C CA . GLY B 1 26 ? -8.047 39.312 -10.219 1 82.69 26 GLY B CA 1
ATOM 3341 C C . GLY B 1 26 ? -9.109 38.5 -9.516 1 82.69 26 GLY B C 1
ATOM 3342 O O . GLY B 1 26 ? -9.555 38.844 -8.422 1 82.69 26 GLY B O 1
ATOM 3343 N N . SER B 1 27 ? -9.438 37.469 -10.156 1 85.75 27 SER B N 1
ATOM 3344 C CA . SER B 1 27 ? -10.453 36.594 -9.57 1 85.75 27 SER B CA 1
ATOM 3345 C C . SER B 1 27 ? -9.984 36 -8.25 1 85.75 27 SER B C 1
ATOM 3347 O O . SER B 1 27 ? -10.789 35.719 -7.363 1 85.75 27 SER B O 1
ATOM 3349 N N . LEU B 1 28 ? -8.766 35.844 -8.109 1 84.12 28 LEU B N 1
ATOM 3350 C CA . LEU B 1 28 ? -8.188 35.25 -6.906 1 84.12 28 LEU B CA 1
ATOM 3351 C C . LEU B 1 28 ? -8.281 36.219 -5.73 1 84.12 28 LEU B C 1
ATOM 3353 O O . LEU B 1 28 ? -8.047 35.844 -4.582 1 84.12 28 LEU B O 1
ATOM 3357 N N . THR B 1 29 ? -8.633 37.438 -6.016 1 84.69 29 THR B N 1
ATOM 3358 C CA . THR B 1 29 ? -8.812 38.406 -4.93 1 84.69 29 THR B CA 1
ATOM 3359 C C . THR B 1 29 ? -10.203 38.281 -4.316 1 84.69 29 THR B C 1
ATOM 3361 O O . THR B 1 29 ? -10.469 38.812 -3.236 1 84.69 29 THR B O 1
ATOM 3364 N N . VAL B 1 30 ? -11.016 37.562 -5.016 1 87.5 30 VAL B N 1
ATOM 3365 C CA . VAL B 1 30 ? -12.352 37.281 -4.504 1 87.5 30 VAL B CA 1
ATOM 3366 C C . VAL B 1 30 ? -12.289 36.094 -3.521 1 87.5 30 VAL B C 1
ATOM 3368 O O . VAL B 1 30 ? -11.836 35 -3.873 1 87.5 30 VAL B O 1
ATOM 3371 N N . PRO B 1 31 ? -12.859 36.344 -2.324 1 86.19 31 PRO B N 1
ATOM 3372 C CA . PRO B 1 31 ? -12.688 35.344 -1.253 1 86.19 31 PRO B CA 1
ATOM 3373 C C . PRO B 1 31 ? -13.227 33.969 -1.628 1 86.19 31 PRO B C 1
ATOM 3375 O O . PRO B 1 31 ? -12.57 32.969 -1.372 1 86.19 31 PRO B O 1
ATOM 3378 N N . VAL B 1 32 ? -14.336 33.938 -2.209 1 86.5 32 VAL B N 1
ATOM 3379 C CA . VAL B 1 32 ? -14.953 32.656 -2.545 1 86.5 32 VAL B CA 1
ATOM 3380 C C . VAL B 1 32 ? -14.094 31.922 -3.574 1 86.5 32 VAL B C 1
ATOM 3382 O O . VAL B 1 32 ? -13.906 30.703 -3.486 1 86.5 32 VAL B O 1
ATOM 3385 N N . VAL B 1 33 ? -13.609 32.625 -4.531 1 88.06 33 VAL B N 1
ATOM 3386 C CA . VAL B 1 33 ? -12.75 32.031 -5.551 1 88.06 33 VAL B CA 1
ATOM 3387 C C . VAL B 1 33 ? -11.438 31.578 -4.918 1 88.06 33 VAL B C 1
ATOM 3389 O O . VAL B 1 33 ? -10.961 30.484 -5.191 1 88.06 33 VAL B O 1
ATOM 3392 N N . GLN B 1 34 ? -10.945 32.406 -4.074 1 87.5 34 GLN B N 1
ATOM 3393 C CA . GLN B 1 34 ? -9.695 32.062 -3.393 1 87.5 34 GLN B CA 1
ATOM 3394 C C . GLN B 1 34 ? -9.812 30.781 -2.586 1 87.5 34 GLN B C 1
ATOM 3396 O O . GLN B 1 34 ? -8.93 29.938 -2.635 1 87.5 34 GLN B O 1
ATOM 3401 N N . ARG B 1 35 ? -10.883 30.672 -1.896 1 88.5 35 ARG B N 1
ATOM 3402 C CA . ARG B 1 35 ? -11.109 29.484 -1.069 1 88.5 35 ARG B CA 1
ATOM 3403 C C . ARG B 1 35 ? -11.258 28.234 -1.931 1 88.5 35 ARG B C 1
ATOM 3405 O O . ARG B 1 35 ? -10.719 27.188 -1.597 1 88.5 35 ARG B O 1
ATOM 3412 N N . ASN B 1 36 ? -11.914 28.422 -2.992 1 89.81 36 ASN B N 1
ATOM 3413 C CA . ASN B 1 36 ? -12.125 27.266 -3.865 1 89.81 36 ASN B CA 1
ATOM 3414 C C . ASN B 1 36 ? -10.82 26.828 -4.523 1 89.81 36 ASN B C 1
ATOM 3416 O O . ASN B 1 36 ? -10.609 25.625 -4.75 1 89.81 36 ASN B O 1
ATOM 3420 N N . VAL B 1 37 ? -10 27.734 -4.812 1 86.69 37 VAL B N 1
ATOM 3421 C CA . VAL B 1 37 ? -8.734 27.406 -5.453 1 86.69 37 VAL B CA 1
ATOM 3422 C C . VAL B 1 37 ? -7.766 26.844 -4.422 1 86.69 37 VAL B C 1
ATOM 3424 O O . VAL B 1 37 ? -6.969 25.953 -4.738 1 86.69 37 VAL B O 1
ATOM 3427 N N . THR B 1 38 ? -7.891 27.281 -3.209 1 89.56 38 THR B N 1
ATOM 3428 C CA . THR B 1 38 ? -7 26.844 -2.139 1 89.56 38 THR B CA 1
ATOM 3429 C C . THR B 1 38 ? -7.363 25.438 -1.674 1 89.56 38 THR B C 1
ATOM 3431 O O . THR B 1 38 ? -6.492 24.562 -1.584 1 89.56 38 THR B O 1
ATOM 3434 N N . TYR B 1 39 ? -8.617 25.25 -1.435 1 94.75 39 TYR B N 1
ATOM 3435 C CA . TYR B 1 39 ? -9.055 24 -0.815 1 94.75 39 TYR B CA 1
ATOM 3436 C C . TYR B 1 39 ? -9.492 22.984 -1.87 1 94.75 39 TYR B C 1
ATOM 3438 O O . TYR B 1 39 ? -9.469 21.781 -1.63 1 94.75 39 TYR B O 1
ATOM 3446 N N . VAL B 1 40 ? -9.961 23.484 -3.043 1 93.44 40 VAL B N 1
ATOM 3447 C CA . VAL B 1 40 ? -10.43 22.672 -4.16 1 93.44 40 VAL B CA 1
ATOM 3448 C C . VAL B 1 40 ? -11.438 21.641 -3.662 1 93.44 40 VAL B C 1
ATOM 3450 O O . VAL B 1 40 ? -11.422 20.484 -4.105 1 93.44 40 VAL B O 1
ATOM 3453 N N . HIS B 1 41 ? -12.156 21.984 -2.688 1 92.81 41 HIS B N 1
ATOM 3454 C CA . HIS B 1 41 ? -13.109 21.078 -2.055 1 92.81 41 HIS B CA 1
ATOM 3455 C C . HIS B 1 41 ? -14.32 20.844 -2.945 1 92.81 41 HIS B C 1
ATOM 3457 O O . HIS B 1 41 ? -15.055 19.875 -2.756 1 92.81 41 HIS B O 1
ATOM 3463 N N . ASN B 1 42 ? -14.492 21.656 -3.979 1 90.56 42 ASN B N 1
ATOM 3464 C CA . ASN B 1 42 ? -15.641 21.547 -4.863 1 90.56 42 ASN B CA 1
ATOM 3465 C C . ASN B 1 42 ? -15.484 20.375 -5.84 1 90.56 42 ASN B C 1
ATOM 3467 O O . ASN B 1 42 ? -16.469 19.922 -6.438 1 90.56 42 ASN B O 1
ATOM 3471 N N . ILE B 1 43 ? -14.266 20.094 -6.121 1 90.81 43 ILE B N 1
ATOM 3472 C CA . ILE B 1 43 ? -14.062 18.812 -6.805 1 90.81 43 ILE B CA 1
ATOM 3473 C C . ILE B 1 43 ? -14.32 17.656 -5.84 1 90.81 43 ILE B C 1
ATOM 3475 O O . ILE B 1 43 ? -13.453 17.312 -5.031 1 90.81 43 ILE B O 1
ATOM 3479 N N . ASN B 1 44 ? -15.516 17.141 -5.965 1 91.88 44 ASN B N 1
ATOM 3480 C CA . ASN B 1 44 ? -15.984 16.203 -4.961 1 91.88 44 ASN B CA 1
ATOM 3481 C C . ASN B 1 44 ? -16.469 14.898 -5.598 1 91.88 44 ASN B C 1
ATOM 3483 O O . ASN B 1 44 ? -17.641 14.789 -5.969 1 91.88 44 ASN B O 1
ATOM 3487 N N . PRO B 1 45 ? -15.633 13.883 -5.605 1 93.31 45 PRO B N 1
ATOM 3488 C CA . PRO B 1 45 ? -15.953 12.617 -6.27 1 93.31 45 PRO B CA 1
ATOM 3489 C C . PRO B 1 45 ? -17.078 11.859 -5.578 1 93.31 45 PRO B C 1
ATOM 3491 O O . PRO B 1 45 ? -17.516 10.812 -6.062 1 93.31 45 PRO B O 1
ATOM 3494 N N . THR B 1 46 ? -17.609 12.312 -4.496 1 92.19 46 THR B N 1
ATOM 3495 C CA . THR B 1 46 ? -18.719 11.633 -3.84 1 92.19 46 THR B CA 1
ATOM 3496 C C . THR B 1 46 ? -19.969 11.648 -4.723 1 92.19 46 THR B C 1
ATOM 3498 O O . THR B 1 46 ? -20.922 10.914 -4.469 1 92.19 46 THR B O 1
ATOM 3501 N N . TYR B 1 47 ? -19.922 12.414 -5.738 1 88.88 47 TYR B N 1
ATOM 3502 C CA . TYR B 1 47 ? -21 12.406 -6.715 1 88.88 47 TYR B CA 1
ATOM 3503 C C . TYR B 1 47 ? -21.109 11.047 -7.41 1 88.88 47 TYR B C 1
ATOM 3505 O O . TYR B 1 47 ? -22.172 10.672 -7.891 1 88.88 47 TYR B O 1
ATOM 3513 N N . TRP B 1 48 ? -19.984 10.234 -7.395 1 90.38 48 TRP B N 1
ATOM 3514 C CA . TRP B 1 48 ? -20.016 8.945 -8.07 1 90.38 48 TRP B CA 1
ATOM 3515 C C . TRP B 1 48 ? -19.328 7.871 -7.227 1 90.38 48 TRP B C 1
ATOM 3517 O O . TRP B 1 48 ? -19.297 6.699 -7.602 1 90.38 48 TRP B O 1
ATOM 3527 N N . GLN B 1 49 ? -18.781 8.328 -6.168 1 93.12 49 GLN B N 1
ATOM 3528 C CA . GLN B 1 49 ? -18.172 7.387 -5.238 1 93.12 49 GLN B CA 1
ATOM 3529 C C . GLN B 1 49 ? -18.938 7.344 -3.916 1 93.12 49 GLN B C 1
ATOM 3531 O O . GLN B 1 49 ? -19.328 8.391 -3.387 1 93.12 49 GLN B O 1
ATOM 3536 N N . ASP B 1 50 ? -19.141 6.156 -3.475 1 93.44 50 ASP B N 1
ATOM 3537 C CA . ASP B 1 50 ? -19.812 5.957 -2.193 1 93.44 50 ASP B CA 1
ATOM 3538 C C . ASP B 1 50 ? -18.797 5.699 -1.079 1 93.44 50 ASP B C 1
ATOM 3540 O O . ASP B 1 50 ? -18.234 4.605 -0.983 1 93.44 50 ASP B O 1
ATOM 3544 N N . LEU B 1 51 ? -18.625 6.645 -0.175 1 94.06 51 LEU B N 1
ATOM 3545 C CA . LEU B 1 51 ? -17.625 6.559 0.886 1 94.06 51 LEU B CA 1
ATOM 3546 C C . LEU B 1 51 ? -18.047 5.535 1.938 1 94.06 51 LEU B C 1
ATOM 3548 O O . LEU B 1 51 ? -17.234 5.137 2.775 1 94.06 51 LEU B O 1
ATOM 3552 N N . ASN B 1 52 ? -19.25 5.078 1.839 1 89.81 52 ASN B N 1
ATOM 3553 C CA . ASN B 1 52 ? -19.688 4.023 2.746 1 89.81 52 ASN B CA 1
ATOM 3554 C C . ASN B 1 52 ? -19.359 2.639 2.203 1 89.81 52 ASN B C 1
ATOM 3556 O O . ASN B 1 52 ? -19.406 1.648 2.936 1 89.81 52 ASN B O 1
ATOM 3560 N N . ASN B 1 53 ? -19.141 2.551 0.969 1 91.81 53 ASN B N 1
ATOM 3561 C CA . ASN B 1 53 ? -18.641 1.324 0.359 1 91.81 53 ASN B CA 1
ATOM 3562 C C . ASN B 1 53 ? -17.109 1.292 0.343 1 91.81 53 ASN B C 1
ATOM 3564 O O . ASN B 1 53 ? -16.5 1.481 -0.706 1 91.81 53 ASN B O 1
ATOM 3568 N N . THR B 1 54 ? -16.562 0.947 1.459 1 93.5 54 THR B N 1
ATOM 3569 C CA . THR B 1 54 ? -15.141 1.118 1.69 1 93.5 54 THR B CA 1
ATOM 3570 C C . THR B 1 54 ? -14.336 0.099 0.888 1 93.5 54 THR B C 1
ATOM 3572 O O . THR B 1 54 ? -13.141 0.288 0.655 1 93.5 54 THR B O 1
ATOM 3575 N N . GLU B 1 55 ? -14.953 -1.008 0.425 1 94 55 GLU B N 1
ATOM 3576 C CA . GLU B 1 55 ? -14.273 -2.029 -0.362 1 94 55 GLU B CA 1
ATOM 3577 C C . GLU B 1 55 ? -13.75 -1.456 -1.678 1 94 55 GLU B C 1
ATOM 3579 O O . GLU B 1 55 ? -12.75 -1.93 -2.215 1 94 55 GLU B O 1
ATOM 3584 N N . GLN B 1 56 ? -14.461 -0.461 -2.158 1 95.12 56 GLN B N 1
ATOM 3585 C CA . GLN B 1 56 ? -14.039 0.147 -3.416 1 95.12 56 GLN B CA 1
ATOM 3586 C C . GLN B 1 56 ? -12.688 0.841 -3.27 1 95.12 56 GLN B C 1
ATOM 3588 O O . GLN B 1 56 ? -12.008 1.102 -4.262 1 95.12 56 GLN B O 1
ATOM 3593 N N . PHE B 1 57 ? -12.375 1.08 -2.018 1 96.5 57 PHE B N 1
ATOM 3594 C CA . PHE B 1 57 ? -11.117 1.778 -1.769 1 96.5 57 PHE B CA 1
ATOM 3595 C C . PHE B 1 57 ? -10.055 0.812 -1.263 1 96.5 57 PHE B C 1
ATOM 3597 O O . PHE B 1 57 ? -9.016 1.237 -0.751 1 96.5 57 PHE B O 1
ATOM 3604 N N . GLY B 1 58 ? -10.305 -0.499 -1.311 1 96.56 58 GLY B N 1
ATOM 3605 C CA . GLY B 1 58 ? -9.297 -1.497 -1.012 1 96.56 58 GLY B CA 1
ATOM 3606 C C . GLY B 1 58 ? -9.359 -2.006 0.417 1 96.56 58 GLY B C 1
ATOM 3607 O O . GLY B 1 58 ? -8.43 -2.664 0.889 1 96.56 58 GLY B O 1
ATOM 3608 N N . PHE B 1 59 ? -10.422 -1.696 1.121 1 98.12 59 PHE B N 1
ATOM 3609 C CA . PHE B 1 59 ? -10.555 -2.148 2.5 1 98.12 59 PHE B CA 1
ATOM 3610 C C . PHE B 1 59 ? -11.57 -3.281 2.602 1 98.12 59 PHE B C 1
ATOM 3612 O O . PHE B 1 59 ? -12.25 -3.6 1.626 1 98.12 59 PHE B O 1
ATOM 3619 N N . ILE B 1 60 ? -11.578 -3.957 3.75 1 96.25 60 ILE B N 1
ATOM 3620 C CA . ILE B 1 60 ? -12.484 -5.074 3.994 1 96.25 60 ILE B CA 1
ATOM 3621 C C . ILE B 1 60 ? -13.828 -4.551 4.492 1 96.25 60 ILE B C 1
ATOM 3623 O O . ILE B 1 60 ? -13.891 -3.531 5.184 1 96.25 60 ILE B O 1
ATOM 3627 N N . HIS B 1 61 ? -14.789 -5.293 4.117 1 92.12 61 HIS B N 1
ATOM 3628 C CA . HIS B 1 61 ? -16.094 -4.965 4.652 1 92.12 61 HIS B CA 1
ATOM 3629 C C . HIS B 1 61 ? -16.094 -4.957 6.18 1 92.12 61 HIS B C 1
ATOM 3631 O O . HIS B 1 61 ? -15.578 -5.891 6.801 1 92.12 61 HIS B O 1
ATOM 3637 N N . HIS B 1 62 ? -16.453 -3.928 6.852 1 94.31 62 HIS B N 1
ATOM 3638 C CA . HIS B 1 62 ? -16.578 -3.738 8.289 1 94.31 62 HIS B CA 1
ATOM 3639 C C . HIS B 1 62 ? -15.227 -3.391 8.914 1 94.31 62 HIS B C 1
ATOM 3641 O O . HIS B 1 62 ? -15.086 -3.365 10.141 1 94.31 62 HIS B O 1
ATOM 3647 N N . GLN B 1 63 ? -14.242 -3.23 8.07 1 97.44 63 GLN B N 1
ATOM 3648 C CA . GLN B 1 63 ? -12.953 -2.811 8.602 1 97.44 63 GLN B CA 1
ATOM 3649 C C . GLN B 1 63 ? -12.977 -1.342 9.016 1 97.44 63 GLN B C 1
ATOM 3651 O O . GLN B 1 63 ? -12.234 -0.93 9.906 1 97.44 63 GLN B O 1
ATOM 3656 N N . ILE B 1 64 ? -13.875 -0.593 8.367 1 98.06 64 ILE B N 1
ATOM 3657 C CA . ILE B 1 64 ? -13.953 0.849 8.57 1 98.06 64 ILE B CA 1
ATOM 3658 C C . ILE B 1 64 ? -15.305 1.214 9.188 1 98.06 64 ILE B C 1
ATOM 3660 O O . ILE B 1 64 ? -16.359 0.863 8.641 1 98.06 64 ILE B O 1
ATOM 3664 N N . GLN B 1 65 ? -15.281 1.852 10.32 1 97.19 65 GLN B N 1
ATOM 3665 C CA . GLN B 1 65 ? -16.469 2.439 10.914 1 97.19 65 GLN B CA 1
ATOM 3666 C C . GLN B 1 65 ? -16.594 3.92 10.57 1 97.19 65 GLN B C 1
ATOM 3668 O O . GLN B 1 65 ? -15.797 4.738 11.047 1 97.19 65 GLN B O 1
ATOM 3673 N N . PRO B 1 66 ? -17.516 4.254 9.695 1 97.56 66 PRO B N 1
ATOM 3674 C CA . PRO B 1 66 ? -17.75 5.68 9.445 1 97.56 66 PRO B CA 1
ATOM 3675 C C . PRO B 1 66 ? -18.516 6.359 10.578 1 97.56 66 PRO B C 1
ATOM 3677 O O . PRO B 1 66 ? -19.359 5.73 11.227 1 97.56 66 PRO B O 1
ATOM 3680 N N . PHE B 1 67 ? -18.203 7.59 10.836 1 97.94 67 PHE B N 1
ATOM 3681 C CA . PHE B 1 67 ? -18.938 8.336 11.844 1 97.94 67 PHE B CA 1
ATOM 3682 C C . PHE B 1 67 ? -18.922 9.828 11.539 1 97.94 67 PHE B C 1
ATOM 3684 O O . PHE B 1 67 ? -18.172 10.273 10.664 1 97.94 67 PHE B O 1
ATOM 3691 N N . THR B 1 68 ? -19.766 10.57 12.18 1 98.38 68 THR B N 1
ATOM 3692 C CA . THR B 1 68 ? -19.812 12.023 12.039 1 98.38 68 THR B CA 1
ATOM 3693 C C . THR B 1 68 ? -19.516 12.703 13.375 1 98.38 68 THR B C 1
ATOM 3695 O O . THR B 1 68 ? -19.75 12.125 14.438 1 98.38 68 THR B O 1
ATOM 3698 N N . ILE B 1 69 ? -18.953 13.82 13.281 1 97.69 69 ILE B N 1
ATOM 3699 C CA . ILE B 1 69 ? -18.734 14.711 14.406 1 97.69 69 ILE B CA 1
ATOM 3700 C C . ILE B 1 69 ? -19.359 16.078 14.109 1 97.69 69 ILE B C 1
ATOM 3702 O O . ILE B 1 69 ? -19.219 16.594 12.992 1 97.69 69 ILE B O 1
ATOM 3706 N N . THR B 1 70 ? -20.016 16.625 15.047 1 97.5 70 THR B N 1
ATOM 3707 C CA . THR B 1 70 ? -20.578 17.969 14.898 1 97.5 70 THR B CA 1
ATOM 3708 C C . THR B 1 70 ? -19.719 19 15.609 1 97.5 70 THR B C 1
ATOM 3710 O O . THR B 1 70 ? -19.391 18.844 16.781 1 97.5 70 THR B O 1
ATOM 3713 N N . THR B 1 71 ? -19.328 20 14.859 1 97.25 71 THR B N 1
ATOM 3714 C CA . THR B 1 71 ? -18.531 21.062 15.438 1 97.25 71 THR B CA 1
ATOM 3715 C C . THR B 1 71 ? -19.406 22.031 16.234 1 97.25 71 THR B C 1
ATOM 3717 O O . THR B 1 71 ? -20.625 21.953 16.188 1 97.25 71 THR B O 1
ATOM 3720 N N . SER B 1 72 ? -18.781 22.906 16.984 1 94.31 72 SER B N 1
ATOM 3721 C CA . SER B 1 72 ? -19.5 23.844 17.844 1 94.31 72 SER B CA 1
ATOM 3722 C C . SER B 1 72 ? -20.359 24.797 17 1 94.31 72 SER B C 1
ATOM 3724 O O . SER B 1 72 ? -21.391 25.297 17.484 1 94.31 72 SER B O 1
ATOM 3726 N N . ASP B 1 73 ? -19.938 25.016 15.805 1 96.38 73 ASP B N 1
ATOM 3727 C CA . ASP B 1 73 ? -20.703 25.891 14.922 1 96.38 73 ASP B CA 1
ATOM 3728 C C . ASP B 1 73 ? -21.609 25.078 13.984 1 96.38 73 ASP B C 1
ATOM 3730 O O . ASP B 1 73 ? -21.938 25.547 12.891 1 96.38 73 ASP B O 1
ATOM 3734 N N . ASN B 1 74 ? -21.859 23.891 14.281 1 96.94 74 ASN B N 1
ATOM 3735 C CA . ASN B 1 74 ? -22.922 23.047 13.727 1 96.94 74 ASN B CA 1
ATOM 3736 C C . ASN B 1 74 ? -22.531 22.516 12.352 1 96.94 74 ASN B C 1
ATOM 3738 O O . ASN B 1 74 ? -23.391 22.375 11.477 1 96.94 74 ASN B O 1
ATOM 3742 N N . VAL B 1 75 ? -21.297 22.344 12.086 1 98.19 75 VAL B N 1
ATOM 3743 C CA . VAL B 1 75 ? -20.812 21.641 10.906 1 98.19 75 VAL B CA 1
ATOM 3744 C C . VAL B 1 75 ? -20.703 20.156 11.195 1 98.19 75 VAL B C 1
ATOM 3746 O O . VAL B 1 75 ? -20.25 19.75 12.273 1 98.19 75 VAL B O 1
ATOM 3749 N N . SER B 1 76 ? -21.203 19.344 10.281 1 98.62 76 SER B N 1
ATOM 3750 C CA . SER B 1 76 ? -21.078 17.891 10.406 1 98.62 76 SER B CA 1
ATOM 3751 C C . SER B 1 76 ? -19.859 17.391 9.633 1 98.62 76 SER B C 1
ATOM 3753 O O . SER B 1 76 ? -19.781 17.547 8.414 1 98.62 76 SER B O 1
ATOM 3755 N N . LEU B 1 77 ? -18.969 16.797 10.32 1 98.81 77 LEU B N 1
ATOM 3756 C CA . LEU B 1 77 ? -17.766 16.25 9.711 1 98.81 77 LEU B CA 1
ATOM 3757 C C . LEU B 1 77 ? -17.906 14.742 9.492 1 98.81 77 LEU B C 1
ATOM 3759 O O . LEU B 1 77 ? -18.438 14.031 10.344 1 98.81 77 LEU B O 1
ATOM 3763 N N . PHE B 1 78 ? -17.453 14.305 8.359 1 98.75 78 PHE B N 1
ATOM 3764 C CA . PHE B 1 78 ? -17.422 12.883 8.047 1 98.75 78 PHE B CA 1
ATOM 3765 C C . PHE B 1 78 ? -16.031 12.297 8.344 1 98.75 78 PHE B C 1
ATOM 3767 O O . PHE B 1 78 ? -15.016 12.891 7.98 1 98.75 78 PHE B O 1
ATOM 3774 N N . ALA B 1 79 ? -16.047 11.117 8.992 1 98.75 79 ALA B N 1
ATOM 3775 C CA . ALA B 1 79 ? -14.766 10.523 9.375 1 98.75 79 ALA B CA 1
ATOM 3776 C C . ALA B 1 79 ? -14.812 9 9.281 1 98.75 79 ALA B C 1
ATOM 3778 O O . ALA B 1 79 ? -15.898 8.414 9.211 1 98.75 79 ALA B O 1
ATOM 3779 N N . TRP B 1 80 ? -13.641 8.375 9.125 1 98.75 80 TRP B N 1
ATOM 3780 C CA . TRP B 1 80 ? -13.43 6.93 9.141 1 98.75 80 TRP B CA 1
ATOM 3781 C C . TRP B 1 80 ? -12.562 6.527 10.328 1 98.75 80 TRP B C 1
ATOM 3783 O O . TRP B 1 80 ? -11.539 7.16 10.602 1 98.75 80 TRP B O 1
ATOM 3793 N N . HIS B 1 81 ? -13.008 5.566 11.086 1 98.75 81 HIS B N 1
ATOM 3794 C CA . HIS B 1 81 ? -12.102 4.785 11.906 1 98.75 81 HIS B CA 1
ATOM 3795 C C . HIS B 1 81 ? -11.695 3.492 11.211 1 98.75 81 HIS B C 1
ATOM 3797 O O . HIS B 1 81 ? -12.555 2.689 10.836 1 98.75 81 HIS B O 1
ATOM 3803 N N . ILE B 1 82 ? -10.422 3.252 11.023 1 98.81 82 ILE B N 1
ATOM 3804 C CA . ILE B 1 82 ? -9.922 2.107 10.273 1 98.81 82 ILE B CA 1
ATOM 3805 C C . ILE B 1 82 ? -9.164 1.168 11.203 1 98.81 82 ILE B C 1
ATOM 3807 O O . ILE B 1 82 ? -8.18 1.567 11.836 1 98.81 82 ILE B O 1
ATOM 3811 N N . LEU B 1 83 ? -9.555 -0.085 11.227 1 98.31 83 LEU B N 1
ATOM 3812 C CA . LEU B 1 83 ? -8.953 -1.119 12.062 1 98.31 83 LEU B CA 1
ATOM 3813 C C . LEU B 1 83 ? -7.73 -1.721 11.383 1 98.31 83 LEU B C 1
ATOM 3815 O O . LEU B 1 83 ? -7.742 -1.966 10.18 1 98.31 83 LEU B O 1
ATOM 3819 N N . PRO B 1 84 ? -6.668 -1.921 12.188 1 98.38 84 PRO B N 1
ATOM 3820 C CA . PRO B 1 84 ? -5.613 -2.734 11.578 1 98.38 84 PRO B CA 1
ATOM 3821 C C . PRO B 1 84 ? -6.074 -4.152 11.258 1 98.38 84 PRO B C 1
ATOM 3823 O O . PRO B 1 84 ? -6.957 -4.691 11.93 1 98.38 84 PRO B O 1
ATOM 3826 N N . THR B 1 85 ? -5.465 -4.773 10.289 1 97.88 85 THR B N 1
ATOM 3827 C CA . THR B 1 85 ? -5.934 -6.023 9.703 1 97.88 85 THR B CA 1
ATOM 3828 C C . THR B 1 85 ? -5.93 -7.145 10.742 1 97.88 85 THR B C 1
ATOM 3830 O O . THR B 1 85 ? -6.836 -7.98 10.758 1 97.88 85 THR B O 1
ATOM 3833 N N . HIS B 1 86 ? -4.898 -7.215 11.617 1 97.56 86 HIS B N 1
ATOM 3834 C CA . HIS B 1 86 ? -4.82 -8.305 12.578 1 97.56 86 HIS B CA 1
ATOM 3835 C C . HIS B 1 86 ? -5.961 -8.234 13.594 1 97.56 86 HIS B C 1
ATOM 3837 O O . HIS B 1 86 ? -6.48 -9.266 14.023 1 97.56 86 HIS B O 1
ATOM 3843 N N . LEU B 1 87 ? -6.359 -7.023 14 1 98.19 87 LEU B N 1
ATOM 3844 C CA . LEU B 1 87 ? -7.496 -6.898 14.898 1 98.19 87 LEU B CA 1
ATOM 3845 C C . LEU B 1 87 ? -8.797 -7.246 14.188 1 98.19 87 LEU B C 1
ATOM 3847 O O . LEU B 1 87 ? -9.688 -7.863 14.773 1 98.19 87 LEU B O 1
ATOM 3851 N N . TYR B 1 88 ? -8.914 -6.793 12.922 1 97.94 88 TYR B N 1
ATOM 3852 C CA . TYR B 1 88 ? -10.07 -7.238 12.148 1 97.94 88 TYR B CA 1
ATOM 3853 C C . TYR B 1 88 ? -10.164 -8.758 12.141 1 97.94 88 TYR B C 1
ATOM 3855 O O . TYR B 1 88 ? -11.234 -9.328 12.383 1 97.94 88 TYR B O 1
ATOM 3863 N N . CYS B 1 89 ? -9.055 -9.398 11.828 1 97.06 89 CYS B N 1
ATOM 3864 C CA . CYS B 1 89 ? -8.992 -10.852 11.75 1 97.06 89 CYS B CA 1
ATOM 3865 C C . CYS B 1 89 ? -9.438 -11.484 13.055 1 97.06 89 CYS B C 1
ATOM 3867 O O . CYS B 1 89 ? -10.289 -12.383 13.062 1 97.06 89 CYS B O 1
ATOM 3869 N N . LYS B 1 90 ? -8.93 -11 14.141 1 96.88 90 LYS B N 1
ATOM 3870 C CA . LYS B 1 90 ? -9.203 -11.57 15.461 1 96.88 90 LYS B CA 1
ATOM 3871 C C . LYS B 1 90 ? -10.656 -11.359 15.867 1 96.88 90 LYS B C 1
ATOM 3873 O O . LYS B 1 90 ? -11.242 -12.188 16.562 1 96.88 90 LYS B O 1
ATOM 3878 N N . HIS B 1 91 ? -11.281 -10.273 15.414 1 97.38 91 HIS B N 1
ATOM 3879 C CA . HIS B 1 91 ? -12.617 -9.914 15.883 1 97.38 91 HIS B CA 1
ATOM 3880 C C . HIS B 1 91 ? -13.625 -9.938 14.742 1 97.38 91 HIS B C 1
ATOM 3882 O O . HIS B 1 91 ? -14.625 -9.219 14.773 1 97.38 91 HIS B O 1
ATOM 3888 N N . GLU B 1 92 ? -13.328 -10.68 13.719 1 95.69 92 GLU B N 1
ATOM 3889 C CA . GLU B 1 92 ? -14.125 -10.703 12.492 1 95.69 92 GLU B CA 1
ATOM 3890 C C . GLU B 1 92 ? -15.578 -11.062 12.789 1 95.69 92 GLU B C 1
ATOM 3892 O O . GLU B 1 92 ? -16.5 -10.414 12.289 1 95.69 92 GLU B O 1
ATOM 3897 N N . ARG B 1 93 ? -15.82 -12.062 13.617 1 95.12 93 ARG B N 1
ATOM 3898 C CA . ARG B 1 93 ? -17.172 -12.508 13.938 1 95.12 93 ARG B CA 1
ATOM 3899 C C . ARG B 1 93 ? -17.969 -11.398 14.617 1 95.12 93 ARG B C 1
ATOM 3901 O O . ARG B 1 93 ? -19.109 -11.125 14.242 1 95.12 93 ARG B O 1
ATOM 3908 N N . ALA B 1 94 ? -17.344 -10.758 15.562 1 95.88 94 ALA B N 1
ATOM 3909 C CA . ALA B 1 94 ? -18.016 -9.688 16.297 1 95.88 94 ALA B CA 1
ATOM 3910 C C . ALA B 1 94 ? -18.297 -8.5 15.391 1 95.88 94 ALA B C 1
ATOM 3912 O O . ALA B 1 94 ? -19.359 -7.871 15.492 1 95.88 94 ALA B O 1
ATOM 3913 N N . LEU B 1 95 ? -17.328 -8.172 14.531 1 95.75 95 LEU B N 1
ATOM 3914 C CA . LEU B 1 95 ? -17.484 -7.051 13.609 1 95.75 95 LEU B CA 1
ATOM 3915 C C . LEU B 1 95 ? -18.625 -7.305 12.633 1 95.75 95 LEU B C 1
ATOM 3917 O O . LEU B 1 95 ? -19.453 -6.418 12.383 1 95.75 95 LEU B O 1
ATOM 3921 N N . LYS B 1 96 ? -18.703 -8.539 12.125 1 92.25 96 LYS B N 1
ATOM 3922 C CA . LYS B 1 96 ? -19.719 -8.891 11.141 1 92.25 96 LYS B CA 1
ATOM 3923 C C . LYS B 1 96 ? -21.094 -9.008 11.789 1 92.25 96 LYS B C 1
ATOM 3925 O O . LYS B 1 96 ? -22.125 -8.797 11.133 1 92.25 96 LYS B O 1
ATOM 3930 N N . ALA B 1 97 ? -21.141 -9.312 13.062 1 93.62 97 ALA B N 1
ATOM 3931 C CA . ALA B 1 97 ? -22.406 -9.484 13.789 1 93.62 97 ALA B CA 1
ATOM 3932 C C . ALA B 1 97 ? -22.969 -8.141 14.227 1 93.62 97 ALA B C 1
ATOM 3934 O O . ALA B 1 97 ? -24.125 -8.047 14.625 1 93.62 97 ALA B O 1
ATOM 3935 N N . GLN B 1 98 ? -22.141 -7.156 14.047 1 89.69 98 GLN B N 1
ATOM 3936 C CA . GLN B 1 98 ? -22.594 -5.836 14.477 1 89.69 98 GLN B CA 1
ATOM 3937 C C . GLN B 1 98 ? -23.75 -5.352 13.617 1 89.69 98 GLN B C 1
ATOM 3939 O O . GLN B 1 98 ? -23.641 -5.281 12.391 1 89.69 98 GLN B O 1
ATOM 3944 N N . PRO B 1 99 ? -24.969 -5.145 14.117 1 80.38 99 PRO B N 1
ATOM 3945 C CA . PRO B 1 99 ? -26.188 -4.848 13.352 1 80.38 99 PRO B CA 1
ATOM 3946 C C . PRO B 1 99 ? -26.078 -3.555 12.547 1 80.38 99 PRO B C 1
ATOM 3948 O O . PRO B 1 99 ? -26.516 -3.504 11.391 1 80.38 99 PRO B O 1
ATOM 3951 N N . ASP B 1 100 ? -25.562 -2.498 13.078 1 82.94 100 ASP B N 1
ATOM 3952 C CA . ASP B 1 100 ? -25.562 -1.188 12.43 1 82.94 100 ASP B CA 1
ATOM 3953 C C . ASP B 1 100 ? -24.141 -0.694 12.195 1 82.94 100 ASP B C 1
ATOM 3955 O O . ASP B 1 100 ? -23.688 0.262 12.836 1 82.94 100 ASP B O 1
ATOM 3959 N N . PHE B 1 101 ? -23.5 -1.233 11.055 1 87.31 101 PHE B N 1
ATOM 3960 C CA . PHE B 1 101 ? -22.125 -0.846 10.75 1 87.31 101 PHE B CA 1
ATOM 3961 C C . PHE B 1 101 ? -22.094 0.444 9.938 1 87.31 101 PHE B C 1
ATOM 3963 O O . PHE B 1 101 ? -21.031 1.031 9.742 1 87.31 101 PHE B O 1
ATOM 3970 N N . GLY B 1 102 ? -23.125 1.079 9.664 1 89.5 102 GLY B N 1
ATOM 3971 C CA . GLY B 1 102 ? -23.188 2.25 8.805 1 89.5 102 GLY B CA 1
ATOM 3972 C C . GLY B 1 102 ? -22.844 3.537 9.523 1 89.5 102 GLY B C 1
ATOM 3973 O O . GLY B 1 102 ? -22.375 3.512 10.664 1 89.5 102 GLY B O 1
ATOM 3974 N N . LEU B 1 103 ? -22.906 4.605 8.781 1 95.38 103 LEU B N 1
ATOM 3975 C CA . LEU B 1 103 ? -22.609 5.945 9.273 1 95.38 103 LEU B CA 1
ATOM 3976 C C . LEU B 1 103 ? -23.438 6.277 10.5 1 95.38 103 LEU B C 1
ATOM 3978 O O . LEU B 1 103 ? -24.656 6.02 10.516 1 95.38 103 LEU B O 1
ATOM 3982 N N . LYS B 1 104 ? -22.828 6.773 11.5 1 95.56 104 LYS B N 1
ATOM 3983 C CA . LYS B 1 104 ? -23.531 7.203 12.711 1 95.56 104 LYS B CA 1
ATOM 3984 C C . LYS B 1 104 ? -22.734 8.281 13.453 1 95.56 104 LYS B C 1
ATOM 3986 O O . LYS B 1 104 ? -21.547 8.453 13.219 1 95.56 104 LYS B O 1
ATOM 3991 N N . PRO B 1 105 ? -23.406 9.031 14.305 1 96.94 105 PRO B N 1
ATOM 3992 C CA . PRO B 1 105 ? -22.672 10.016 15.109 1 96.94 105 PRO B CA 1
ATOM 3993 C C . PRO B 1 105 ? -21.641 9.367 16.047 1 96.94 105 PRO B C 1
ATOM 3995 O O . PRO B 1 105 ? -21.859 8.25 16.516 1 96.94 105 PRO B O 1
ATOM 3998 N N . PHE B 1 106 ? -20.641 10.062 16.328 1 96.56 106 PHE B N 1
ATOM 3999 C CA . PHE B 1 106 ? -19.531 9.523 17.109 1 96.56 106 PHE B CA 1
ATOM 4000 C C . PHE B 1 106 ? -20.016 9 18.453 1 96.56 106 PHE B C 1
ATOM 4002 O O . PHE B 1 106 ? -19.516 7.988 18.953 1 96.56 106 PHE B O 1
ATOM 4009 N N . GLN B 1 107 ? -21 9.641 19.016 1 93.12 107 GLN B N 1
ATOM 4010 C CA . GLN B 1 107 ? -21.516 9.219 20.328 1 93.12 107 GLN B CA 1
ATOM 4011 C C . GLN B 1 107 ? -22.016 7.781 20.266 1 93.12 107 GLN B C 1
ATOM 4013 O O . GLN B 1 107 ? -21.906 7.043 21.25 1 93.12 107 GLN B O 1
ATOM 4018 N N . VAL B 1 108 ? -22.531 7.469 19.141 1 94.44 108 VAL B N 1
ATOM 4019 C CA . VAL B 1 108 ? -23.016 6.109 18.938 1 94.44 108 VAL B CA 1
ATOM 4020 C C . VAL B 1 108 ? -21.891 5.219 18.438 1 94.44 108 VAL B C 1
ATOM 4022 O O . VAL B 1 108 ? -21.703 4.102 18.922 1 94.44 108 VAL B O 1
ATOM 4025 N N . ALA B 1 109 ? -21.109 5.715 17.484 1 95.19 109 ALA B N 1
ATOM 4026 C CA . ALA B 1 109 ? -20.031 4.961 16.844 1 95.19 109 ALA B CA 1
ATOM 4027 C C . ALA B 1 109 ? -18.984 4.535 17.859 1 95.19 109 ALA B C 1
ATOM 4029 O O . ALA B 1 109 ? -18.375 3.473 17.719 1 95.19 109 ALA B O 1
ATOM 4030 N N . SER B 1 110 ? -18.844 5.375 18.891 1 94.62 110 SER B N 1
ATOM 4031 C CA . SER B 1 110 ? -17.812 5.105 19.891 1 94.62 110 SER B CA 1
ATOM 4032 C C . SER B 1 110 ? -18.094 3.799 20.625 1 94.62 110 SER B C 1
ATOM 4034 O O . SER B 1 110 ? -17.203 3.25 21.281 1 94.62 110 SER B O 1
ATOM 4036 N N . GLN B 1 111 ? -19.312 3.227 20.453 1 92.94 111 GLN B N 1
ATOM 4037 C CA . GLN B 1 111 ? -19.688 1.98 21.109 1 92.94 111 GLN B CA 1
ATOM 4038 C C . GLN B 1 111 ? -19.516 0.789 20.172 1 92.94 111 GLN B C 1
ATOM 4040 O O . GLN B 1 111 ? -19.688 -0.361 20.578 1 92.94 111 GLN B O 1
ATOM 4045 N N . SER B 1 112 ? -19.172 1.079 18.984 1 94.62 112 SER B N 1
ATOM 4046 C CA . SER B 1 112 ? -18.969 -0.008 18.031 1 94.62 112 SER B CA 1
ATOM 4047 C C . SER B 1 112 ? -17.781 -0.873 18.438 1 94.62 112 SER B C 1
ATOM 4049 O O . SER B 1 112 ? -16.891 -0.422 19.156 1 94.62 112 SER B O 1
ATOM 4051 N N . VAL B 1 113 ? -17.734 -2.119 17.969 1 95.44 113 VAL B N 1
ATOM 4052 C CA . VAL B 1 113 ? -16.688 -3.08 18.281 1 95.44 113 VAL B CA 1
ATOM 4053 C C . VAL B 1 113 ? -15.32 -2.494 17.922 1 95.44 113 VAL B C 1
ATOM 4055 O O . VAL B 1 113 ? -14.391 -2.512 18.734 1 95.44 113 VAL B O 1
ATOM 4058 N N . GLY B 1 114 ? -15.219 -1.935 16.75 1 95.88 114 GLY B N 1
ATOM 4059 C CA . GLY B 1 114 ? -13.945 -1.414 16.25 1 95.88 114 GLY B CA 1
ATOM 4060 C C . GLY B 1 114 ? -13.414 -0.272 17.094 1 95.88 114 GLY B C 1
ATOM 4061 O O . GLY B 1 114 ? -12.258 -0.302 17.531 1 95.88 114 GLY B O 1
ATOM 4062 N N . LEU B 1 115 ? -14.242 0.72 17.344 1 96.81 115 LEU B N 1
ATOM 4063 C CA . LEU B 1 115 ? -13.797 1.884 18.094 1 96.81 115 LEU B CA 1
ATOM 4064 C C . LEU B 1 115 ? -13.508 1.512 19.547 1 96.81 115 LEU B C 1
ATOM 4066 O O . LEU B 1 115 ? -12.609 2.084 20.172 1 96.81 115 LEU B O 1
ATOM 4070 N N . GLN B 1 116 ? -14.211 0.525 20.078 1 96.44 116 GLN B N 1
ATOM 4071 C CA . GLN B 1 116 ? -13.961 0.075 21.438 1 96.44 116 GLN B CA 1
ATOM 4072 C C . GLN B 1 116 ? -12.578 -0.561 21.562 1 96.44 116 GLN B C 1
ATOM 4074 O O . GLN B 1 116 ? -11.922 -0.44 22.594 1 96.44 116 GLN B O 1
ATOM 4079 N N . LEU B 1 117 ? -12.133 -1.239 20.469 1 97.44 117 LEU B N 1
ATOM 4080 C CA . LEU B 1 117 ? -10.797 -1.827 20.469 1 97.44 117 LEU B CA 1
ATOM 4081 C C . LEU B 1 117 ? -9.727 -0.746 20.547 1 97.44 117 LEU B C 1
ATOM 4083 O O . LEU B 1 117 ? -8.641 -0.982 21.078 1 97.44 117 LEU B O 1
ATOM 4087 N N . LEU B 1 118 ? -10.062 0.437 20.031 1 98.12 118 LEU B N 1
ATOM 4088 C CA . LEU B 1 118 ? -9.148 1.569 20.109 1 98.12 118 LEU B CA 1
ATOM 4089 C C . LEU B 1 118 ? -9.258 2.268 21.469 1 98.12 118 LEU B C 1
ATOM 4091 O O . LEU B 1 118 ? -8.258 2.441 22.156 1 98.12 118 LEU B O 1
ATOM 4095 N N . LEU B 1 119 ? -10.438 2.594 21.859 1 96.94 119 LEU B N 1
ATOM 4096 C CA . LEU B 1 119 ? -10.688 3.494 22.984 1 96.94 119 LEU B CA 1
ATOM 4097 C C . LEU B 1 119 ? -10.406 2.801 24.312 1 96.94 119 LEU B C 1
ATOM 4099 O O . LEU B 1 119 ? -10.141 3.463 25.312 1 96.94 119 LEU B O 1
ATOM 4103 N N . ASN B 1 120 ? -10.375 1.444 24.312 1 95.5 120 ASN B N 1
ATOM 4104 C CA . ASN B 1 120 ? -10.203 0.721 25.562 1 95.5 120 ASN B CA 1
ATOM 4105 C C . ASN B 1 120 ? -8.812 0.114 25.672 1 95.5 120 ASN B C 1
ATOM 4107 O O . ASN B 1 120 ? -8.531 -0.647 26.609 1 95.5 120 ASN B O 1
ATOM 4111 N N . ASP B 1 121 ? -7.953 0.362 24.781 1 96.81 121 ASP B N 1
ATOM 4112 C CA . ASP B 1 121 ? -6.617 -0.226 24.797 1 96.81 121 ASP B CA 1
ATOM 4113 C C . ASP B 1 121 ? -5.555 0.833 25.078 1 96.81 121 ASP B C 1
ATOM 4115 O O . ASP B 1 121 ? -5.215 1.632 24.203 1 96.81 121 ASP B O 1
ATOM 4119 N N . PRO B 1 122 ? -4.969 0.843 26.203 1 95.5 122 PRO B N 1
ATOM 4120 C CA . PRO B 1 122 ? -3.963 1.851 26.547 1 95.5 122 PRO B CA 1
ATOM 4121 C C . PRO B 1 122 ? -2.688 1.714 25.719 1 95.5 122 PRO B C 1
ATOM 4123 O O . PRO B 1 122 ? -1.853 2.623 25.719 1 95.5 122 PRO B O 1
ATOM 4126 N N . HIS B 1 123 ? -2.541 0.597 25.016 1 96.5 123 HIS B N 1
ATOM 4127 C CA . HIS B 1 123 ? -1.339 0.367 24.234 1 96.5 123 HIS B CA 1
ATOM 4128 C C . HIS B 1 123 ? -1.564 0.732 22.766 1 96.5 123 HIS B C 1
ATOM 4130 O O . HIS B 1 123 ? -0.629 0.702 21.969 1 96.5 123 HIS B O 1
ATOM 4136 N N . ALA B 1 124 ? -2.779 1.125 22.438 1 98.06 124 ALA B N 1
ATOM 4137 C CA . ALA B 1 124 ? -3.104 1.457 21.047 1 98.06 124 ALA B CA 1
ATOM 4138 C C . ALA B 1 124 ? -2.623 2.861 20.688 1 98.06 124 ALA B C 1
ATOM 4140 O O . ALA B 1 124 ? -2.516 3.727 21.562 1 98.06 124 ALA B O 1
ATOM 4141 N N . THR B 1 125 ? -2.217 2.998 19.516 1 98.56 125 THR B N 1
ATOM 4142 C CA . THR B 1 125 ? -1.923 4.301 18.938 1 98.56 125 THR B CA 1
ATOM 4143 C C . THR B 1 125 ? -2.934 4.645 17.844 1 98.56 125 THR B C 1
ATOM 4145 O O . THR B 1 125 ? -3.285 3.791 17.016 1 98.56 125 THR B O 1
ATOM 4148 N N . ALA B 1 126 ? -3.461 5.824 17.875 1 98.81 126 ALA B N 1
ATOM 4149 C CA . ALA B 1 126 ? -4.297 6.344 16.781 1 98.81 126 ALA B CA 1
ATOM 4150 C C . ALA B 1 126 ? -3.52 7.316 15.906 1 98.81 126 ALA B C 1
ATOM 4152 O O . ALA B 1 126 ? -2.992 8.32 16.406 1 98.81 126 ALA B O 1
ATOM 4153 N N . VAL B 1 127 ? -3.389 6.98 14.695 1 98.94 127 VAL B N 1
ATOM 4154 C CA . VAL B 1 127 ? -2.844 7.93 13.734 1 98.94 127 VAL B CA 1
ATOM 4155 C C . VAL B 1 127 ? -3.979 8.719 13.086 1 98.94 127 VAL B C 1
ATOM 4157 O O . VAL B 1 127 ? -4.859 8.148 12.445 1 98.94 127 VAL B O 1
ATOM 4160 N N . VAL B 1 128 ? -3.99 10 13.289 1 98.94 128 VAL B N 1
ATOM 4161 C CA . VAL B 1 128 ? -5 10.867 12.688 1 98.94 128 VAL B CA 1
ATOM 4162 C C . VAL B 1 128 ? -4.434 11.523 11.43 1 98.94 128 VAL B C 1
ATOM 4164 O O . VAL B 1 128 ? -3.453 12.266 11.5 1 98.94 128 VAL B O 1
ATOM 4167 N N . ALA B 1 129 ? -5.117 11.258 10.359 1 98.88 129 ALA B N 1
ATOM 4168 C CA . ALA B 1 129 ? -4.613 11.711 9.07 1 98.88 129 ALA B CA 1
ATOM 4169 C C . ALA B 1 129 ? -5.254 13.031 8.664 1 98.88 129 ALA B C 1
ATOM 4171 O O . ALA B 1 129 ? -6.484 13.156 8.641 1 98.88 129 ALA B O 1
ATOM 4172 N N . PHE B 1 130 ? -4.414 14 8.375 1 98.88 130 PHE B N 1
ATOM 4173 C CA . PHE B 1 130 ? -4.809 15.273 7.785 1 98.88 130 PHE B CA 1
ATOM 4174 C C . PHE B 1 130 ? -4.457 15.312 6.301 1 98.88 130 PHE B C 1
ATOM 4176 O O . PHE B 1 130 ? -3.291 15.484 5.938 1 98.88 130 PHE B O 1
ATOM 4183 N N . HIS B 1 131 ? -5.512 15.156 5.48 1 98.44 131 HIS B N 1
ATOM 4184 C CA . HIS B 1 131 ? -5.262 14.977 4.055 1 98.44 131 HIS B CA 1
ATOM 4185 C C . HIS B 1 131 ? -5.055 16.312 3.357 1 98.44 131 HIS B C 1
ATOM 4187 O O . HIS B 1 131 ? -5.344 17.375 3.932 1 98.44 131 HIS B O 1
ATOM 4193 N N . GLY B 1 132 ? -4.543 16.281 2.131 1 96.94 132 GLY B N 1
ATOM 4194 C CA . GLY B 1 132 ? -4.277 17.469 1.33 1 96.94 132 GLY B CA 1
ATOM 4195 C C . GLY B 1 132 ? -5.531 18.062 0.719 1 96.94 132 GLY B C 1
ATOM 4196 O O . GLY B 1 132 ? -6.645 17.75 1.143 1 96.94 132 GLY B O 1
ATOM 4197 N N . ASN B 1 133 ? -5.301 18.938 -0.266 1 94.69 133 ASN B N 1
ATOM 4198 C CA . ASN B 1 133 ? -6.426 19.625 -0.887 1 94.69 133 ASN B CA 1
ATOM 4199 C C . ASN B 1 133 ? -7.164 18.719 -1.869 1 94.69 133 ASN B C 1
ATOM 4201 O O . ASN B 1 133 ? -6.664 17.641 -2.229 1 94.69 133 ASN B O 1
ATOM 4205 N N . ALA B 1 134 ? -8.305 19.062 -2.186 1 94.38 134 ALA B N 1
ATOM 4206 C CA . ALA B 1 134 ? -9.156 18.516 -3.24 1 94.38 134 ALA B CA 1
ATOM 4207 C C . ALA B 1 134 ? -9.773 17.188 -2.809 1 94.38 134 ALA B C 1
ATOM 4209 O O . ALA B 1 134 ? -9.148 16.406 -2.09 1 94.38 134 ALA B O 1
ATOM 4210 N N . ALA B 1 135 ? -10.914 16.953 -3.213 1 96.25 135 ALA B N 1
ATOM 4211 C CA . ALA B 1 135 ? -11.656 15.695 -3.174 1 96.25 135 ALA B CA 1
ATOM 4212 C C . ALA B 1 135 ? -12.008 15.312 -1.739 1 96.25 135 ALA B C 1
ATOM 4214 O O . ALA B 1 135 ? -12.539 16.125 -0.983 1 96.25 135 ALA B O 1
ATOM 4215 N N . HIS B 1 136 ? -11.773 13.992 -1.359 1 97.75 136 HIS B N 1
ATOM 4216 C CA . HIS B 1 136 ? -12.195 13.531 -0.042 1 97.75 136 HIS B CA 1
ATOM 4217 C C . HIS B 1 136 ? -11.164 12.586 0.563 1 97.75 136 HIS B C 1
ATOM 4219 O O . HIS B 1 136 ? -10.102 12.359 -0.024 1 97.75 136 HIS B O 1
ATOM 4225 N N . LEU B 1 137 ? -11.5 12.07 1.719 1 98.31 137 LEU B N 1
ATOM 4226 C CA . LEU B 1 137 ? -10.539 11.375 2.572 1 98.31 137 LEU B CA 1
ATOM 4227 C C . LEU B 1 137 ? -10.094 10.062 1.935 1 98.31 137 LEU B C 1
ATOM 4229 O O . LEU B 1 137 ? -9.133 9.438 2.393 1 98.31 137 LEU B O 1
ATOM 4233 N N . ALA B 1 138 ? -10.719 9.594 0.855 1 98 138 ALA B N 1
ATOM 4234 C CA . ALA B 1 138 ? -10.336 8.328 0.239 1 98 138 ALA B CA 1
ATOM 4235 C C . ALA B 1 138 ? -9.836 8.531 -1.186 1 98 138 ALA B C 1
ATOM 4237 O O . ALA B 1 138 ? -9.844 7.605 -1.997 1 98 138 ALA B O 1
ATOM 4238 N N . SER B 1 139 ? -9.422 9.734 -1.493 1 97.06 139 SER B N 1
ATOM 4239 C CA . SER B 1 139 ? -9.031 10.039 -2.865 1 97.06 139 SER B CA 1
ATOM 4240 C C . SER B 1 139 ? -7.551 9.742 -3.096 1 97.06 139 SER B C 1
ATOM 4242 O O . SER B 1 139 ? -6.727 9.922 -2.193 1 97.06 139 SER B O 1
ATOM 4244 N N . ASN B 1 140 ? -7.223 9.273 -4.293 1 94.44 140 ASN B N 1
ATOM 4245 C CA . ASN B 1 140 ? -5.855 9.133 -4.781 1 94.44 140 ASN B CA 1
ATOM 4246 C C . ASN B 1 140 ? -5.047 8.18 -3.908 1 94.44 140 ASN B C 1
ATOM 4248 O O . ASN B 1 140 ? -5.445 7.031 -3.701 1 94.44 140 ASN B O 1
ATOM 4252 N N . TYR B 1 141 ? -3.904 8.641 -3.332 1 96.62 141 TYR B N 1
ATOM 4253 C CA . TYR B 1 141 ? -2.953 7.789 -2.625 1 96.62 141 TYR B CA 1
ATOM 4254 C C . TYR B 1 141 ? -3.352 7.625 -1.163 1 96.62 141 TYR B C 1
ATOM 4256 O O . TYR B 1 141 ? -2.705 6.887 -0.417 1 96.62 141 TYR B O 1
ATOM 4264 N N . ARG B 1 142 ? -4.469 8.258 -0.77 1 98.44 142 ARG B N 1
ATOM 4265 C CA . ARG B 1 142 ? -4.816 8.352 0.645 1 98.44 142 ARG B CA 1
ATOM 4266 C C . ARG B 1 142 ? -5.148 6.973 1.213 1 98.44 142 ARG B C 1
ATOM 4268 O O . ARG B 1 142 ? -4.637 6.594 2.27 1 98.44 142 ARG B O 1
ATOM 4275 N N . PRO B 1 143 ? -5.922 6.121 0.465 1 98.25 143 PRO B N 1
ATOM 4276 C CA . PRO B 1 143 ? -6.176 4.789 1.013 1 98.25 143 PRO B CA 1
ATOM 4277 C C . PRO B 1 143 ? -4.895 3.973 1.196 1 98.25 143 PRO B C 1
ATOM 4279 O O . PRO B 1 143 ? -4.734 3.291 2.211 1 98.25 143 PRO B O 1
ATOM 4282 N N . THR B 1 144 ? -4.012 4.086 0.212 1 97.81 144 THR B N 1
ATOM 4283 C CA . THR B 1 144 ? -2.744 3.373 0.313 1 97.81 144 THR B CA 1
ATOM 4284 C C . THR B 1 144 ? -1.926 3.887 1.494 1 97.81 144 THR B C 1
ATOM 4286 O O . THR B 1 144 ? -1.272 3.107 2.189 1 97.81 144 THR B O 1
ATOM 4289 N N . ALA B 1 145 ? -1.951 5.172 1.715 1 98.5 145 ALA B N 1
ATOM 4290 C CA . ALA B 1 145 ? -1.251 5.75 2.859 1 98.5 145 ALA B CA 1
ATOM 4291 C C . ALA B 1 145 ? -1.796 5.195 4.172 1 98.5 145 ALA B C 1
ATOM 4293 O O . ALA B 1 145 ? -1.028 4.863 5.078 1 98.5 145 ALA B O 1
ATOM 4294 N N . TYR B 1 146 ? -3.127 5.082 4.277 1 98.81 146 TYR B N 1
ATOM 4295 C CA . TYR B 1 146 ? -3.734 4.504 5.469 1 98.81 146 TYR B CA 1
ATOM 4296 C C . TYR B 1 146 ? -3.264 3.072 5.684 1 98.81 146 TYR B C 1
ATOM 4298 O O . TYR B 1 146 ? -2.939 2.68 6.809 1 98.81 146 TYR B O 1
ATOM 4306 N N . GLN B 1 147 ? -3.221 2.352 4.59 1 98.25 147 GLN B N 1
ATOM 4307 C CA . GLN B 1 147 ? -2.797 0.958 4.66 1 98.25 147 GLN B CA 1
ATOM 4308 C C . GLN B 1 147 ? -1.351 0.847 5.137 1 98.25 147 GLN B C 1
ATOM 4310 O O . GLN B 1 147 ? -1.01 -0.061 5.898 1 98.25 147 GLN B O 1
ATOM 4315 N N . GLN B 1 148 ? -0.532 1.786 4.699 1 97.81 148 GLN B N 1
ATOM 4316 C CA . GLN B 1 148 ? 0.859 1.794 5.137 1 97.81 148 GLN B CA 1
ATOM 4317 C C . GLN B 1 148 ? 0.962 2.055 6.637 1 97.81 148 GLN B C 1
ATOM 4319 O O . GLN B 1 148 ? 1.746 1.407 7.332 1 97.81 148 GLN B O 1
ATOM 4324 N N . MET B 1 149 ? 0.152 2.955 7.102 1 98.44 149 MET B N 1
ATOM 4325 C CA . MET B 1 149 ? 0.144 3.273 8.523 1 98.44 149 MET B CA 1
ATOM 4326 C C . MET B 1 149 ? -0.359 2.09 9.344 1 98.44 149 MET B C 1
ATOM 4328 O O . MET B 1 149 ? 0.208 1.767 10.391 1 98.44 149 MET B O 1
ATOM 4332 N N . LEU B 1 150 ? -1.358 1.419 8.82 1 98.44 150 LEU B N 1
ATOM 4333 C CA . LEU B 1 150 ? -1.905 0.243 9.484 1 98.44 150 LEU B CA 1
ATOM 4334 C C . LEU B 1 150 ? -0.877 -0.883 9.531 1 98.44 150 LEU B C 1
ATOM 4336 O O . LEU B 1 150 ? -0.885 -1.698 10.461 1 98.44 150 LEU B O 1
ATOM 4340 N N . GLY B 1 151 ? 0.029 -0.874 8.555 1 97.38 151 GLY B N 1
ATOM 4341 C CA . GLY B 1 151 ? 1.03 -1.922 8.43 1 97.38 151 GLY B CA 1
ATOM 4342 C C . GLY B 1 151 ? 2.049 -1.906 9.555 1 97.38 151 GLY B C 1
ATOM 4343 O O . GLY B 1 151 ? 2.801 -2.867 9.734 1 97.38 151 GLY B O 1
ATOM 4344 N N . VAL B 1 152 ? 2.045 -0.83 10.383 1 97.5 152 VAL B N 1
ATOM 4345 C CA . VAL B 1 152 ? 2.934 -0.698 11.531 1 97.5 152 VAL B CA 1
ATOM 4346 C C . VAL B 1 152 ? 2.365 -1.472 12.719 1 97.5 152 VAL B C 1
ATOM 4348 O O . VAL B 1 152 ? 3.09 -1.796 13.664 1 97.5 152 VAL B O 1
ATOM 4351 N N . SER B 1 153 ? 1.123 -1.812 12.672 1 98.12 153 SER B N 1
ATOM 4352 C CA . SER B 1 153 ? 0.359 -2.332 13.805 1 98.12 153 SER B CA 1
ATOM 4353 C C . SER B 1 153 ? 0.799 -3.748 14.164 1 98.12 153 SER B C 1
ATOM 4355 O O . SER B 1 153 ? 1.06 -4.566 13.281 1 98.12 153 SER B O 1
ATOM 4357 N N . THR B 1 154 ? 0.976 -4.047 15.438 1 96.62 154 THR B N 1
ATOM 4358 C CA . THR B 1 154 ? 1.215 -5.375 15.992 1 96.62 154 THR B CA 1
ATOM 4359 C C . THR B 1 154 ? 0.225 -5.684 17.109 1 96.62 154 THR B C 1
ATOM 4361 O O . THR B 1 154 ? -0.431 -4.777 17.625 1 96.62 154 THR B O 1
ATOM 4364 N N . PRO B 1 155 ? 0.105 -6.934 17.438 1 94.75 155 PRO B N 1
ATOM 4365 C CA . PRO B 1 155 ? -0.791 -7.262 18.562 1 94.75 155 PRO B CA 1
ATOM 4366 C C . PRO B 1 155 ? -0.386 -6.578 19.859 1 94.75 155 PRO B C 1
ATOM 4368 O O . PRO B 1 155 ? -1.247 -6.234 20.672 1 94.75 155 PRO B O 1
ATOM 4371 N N . GLU B 1 156 ? 0.875 -6.254 20.031 1 95.44 156 GLU B N 1
ATOM 4372 C CA . GLU B 1 156 ? 1.365 -5.648 21.266 1 95.44 156 GLU B CA 1
ATOM 4373 C C . GLU B 1 156 ? 1.195 -4.133 21.25 1 95.44 156 GLU B C 1
ATOM 4375 O O . GLU B 1 156 ? 1.021 -3.508 22.297 1 95.44 156 GLU B O 1
ATOM 4380 N N . LYS B 1 157 ? 1.234 -3.6 20.125 1 97.12 157 LYS B N 1
ATOM 4381 C CA . LYS B 1 157 ? 1.106 -2.162 19.906 1 97.12 157 LYS B CA 1
ATOM 4382 C C . LYS B 1 157 ? 0.21 -1.858 18.719 1 97.12 157 LYS B C 1
ATOM 4384 O O . LYS B 1 157 ? 0.687 -1.399 17.672 1 97.12 157 LYS B O 1
ATOM 4389 N N . PRO B 1 158 ? -1.074 -1.995 18.938 1 98.25 158 PRO B N 1
ATOM 4390 C CA . PRO B 1 158 ? -1.986 -1.798 17.812 1 98.25 158 PRO B CA 1
ATOM 4391 C C . PRO B 1 158 ? -2.014 -0.353 17.328 1 98.25 158 PRO B C 1
ATOM 4393 O O . PRO B 1 158 ? -1.937 0.579 18.125 1 98.25 158 PRO B O 1
ATOM 4396 N N . VAL B 1 159 ? -2.068 -0.193 16.031 1 98.81 159 VAL B N 1
ATOM 4397 C CA . VAL B 1 159 ? -2.15 1.125 15.414 1 98.81 159 VAL B CA 1
ATOM 4398 C C . VAL B 1 159 ? -3.438 1.236 14.602 1 98.81 159 VAL B C 1
ATOM 4400 O O . VAL B 1 159 ? -3.686 0.428 13.703 1 98.81 159 VAL B O 1
ATOM 4403 N N . HIS B 1 160 ? -4.27 2.172 14.961 1 98.88 160 HIS B N 1
ATOM 4404 C CA . HIS B 1 160 ? -5.488 2.523 14.25 1 98.88 160 HIS B CA 1
ATOM 4405 C C . HIS B 1 160 ? -5.309 3.812 13.453 1 98.88 160 HIS B C 1
ATOM 4407 O O . HIS B 1 160 ? -4.402 4.602 13.734 1 98.88 160 HIS B O 1
ATOM 4413 N N . VAL B 1 161 ? -6.148 3.957 12.414 1 98.94 161 VAL B N 1
ATOM 4414 C CA . VAL B 1 161 ? -6.102 5.195 11.648 1 98.94 161 VAL B CA 1
ATOM 4415 C C . VAL B 1 161 ? -7.457 5.895 11.711 1 98.94 161 VAL B C 1
ATOM 4417 O O . VAL B 1 161 ? -8.5 5.246 11.617 1 98.94 161 VAL B O 1
ATOM 4420 N N . ILE B 1 162 ? -7.438 7.16 11.961 1 98.88 162 ILE B N 1
ATOM 4421 C CA . ILE B 1 162 ? -8.594 8.039 11.844 1 98.88 162 ILE B CA 1
ATOM 4422 C C . ILE B 1 162 ? -8.406 8.992 10.664 1 98.88 162 ILE B C 1
ATOM 4424 O O . ILE B 1 162 ? -7.441 9.758 10.633 1 98.88 162 ILE B O 1
ATOM 4428 N N . ALA B 1 163 ? -9.266 8.859 9.727 1 98.88 163 ALA B N 1
ATOM 4429 C CA . ALA B 1 163 ? -9.312 9.805 8.609 1 98.88 163 ALA B CA 1
ATOM 4430 C C . ALA B 1 163 ? -10.586 10.641 8.656 1 98.88 163 ALA B C 1
ATOM 4432 O O . ALA B 1 163 ? -11.648 10.148 9.055 1 98.88 163 ALA B O 1
ATOM 4433 N N . PHE B 1 164 ? -10.477 11.906 8.203 1 98.81 164 PHE B N 1
ATOM 4434 C CA . PHE B 1 164 ? -11.688 12.719 8.219 1 98.81 164 PHE B CA 1
ATOM 4435 C C . PHE B 1 164 ? -11.625 13.789 7.141 1 98.81 164 PHE B C 1
ATOM 4437 O O . PHE B 1 164 ? -10.539 14.156 6.676 1 98.81 164 PHE B O 1
ATOM 4444 N N . ASP B 1 165 ? -12.766 14.195 6.703 1 98.69 165 ASP B N 1
ATOM 4445 C CA . ASP B 1 165 ? -12.906 15.32 5.781 1 98.69 165 ASP B CA 1
ATOM 4446 C C . ASP B 1 165 ? -13.219 16.609 6.531 1 98.69 165 ASP B C 1
ATOM 4448 O O . ASP B 1 165 ? -14.016 16.609 7.477 1 98.69 165 ASP B O 1
ATOM 4452 N N . TYR B 1 166 ? -12.555 17.625 6.094 1 98.5 166 TYR B N 1
ATOM 4453 C CA . TYR B 1 166 ? -12.836 18.953 6.637 1 98.5 166 TYR B CA 1
ATOM 4454 C C . TYR B 1 166 ? -14.172 19.469 6.137 1 98.5 166 TYR B C 1
ATOM 4456 O O . TYR B 1 166 ? -14.758 18.922 5.203 1 98.5 166 TYR B O 1
ATOM 4464 N N . ARG B 1 167 ? -14.648 20.594 6.848 1 98.62 167 ARG B N 1
ATOM 4465 C CA . ARG B 1 167 ? -15.875 21.234 6.367 1 98.62 167 ARG B CA 1
ATOM 4466 C C . ARG B 1 167 ? -15.789 21.516 4.871 1 98.62 167 ARG B C 1
ATOM 4468 O O . ARG B 1 167 ? -14.773 22.031 4.391 1 98.62 167 ARG B O 1
ATOM 4475 N N . GLY B 1 168 ? -16.812 21.094 4.168 1 97.12 168 GLY B N 1
ATOM 4476 C CA . GLY B 1 168 ? -16.906 21.328 2.736 1 97.12 168 GLY B CA 1
ATOM 4477 C C . GLY B 1 168 ? -16.344 20.188 1.908 1 97.12 168 GLY B C 1
ATOM 4478 O O . GLY B 1 168 ? -16.625 20.094 0.711 1 97.12 168 GLY B O 1
ATOM 4479 N N . PHE B 1 169 ? -15.57 19.312 2.402 1 98.06 169 PHE B N 1
ATOM 4480 C CA . PHE B 1 169 ? -14.961 18.203 1.688 1 98.06 169 PHE B CA 1
ATOM 4481 C C . PHE B 1 169 ? -15.828 16.953 1.784 1 98.06 169 PHE B C 1
ATOM 4483 O O . PHE B 1 169 ? -16.422 16.688 2.832 1 98.06 169 PHE B O 1
ATOM 4490 N N . GLY B 1 170 ? -15.805 16.188 0.705 1 97.38 170 GLY B N 1
ATOM 4491 C CA . GLY B 1 170 ? -16.5 14.914 0.722 1 97.38 170 GLY B CA 1
ATOM 4492 C C . GLY B 1 170 ? -17.938 15.031 1.182 1 97.38 170 GLY B C 1
ATOM 4493 O O . GLY B 1 170 ? -18.719 15.812 0.627 1 97.38 170 GLY B O 1
ATOM 4494 N N . LEU B 1 171 ? -18.25 14.336 2.271 1 97.62 171 LEU B N 1
ATOM 4495 C CA . LEU B 1 171 ? -19.609 14.32 2.783 1 97.62 171 LEU B CA 1
ATOM 4496 C C . LEU B 1 171 ? -19.766 15.297 3.943 1 97.62 171 LEU B C 1
ATOM 4498 O O . LEU B 1 171 ? -20.844 15.398 4.531 1 97.62 171 LEU B O 1
ATOM 4502 N N . SER B 1 172 ? -18.672 15.969 4.332 1 98.44 172 SER B N 1
ATOM 4503 C CA . SER B 1 172 ? -18.75 16.969 5.387 1 98.44 172 SER B CA 1
ATOM 4504 C C . SER B 1 172 ? -19.5 18.219 4.91 1 98.44 172 SER B C 1
ATOM 4506 O O . SER B 1 172 ? -19.344 18.641 3.764 1 98.44 172 SER B O 1
ATOM 4508 N N . THR B 1 173 ? -20.25 18.828 5.805 1 98.12 173 THR B N 1
ATOM 4509 C CA . THR B 1 173 ? -21.016 20.031 5.453 1 98.12 173 THR B CA 1
ATOM 4510 C C . THR B 1 173 ? -20.172 21.281 5.652 1 98.12 173 THR B C 1
ATOM 4512 O O . THR B 1 173 ? -19.047 21.203 6.172 1 98.12 173 THR B O 1
ATOM 4515 N N . GLY B 1 174 ? -20.688 22.406 5.141 1 96.69 174 GLY B N 1
ATOM 4516 C CA . GLY B 1 174 ? -20.047 23.688 5.371 1 96.69 174 GLY B CA 1
ATOM 4517 C C . GLY B 1 174 ? -19.078 24.078 4.27 1 96.69 174 GLY B C 1
ATOM 4518 O O . GLY B 1 174 ? -19.125 23.531 3.17 1 96.69 174 GLY B O 1
ATOM 4519 N N . SER B 1 175 ? -18.297 25.141 4.562 1 96 175 SER B N 1
ATOM 4520 C CA . SER B 1 175 ? -17.297 25.672 3.658 1 96 175 SER B CA 1
ATOM 4521 C C . SER B 1 175 ? -15.992 25.969 4.391 1 96 175 SER B C 1
ATOM 4523 O O . SER B 1 175 ? -16.016 26.469 5.523 1 96 175 SER B O 1
ATOM 4525 N N . PRO B 1 176 ? -14.961 25.688 3.74 1 96.75 176 PRO B N 1
ATOM 4526 C CA . PRO B 1 176 ? -13.688 25.781 4.457 1 96.75 176 PRO B CA 1
ATOM 4527 C C . PRO B 1 176 ? -13.18 27.203 4.598 1 96.75 176 PRO B C 1
ATOM 4529 O O . PRO B 1 176 ? -13.344 28.016 3.684 1 96.75 176 PRO B O 1
ATOM 4532 N N . THR B 1 177 ? -12.68 27.547 5.664 1 95.62 177 THR B N 1
ATOM 4533 C CA . THR B 1 177 ? -11.852 28.688 6.035 1 95.62 177 THR B CA 1
ATOM 4534 C C . THR B 1 177 ? -10.727 28.25 6.973 1 95.62 177 THR B C 1
ATOM 4536 O O . THR B 1 177 ? -10.773 27.156 7.535 1 95.62 177 THR B O 1
ATOM 4539 N N . GLU B 1 178 ? -9.727 29.047 7.082 1 96.44 178 GLU B N 1
ATOM 4540 C CA . GLU B 1 178 ? -8.633 28.703 7.98 1 96.44 178 GLU B CA 1
ATOM 4541 C C . GLU B 1 178 ? -9.133 28.438 9.398 1 96.44 178 GLU B C 1
ATOM 4543 O O . GLU B 1 178 ? -8.836 27.391 9.977 1 96.44 178 GLU B O 1
ATOM 4548 N N . THR B 1 179 ? -9.938 29.344 9.906 1 96.62 179 THR B N 1
ATOM 4549 C CA . THR B 1 179 ? -10.469 29.203 11.258 1 96.62 179 THR B CA 1
ATOM 4550 C C . THR B 1 179 ? -11.406 28 11.344 1 96.62 179 THR B C 1
ATOM 4552 O O . THR B 1 179 ? -11.367 27.25 12.328 1 96.62 179 THR B O 1
ATOM 4555 N N . GLY B 1 180 ? -12.219 27.812 10.344 1 97.5 180 GLY B N 1
ATOM 4556 C CA . GLY B 1 180 ? -13.188 26.734 10.344 1 97.5 180 GLY B CA 1
ATOM 4557 C C . GLY B 1 180 ? -12.547 25.359 10.344 1 97.5 180 GLY B C 1
ATOM 4558 O O . GLY B 1 180 ? -12.969 24.469 11.086 1 97.5 180 GLY B O 1
ATOM 4559 N N . VAL B 1 181 ? -11.578 25.219 9.523 1 98.06 181 VAL B N 1
ATOM 4560 C CA . VAL B 1 181 ? -10.945 23.906 9.375 1 98.06 181 VAL B CA 1
ATOM 4561 C C . VAL B 1 181 ? -10.156 23.578 10.641 1 98.06 181 VAL B C 1
ATOM 4563 O O . VAL B 1 181 ? -10.078 22.406 11.047 1 98.06 181 VAL B O 1
ATOM 4566 N N . ILE B 1 182 ? -9.562 24.547 11.312 1 98.19 182 ILE B N 1
ATOM 4567 C CA . ILE B 1 182 ? -8.914 24.344 12.602 1 98.19 182 ILE B CA 1
ATOM 4568 C C . ILE B 1 182 ? -9.938 23.859 13.625 1 98.19 182 ILE B C 1
ATOM 4570 O O . ILE B 1 182 ? -9.688 22.922 14.375 1 98.19 182 ILE B O 1
ATOM 4574 N N . GLN B 1 183 ? -11.133 24.453 13.586 1 97.5 183 GLN B N 1
ATOM 4575 C CA . GLN B 1 183 ? -12.211 24.062 14.484 1 97.5 183 GLN B CA 1
ATOM 4576 C C . GLN B 1 183 ? -12.664 22.641 14.219 1 97.5 183 GLN B C 1
ATOM 4578 O O . GLN B 1 183 ? -13.039 21.906 15.141 1 97.5 183 GLN B O 1
ATOM 4583 N N . ASP B 1 184 ? -12.648 22.281 12.945 1 98.69 184 ASP B N 1
ATOM 4584 C CA . ASP B 1 184 ? -12.984 20.906 12.594 1 98.69 184 ASP B CA 1
ATOM 4585 C C . ASP B 1 184 ? -12.07 19.922 13.312 1 98.69 184 ASP B C 1
ATOM 4587 O O . ASP B 1 184 ? -12.539 18.953 13.906 1 98.69 184 ASP B O 1
ATOM 4591 N N . ALA B 1 185 ? -10.773 20.172 13.266 1 98.69 185 ALA B N 1
ATOM 4592 C CA . ALA B 1 185 ? -9.797 19.297 13.906 1 98.69 185 ALA B CA 1
ATOM 4593 C C . ALA B 1 185 ? -9.969 19.297 15.422 1 98.69 185 ALA B C 1
ATOM 4595 O O . ALA B 1 185 ? -9.867 18.25 16.062 1 98.69 185 ALA B O 1
ATOM 4596 N N . VAL B 1 186 ? -10.258 20.453 15.984 1 98.06 186 VAL B N 1
ATOM 4597 C CA . VAL B 1 186 ? -10.484 20.547 17.422 1 98.06 186 VAL B CA 1
ATOM 4598 C C . VAL B 1 186 ? -11.68 19.688 17.812 1 98.06 186 VAL B C 1
ATOM 4600 O O . VAL B 1 186 ? -11.633 18.953 18.797 1 98.06 186 VAL B O 1
ATOM 4603 N N . ALA B 1 187 ? -12.742 19.75 17.031 1 97.81 187 ALA B N 1
ATOM 4604 C CA . ALA B 1 187 ? -13.945 18.984 17.312 1 97.81 187 ALA B CA 1
ATOM 4605 C C . ALA B 1 187 ? -13.664 17.484 17.281 1 97.81 187 ALA B C 1
ATOM 4607 O O . ALA B 1 187 ? -14.055 16.75 18.188 1 97.81 187 ALA B O 1
ATOM 4608 N N . LEU B 1 188 ? -12.992 17.047 16.266 1 98.12 188 LEU B N 1
ATOM 4609 C CA . LEU B 1 188 ? -12.688 15.633 16.125 1 98.12 188 LEU B CA 1
ATOM 4610 C C . LEU B 1 188 ? -11.844 15.133 17.281 1 98.12 188 LEU B C 1
ATOM 4612 O O . LEU B 1 188 ? -12.164 14.117 17.906 1 98.12 188 LEU B O 1
ATOM 4616 N N . LEU B 1 189 ? -10.758 15.844 17.578 1 97.88 189 LEU B N 1
ATOM 4617 C CA . LEU B 1 189 ? -9.82 15.359 18.594 1 97.88 189 LEU B CA 1
ATOM 4618 C C . LEU B 1 189 ? -10.375 15.547 20 1 97.88 189 LEU B C 1
ATOM 4620 O O . LEU B 1 189 ? -10.031 14.797 20.906 1 97.88 189 LEU B O 1
ATOM 4624 N N . SER B 1 190 ? -11.258 16.547 20.172 1 96.44 190 SER B N 1
ATOM 4625 C CA . SER B 1 190 ? -11.961 16.656 21.453 1 96.44 190 SER B CA 1
ATOM 4626 C C . SER B 1 190 ? -12.867 15.445 21.688 1 96.44 190 SER B C 1
ATOM 4628 O O . SER B 1 190 ? -12.914 14.898 22.781 1 96.44 190 SER B O 1
ATOM 4630 N N . ALA B 1 191 ? -13.531 15.055 20.672 1 95.19 191 ALA B N 1
ATOM 4631 C CA . ALA B 1 191 ? -14.398 13.883 20.781 1 95.19 191 ALA B CA 1
ATOM 4632 C C . ALA B 1 191 ? -13.594 12.625 21.109 1 95.19 191 ALA B C 1
ATOM 4634 O O . ALA B 1 191 ? -13.984 11.836 21.969 1 95.19 191 ALA B O 1
ATOM 4635 N N . LEU B 1 192 ? -12.469 12.453 20.438 1 96.19 192 LEU B N 1
ATOM 4636 C CA . LEU B 1 192 ? -11.656 11.258 20.609 1 96.19 192 LEU B CA 1
ATOM 4637 C C . LEU B 1 192 ? -10.992 11.242 21.984 1 96.19 192 LEU B C 1
ATOM 4639 O O . LEU B 1 192 ? -10.812 10.18 22.594 1 96.19 192 LEU B O 1
ATOM 4643 N N . THR B 1 193 ? -10.641 12.438 22.484 1 96 193 THR B N 1
ATOM 4644 C CA . THR B 1 193 ? -9.844 12.516 23.703 1 96 193 THR B CA 1
ATOM 4645 C C . THR B 1 193 ? -10.727 12.828 24.906 1 96 193 THR B C 1
ATOM 4647 O O . THR B 1 193 ? -10.273 12.758 26.047 1 96 193 THR B O 1
ATOM 4650 N N . GLY B 1 194 ? -11.938 13.227 24.688 1 91.56 194 GLY B N 1
ATOM 4651 C CA . GLY B 1 194 ? -12.859 13.508 25.766 1 91.56 194 GLY B CA 1
ATOM 4652 C C . GLY B 1 194 ? -12.75 14.93 26.297 1 91.56 194 GLY B C 1
ATOM 4653 O O . GLY B 1 194 ? -13.383 15.273 27.297 1 91.56 194 GLY B O 1
ATOM 4654 N N . TYR B 1 195 ? -11.891 15.695 25.594 1 83.94 195 TYR B N 1
ATOM 4655 C CA . TYR B 1 195 ? -11.766 17.078 26.016 1 83.94 195 TYR B CA 1
ATOM 4656 C C . TYR B 1 195 ? -13.031 17.875 25.688 1 83.94 195 TYR B C 1
ATOM 4658 O O . TYR B 1 195 ? -13.625 17.688 24.625 1 83.94 195 TYR B O 1
ATOM 4666 N N . SER B 1 196 ? -13.828 18.188 26.625 1 68.31 196 SER B N 1
ATOM 4667 C CA . SER B 1 196 ? -15.016 19.016 26.391 1 68.31 196 SER B CA 1
ATOM 4668 C C . SER B 1 196 ? -14.641 20.469 26.125 1 68.31 196 SER B C 1
ATOM 4670 O O . SER B 1 196 ? -13.562 20.906 26.5 1 68.31 196 SER B O 1
ATOM 4672 N N . GLY B 1 197 ? -15.086 21.016 24.984 1 54.59 197 GLY B N 1
ATOM 4673 C CA . GLY B 1 197 ? -14.875 22.406 24.594 1 54.59 197 GLY B CA 1
ATOM 4674 C C . GLY B 1 197 ? -14.797 23.359 25.781 1 54.59 197 GLY B C 1
ATOM 4675 O O . GLY B 1 197 ? -14.414 24.516 25.625 1 54.59 197 GLY B O 1
ATOM 4676 N N . GLU B 1 198 ? -15.602 23.156 26.891 1 44.72 198 GLU B N 1
ATOM 4677 C CA . GLU B 1 198 ? -15.648 24.234 27.859 1 44.72 198 GLU B CA 1
ATOM 4678 C C . GLU B 1 198 ? -14.445 24.188 28.797 1 44.72 198 GLU B C 1
ATOM 4680 O O . GLU B 1 198 ? -14.023 23.109 29.219 1 44.72 198 GLU B O 1
ATOM 4685 N N . THR B 1 199 ? -13.664 25.109 28.781 1 40.47 199 THR B N 1
ATOM 4686 C CA . THR B 1 199 ? -12.672 25.406 29.797 1 40.47 199 THR B CA 1
ATOM 4687 C C . THR B 1 199 ? -13.195 25.062 31.188 1 40.47 199 THR B C 1
ATOM 4689 O O . THR B 1 199 ? -14.305 25.469 31.562 1 40.47 199 THR B O 1
ATOM 4692 N N . GLY B 1 200 ? -12.688 24.109 31.969 1 42.97 200 GLY B N 1
ATOM 4693 C CA . GLY B 1 200 ? -12.945 23.812 33.375 1 42.97 200 GLY B CA 1
ATOM 4694 C C . GLY B 1 200 ? -13.609 22.469 33.594 1 42.97 200 GLY B C 1
ATOM 4695 O O . GLY B 1 200 ? -13.82 22.062 34.75 1 42.97 200 GLY B O 1
ATOM 4696 N N . ARG B 1 201 ? -14.695 22.156 32.906 1 38.28 201 ARG B N 1
ATOM 4697 C CA . ARG B 1 201 ? -15.445 20.984 33.375 1 38.28 201 ARG B CA 1
ATOM 4698 C C . ARG B 1 201 ? -14.867 19.703 32.781 1 38.28 201 ARG B C 1
ATOM 4700 O O . ARG B 1 201 ? -15.172 19.328 31.656 1 38.28 201 ARG B O 1
ATOM 4707 N N . GLU B 1 202 ? -13.75 19.266 33.219 1 43.56 202 GLU B N 1
ATOM 4708 C CA . GLU B 1 202 ? -13.312 17.906 32.938 1 43.56 202 GLU B CA 1
ATOM 4709 C C . GLU B 1 202 ? -14.406 16.891 33.281 1 43.56 202 GLU B C 1
ATOM 4711 O O . GLU B 1 202 ? -14.617 16.594 34.469 1 43.56 202 GLU B O 1
ATOM 4716 N N . GLN B 1 203 ? -15.539 17.047 32.844 1 40.28 203 GLN B N 1
ATOM 4717 C CA . GLN B 1 203 ? -16.422 15.953 33.219 1 40.28 203 GLN B CA 1
ATOM 4718 C C . GLN B 1 203 ? -15.883 14.609 32.719 1 40.28 203 GLN B C 1
ATOM 4720 O O . GLN B 1 203 ? -15.578 14.461 31.531 1 40.28 203 GLN B O 1
ATOM 4725 N N . GLN B 1 204 ? -15.312 13.883 33.594 1 42.97 204 GLN B N 1
ATOM 4726 C CA . GLN B 1 204 ? -14.953 12.492 33.344 1 42.97 204 GLN B CA 1
ATOM 4727 C C . GLN B 1 204 ? -16.109 11.727 32.719 1 42.97 204 GLN B C 1
ATOM 4729 O O . GLN B 1 204 ? -17.141 11.5 33.375 1 42.97 204 GLN B O 1
ATOM 4734 N N . VAL B 1 205 ? -16.609 11.992 31.609 1 44.34 205 VAL B N 1
ATOM 4735 C CA . VAL B 1 205 ? -17.609 11.102 31.047 1 44.34 205 VAL B CA 1
ATOM 4736 C C . VAL B 1 205 ? -17.141 9.656 31.125 1 44.34 205 VAL B C 1
ATOM 4738 O O . VAL B 1 205 ? -15.961 9.375 30.875 1 44.34 205 VAL B O 1
ATOM 4741 N N . PRO B 1 206 ? -17.812 8.82 31.672 1 48.66 206 PRO B N 1
ATOM 4742 C CA . PRO B 1 206 ? -17.562 7.375 31.734 1 48.66 206 PRO B CA 1
ATOM 4743 C C . PRO B 1 206 ? -17.078 6.805 30.406 1 48.66 206 PRO B C 1
ATOM 4745 O O . PRO B 1 206 ? -16.797 5.605 30.297 1 48.66 206 PRO B O 1
ATOM 4748 N N . GLU B 1 207 ? -17 7.668 29.391 1 62.03 207 GLU B N 1
ATOM 4749 C CA . GLU B 1 207 ? -16.719 7.18 28.047 1 62.03 207 GLU B CA 1
ATOM 4750 C C . GLU B 1 207 ? -15.211 7.066 27.797 1 62.03 207 GLU B C 1
ATOM 4752 O O . GLU B 1 207 ? -14.43 7.848 28.344 1 62.03 207 GLU B O 1
ATOM 4757 N N . GLN B 1 208 ? -14.766 5.859 27.359 1 83.44 208 GLN B N 1
ATOM 4758 C CA . GLN B 1 208 ? -13.383 5.539 27.016 1 83.44 208 GLN B CA 1
ATOM 4759 C C . GLN B 1 208 ? -12.844 6.488 25.953 1 83.44 208 GLN B C 1
ATOM 4761 O O . GLN B 1 208 ? -13.5 6.73 24.938 1 83.44 208 GLN B O 1
ATOM 4766 N N . HIS B 1 209 ? -11.852 7.219 26.359 1 92.12 209 HIS B N 1
ATOM 4767 C CA . HIS B 1 209 ? -11.211 8.188 25.484 1 92.12 209 HIS B CA 1
ATOM 4768 C C . HIS B 1 209 ? -9.727 7.883 25.312 1 92.12 209 HIS B C 1
ATOM 4770 O O . HIS B 1 209 ? -9.156 7.086 26.062 1 92.12 209 HIS B O 1
ATOM 4776 N N . LEU B 1 210 ? -9.234 8.516 24.312 1 96.56 210 LEU B N 1
ATOM 4777 C CA . LEU B 1 210 ? -7.801 8.383 24.078 1 96.56 210 LEU B CA 1
ATOM 4778 C C . LEU B 1 210 ? -7.02 9.438 24.859 1 96.56 210 LEU B C 1
ATOM 4780 O O . LEU B 1 210 ? -7.457 10.586 24.969 1 96.56 210 LEU B O 1
ATOM 4784 N N . ASP B 1 211 ? -5.941 8.984 25.422 1 95.75 211 ASP B N 1
ATOM 4785 C CA . ASP B 1 211 ? -4.945 9.961 25.859 1 95.75 211 ASP B CA 1
ATOM 4786 C C . ASP B 1 211 ? -4.254 10.617 24.672 1 95.75 211 ASP B C 1
ATOM 4788 O O . ASP B 1 211 ? -3.873 9.945 23.719 1 95.75 211 ASP B O 1
ATOM 4792 N N . PRO B 1 212 ? -4.156 11.953 24.688 1 96.62 212 PRO B N 1
ATOM 4793 C CA . PRO B 1 212 ? -3.439 12.602 23.594 1 96.62 212 PRO B CA 1
ATOM 4794 C C . PRO B 1 212 ? -2.074 11.977 23.328 1 96.62 212 PRO B C 1
ATOM 4796 O O . PRO B 1 212 ? -1.618 11.945 22.172 1 96.62 212 PRO B O 1
ATOM 4799 N N . ALA B 1 213 ? -1.436 11.398 24.297 1 96.12 213 ALA B N 1
ATOM 4800 C CA . ALA B 1 213 ? -0.119 10.773 24.172 1 96.12 213 ALA B CA 1
ATOM 4801 C C . ALA B 1 213 ? -0.197 9.492 23.344 1 96.12 213 ALA B C 1
ATOM 4803 O O . ALA B 1 213 ? 0.832 8.945 22.938 1 96.12 213 ALA B O 1
ATOM 4804 N N . GLN B 1 214 ? -1.396 9.047 23 1 97.62 214 GLN B N 1
ATOM 4805 C CA . GLN B 1 214 ? -1.612 7.867 22.156 1 97.62 214 GLN B CA 1
ATOM 4806 C C . GLN B 1 214 ? -1.853 8.258 20.703 1 97.62 214 GLN B C 1
ATOM 4808 O O . GLN B 1 214 ? -2.09 7.398 19.859 1 97.62 214 GLN B O 1
ATOM 4813 N N . ILE B 1 215 ? -1.785 9.555 20.406 1 98.56 215 ILE B N 1
ATOM 4814 C CA . ILE B 1 215 ? -2.238 10.008 19.094 1 98.56 215 ILE B CA 1
ATOM 4815 C C . ILE B 1 215 ? -1.063 10.602 18.328 1 98.56 215 ILE B C 1
ATOM 4817 O O . ILE B 1 215 ? -0.317 11.43 18.859 1 98.56 215 ILE B O 1
ATOM 4821 N N . ILE B 1 216 ? -0.833 10.117 17.156 1 98.81 216 ILE B N 1
ATOM 4822 C CA . ILE B 1 216 ? 0.103 10.695 16.188 1 98.81 216 ILE B CA 1
ATOM 4823 C C . ILE B 1 216 ? -0.667 11.438 15.102 1 98.81 216 ILE B C 1
ATOM 4825 O O . ILE B 1 216 ? -1.585 10.883 14.492 1 98.81 216 ILE B O 1
ATOM 4829 N N . LEU B 1 217 ? -0.365 12.719 14.883 1 98.94 217 LEU B N 1
ATOM 4830 C CA . LEU B 1 217 ? -0.951 13.484 13.789 1 98.94 217 LEU B CA 1
ATOM 4831 C C . LEU B 1 217 ? -0.081 13.414 12.539 1 98.94 217 LEU B C 1
ATOM 4833 O O . LEU B 1 217 ? 1.128 13.648 12.602 1 98.94 217 LEU B O 1
ATOM 4837 N N . VAL B 1 218 ? -0.687 13.062 11.445 1 98.94 218 VAL B N 1
ATOM 4838 C CA . VAL B 1 218 ? 0.047 12.992 10.188 1 98.94 218 VAL B CA 1
ATOM 4839 C C . VAL B 1 218 ? -0.611 13.914 9.156 1 98.94 218 VAL B C 1
ATOM 4841 O O . VAL B 1 218 ? -1.746 13.672 8.742 1 98.94 218 VAL B O 1
ATOM 4844 N N . GLY B 1 219 ? 0.108 14.922 8.758 1 98.81 219 GLY B N 1
ATOM 4845 C CA . GLY B 1 219 ? -0.378 15.82 7.723 1 98.81 219 GLY B CA 1
ATOM 4846 C C . GLY B 1 219 ? 0.381 15.695 6.414 1 98.81 219 GLY B C 1
ATOM 4847 O O . GLY B 1 219 ? 1.607 15.562 6.414 1 98.81 219 GLY B O 1
ATOM 4848 N N . GLN B 1 220 ? -0.32 15.703 5.363 1 98.38 220 GLN B N 1
ATOM 4849 C CA . GLN B 1 220 ? 0.272 15.688 4.031 1 98.38 220 GLN B CA 1
ATOM 4850 C C . GLN B 1 220 ? -0.16 16.906 3.225 1 98.38 220 GLN B C 1
ATOM 4852 O O . GLN B 1 220 ? -1.342 17.266 3.201 1 98.38 220 GLN B O 1
ATOM 4857 N N . SER B 1 221 ? 0.792 17.609 2.551 1 96.44 221 SER B N 1
ATOM 4858 C CA . SER B 1 221 ? 0.496 18.766 1.704 1 96.44 221 SER B CA 1
ATOM 4859 C C . SER B 1 221 ? -0.322 19.797 2.459 1 96.44 221 SER B C 1
ATOM 4861 O O . SER B 1 221 ? 0.081 20.266 3.529 1 96.44 221 SER B O 1
ATOM 4863 N N . MET B 1 222 ? -1.545 20.125 2.098 1 96.12 222 MET B N 1
ATOM 4864 C CA . MET B 1 222 ? -2.377 21.094 2.812 1 96.12 222 MET B CA 1
ATOM 4865 C C . MET B 1 222 ? -2.658 20.625 4.234 1 96.12 222 MET B C 1
ATOM 4867 O O . MET B 1 222 ? -2.812 21.438 5.145 1 96.12 222 MET B O 1
ATOM 4871 N N . GLY B 1 223 ? -2.627 19.297 4.426 1 98.25 223 GLY B N 1
ATOM 4872 C CA . GLY B 1 223 ? -2.826 18.734 5.754 1 98.25 223 GLY B CA 1
ATOM 4873 C C . GLY B 1 223 ? -1.763 19.156 6.746 1 98.25 223 GLY B C 1
ATOM 4874 O O . GLY B 1 223 ? -1.999 19.156 7.957 1 98.25 223 GLY B O 1
ATOM 4875 N N . THR B 1 224 ? -0.592 19.547 6.219 1 98.25 224 THR B N 1
ATOM 4876 C CA . THR B 1 224 ? 0.472 20 7.102 1 98.25 224 THR B CA 1
ATOM 4877 C C . THR B 1 224 ? 0.133 21.375 7.684 1 98.25 224 THR B C 1
ATOM 4879 O O . THR B 1 224 ? 0.445 21.656 8.844 1 98.25 224 THR B O 1
ATOM 4882 N N . PHE B 1 225 ? -0.555 22.266 6.879 1 97 225 PHE B N 1
ATOM 4883 C CA . PHE B 1 225 ? -1.087 23.516 7.383 1 97 225 PHE B CA 1
ATOM 4884 C C . PHE B 1 225 ? -2.072 23.281 8.516 1 97 225 PHE B C 1
ATOM 4886 O O . PHE B 1 225 ? -1.942 23.859 9.602 1 97 225 PHE B O 1
ATOM 4893 N N . ILE B 1 226 ? -2.9 22.391 8.258 1 98.38 226 ILE B N 1
ATOM 4894 C CA . ILE B 1 226 ? -4.039 22.188 9.148 1 98.38 226 ILE B CA 1
ATOM 4895 C C . ILE B 1 226 ? -3.572 21.531 10.445 1 98.38 226 ILE B C 1
ATOM 4897 O O . ILE B 1 226 ? -3.916 21.984 11.539 1 98.38 226 ILE B O 1
ATOM 4901 N N . SER B 1 227 ? -2.795 20.484 10.344 1 98.75 227 SER B N 1
ATOM 4902 C CA . SER B 1 227 ? -2.324 19.781 11.531 1 98.75 227 SER B CA 1
ATOM 4903 C C . SER B 1 227 ? -1.441 20.688 12.391 1 98.75 227 SER B C 1
ATOM 4905 O O . SER B 1 227 ? -1.523 20.641 13.625 1 98.75 227 SER B O 1
ATOM 4907 N N . THR B 1 228 ? -0.637 21.516 11.758 1 98.5 228 THR B N 1
ATOM 4908 C CA . THR B 1 228 ? 0.216 22.438 12.484 1 98.5 228 THR B CA 1
ATOM 4909 C C . THR B 1 228 ? -0.623 23.484 13.211 1 98.5 228 THR B C 1
ATOM 4911 O O . THR B 1 228 ? -0.423 23.734 14.406 1 98.5 228 THR B O 1
ATOM 4914 N N . ALA B 1 229 ? -1.523 24.094 12.484 1 98.44 229 ALA B N 1
ATOM 4915 C CA . ALA B 1 229 ? -2.383 25.125 13.07 1 98.44 229 ALA B CA 1
ATOM 4916 C C . ALA B 1 229 ? -3.223 24.547 14.203 1 98.44 229 ALA B C 1
ATOM 4918 O O . ALA B 1 229 ? -3.379 25.188 15.25 1 98.44 229 ALA B O 1
ATOM 4919 N N . PHE B 1 230 ? -3.754 23.406 13.953 1 98.5 230 PHE B N 1
ATOM 4920 C CA . PHE B 1 230 ? -4.531 22.719 14.984 1 98.5 230 PHE B CA 1
ATOM 4921 C C . PHE B 1 230 ? -3.684 22.453 16.219 1 98.5 230 PHE B C 1
ATOM 4923 O O . PHE B 1 230 ? -4.113 22.719 17.344 1 98.5 230 PHE B O 1
ATOM 4930 N N . TYR B 1 231 ? -2.498 21.844 15.984 1 98.38 231 TYR B N 1
ATOM 4931 C CA . TYR B 1 231 ? -1.629 21.516 17.109 1 98.38 231 TYR B CA 1
ATOM 4932 C C . TYR B 1 231 ? -1.298 22.766 17.922 1 98.38 231 TYR B C 1
ATOM 4934 O O . TYR B 1 231 ? -1.345 22.75 19.156 1 98.38 231 TYR B O 1
ATOM 4942 N N . HIS B 1 232 ? -1 23.844 17.219 1 98.06 232 HIS B N 1
ATOM 4943 C CA . HIS B 1 232 ? -0.746 25.141 17.844 1 98.06 232 HIS B CA 1
ATOM 4944 C C . HIS B 1 232 ? -1.939 25.594 18.672 1 98.06 232 HIS B C 1
ATOM 4946 O O . HIS B 1 232 ? -1.78 25.984 19.828 1 98.06 232 HIS B O 1
ATOM 4952 N N . GLU B 1 233 ? -3.135 25.562 18.094 1 97.31 233 GLU B N 1
ATOM 4953 C CA . GLU B 1 233 ? -4.371 25.922 18.766 1 97.31 233 GLU B CA 1
ATOM 4954 C C . GLU B 1 233 ? -4.602 25.047 20 1 97.31 233 GLU B C 1
ATOM 4956 O O . GLU B 1 233 ? -4.906 25.562 21.078 1 97.31 233 GLU B O 1
ATOM 4961 N N . TRP B 1 234 ? -4.41 23.781 19.891 1 97.44 234 TRP B N 1
ATOM 4962 C CA . TRP B 1 234 ? -4.684 22.766 20.906 1 97.44 234 TRP B CA 1
ATOM 4963 C C . TRP B 1 234 ? -3.795 22.984 22.125 1 97.44 234 TRP B C 1
ATOM 4965 O O . TRP B 1 234 ? -4.285 23.047 23.266 1 97.44 234 TRP B O 1
ATOM 4975 N N . VAL B 1 235 ? -2.516 23.188 21.875 1 97.25 235 VAL B N 1
ATOM 4976 C CA . VAL B 1 235 ? -1.538 23.203 22.969 1 97.25 235 VAL B CA 1
ATOM 4977 C C . VAL B 1 235 ? -1.408 24.609 23.531 1 97.25 235 VAL B C 1
ATOM 4979 O O . VAL B 1 235 ? -1.466 24.797 24.75 1 97.25 235 VAL B O 1
ATOM 4982 N N . LEU B 1 236 ? -1.282 25.609 22.703 1 96.88 236 LEU B N 1
ATOM 4983 C CA . LEU B 1 236 ? -0.917 26.938 23.172 1 96.88 236 LEU B CA 1
ATOM 4984 C C . LEU B 1 236 ? -2.16 27.766 23.5 1 96.88 236 LEU B C 1
ATOM 4986 O O . LEU B 1 236 ? -2.146 28.578 24.422 1 96.88 236 LEU B O 1
ATOM 4990 N N . LYS B 1 237 ? -3.186 27.594 22.75 1 95.44 237 LYS B N 1
ATOM 4991 C CA . LYS B 1 237 ? -4.371 28.422 22.969 1 95.44 237 LYS B CA 1
ATOM 4992 C C . LYS B 1 237 ? -5.344 27.734 23.922 1 95.44 237 LYS B C 1
ATOM 4994 O O . LYS B 1 237 ? -5.871 28.375 24.844 1 95.44 237 LYS B O 1
ATOM 4999 N N . LEU B 1 238 ? -5.543 26.469 23.719 1 94.94 238 LEU B N 1
ATOM 5000 C CA . LEU B 1 238 ? -6.512 25.75 24.547 1 94.94 238 LEU B CA 1
ATOM 5001 C C . LEU B 1 238 ? -5.84 25.141 25.766 1 94.94 238 LEU B C 1
ATOM 5003 O O . LEU B 1 238 ? -6.516 24.672 26.688 1 94.94 238 LEU B O 1
ATOM 5007 N N . GLY B 1 239 ? -4.504 25.078 25.812 1 94.69 239 GLY B N 1
ATOM 5008 C CA . GLY B 1 239 ? -3.752 24.594 26.953 1 94.69 239 GLY B CA 1
ATOM 5009 C C . GLY B 1 239 ? -3.912 23.094 27.188 1 94.69 239 GLY B C 1
ATOM 5010 O O . GLY B 1 239 ? -3.951 22.641 28.328 1 94.69 239 GLY B O 1
ATOM 5011 N N . ARG B 1 240 ? -4.105 22.375 26.125 1 95.25 240 ARG B N 1
ATOM 5012 C CA . ARG B 1 240 ? -4.344 20.938 26.25 1 95.25 240 ARG B CA 1
ATOM 5013 C C . ARG B 1 240 ? -3.045 20.156 26.109 1 95.25 240 ARG B C 1
ATOM 5015 O O . ARG B 1 240 ? -2.025 20.703 25.688 1 95.25 240 ARG B O 1
ATOM 5022 N N . ALA B 1 241 ? -3.129 18.906 26.562 1 95.25 241 ALA B N 1
ATOM 5023 C CA . ALA B 1 241 ? -1.941 18.047 26.547 1 95.25 241 ALA B CA 1
ATOM 5024 C C . ALA B 1 241 ? -1.456 17.812 25.125 1 95.25 241 ALA B C 1
ATOM 5026 O O . ALA B 1 241 ? -2.264 17.656 24.203 1 95.25 241 ALA B O 1
ATOM 5027 N N . PRO B 1 242 ? -0.158 17.75 24.969 1 96.62 242 PRO B N 1
ATOM 5028 C CA . PRO B 1 242 ? 0.39 17.516 23.625 1 96.62 242 PRO B CA 1
ATOM 5029 C C . PRO B 1 242 ? 0.128 16.094 23.125 1 96.62 242 PRO B C 1
ATOM 5031 O O . PRO B 1 242 ? -0.137 15.195 23.922 1 96.62 242 PRO B O 1
ATOM 5034 N N . PHE B 1 243 ? 0.181 15.953 21.859 1 97.69 243 PHE B N 1
ATOM 5035 C CA . PHE B 1 243 ? 0.044 14.648 21.234 1 97.69 243 PHE B CA 1
ATOM 5036 C C .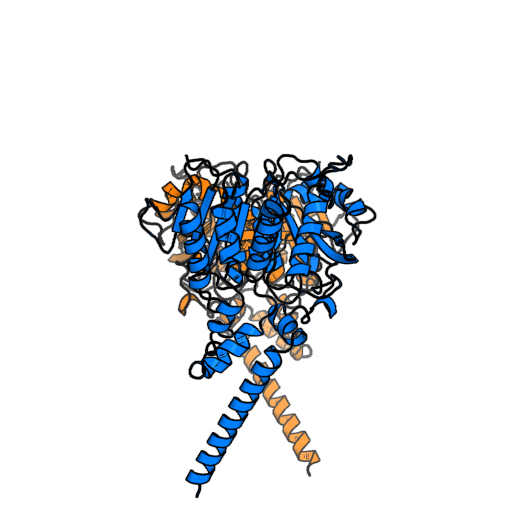 PHE B 1 243 ? 1.386 13.922 21.188 1 97.69 243 PHE B C 1
ATOM 5038 O O . PHE B 1 243 ? 2.426 14.516 21.469 1 97.69 243 PHE B O 1
ATOM 5045 N N . LYS B 1 244 ? 1.325 12.641 20.859 1 97.5 244 LYS B N 1
ATOM 5046 C CA . LYS B 1 244 ? 2.525 11.812 20.812 1 97.5 244 LYS B CA 1
ATOM 5047 C C . LYS B 1 244 ? 3.535 12.383 19.812 1 97.5 244 LYS B C 1
ATOM 5049 O O . LYS B 1 244 ? 4.738 12.375 20.078 1 97.5 244 LYS B O 1
ATOM 5054 N N . ALA B 1 245 ? 3.059 12.789 18.609 1 98.5 245 ALA B N 1
ATOM 5055 C CA . ALA B 1 245 ? 3.947 13.344 17.594 1 98.5 245 ALA B CA 1
ATOM 5056 C C . ALA B 1 245 ? 3.154 14.07 16.516 1 98.5 245 ALA B C 1
ATOM 5058 O O . ALA B 1 245 ? 1.95 13.844 16.359 1 98.5 245 ALA B O 1
ATOM 5059 N N . LEU B 1 246 ? 3.816 14.969 15.883 1 98.81 246 LEU B N 1
ATOM 5060 C CA . LEU B 1 246 ? 3.355 15.641 14.672 1 98.81 246 LEU B CA 1
ATOM 5061 C C . LEU B 1 246 ? 4.246 15.289 13.484 1 98.81 246 LEU B C 1
ATOM 5063 O O . LEU B 1 246 ? 5.445 15.57 13.492 1 98.81 246 LEU B O 1
ATOM 5067 N N . VAL B 1 247 ? 3.674 14.617 12.5 1 98.88 247 VAL B N 1
ATOM 5068 C CA . VAL B 1 247 ? 4.402 14.234 11.297 1 98.88 247 VAL B CA 1
ATOM 5069 C C . VAL B 1 247 ? 3.936 15.086 10.117 1 98.88 247 VAL B C 1
ATOM 5071 O O . VAL B 1 247 ? 2.75 15.086 9.773 1 98.88 247 VAL B O 1
ATOM 5074 N N . LEU B 1 248 ? 4.844 15.812 9.492 1 98.81 248 LEU B N 1
ATOM 5075 C CA . LEU B 1 248 ? 4.523 16.672 8.367 1 98.81 248 LEU B CA 1
ATOM 5076 C C . LEU B 1 248 ? 5.191 16.172 7.086 1 98.81 248 LEU B C 1
ATOM 5078 O O . LEU B 1 248 ? 6.418 16.109 7.008 1 98.81 248 LEU B O 1
ATOM 5082 N N . ILE B 1 249 ? 4.363 15.852 6.109 1 98.69 249 ILE B N 1
ATOM 5083 C CA . ILE B 1 249 ? 4.855 15.328 4.844 1 98.69 249 ILE B CA 1
ATOM 5084 C C . ILE B 1 249 ? 4.629 16.359 3.736 1 98.69 249 ILE B C 1
ATOM 5086 O O . ILE B 1 249 ? 3.484 16.688 3.416 1 98.69 249 ILE B O 1
ATOM 5090 N N . ALA B 1 250 ? 5.711 16.844 3.143 1 97.31 250 ALA B N 1
ATOM 5091 C CA . ALA B 1 250 ? 5.66 17.797 2.033 1 97.31 250 ALA B CA 1
ATOM 5092 C C . ALA B 1 250 ? 4.996 19.094 2.457 1 97.31 250 ALA B C 1
ATOM 5094 O O . ALA B 1 250 ? 4.051 19.562 1.812 1 97.31 250 ALA B O 1
ATOM 5095 N N . SER B 1 251 ? 5.535 19.656 3.441 1 96.19 251 SER B N 1
ATOM 5096 C CA . SER B 1 251 ? 4.965 20.859 4.027 1 96.19 251 SER B CA 1
ATOM 5097 C C . SER B 1 251 ? 5.426 22.109 3.281 1 96.19 251 SER B C 1
ATOM 5099 O O . SER B 1 251 ? 6.285 22.031 2.402 1 96.19 251 SER B O 1
ATOM 5101 N N . PHE B 1 252 ? 4.824 23.188 3.604 1 92.19 252 PHE B N 1
ATOM 5102 C CA . PHE B 1 252 ? 5.215 24.5 3.092 1 92.19 252 PHE B CA 1
ATOM 5103 C C . PHE B 1 252 ? 4.977 25.578 4.137 1 92.19 252 PHE B C 1
ATOM 5105 O O . PHE B 1 252 ? 4.324 25.344 5.156 1 92.19 252 PHE B O 1
ATOM 5112 N N . THR B 1 253 ? 5.559 26.703 3.896 1 92.94 253 THR B N 1
ATOM 5113 C CA . THR B 1 253 ? 5.711 27.688 4.953 1 92.94 253 THR B CA 1
ATOM 5114 C C . THR B 1 253 ? 4.402 28.453 5.18 1 92.94 253 THR B C 1
ATOM 5116 O O . THR B 1 253 ? 4.004 28.688 6.324 1 92.94 253 THR B O 1
ATOM 5119 N N . SER B 1 254 ? 3.902 28.953 4.125 1 91.62 254 SER B N 1
ATOM 5120 C CA . SER B 1 254 ? 2.629 29.672 4.141 1 91.62 254 SER B CA 1
ATOM 5121 C C . SER B 1 254 ? 1.988 29.688 2.756 1 91.62 254 SER B C 1
ATOM 5123 O O . SER B 1 254 ? 2.646 29.391 1.758 1 91.62 254 SER B O 1
ATOM 5125 N N . LEU B 1 255 ? 0.689 29.969 2.807 1 87.31 255 LEU B N 1
ATOM 5126 C CA . LEU B 1 255 ? -0.011 30 1.527 1 87.31 255 LEU B CA 1
ATOM 5127 C C . LEU B 1 255 ? 0.5 31.141 0.654 1 87.31 255 LEU B C 1
ATOM 5129 O O . LEU B 1 255 ? 0.744 30.953 -0.54 1 87.31 255 LEU B O 1
ATOM 5133 N N . PRO B 1 256 ? 0.728 32.312 1.137 1 83.5 256 PRO B N 1
ATOM 5134 C CA . PRO B 1 256 ? 1.269 33.406 0.297 1 83.5 256 PRO B CA 1
ATOM 5135 C C . PRO B 1 256 ? 2.631 33.062 -0.299 1 83.5 256 PRO B C 1
ATOM 5137 O O . PRO B 1 256 ? 2.885 33.344 -1.473 1 83.5 256 PRO B O 1
ATOM 5140 N N . ASN B 1 257 ? 3.451 32.438 0.459 1 80.69 257 ASN B N 1
ATOM 5141 C CA . ASN B 1 257 ? 4.766 32.031 -0.039 1 80.69 257 ASN B CA 1
ATOM 5142 C C . ASN B 1 257 ? 4.664 30.969 -1.118 1 80.69 257 ASN B C 1
ATOM 5144 O O . ASN B 1 257 ? 5.445 30.969 -2.072 1 80.69 257 ASN B O 1
ATOM 5148 N N . LEU B 1 258 ? 3.709 30.125 -0.865 1 78.69 258 LEU B N 1
ATOM 5149 C CA . LEU B 1 258 ? 3.494 29.078 -1.851 1 78.69 258 LEU B CA 1
ATOM 5150 C C . LEU B 1 258 ? 3.043 29.656 -3.184 1 78.69 258 LEU B C 1
ATOM 5152 O O . LEU B 1 258 ? 3.473 29.203 -4.246 1 78.69 258 LEU B O 1
ATOM 5156 N N . LEU B 1 259 ? 2.219 30.625 -3.146 1 75.69 259 LEU B N 1
ATOM 5157 C CA . LEU B 1 259 ? 1.693 31.234 -4.363 1 75.69 259 LEU B CA 1
ATOM 5158 C C . LEU B 1 259 ? 2.805 31.906 -5.152 1 75.69 259 LEU B C 1
ATOM 5160 O O . LEU B 1 259 ? 2.725 32.031 -6.379 1 75.69 259 LEU B O 1
ATOM 5164 N N . GLU B 1 260 ? 3.805 32.281 -4.426 1 70.44 260 GLU B N 1
ATOM 5165 C CA . GLU B 1 260 ? 4.941 32.906 -5.094 1 70.44 260 GLU B CA 1
ATOM 5166 C C . GLU B 1 260 ? 5.805 31.875 -5.809 1 70.44 260 GLU B C 1
ATOM 5168 O O . GLU B 1 260 ? 6.387 32.156 -6.855 1 70.44 260 GLU B O 1
ATOM 5173 N N . SER B 1 261 ? 5.75 30.703 -5.215 1 65.31 261 SER B N 1
ATOM 5174 C CA . SER B 1 261 ? 6.672 29.688 -5.727 1 65.31 261 SER B CA 1
ATOM 5175 C C . SER B 1 261 ? 5.934 28.625 -6.52 1 65.31 261 SER B C 1
ATOM 5177 O O . SER B 1 261 ? 6.551 27.859 -7.262 1 65.31 261 SER B O 1
ATOM 5179 N N . TYR B 1 262 ? 4.684 28.688 -6.477 1 63.41 262 TYR B N 1
ATOM 5180 C CA . TYR B 1 262 ? 3.891 27.578 -6.973 1 63.41 262 TYR B CA 1
ATOM 5181 C C . TYR B 1 262 ? 3.889 27.547 -8.5 1 63.41 262 TYR B C 1
ATOM 5183 O O . TYR B 1 262 ? 3.67 28.578 -9.148 1 63.41 262 TYR B O 1
ATOM 5191 N N . SER B 1 263 ? 4.363 26.406 -9.023 1 59.88 263 SER B N 1
ATOM 5192 C CA . SER B 1 263 ? 4.258 26.094 -10.445 1 59.88 263 SER B CA 1
ATOM 5193 C C . SER B 1 263 ? 3.295 24.938 -10.688 1 59.88 263 SER B C 1
ATOM 5195 O O . SER B 1 263 ? 3.373 23.906 -10.016 1 59.88 263 SER B O 1
ATOM 5197 N N . PHE B 1 264 ? 2.354 25.25 -11.383 1 54.53 264 PHE B N 1
ATOM 5198 C CA . PHE B 1 264 ? 1.411 24.188 -11.695 1 54.53 264 PHE B CA 1
ATOM 5199 C C . PHE B 1 264 ? 2.127 23 -12.328 1 54.53 264 PHE B C 1
ATOM 5201 O O . PHE B 1 264 ? 2.549 23.062 -13.484 1 54.53 264 PHE B O 1
ATOM 5208 N N . LYS B 1 265 ? 2.107 21.891 -11.641 1 54.88 265 LYS B N 1
ATOM 5209 C CA . LYS B 1 265 ? 2.672 20.594 -12.023 1 54.88 265 LYS B CA 1
ATOM 5210 C C . LYS B 1 265 ? 4.066 20.766 -12.617 1 54.88 265 LYS B C 1
ATOM 5212 O O . LYS B 1 265 ? 4.449 20.031 -13.531 1 54.88 265 LYS B O 1
ATOM 5217 N N . GLY B 1 266 ? 4.684 21.828 -12.289 1 52.62 266 GLY B N 1
ATOM 5218 C CA . GLY B 1 266 ? 6.023 22.109 -12.789 1 52.62 266 GLY B CA 1
ATOM 5219 C C . GLY B 1 266 ? 6.035 22.609 -14.219 1 52.62 266 GLY B C 1
ATOM 5220 O O . GLY B 1 266 ? 7.098 22.844 -14.789 1 52.62 266 GLY B O 1
ATOM 5221 N N . LEU B 1 267 ? 4.855 22.688 -14.766 1 52.47 267 LEU B N 1
ATOM 5222 C CA . LEU B 1 267 ? 4.75 23 -16.188 1 52.47 267 LEU B CA 1
ATOM 5223 C C . LEU B 1 267 ? 4.676 24.5 -16.422 1 52.47 267 LEU B C 1
ATOM 5225 O O . LEU B 1 267 ? 4.957 24.984 -17.516 1 52.47 267 LEU B O 1
ATOM 5229 N N . THR B 1 268 ? 4.23 25.25 -15.438 1 57.16 268 THR B N 1
ATOM 5230 C CA . THR B 1 268 ? 4.109 26.703 -15.586 1 57.16 268 THR B CA 1
ATOM 5231 C C . THR B 1 268 ? 5.066 27.422 -14.641 1 57.16 268 THR B C 1
ATOM 5233 O O . THR B 1 268 ? 5.496 26.859 -13.633 1 57.16 268 THR B O 1
ATOM 5236 N N . PRO B 1 269 ? 5.48 28.547 -15.141 1 59.12 269 PRO B N 1
ATOM 5237 C CA . PRO B 1 269 ? 6.172 29.375 -14.141 1 59.12 269 PRO B CA 1
ATOM 5238 C C . PRO B 1 269 ? 5.316 29.641 -12.906 1 59.12 269 PRO B C 1
ATOM 5240 O O . PRO B 1 269 ? 4.094 29.469 -12.945 1 59.12 269 PRO B O 1
ATOM 5243 N N . PRO B 1 270 ? 6.02 29.953 -11.867 1 62.66 270 PRO B N 1
ATOM 5244 C CA . PRO B 1 270 ? 5.254 30.281 -10.672 1 62.66 270 PRO B CA 1
ATOM 5245 C C . PRO B 1 270 ? 4.125 31.281 -10.945 1 62.66 270 PRO B C 1
ATOM 5247 O O . PRO B 1 270 ? 4.281 32.188 -11.773 1 62.66 270 PRO B O 1
ATOM 5250 N N . LEU B 1 271 ? 2.992 31 -10.367 1 64.81 271 LEU B N 1
ATOM 5251 C CA . LEU B 1 271 ? 1.738 31.703 -10.609 1 64.81 271 LEU B CA 1
ATOM 5252 C C . LEU B 1 271 ? 1.961 33.219 -10.648 1 64.81 271 LEU B C 1
ATOM 5254 O O . LEU B 1 271 ? 1.389 33.906 -11.492 1 64.81 271 LEU B O 1
ATOM 5258 N N . LEU B 1 272 ? 2.918 33.75 -9.812 1 63.66 272 LEU B N 1
ATOM 5259 C CA . LEU B 1 272 ? 3.061 35.188 -9.719 1 63.66 272 LEU B CA 1
ATOM 5260 C C . LEU B 1 272 ? 4.27 35.656 -10.516 1 63.66 272 LEU B C 1
ATOM 5262 O O . LEU B 1 272 ? 4.559 36.875 -10.547 1 63.66 272 LEU B O 1
ATOM 5266 N N . SER B 1 273 ? 4.871 34.75 -11.148 1 65.5 273 SER B N 1
ATOM 5267 C CA . SER B 1 273 ? 6.105 35.094 -11.836 1 65.5 273 SER B CA 1
ATOM 5268 C C . SER B 1 273 ? 5.867 36.156 -12.891 1 65.5 273 SER B C 1
ATOM 5270 O O . SER B 1 273 ? 6.672 37.094 -13.039 1 65.5 273 SER B O 1
ATOM 5272 N N . PRO B 1 274 ? 4.777 36.125 -13.57 1 65.56 274 PRO B N 1
ATOM 5273 C CA . PRO B 1 274 ? 4.594 37.156 -14.578 1 65.56 274 PRO B CA 1
ATOM 5274 C C . PRO B 1 274 ? 4.426 38.562 -13.961 1 65.56 274 PRO B C 1
ATOM 5276 O O . PRO B 1 274 ? 4.574 39.562 -14.656 1 65.56 274 PRO B O 1
ATOM 5279 N N . LEU B 1 275 ? 4.184 38.562 -12.719 1 68.69 275 LEU B N 1
ATOM 5280 C CA . LEU B 1 275 ? 3.943 39.812 -12.055 1 68.69 275 LEU B CA 1
ATOM 5281 C C . LEU B 1 275 ? 5.207 40.312 -11.359 1 68.69 275 LEU B C 1
ATOM 5283 O O . LEU B 1 275 ? 5.176 41.344 -10.648 1 68.69 275 LEU B O 1
ATOM 5287 N N . MET B 1 276 ? 6.262 39.625 -11.461 1 65.62 276 MET B N 1
ATOM 5288 C CA . MET B 1 276 ? 7.516 39.938 -10.789 1 65.62 276 MET B CA 1
ATOM 5289 C C . MET B 1 276 ? 7.922 41.375 -11.086 1 65.62 276 MET B C 1
ATOM 5291 O O . MET B 1 276 ? 8.508 42.062 -10.234 1 65.62 276 MET B O 1
ATOM 5295 N N . GLY B 1 277 ? 7.551 41.781 -12.219 1 67.19 277 GLY B N 1
ATOM 5296 C CA . GLY B 1 277 ? 7.914 43.156 -12.586 1 67.19 277 GLY B CA 1
ATOM 5297 C C . GLY B 1 277 ? 6.996 44.188 -11.984 1 67.19 277 GLY B C 1
ATOM 5298 O O . GLY B 1 277 ? 7.234 45.406 -12.125 1 67.19 277 GLY B O 1
ATOM 5299 N N . TYR B 1 278 ? 6.027 43.75 -11.32 1 78.38 278 TYR B N 1
ATOM 5300 C CA . TYR B 1 278 ? 5.051 44.688 -10.766 1 78.38 278 TYR B CA 1
ATOM 5301 C C . TYR B 1 278 ? 4.891 44.469 -9.266 1 78.38 278 TYR B C 1
ATOM 5303 O O . TYR B 1 278 ? 3.881 43.906 -8.812 1 78.38 278 TYR B O 1
ATOM 5311 N N . PRO B 1 279 ? 5.801 44.938 -8.516 1 77.56 279 PRO B N 1
ATOM 5312 C CA . PRO B 1 279 ? 5.82 44.688 -7.07 1 77.56 279 PRO B CA 1
ATOM 5313 C C . PRO B 1 279 ? 4.555 45.156 -6.371 1 77.56 279 PRO B C 1
ATOM 5315 O O . PRO B 1 279 ? 4.07 44.531 -5.434 1 77.56 279 PRO B O 1
ATOM 5318 N N . ARG B 1 280 ? 3.988 46.312 -6.828 1 81.88 280 ARG B N 1
ATOM 5319 C CA . ARG B 1 280 ? 2.779 46.844 -6.203 1 81.88 280 ARG B CA 1
ATOM 5320 C C . ARG B 1 280 ? 1.602 45.875 -6.398 1 81.88 280 ARG B C 1
ATOM 5322 O O . ARG B 1 280 ? 0.785 45.719 -5.492 1 81.88 280 ARG B O 1
ATOM 5329 N N . LEU B 1 281 ? 1.584 45.406 -7.516 1 79.56 281 LEU B N 1
ATOM 5330 C CA . LEU B 1 281 ? 0.508 44.469 -7.793 1 79.56 281 LEU B CA 1
ATOM 5331 C C . LEU B 1 281 ? 0.688 43.188 -6.988 1 79.56 281 LEU B C 1
ATOM 5333 O O . LEU B 1 281 ? -0.289 42.594 -6.508 1 79.56 281 LEU B O 1
ATOM 5337 N N . GLN B 1 282 ? 1.873 42.781 -6.855 1 77.5 282 GLN B N 1
ATOM 5338 C CA . GLN B 1 282 ? 2.158 41.625 -6.039 1 77.5 282 GLN B CA 1
ATOM 5339 C C . GLN B 1 282 ? 1.742 41.844 -4.59 1 77.5 282 GLN B C 1
ATOM 5341 O O . GLN B 1 282 ? 1.113 40.969 -3.979 1 77.5 282 GLN B O 1
ATOM 5346 N N . ASP B 1 283 ? 2.111 43 -4.188 1 81.38 283 ASP B N 1
ATOM 5347 C CA . ASP B 1 283 ? 1.767 43.344 -2.812 1 81.38 283 ASP B CA 1
ATOM 5348 C C . ASP B 1 283 ? 0.252 43.406 -2.623 1 81.38 283 ASP B C 1
ATOM 5350 O O . ASP B 1 283 ? -0.261 43.031 -1.572 1 81.38 283 ASP B O 1
ATOM 5354 N N . TYR B 1 284 ? -0.363 43.906 -3.553 1 82.19 284 TYR B N 1
ATOM 5355 C CA . TYR B 1 284 ? -1.818 44 -3.492 1 82.19 284 TYR B CA 1
ATOM 5356 C C . TYR B 1 284 ? -2.434 42.594 -3.443 1 82.19 284 TYR B C 1
ATOM 5358 O O . TYR B 1 284 ? -3.297 42.312 -2.605 1 82.19 284 TYR B O 1
ATOM 5366 N N . LEU B 1 285 ? -1.961 41.781 -4.262 1 80.69 285 LEU B N 1
ATOM 5367 C CA . LEU B 1 285 ? -2.49 40.406 -4.309 1 80.69 285 LEU B CA 1
ATOM 5368 C C . LEU B 1 285 ? -2.211 39.688 -3.004 1 80.69 285 LEU B C 1
ATOM 5370 O O . LEU B 1 285 ? -3.074 38.969 -2.492 1 80.69 285 LEU B O 1
ATOM 5374 N N . ARG B 1 286 ? -1.1 39.875 -2.504 1 81.56 286 ARG B N 1
ATOM 5375 C CA . ARG B 1 286 ? -0.722 39.25 -1.237 1 81.56 286 ARG B CA 1
ATOM 5376 C C . ARG B 1 286 ? -1.618 39.75 -0.102 1 81.56 286 ARG B C 1
ATOM 5378 O O . ARG B 1 286 ? -1.976 38.969 0.787 1 81.56 286 ARG B O 1
ATOM 5385 N N . SER B 1 287 ? -1.903 40.969 -0.184 1 84.25 287 SER B N 1
ATOM 5386 C CA . SER B 1 287 ? -2.723 41.562 0.868 1 84.25 287 SER B CA 1
ATOM 5387 C C . SER B 1 287 ? -4.145 41 0.838 1 84.25 287 SER B C 1
ATOM 5389 O O . SER B 1 287 ? -4.867 41.094 1.833 1 84.25 287 SER B O 1
ATOM 5391 N N . LYS B 1 288 ? -4.516 40.5 -0.21 1 86.44 288 LYS B N 1
ATOM 5392 C CA . LYS B 1 288 ? -5.891 40.031 -0.364 1 86.44 288 LYS B CA 1
ATOM 5393 C C . LYS B 1 288 ? -6.02 38.562 0.006 1 86.44 288 LYS B C 1
ATOM 5395 O O . LYS B 1 288 ? -7.125 38 0.04 1 86.44 288 LYS B O 1
ATOM 5400 N N . ILE B 1 289 ? -4.922 37.969 0.344 1 86.31 289 ILE B N 1
ATOM 5401 C CA . ILE B 1 289 ? -4.969 36.562 0.747 1 86.31 289 ILE B CA 1
ATOM 5402 C C . ILE B 1 289 ? -5.594 36.469 2.135 1 86.31 289 ILE B C 1
ATOM 5404 O O . ILE B 1 289 ? -5.059 37 3.109 1 86.31 289 ILE B O 1
ATOM 5408 N N . GLN B 1 290 ? -6.676 35.781 2.217 1 87.69 290 GLN B N 1
ATOM 5409 C CA . GLN B 1 290 ? -7.441 35.688 3.455 1 87.69 290 GLN B CA 1
ATOM 5410 C C . GLN B 1 290 ? -6.891 34.594 4.367 1 87.69 290 GLN B C 1
ATOM 5412 O O . GLN B 1 290 ? -6.449 34.875 5.484 1 87.69 290 GLN B O 1
ATOM 5417 N N . ASP B 1 291 ? -6.918 33.406 3.932 1 91.31 291 ASP B N 1
ATOM 5418 C CA . ASP B 1 291 ? -6.355 32.281 4.684 1 91.31 291 ASP B CA 1
ATOM 5419 C C . ASP B 1 291 ? -4.848 32.156 4.453 1 91.31 291 ASP B C 1
ATOM 5421 O O . ASP B 1 291 ? -4.41 31.766 3.373 1 91.31 291 ASP B O 1
ATOM 5425 N N . ARG B 1 292 ? -4.09 32.469 5.441 1 90.81 292 ARG B N 1
ATOM 5426 C CA . ARG B 1 292 ? -2.654 32.625 5.234 1 90.81 292 ARG B CA 1
ATOM 5427 C C . ARG B 1 292 ? -1.922 31.328 5.582 1 90.81 292 ARG B C 1
ATOM 5429 O O . ARG B 1 292 ? -0.885 31.016 4.988 1 90.81 292 ARG B O 1
ATOM 5436 N N . TRP B 1 293 ? -2.395 30.609 6.578 1 94.25 293 TRP B N 1
ATOM 5437 C CA . TRP B 1 293 ? -1.806 29.344 7.004 1 94.25 293 TRP B CA 1
ATOM 5438 C C . TRP B 1 293 ? -0.316 29.5 7.285 1 94.25 293 TRP B C 1
ATOM 5440 O O . TRP B 1 293 ? 0.511 28.781 6.719 1 94.25 293 TRP B O 1
ATOM 5450 N N . ASP B 1 294 ? -0.008 30.344 8.25 1 94.06 294 ASP B N 1
ATOM 5451 C CA . ASP B 1 294 ? 1.385 30.609 8.586 1 94.06 294 ASP B CA 1
ATOM 5452 C C . ASP B 1 294 ? 1.983 29.469 9.406 1 94.06 294 ASP B C 1
ATOM 5454 O O . ASP B 1 294 ? 2.184 29.609 10.617 1 94.06 294 ASP B O 1
ATOM 5458 N N . ALA B 1 295 ? 2.383 28.422 8.781 1 95.81 295 ALA B N 1
ATOM 5459 C CA . ALA B 1 295 ? 2.891 27.219 9.422 1 95.81 295 ALA B CA 1
ATOM 5460 C C . ALA B 1 295 ? 4.227 27.484 10.109 1 95.81 295 ALA B C 1
ATOM 5462 O O . ALA B 1 295 ? 4.473 26.984 11.211 1 95.81 295 ALA B O 1
ATOM 5463 N N . SER B 1 296 ? 5.059 28.297 9.508 1 95.25 296 SER B N 1
ATOM 5464 C CA . SER B 1 296 ? 6.391 28.562 10.039 1 95.25 296 SER B CA 1
ATOM 5465 C C . SER B 1 296 ? 6.32 29.219 11.414 1 95.25 296 SER B C 1
ATOM 5467 O O . SER B 1 296 ? 7 28.797 12.352 1 95.25 296 SER B O 1
ATOM 5469 N N . SER B 1 297 ? 5.543 30.234 11.523 1 96 297 SER B N 1
ATOM 5470 C CA . SER B 1 297 ? 5.426 30.953 12.781 1 96 297 SER B CA 1
ATOM 5471 C C . SER B 1 297 ? 4.816 30.078 13.867 1 96 297 SER B C 1
ATOM 5473 O O . SER B 1 297 ? 5.238 30.125 15.031 1 96 297 SER B O 1
ATOM 5475 N N . ARG B 1 298 ? 3.828 29.312 13.484 1 97.38 298 ARG B N 1
ATOM 5476 C CA . ARG B 1 298 ? 3.176 28.422 14.445 1 97.38 298 ARG B CA 1
ATOM 5477 C C . ARG B 1 298 ? 4.141 27.359 14.945 1 97.38 298 ARG B C 1
ATOM 5479 O O . ARG B 1 298 ? 4.199 27.078 16.141 1 97.38 298 ARG B O 1
ATOM 5486 N N . LEU B 1 299 ? 4.879 26.781 14.047 1 97.56 299 LEU B N 1
ATOM 5487 C CA . LEU B 1 299 ? 5.867 25.781 14.414 1 97.56 299 LEU B CA 1
ATOM 5488 C C . LEU B 1 299 ? 6.941 26.375 15.312 1 97.56 299 LEU B C 1
ATOM 5490 O O . LEU B 1 299 ? 7.344 25.75 16.297 1 97.56 299 LEU B O 1
ATOM 5494 N N . ALA B 1 300 ? 7.367 27.547 14.969 1 96.56 300 ALA B N 1
ATOM 5495 C CA . ALA B 1 300 ? 8.391 28.219 15.766 1 96.56 300 ALA B CA 1
ATOM 5496 C C . ALA B 1 300 ? 7.895 28.484 17.188 1 96.56 300 ALA B C 1
ATOM 5498 O O . ALA B 1 300 ? 8.633 28.281 18.156 1 96.56 300 ALA B O 1
ATOM 5499 N N . GLU B 1 301 ? 6.684 28.938 17.25 1 97.56 301 GLU B N 1
ATOM 5500 C CA . GLU B 1 301 ? 6.125 29.219 18.562 1 97.56 301 GLU B CA 1
ATOM 5501 C C . GLU B 1 301 ? 6.004 27.938 19.406 1 97.56 301 GLU B C 1
ATOM 5503 O O . GLU B 1 301 ? 6.312 27.938 20.594 1 97.56 301 GLU B O 1
ATOM 5508 N N . LEU B 1 302 ? 5.535 26.859 18.781 1 97.5 302 LEU B N 1
ATOM 5509 C CA . LEU B 1 302 ? 5.465 25.578 19.469 1 97.5 302 LEU B CA 1
ATOM 5510 C C . LEU B 1 302 ? 6.844 25.156 19.969 1 97.5 302 LEU B C 1
ATOM 5512 O O . LEU B 1 302 ? 6.977 24.672 21.094 1 97.5 302 LEU B O 1
ATOM 5516 N N . ALA B 1 303 ? 7.855 25.359 19.188 1 96.88 303 ALA B N 1
ATOM 5517 C CA . ALA B 1 303 ? 9.211 24.906 19.469 1 96.88 303 ALA B CA 1
ATOM 5518 C C . ALA B 1 303 ? 9.859 25.75 20.547 1 96.88 303 ALA B C 1
ATOM 5520 O O . ALA B 1 303 ? 10.672 25.25 21.328 1 96.88 303 ALA B O 1
ATOM 5521 N N . GLN B 1 304 ? 9.516 27 20.641 1 95.06 304 GLN B N 1
ATOM 5522 C CA . GLN B 1 304 ? 10.227 27.891 21.531 1 95.06 304 GLN B CA 1
ATOM 5523 C C . GLN B 1 304 ? 9.516 28 22.891 1 95.06 304 GLN B C 1
ATOM 5525 O O . GLN B 1 304 ? 10.094 28.453 23.875 1 95.06 304 GLN B O 1
ATOM 5530 N N . THR B 1 305 ? 8.25 27.625 22.891 1 94.69 305 THR B N 1
ATOM 5531 C CA . THR B 1 305 ? 7.492 27.734 24.125 1 94.69 305 THR B CA 1
ATOM 5532 C C . THR B 1 305 ? 7.984 26.734 25.156 1 94.69 305 THR B C 1
ATOM 5534 O O . THR B 1 305 ? 7.934 25.516 24.938 1 94.69 305 THR B O 1
ATOM 5537 N N . PRO B 1 306 ? 8.383 27.203 26.281 1 89.56 306 PRO B N 1
ATOM 5538 C CA . PRO B 1 306 ? 8.875 26.297 27.328 1 89.56 306 PRO B CA 1
ATOM 5539 C C . PRO B 1 306 ? 7.805 25.344 27.844 1 89.56 306 PRO B C 1
ATOM 5541 O O . PRO B 1 306 ? 6.641 25.734 27.984 1 89.56 306 PRO B O 1
ATOM 5544 N N . GLY B 1 307 ? 8.164 24.203 28.062 1 86.94 307 GLY B N 1
ATOM 5545 C CA . GLY B 1 307 ? 7.258 23.25 28.656 1 86.94 307 GLY B CA 1
ATOM 5546 C C . GLY B 1 307 ? 6.426 22.5 27.625 1 86.94 307 GLY B C 1
ATOM 5547 O O . GLY B 1 307 ? 5.832 21.469 27.938 1 86.94 307 GLY B O 1
ATOM 5548 N N . VAL B 1 308 ? 6.324 23 26.453 1 93 308 VAL B N 1
ATOM 5549 C CA . VAL B 1 308 ? 5.578 22.312 25.406 1 93 308 VAL B CA 1
ATOM 5550 C C . VAL B 1 308 ? 6.395 21.141 24.875 1 93 308 VAL B C 1
ATOM 5552 O O . VAL B 1 308 ? 7.551 21.312 24.469 1 93 308 VAL B O 1
ATOM 5555 N N . GLN B 1 309 ? 5.82 19.984 25.031 1 95 309 GLN B N 1
ATOM 5556 C CA . GLN B 1 309 ? 6.426 18.812 24.406 1 95 309 GLN B CA 1
ATOM 5557 C C . GLN B 1 309 ? 6.125 18.781 22.906 1 95 309 GLN B C 1
ATOM 5559 O O . GLN B 1 309 ? 4.965 18.891 22.5 1 95 309 GLN B O 1
ATOM 5564 N N . LEU B 1 310 ? 7.16 18.703 22.109 1 97.56 310 LEU B N 1
ATOM 5565 C CA . LEU B 1 310 ? 6.996 18.656 20.656 1 97.56 310 LEU B CA 1
ATOM 5566 C C . LEU B 1 310 ? 7.867 17.578 20.047 1 97.56 310 LEU B C 1
ATOM 5568 O O . LEU B 1 310 ? 9.102 17.672 20.062 1 97.56 310 LEU B O 1
ATOM 5572 N N . ASN B 1 311 ? 7.305 16.516 19.656 1 97.81 311 ASN B N 1
ATOM 5573 C CA . ASN B 1 311 ? 7.914 15.5 18.812 1 97.81 311 ASN B CA 1
ATOM 5574 C C . ASN B 1 311 ? 7.508 15.672 17.344 1 97.81 311 ASN B C 1
ATOM 5576 O O . ASN B 1 311 ? 6.391 15.328 16.969 1 97.81 311 ASN B O 1
ATOM 5580 N N . LEU B 1 312 ? 8.422 16.266 16.547 1 98.56 312 LEU B N 1
ATOM 5581 C CA . LEU B 1 312 ? 8.109 16.688 15.188 1 98.56 312 LEU B CA 1
ATOM 5582 C C . LEU B 1 312 ? 8.961 15.93 14.172 1 98.56 312 LEU B C 1
ATOM 5584 O O . LEU B 1 312 ? 10.18 15.875 14.297 1 98.56 312 LEU B O 1
ATOM 5588 N N . VAL B 1 313 ? 8.312 15.289 13.25 1 98.56 313 VAL B N 1
ATOM 5589 C CA . VAL B 1 313 ? 8.984 14.633 12.133 1 98.56 313 VAL B CA 1
ATOM 5590 C C . VAL B 1 313 ? 8.555 15.281 10.82 1 98.56 313 VAL B C 1
ATOM 5592 O O . VAL B 1 313 ? 7.363 15.414 10.547 1 98.56 313 VAL B O 1
ATOM 5595 N N . MET B 1 314 ? 9.492 15.711 10.047 1 98.5 314 MET B N 1
ATOM 5596 C CA . MET B 1 314 ? 9.219 16.312 8.75 1 98.5 314 MET B CA 1
ATOM 5597 C C . MET B 1 314 ? 9.883 15.531 7.625 1 98.5 314 MET B C 1
ATOM 5599 O O . MET B 1 314 ? 11.078 15.242 7.688 1 98.5 314 MET B O 1
ATOM 5603 N N . LEU B 1 315 ? 9.094 15.188 6.668 1 98.44 315 LEU B N 1
ATOM 5604 C CA . LEU B 1 315 ? 9.586 14.484 5.488 1 98.44 315 LEU B CA 1
ATOM 5605 C C . LEU B 1 315 ? 9.258 15.258 4.215 1 98.44 315 LEU B C 1
ATOM 5607 O O . LEU B 1 315 ? 8.156 15.812 4.09 1 98.44 315 LEU B O 1
ATOM 5611 N N . HIS B 1 316 ? 10.164 15.258 3.262 1 98.5 316 HIS B N 1
ATOM 5612 C CA . HIS B 1 316 ? 9.938 15.891 1.971 1 98.5 316 HIS B CA 1
ATOM 5613 C C . HIS B 1 316 ? 10.734 15.203 0.867 1 98.5 316 HIS B C 1
ATOM 5615 O O . HIS B 1 316 ? 11.898 14.852 1.064 1 98.5 316 HIS B O 1
ATOM 5621 N N . ALA B 1 317 ? 10.094 14.969 -0.272 1 97.94 317 ALA B N 1
ATOM 5622 C CA . ALA B 1 317 ? 10.766 14.305 -1.386 1 97.94 317 ALA B CA 1
ATOM 5623 C C . ALA B 1 317 ? 11.586 15.305 -2.195 1 97.94 317 ALA B C 1
ATOM 5625 O O . ALA B 1 317 ? 11.125 16.406 -2.484 1 97.94 317 ALA B O 1
ATOM 5626 N N . ARG B 1 318 ? 12.742 14.938 -2.568 1 96.94 318 ARG B N 1
ATOM 5627 C CA . ARG B 1 318 ? 13.602 15.773 -3.389 1 96.94 318 ARG B CA 1
ATOM 5628 C C . ARG B 1 318 ? 12.977 16.047 -4.75 1 96.94 318 ARG B C 1
ATOM 5630 O O . ARG B 1 318 ? 13.109 17.141 -5.293 1 96.94 318 ARG B O 1
ATOM 5637 N N . ASN B 1 319 ? 12.305 15.07 -5.246 1 95.94 319 ASN B N 1
ATOM 5638 C CA . ASN B 1 319 ? 11.727 15.203 -6.578 1 95.94 319 ASN B CA 1
ATOM 5639 C C . ASN B 1 319 ? 10.266 15.648 -6.516 1 95.94 319 ASN B C 1
ATOM 5641 O O . ASN B 1 319 ? 9.445 15.219 -7.328 1 95.94 319 ASN B O 1
ATOM 5645 N N . ASP B 1 320 ? 9.891 16.375 -5.535 1 94.94 320 ASP B N 1
ATOM 5646 C CA . ASP B 1 320 ? 8.586 17.031 -5.477 1 94.94 320 ASP B CA 1
ATOM 5647 C C . ASP B 1 320 ? 8.547 18.25 -6.402 1 94.94 320 ASP B C 1
ATOM 5649 O O . ASP B 1 320 ? 9.047 19.312 -6.051 1 94.94 320 ASP B O 1
ATOM 5653 N N . TYR B 1 321 ? 7.871 18.125 -7.484 1 89.44 321 TYR B N 1
ATOM 5654 C CA . TYR B 1 321 ? 7.859 19.203 -8.477 1 89.44 321 TYR B CA 1
ATOM 5655 C C . TYR B 1 321 ? 6.68 20.141 -8.25 1 89.44 321 TYR B C 1
ATOM 5657 O O . TYR B 1 321 ? 6.645 21.234 -8.789 1 89.44 321 TYR B O 1
ATOM 5665 N N . GLU B 1 322 ? 5.734 19.703 -7.504 1 87.38 322 GLU B N 1
ATOM 5666 C CA . GLU B 1 322 ? 4.574 20.547 -7.211 1 87.38 322 GLU B CA 1
ATOM 5667 C C . GLU B 1 322 ? 4.887 21.562 -6.113 1 87.38 322 GLU B C 1
ATOM 5669 O O . GLU B 1 322 ? 4.504 22.719 -6.207 1 87.38 322 GLU B O 1
ATOM 5674 N N . ILE B 1 323 ? 5.473 21.078 -5.055 1 91.12 323 ILE B N 1
ATOM 5675 C CA . ILE B 1 323 ? 5.973 21.891 -3.951 1 91.12 323 ILE B CA 1
ATOM 5676 C C . ILE B 1 323 ? 7.453 21.594 -3.723 1 91.12 323 ILE B C 1
ATOM 5678 O O . ILE B 1 323 ? 7.801 20.594 -3.09 1 91.12 323 ILE B O 1
ATOM 5682 N N . PRO B 1 324 ? 8.242 22.531 -4.109 1 91.06 324 PRO B N 1
ATOM 5683 C CA . PRO B 1 324 ? 9.672 22.266 -3.949 1 91.06 324 PRO B CA 1
ATOM 5684 C C . PRO B 1 324 ? 10.055 21.984 -2.502 1 91.06 324 PRO B C 1
ATOM 5686 O O . PRO B 1 324 ? 9.531 22.609 -1.58 1 91.06 324 PRO B O 1
ATOM 5689 N N . TRP B 1 325 ? 10.977 21 -2.311 1 94.38 325 TRP B N 1
ATOM 5690 C CA . TRP B 1 325 ? 11.352 20.516 -0.985 1 94.38 325 TRP B CA 1
ATOM 5691 C C . TRP B 1 325 ? 11.953 21.641 -0.152 1 94.38 325 TRP B C 1
ATOM 5693 O O . TRP B 1 325 ? 11.977 21.578 1.079 1 94.38 325 TRP B O 1
ATOM 5703 N N . GLN B 1 326 ? 12.367 22.75 -0.748 1 93.38 326 GLN B N 1
ATOM 5704 C CA . GLN B 1 326 ? 12.93 23.891 -0.049 1 93.38 326 GLN B CA 1
ATOM 5705 C C . GLN B 1 326 ? 11.891 24.547 0.867 1 93.38 326 GLN B C 1
ATOM 5707 O O . GLN B 1 326 ? 12.242 25.141 1.886 1 93.38 326 GLN B O 1
ATOM 5712 N N . GLU B 1 327 ? 10.672 24.391 0.491 1 91.5 327 GLU B N 1
ATOM 5713 C CA . GLU B 1 327 ? 9.609 24.906 1.354 1 91.5 327 GLU B CA 1
ATOM 5714 C C . GLU B 1 327 ? 9.578 24.156 2.689 1 91.5 327 GLU B C 1
ATOM 5716 O O . GLU B 1 327 ? 9.5 24.781 3.748 1 91.5 327 GLU B O 1
ATOM 5721 N N . GLY B 1 328 ? 9.602 22.797 2.609 1 94.81 328 GLY B N 1
ATOM 5722 C CA . GLY B 1 328 ? 9.703 22.016 3.832 1 94.81 328 GLY B CA 1
ATOM 5723 C C . GLY B 1 328 ? 10.969 22.312 4.625 1 94.81 328 GLY B C 1
ATOM 5724 O O . GLY B 1 328 ? 10.93 22.375 5.855 1 94.81 328 GLY B O 1
ATOM 5725 N N . ARG B 1 329 ? 12.016 22.547 3.9 1 96.06 329 ARG B N 1
ATOM 5726 C CA . ARG B 1 329 ? 13.289 22.828 4.543 1 96.06 329 ARG B CA 1
ATOM 5727 C C . ARG B 1 329 ? 13.234 24.156 5.289 1 96.06 329 ARG B C 1
ATOM 5729 O O . ARG B 1 329 ? 13.781 24.281 6.391 1 96.06 329 ARG B O 1
ATOM 5736 N N . ALA B 1 330 ? 12.617 25.109 4.703 1 94.69 330 ALA B N 1
ATOM 5737 C CA . ALA B 1 330 ? 12.477 26.406 5.352 1 94.69 330 ALA B CA 1
ATOM 5738 C C . ALA B 1 330 ? 11.727 26.266 6.676 1 94.69 330 ALA B C 1
ATOM 5740 O O . ALA B 1 330 ? 12.109 26.875 7.68 1 94.69 330 ALA B O 1
ATOM 5741 N N . ASN B 1 331 ? 10.633 25.516 6.676 1 95.81 331 ASN B N 1
ATOM 5742 C CA . ASN B 1 331 ? 9.922 25.234 7.918 1 95.81 331 ASN B CA 1
ATOM 5743 C C . ASN B 1 331 ? 10.836 24.594 8.961 1 95.81 331 ASN B C 1
ATOM 5745 O O . ASN B 1 331 ? 10.812 24.969 10.133 1 95.81 331 ASN B O 1
ATOM 5749 N N . TRP B 1 332 ? 11.586 23.609 8.508 1 96.69 332 TRP B N 1
ATOM 5750 C CA . TRP B 1 332 ? 12.539 22.922 9.383 1 96.69 332 TRP B CA 1
ATOM 5751 C C . TRP B 1 332 ? 13.523 23.922 9.992 1 96.69 332 TRP B C 1
ATOM 5753 O O . TRP B 1 332 ? 13.758 23.891 11.203 1 96.69 332 TRP B O 1
ATOM 5763 N N . ASP B 1 333 ? 14.07 24.781 9.156 1 95.69 333 ASP B N 1
ATOM 5764 C CA . ASP B 1 333 ? 15.062 25.75 9.625 1 95.69 333 ASP B CA 1
ATOM 5765 C C . ASP B 1 333 ? 14.461 26.688 10.672 1 95.69 333 ASP B C 1
ATOM 5767 O O . ASP B 1 333 ? 15.109 27.016 11.664 1 95.69 333 ASP B O 1
ATOM 5771 N N . HIS B 1 334 ? 13.266 27.109 10.453 1 94.62 334 HIS B N 1
ATOM 5772 C CA . HIS B 1 334 ? 12.594 27.984 11.398 1 94.62 334 HIS B CA 1
ATOM 5773 C C . HIS B 1 334 ? 12.367 27.297 12.734 1 94.62 334 HIS B C 1
ATOM 5775 O O . HIS B 1 334 ? 12.617 27.891 13.789 1 94.62 334 HIS B O 1
ATOM 5781 N N . VAL B 1 335 ? 11.875 26.078 12.68 1 96.31 335 VAL B N 1
ATOM 5782 C CA . VAL B 1 335 ? 11.562 25.359 13.906 1 96.31 335 VAL B CA 1
ATOM 5783 C C . VAL B 1 335 ? 12.852 25.047 14.664 1 96.31 335 VAL B C 1
ATOM 5785 O O . VAL B 1 335 ? 12.906 25.172 15.891 1 96.31 335 VAL B O 1
ATOM 5788 N N . LEU B 1 336 ? 13.836 24.625 13.898 1 96.25 336 LEU B N 1
ATOM 5789 C CA . LEU B 1 336 ? 15.125 24.297 14.508 1 96.25 336 LEU B CA 1
ATOM 5790 C C . LEU B 1 336 ? 15.711 25.531 15.195 1 96.25 336 LEU B C 1
ATOM 5792 O O . LEU B 1 336 ? 16.203 25.438 16.328 1 96.25 336 LEU B O 1
ATOM 5796 N N . ALA B 1 337 ? 15.688 26.672 14.523 1 95.19 337 ALA B N 1
ATOM 5797 C CA . ALA B 1 337 ? 16.203 27.906 15.086 1 95.19 337 ALA B CA 1
ATOM 5798 C C . ALA B 1 337 ? 15.469 28.281 16.375 1 95.19 337 ALA B C 1
ATOM 5800 O O . ALA B 1 337 ? 16.078 28.703 17.359 1 95.19 337 ALA B O 1
ATOM 5801 N N . ALA B 1 338 ? 14.219 28.125 16.344 1 95.62 338 ALA B N 1
ATOM 5802 C CA . ALA B 1 338 ? 13.398 28.453 17.5 1 95.62 338 ALA B CA 1
ATOM 5803 C C . ALA B 1 338 ? 13.68 27.516 18.672 1 95.62 338 ALA B C 1
ATOM 5805 O O . ALA B 1 338 ? 13.75 27.953 19.828 1 95.62 338 ALA B O 1
ATOM 5806 N N . ALA B 1 339 ? 13.781 26.234 18.391 1 95.12 339 ALA B N 1
ATOM 5807 C CA . ALA B 1 339 ? 13.953 25.219 19.422 1 95.12 339 ALA B CA 1
ATOM 5808 C C . ALA B 1 339 ? 15.359 25.281 20.016 1 95.12 339 ALA B C 1
ATOM 5810 O O . ALA B 1 339 ? 15.547 25 21.203 1 95.12 339 ALA B O 1
ATOM 5811 N N . SER B 1 340 ? 16.359 25.609 19.219 1 93.06 340 SER B N 1
ATOM 5812 C CA . SER B 1 340 ? 17.75 25.562 19.641 1 93.06 340 SER B CA 1
ATOM 5813 C C . SER B 1 340 ? 18.234 26.922 20.125 1 93.06 340 SER B C 1
ATOM 5815 O O . SER B 1 340 ? 19.359 27.062 20.594 1 93.06 340 SER B O 1
ATOM 5817 N N . ASN B 1 341 ? 17.469 27.891 20.016 1 88.44 341 ASN B N 1
ATOM 5818 C CA . ASN B 1 341 ? 17.875 29.266 20.281 1 88.44 341 ASN B CA 1
ATOM 5819 C C . ASN B 1 341 ? 19.078 29.672 19.406 1 88.44 341 ASN B C 1
ATOM 5821 O O . ASN B 1 341 ? 20.016 30.281 19.906 1 88.44 341 ASN B O 1
ATOM 5825 N N . GLY B 1 342 ? 18.984 29.172 18.172 1 79.5 342 GLY B N 1
ATOM 5826 C CA . GLY B 1 342 ? 20 29.516 17.188 1 79.5 342 GLY B CA 1
ATOM 5827 C C . GLY B 1 342 ? 21.281 28.734 17.375 1 79.5 342 GLY B C 1
ATOM 5828 O O . GLY B 1 342 ? 22.234 28.906 16.609 1 79.5 342 GLY B O 1
ATOM 5829 N N . LYS B 1 343 ? 21.438 27.906 18.375 1 81.38 343 LYS B N 1
ATOM 5830 C CA . LYS B 1 343 ? 22.656 27.141 18.656 1 81.38 343 LYS B CA 1
ATOM 5831 C C . LYS B 1 343 ? 22.516 25.688 18.219 1 81.38 343 LYS B C 1
ATOM 5833 O O . LYS B 1 343 ? 21.672 24.969 18.75 1 81.38 343 LYS B O 1
ATOM 5838 N N . THR B 1 344 ? 23 25.375 17.031 1 80.56 344 THR B N 1
ATOM 5839 C CA . THR B 1 344 ? 23.016 23.984 16.594 1 80.56 344 THR B CA 1
ATOM 5840 C C . THR B 1 344 ? 24.406 23.375 16.734 1 80.56 344 THR B C 1
ATOM 5842 O O . THR B 1 344 ? 25.406 24.016 16.391 1 80.56 344 THR B O 1
ATOM 5845 N N . ASP B 1 345 ? 24.453 22.266 17.359 1 79.38 345 ASP B N 1
ATOM 5846 C CA . ASP B 1 345 ? 25.734 21.641 17.656 1 79.38 345 ASP B CA 1
ATOM 5847 C C . ASP B 1 345 ? 26.062 20.531 16.656 1 79.38 345 ASP B C 1
ATOM 5849 O O . ASP B 1 345 ? 26.875 19.656 16.938 1 79.38 345 ASP B O 1
ATOM 5853 N N . PHE B 1 346 ? 25.328 20.453 15.648 1 84.25 346 PHE B N 1
ATOM 5854 C CA . PHE B 1 346 ? 25.609 19.422 14.656 1 84.25 346 PHE B CA 1
ATOM 5855 C C . PHE B 1 346 ? 25.812 20.047 13.281 1 84.25 346 PHE B C 1
ATOM 5857 O O . PHE B 1 346 ? 25.406 21.188 13.039 1 84.25 346 PHE B O 1
ATOM 5864 N N . THR B 1 347 ? 26.516 19.281 12.445 1 88.75 347 THR B N 1
ATOM 5865 C CA . THR B 1 347 ? 26.719 19.703 11.062 1 88.75 347 THR B CA 1
ATOM 5866 C C . THR B 1 347 ? 25.422 19.594 10.266 1 88.75 347 THR B C 1
ATOM 5868 O O . THR B 1 347 ? 24.75 18.562 10.305 1 88.75 347 THR B O 1
ATOM 5871 N N . ARG B 1 348 ? 25.203 20.688 9.664 1 92 348 ARG B N 1
ATOM 5872 C CA . ARG B 1 348 ? 23.969 20.734 8.883 1 92 348 ARG B CA 1
ATOM 5873 C C . ARG B 1 348 ? 24.016 19.75 7.723 1 92 348 ARG B C 1
ATOM 5875 O O . ARG B 1 348 ? 25.047 19.609 7.062 1 92 348 ARG B O 1
ATOM 5882 N N . ASP B 1 349 ? 22.906 19.016 7.57 1 94.06 349 ASP B N 1
ATOM 5883 C CA . ASP B 1 349 ? 22.734 18.016 6.523 1 94.06 349 ASP B CA 1
ATOM 5884 C C . ASP B 1 349 ? 21.375 18.156 5.84 1 94.06 349 ASP B C 1
ATOM 5886 O O . ASP B 1 349 ? 20.328 18.125 6.5 1 94.06 349 ASP B O 1
ATOM 5890 N N . LEU B 1 350 ? 21.406 18.312 4.59 1 94.38 350 LEU B N 1
ATOM 5891 C CA . LEU B 1 350 ? 20.172 18.594 3.867 1 94.38 350 LEU B CA 1
ATOM 5892 C C . LEU B 1 350 ? 19.266 17.375 3.846 1 94.38 350 LEU B C 1
ATOM 5894 O O . LEU B 1 350 ? 18.047 17.484 3.613 1 94.38 350 LEU B O 1
ATOM 5898 N N . ASN B 1 351 ? 19.812 16.25 4.031 1 94.81 351 ASN B N 1
ATOM 5899 C CA . ASN B 1 351 ? 19.062 15.023 3.854 1 94.81 351 ASN B CA 1
ATOM 5900 C C . ASN B 1 351 ? 18.484 14.516 5.176 1 94.81 351 ASN B C 1
ATOM 5902 O O . ASN B 1 351 ? 17.422 13.898 5.207 1 94.81 351 ASN B O 1
ATOM 5906 N N . HIS B 1 352 ? 19.281 14.656 6.23 1 95.5 352 HIS B N 1
ATOM 5907 C CA . HIS B 1 352 ? 18.812 14.164 7.523 1 95.5 352 HIS B CA 1
ATOM 5908 C C . HIS B 1 352 ? 19.375 15.008 8.664 1 95.5 352 HIS B C 1
ATOM 5910 O O . HIS B 1 352 ? 20.594 15.195 8.766 1 95.5 352 HIS B O 1
ATOM 5916 N N . GLU B 1 353 ? 18.5 15.508 9.508 1 96.75 353 GLU B N 1
ATOM 5917 C CA . GLU B 1 353 ? 18.875 16.219 10.727 1 96.75 353 GLU B CA 1
ATOM 5918 C C . GLU B 1 353 ? 17.984 15.805 11.898 1 96.75 353 GLU B C 1
ATOM 5920 O O . GLU B 1 353 ? 16.812 15.5 11.719 1 96.75 353 GLU B O 1
ATOM 5925 N N . GLU B 1 354 ? 18.578 15.742 13.031 1 95.5 354 GLU B N 1
ATOM 5926 C CA . GLU B 1 354 ? 17.859 15.453 14.266 1 95.5 354 GLU B CA 1
ATOM 5927 C C . GLU B 1 354 ? 18.297 16.375 15.398 1 95.5 354 GLU B C 1
ATOM 5929 O O . GLU B 1 354 ? 19.5 16.672 15.531 1 95.5 354 GLU B O 1
ATOM 5934 N N . PHE B 1 355 ? 17.328 16.906 16.141 1 95.81 355 PHE B N 1
ATOM 5935 C CA . PHE B 1 355 ? 17.594 17.797 17.266 1 95.81 355 PHE B CA 1
ATOM 5936 C C . PHE B 1 355 ? 16.797 17.359 18.5 1 95.81 355 PHE B C 1
ATOM 5938 O O . PHE B 1 355 ? 15.602 17.094 18.391 1 95.81 355 PHE B O 1
ATOM 5945 N N . LYS B 1 356 ? 17.406 17.25 19.547 1 94.25 356 LYS B N 1
ATOM 5946 C CA . LYS B 1 356 ? 16.781 17.031 20.844 1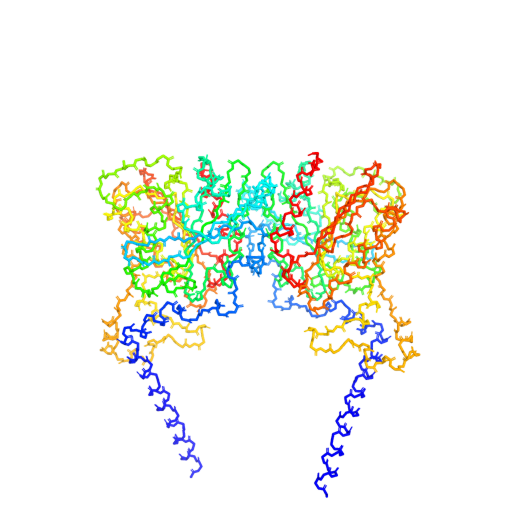 94.25 356 LYS B CA 1
ATOM 5947 C C . LYS B 1 356 ? 17.172 18.125 21.828 1 94.25 356 LYS B C 1
ATOM 5949 O O . LYS B 1 356 ? 18.359 18.422 22 1 94.25 356 LYS B O 1
ATOM 5954 N N . SER B 1 357 ? 16.172 18.703 22.391 1 93 357 SER B N 1
ATOM 5955 C CA . SER B 1 357 ? 16.484 19.719 23.391 1 93 357 SER B CA 1
ATOM 5956 C C . SER B 1 357 ? 17.062 19.094 24.656 1 93 357 SER B C 1
ATOM 5958 O O . SER B 1 357 ? 16.828 17.922 24.938 1 93 357 SER B O 1
ATOM 5960 N N . GLU B 1 358 ? 17.766 19.828 25.406 1 89.69 358 GLU B N 1
ATOM 5961 C CA . GLU B 1 358 ? 18.438 19.344 26.625 1 89.69 358 GLU B CA 1
ATOM 5962 C C . GLU B 1 358 ? 17.422 18.828 27.641 1 89.69 358 GLU B C 1
ATOM 5964 O O . GLU B 1 358 ? 17.672 17.828 28.312 1 89.69 358 GLU B O 1
ATOM 5969 N N . ASP B 1 359 ? 16.344 19.5 27.703 1 91.12 359 ASP B N 1
ATOM 5970 C CA . ASP B 1 359 ? 15.336 19.109 28.688 1 91.12 359 ASP B CA 1
ATOM 5971 C C . ASP B 1 359 ? 14.453 17.984 28.172 1 91.12 359 ASP B C 1
ATOM 5973 O O . ASP B 1 359 ? 13.562 17.516 28.891 1 91.12 359 ASP B O 1
ATOM 5977 N N . GLY B 1 360 ? 14.625 17.594 26.953 1 91.56 360 GLY B N 1
ATOM 5978 C CA . GLY B 1 360 ? 13.906 16.453 26.391 1 91.56 360 GLY B CA 1
ATOM 5979 C C . GLY B 1 360 ? 12.523 16.812 25.891 1 91.56 360 GLY B C 1
ATOM 5980 O O . GLY B 1 360 ? 11.789 15.961 25.391 1 91.56 360 GLY B O 1
ATOM 5981 N N . SER B 1 361 ? 12.18 18.078 25.922 1 94.44 361 SER B N 1
ATOM 5982 C CA . SE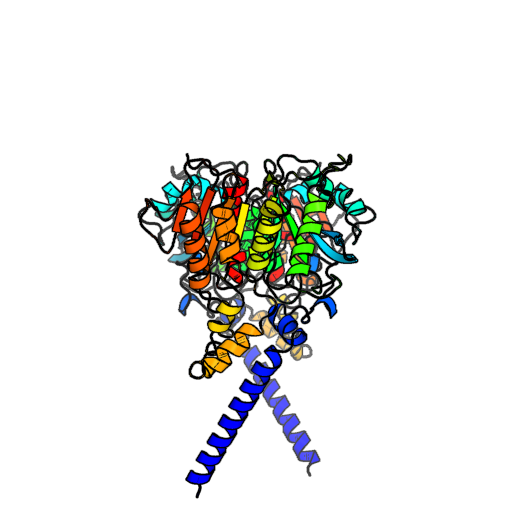R B 1 361 ? 10.82 18.5 25.594 1 94.44 361 SER B CA 1
ATOM 5983 C C . SER B 1 361 ? 10.633 18.609 24.078 1 94.44 361 SER B C 1
ATOM 5985 O O . SER B 1 361 ? 9.508 18.531 23.578 1 94.44 361 SER B O 1
ATOM 5987 N N . LYS B 1 362 ? 11.758 18.797 23.391 1 96.56 362 LYS B N 1
ATOM 5988 C CA . LYS B 1 362 ? 11.695 18.906 21.938 1 96.56 362 LYS B CA 1
ATOM 5989 C C . LYS B 1 362 ? 12.5 17.797 21.266 1 96.56 362 LYS B C 1
ATOM 5991 O O . LYS B 1 362 ? 13.664 17.578 21.609 1 96.56 362 LYS B O 1
ATOM 5996 N N . HIS B 1 363 ? 11.922 17.062 20.469 1 96.69 363 HIS B N 1
ATOM 5997 C CA . HIS B 1 363 ? 12.547 16.094 19.594 1 96.69 363 HIS B CA 1
ATOM 5998 C C . HIS B 1 363 ? 12.125 16.312 18.141 1 96.69 363 HIS B C 1
ATOM 6000 O O . HIS B 1 363 ? 10.984 16.031 17.781 1 96.69 363 HIS B O 1
ATOM 6006 N N . LEU B 1 364 ? 13.055 16.812 17.312 1 97.31 364 LEU B N 1
ATOM 6007 C CA . LEU B 1 364 ? 12.766 17.219 15.93 1 97.31 364 LEU B CA 1
ATOM 6008 C C . LEU B 1 364 ? 13.594 16.391 14.945 1 97.31 364 LEU B C 1
ATOM 6010 O O . LEU B 1 364 ? 14.781 16.156 15.172 1 97.31 364 LEU B O 1
ATOM 6014 N N . ARG B 1 365 ? 12.922 15.945 13.914 1 97.19 365 ARG B N 1
ATOM 6015 C CA . ARG B 1 365 ? 13.609 15.188 12.867 1 97.19 365 ARG B CA 1
ATOM 6016 C C . ARG B 1 365 ? 13.227 15.688 11.484 1 97.19 365 ARG B C 1
ATOM 6018 O O . ARG B 1 365 ? 12.047 15.938 11.219 1 97.19 365 ARG B O 1
ATOM 6025 N N . TRP B 1 366 ? 14.211 15.875 10.641 1 98 366 TRP B N 1
ATOM 6026 C CA . TRP B 1 366 ? 14.062 16.219 9.227 1 98 366 TRP B CA 1
ATOM 6027 C C . TRP B 1 366 ? 14.617 15.117 8.336 1 98 366 TRP B C 1
ATOM 6029 O O . TRP B 1 366 ? 15.711 14.609 8.578 1 98 366 TRP B O 1
ATOM 6039 N N . GLU B 1 367 ? 13.852 14.797 7.363 1 97.31 367 GLU B N 1
ATOM 6040 C CA . GLU B 1 367 ? 14.312 13.812 6.391 1 97.31 367 GLU B CA 1
ATOM 6041 C C . GLU B 1 367 ? 13.922 14.219 4.969 1 97.31 367 GLU B C 1
ATOM 6043 O O . GLU B 1 367 ? 12.734 14.297 4.648 1 97.31 367 GLU B O 1
ATOM 6048 N N . ARG B 1 368 ? 14.867 14.445 4.141 1 97.5 368 ARG B N 1
ATOM 6049 C CA . ARG B 1 368 ? 14.648 14.594 2.705 1 97.5 368 ARG B CA 1
ATOM 6050 C C . ARG B 1 368 ? 14.852 13.273 1.979 1 97.5 368 ARG B C 1
ATOM 6052 O O . ARG B 1 368 ? 15.961 12.734 1.957 1 97.5 368 ARG B O 1
ATOM 6059 N N . VAL B 1 369 ? 13.82 12.789 1.405 1 95.94 369 VAL B N 1
ATOM 6060 C CA . VAL B 1 369 ? 13.898 11.516 0.695 1 95.94 369 VAL B CA 1
ATOM 6061 C C . VAL B 1 369 ? 14.109 11.766 -0.796 1 95.94 369 VAL B C 1
ATOM 6063 O O . VAL B 1 369 ? 13.734 12.828 -1.312 1 95.94 369 VAL B O 1
ATOM 6066 N N . ARG B 1 370 ? 14.625 10.852 -1.495 1 94.31 370 ARG B N 1
ATOM 6067 C CA . ARG B 1 370 ? 15.047 11.094 -2.871 1 94.31 370 ARG B CA 1
ATOM 6068 C C . ARG B 1 370 ? 13.859 11.023 -3.826 1 94.31 370 ARG B C 1
ATOM 6070 O O . ARG B 1 370 ? 13.844 11.711 -4.852 1 94.31 370 ARG B O 1
ATOM 6077 N N . HIS B 1 371 ? 12.93 10.164 -3.502 1 95.12 371 HIS B N 1
ATOM 6078 C CA . HIS B 1 371 ? 11.844 9.914 -4.438 1 95.12 371 HIS B CA 1
ATOM 6079 C C . HIS B 1 371 ? 10.484 10.008 -3.744 1 95.12 371 HIS B C 1
ATOM 6081 O O . HIS B 1 371 ? 10.414 10.289 -2.545 1 95.12 371 HIS B O 1
ATOM 6087 N N . GLY B 1 372 ? 9.383 9.875 -4.547 1 94.75 372 GLY B N 1
ATOM 6088 C CA . GLY B 1 372 ? 8.023 9.844 -4.027 1 94.75 372 GLY B CA 1
ATOM 6089 C C . GLY B 1 372 ? 7.164 10.984 -4.539 1 94.75 372 GLY B C 1
ATOM 6090 O O . GLY B 1 372 ? 5.938 10.891 -4.527 1 94.75 372 GLY B O 1
ATOM 6091 N N . GLY B 1 373 ? 7.898 12.117 -4.914 1 95.5 373 GLY B N 1
ATOM 6092 C CA . GLY B 1 373 ? 7.129 13.266 -5.371 1 95.5 373 GLY B CA 1
ATOM 6093 C C . GLY B 1 373 ? 6.207 13.828 -4.305 1 95.5 373 GLY B C 1
ATOM 6094 O O . GLY B 1 373 ? 6.414 13.594 -3.113 1 95.5 373 GLY B O 1
ATOM 6095 N N . HIS B 1 374 ? 5.273 14.672 -4.727 1 94.5 374 HIS B N 1
ATOM 6096 C CA . HIS B 1 374 ? 4.434 15.406 -3.787 1 94.5 374 HIS B CA 1
ATOM 6097 C C . HIS B 1 374 ? 3.41 14.484 -3.131 1 94.5 374 HIS B C 1
ATOM 6099 O O . HIS B 1 374 ? 3.1 14.641 -1.948 1 94.5 374 HIS B O 1
ATOM 6105 N N . ASN B 1 375 ? 2.938 13.531 -3.934 1 94.88 375 ASN B N 1
ATOM 6106 C CA . ASN B 1 375 ? 1.789 12.766 -3.465 1 94.88 375 ASN B CA 1
ATOM 6107 C C . ASN B 1 375 ? 2.191 11.344 -3.064 1 94.88 375 ASN B C 1
ATOM 6109 O O . ASN B 1 375 ? 1.762 10.844 -2.023 1 94.88 375 ASN B O 1
ATOM 6113 N N . ARG B 1 376 ? 3.016 10.711 -3.826 1 95.5 376 ARG B N 1
ATOM 6114 C CA . ARG B 1 376 ? 3.324 9.297 -3.609 1 95.5 376 ARG B CA 1
ATOM 6115 C C . ARG B 1 376 ? 4.207 9.117 -2.381 1 95.5 376 ARG B C 1
ATOM 6117 O O . ARG B 1 376 ? 4.277 8.023 -1.816 1 95.5 376 ARG B O 1
ATOM 6124 N N . ILE B 1 377 ? 4.883 10.18 -1.924 1 97.62 377 ILE B N 1
ATOM 6125 C CA . ILE B 1 377 ? 5.809 10.102 -0.798 1 97.62 377 ILE B CA 1
ATOM 6126 C C . ILE B 1 377 ? 5.074 9.594 0.441 1 97.62 377 ILE B C 1
ATOM 6128 O O . ILE B 1 377 ? 5.648 8.883 1.267 1 97.62 377 ILE B O 1
ATOM 6132 N N . GLN B 1 378 ? 3.779 9.836 0.573 1 97.94 378 GLN B N 1
ATOM 6133 C CA . GLN B 1 378 ? 3.043 9.477 1.78 1 97.94 378 GLN B CA 1
ATOM 6134 C C . GLN B 1 378 ? 2.828 7.965 1.862 1 97.94 378 GLN B C 1
ATOM 6136 O O . GLN B 1 378 ? 2.445 7.441 2.912 1 97.94 378 GLN B O 1
ATOM 6141 N N . THR B 1 379 ? 3.055 7.23 0.736 1 97.75 379 THR B N 1
ATOM 6142 C CA . THR B 1 379 ? 2.859 5.785 0.697 1 97.75 379 THR B CA 1
ATOM 6143 C C . THR B 1 379 ? 4.195 5.055 0.819 1 97.75 379 THR B C 1
ATOM 6145 O O . THR B 1 379 ? 4.246 3.828 0.718 1 97.75 379 THR B O 1
ATOM 6148 N N . SER B 1 380 ? 5.285 5.762 1.03 1 96.94 380 SER B N 1
ATOM 6149 C CA . SER B 1 380 ? 6.621 5.176 0.999 1 96.94 380 SER B CA 1
ATOM 6150 C C . SER B 1 380 ? 6.938 4.449 2.301 1 96.94 380 SER B C 1
ATOM 6152 O O . SER B 1 380 ? 6.363 4.758 3.348 1 96.94 380 SER B O 1
ATOM 6154 N N . GLU B 1 381 ? 7.875 3.514 2.211 1 97.94 381 GLU B N 1
ATOM 6155 C CA . GLU B 1 381 ? 8.375 2.807 3.387 1 97.94 381 GLU B CA 1
ATOM 6156 C C . GLU B 1 381 ? 9.07 3.764 4.352 1 97.94 381 GLU B C 1
ATOM 6158 O O . GLU B 1 381 ? 9.188 3.477 5.543 1 97.94 381 GLU B O 1
ATOM 6163 N N . GLN B 1 382 ? 9.516 4.93 3.881 1 96.56 382 GLN B N 1
ATOM 6164 C CA . GLN B 1 382 ? 10.133 5.918 4.762 1 96.56 382 GLN B CA 1
ATOM 6165 C C . GLN B 1 382 ? 9.117 6.488 5.746 1 96.56 382 GLN B C 1
ATOM 6167 O O . GLN B 1 382 ? 9.43 6.707 6.918 1 96.56 382 GLN B O 1
ATOM 6172 N N . VAL B 1 383 ? 7.941 6.723 5.25 1 97.44 383 VAL B N 1
ATOM 6173 C CA . VAL B 1 383 ? 6.883 7.23 6.113 1 97.44 383 VAL B CA 1
ATOM 6174 C C . VAL B 1 383 ? 6.477 6.152 7.117 1 97.44 383 VAL B C 1
ATOM 6176 O O . VAL B 1 383 ? 6.32 6.434 8.312 1 97.44 383 VAL B O 1
ATOM 6179 N N . ARG B 1 384 ? 6.32 4.91 6.625 1 97.88 384 ARG B N 1
ATOM 6180 C CA . ARG B 1 384 ? 6.02 3.801 7.523 1 97.88 384 ARG B CA 1
ATOM 6181 C C . ARG B 1 384 ? 7.07 3.68 8.617 1 97.88 384 ARG B C 1
ATOM 6183 O O . ARG B 1 384 ? 6.738 3.477 9.789 1 97.88 384 ARG B O 1
ATOM 6190 N N . LEU B 1 385 ? 8.344 3.787 8.227 1 97.69 385 LEU B N 1
ATOM 6191 C CA . LEU B 1 385 ? 9.453 3.695 9.172 1 97.69 385 LEU B CA 1
ATOM 6192 C C . LEU B 1 385 ? 9.367 4.797 10.219 1 97.69 385 LEU B C 1
ATOM 6194 O O . LEU B 1 385 ? 9.602 4.555 11.406 1 97.69 385 LEU B O 1
ATOM 6198 N N . SER B 1 386 ? 9.039 6.012 9.781 1 97.38 386 SER B N 1
ATOM 6199 C CA . SER B 1 386 ? 8.922 7.137 10.703 1 97.38 386 SER B CA 1
ATOM 6200 C C . SER B 1 386 ? 7.82 6.902 11.727 1 97.38 386 SER B C 1
ATOM 6202 O O . SER B 1 386 ? 8.008 7.176 12.914 1 97.38 386 SER B O 1
ATOM 6204 N N . ILE B 1 387 ? 6.711 6.398 11.297 1 98.12 387 ILE B N 1
ATOM 6205 C CA . ILE B 1 387 ? 5.598 6.113 12.195 1 98.12 387 ILE B CA 1
ATOM 6206 C C . ILE B 1 387 ? 5.977 4.977 13.141 1 98.12 387 ILE B C 1
ATOM 6208 O O . ILE B 1 387 ? 5.68 5.031 14.336 1 98.12 387 ILE B O 1
ATOM 6212 N N . LEU B 1 388 ? 6.637 3.975 12.578 1 98.12 388 LEU B N 1
ATOM 6213 C CA . LEU B 1 388 ? 7.078 2.846 13.391 1 98.12 388 LEU B CA 1
ATOM 6214 C C . LEU B 1 388 ? 7.965 3.312 14.539 1 98.12 388 LEU B C 1
ATOM 6216 O O . LEU B 1 388 ? 7.793 2.885 15.68 1 98.12 388 LEU B O 1
ATOM 6220 N N . ARG B 1 389 ? 8.891 4.199 14.242 1 97.31 389 ARG B N 1
ATOM 6221 C CA . ARG B 1 389 ? 9.805 4.715 15.258 1 97.31 389 ARG B CA 1
ATOM 6222 C C . ARG B 1 389 ? 9.039 5.438 16.359 1 97.31 389 ARG B C 1
ATOM 6224 O O . ARG B 1 389 ? 9.391 5.328 17.547 1 97.31 389 ARG B O 1
ATOM 6231 N N . LEU B 1 390 ? 8.031 6.145 15.961 1 97.75 390 LEU B N 1
ATOM 6232 C CA . LEU B 1 390 ? 7.223 6.879 16.922 1 97.75 390 LEU B CA 1
ATOM 6233 C C . LEU B 1 390 ? 6.414 5.926 17.797 1 97.75 390 LEU B C 1
ATOM 6235 O O . LEU B 1 390 ? 6.258 6.156 19 1 97.75 390 LEU B O 1
ATOM 6239 N N . VAL B 1 391 ? 5.871 4.848 17.203 1 97.56 391 VAL B N 1
ATOM 6240 C CA . VAL B 1 391 ? 5.051 3.873 17.906 1 97.56 391 VAL B CA 1
ATOM 6241 C C . VAL B 1 391 ? 5.918 3.086 18.891 1 97.56 391 VAL B C 1
ATOM 6243 O O . VAL B 1 391 ? 5.504 2.822 20.031 1 97.56 391 VAL B O 1
ATOM 6246 N N . GLU B 1 392 ? 7.105 2.688 18.484 1 93.56 392 GLU B N 1
ATOM 6247 C CA . GLU B 1 392 ? 8 1.877 19.297 1 93.56 392 GLU B CA 1
ATOM 6248 C C . GLU B 1 392 ? 8.672 2.719 20.391 1 93.56 392 GLU B C 1
ATOM 6250 O O . GLU B 1 392 ? 9.117 2.186 21.406 1 93.56 392 GLU B O 1
ATOM 6255 N N . GLY B 1 393 ? 8.641 3.957 20.391 1 83.5 393 GLY B N 1
ATOM 6256 C CA . GLY B 1 393 ? 9.289 4.82 21.359 1 83.5 393 GLY B CA 1
ATOM 6257 C C . GLY B 1 393 ? 10.789 4.922 21.156 1 83.5 393 GLY B C 1
ATOM 6258 O O . GLY B 1 393 ? 11.555 4.805 22.109 1 83.5 393 GLY B O 1
ATOM 6259 N N . GLU B 1 394 ? 11.438 5.246 20 1 59.78 394 GLU B N 1
ATOM 6260 C CA . GLU B 1 394 ? 12.859 5.324 19.688 1 59.78 394 GLU B CA 1
ATOM 6261 C C . GLU B 1 394 ? 13.703 5.457 20.938 1 59.78 394 GLU B C 1
ATOM 6263 O O . GLU B 1 394 ? 13.586 6.441 21.672 1 59.78 394 GLU B O 1
ATOM 6268 N N . ASP B 1 395 ? 13.844 4.594 21.828 1 42.59 395 ASP B N 1
ATOM 6269 C CA . ASP B 1 395 ? 15.023 4.73 22.688 1 42.59 395 ASP B CA 1
ATOM 6270 C C . ASP B 1 395 ? 16.281 4.957 21.859 1 42.59 395 ASP B C 1
ATOM 6272 O O . ASP B 1 395 ? 16.781 4.027 21.219 1 42.59 395 ASP B O 1
ATOM 6276 N N . THR B 1 396 ? 16.469 5.945 21.062 1 36.16 396 THR B N 1
ATOM 6277 C CA . THR B 1 396 ? 17.812 6.176 20.531 1 36.16 396 THR B CA 1
ATOM 6278 C C . THR B 1 396 ? 18.859 5.969 21.609 1 36.16 396 THR B C 1
ATOM 6280 O O . THR B 1 396 ? 19.172 6.887 22.375 1 36.16 396 THR B O 1
ATOM 6283 N N . GLY B 1 397 ? 18.625 5.375 22.781 1 30.34 397 GLY B N 1
ATOM 6284 C CA . GLY B 1 397 ? 19.859 5.211 23.531 1 30.34 397 GLY B CA 1
ATOM 6285 C C . GLY B 1 397 ? 20.875 4.352 22.797 1 30.34 397 GLY B C 1
ATOM 6286 O O . GLY B 1 397 ? 20.516 3.52 21.969 1 30.34 397 GLY B O 1
#

Radius of gyration: 29.09 Å; Cα contacts (8 Å, |Δi|>4): 1521; chains: 2; bounding box: 56×85×90 Å

InterPro domains:
  IPR000073 Alpha/beta hydrolase fold-1 [PF12697] (127-301)
  IPR029058 Alpha/Beta hydrolase fold [G3DSA:3.40.50.1820] (106-382)
  IPR029058 Alpha/Beta hydrolase fold [SSF53474] (43-335)

pLDDT: mean 90.1, std 12.92, range [30.34, 98.94]